Protein AF-B8FEP5-F1 (afdb_monomer)

Structure (mmCIF, N/CA/C/O backbone):
data_AF-B8FEP5-F1
#
_entry.id   AF-B8FEP5-F1
#
loop_
_atom_site.group_PDB
_atom_site.id
_atom_site.type_symbol
_atom_site.label_atom_id
_atom_site.label_alt_id
_atom_site.label_comp_id
_atom_site.label_asym_id
_atom_site.label_entity_id
_atom_site.label_seq_id
_atom_site.pdbx_PDB_ins_code
_atom_site.Cartn_x
_atom_site.Cartn_y
_atom_site.Cartn_z
_atom_site.occupancy
_atom_site.B_iso_or_equiv
_atom_site.auth_seq_id
_atom_site.auth_comp_id
_atom_site.auth_asym_id
_atom_site.auth_atom_id
_atom_site.pdbx_PDB_model_num
ATOM 1 N N . MET A 1 1 ? 6.437 21.347 -4.338 1.00 29.77 1 MET A N 1
ATOM 2 C CA . MET A 1 1 ? 5.490 20.270 -4.709 1.00 29.77 1 MET A CA 1
ATOM 3 C C . MET A 1 1 ? 4.902 20.419 -6.125 1.00 29.77 1 MET A C 1
ATOM 5 O O . MET A 1 1 ? 5.488 19.845 -7.033 1.00 29.77 1 MET A O 1
ATOM 9 N N . LYS A 1 2 ? 3.858 21.237 -6.388 1.00 30.61 2 LYS A N 1
ATOM 10 C CA . LYS A 1 2 ? 3.202 21.354 -7.726 1.00 30.61 2 LYS A CA 1
ATOM 11 C C . LYS A 1 2 ? 4.159 21.612 -8.914 1.00 30.61 2 LYS A C 1
ATOM 13 O O . LYS A 1 2 ? 3.936 21.094 -9.996 1.00 30.61 2 LYS A O 1
ATOM 18 N N . LYS A 1 3 ? 5.241 22.374 -8.711 1.00 35.56 3 LYS A N 1
ATOM 19 C CA . LYS A 1 3 ? 6.246 22.720 -9.741 1.00 35.56 3 LYS A CA 1
ATOM 20 C C . LYS A 1 3 ? 7.253 21.593 -10.064 1.00 35.56 3 LYS A C 1
ATOM 22 O O . LYS A 1 3 ? 7.644 21.437 -11.214 1.00 35.56 3 LYS A O 1
ATOM 27 N N . ALA A 1 4 ? 7.617 20.766 -9.082 1.00 33.03 4 ALA A N 1
ATOM 28 C CA . ALA A 1 4 ? 8.530 19.630 -9.266 1.00 33.03 4 ALA A CA 1
ATOM 29 C C . ALA A 1 4 ? 7.813 18.401 -9.862 1.00 33.03 4 ALA A C 1
ATOM 31 O O . ALA A 1 4 ? 8.369 17.701 -10.705 1.00 33.03 4 ALA A O 1
ATOM 32 N N . ILE A 1 5 ? 6.528 18.228 -9.523 1.00 37.47 5 ILE A N 1
ATOM 33 C CA . ILE A 1 5 ? 5.612 17.277 -10.172 1.00 37.47 5 ILE A CA 1
ATOM 34 C C . ILE A 1 5 ? 5.475 17.593 -11.671 1.00 37.47 5 ILE A C 1
ATOM 36 O O . ILE A 1 5 ? 5.479 16.681 -12.487 1.00 37.47 5 ILE A O 1
ATOM 40 N N . VAL A 1 6 ? 5.455 18.876 -12.059 1.00 38.59 6 VAL A N 1
ATOM 41 C CA . VAL A 1 6 ? 5.469 19.298 -13.474 1.00 38.59 6 VAL A CA 1
ATOM 42 C C . V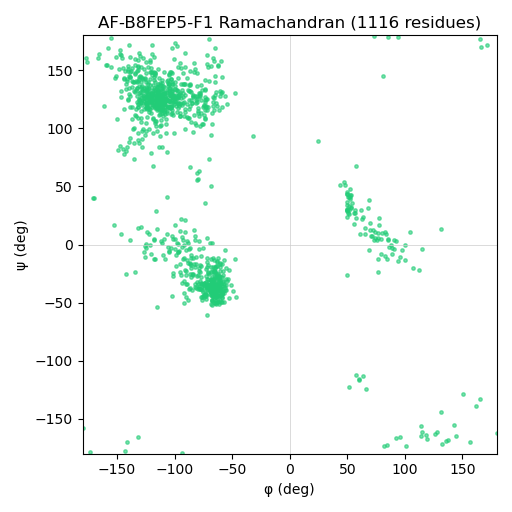AL A 1 6 ? 6.779 18.919 -14.178 1.00 38.59 6 VAL A C 1
ATOM 44 O O . VAL A 1 6 ? 6.729 18.457 -15.311 1.00 38.59 6 VAL A O 1
ATOM 47 N N . ALA A 1 7 ? 7.944 19.043 -13.530 1.00 36.88 7 ALA A N 1
ATOM 48 C CA . ALA A 1 7 ? 9.227 18.638 -14.122 1.00 36.88 7 ALA A CA 1
ATOM 49 C C . ALA A 1 7 ? 9.320 17.117 -14.360 1.00 36.88 7 ALA A C 1
ATOM 51 O O . ALA A 1 7 ? 9.834 16.684 -15.391 1.00 36.88 7 ALA A O 1
ATOM 52 N N . ILE A 1 8 ? 8.774 16.308 -13.445 1.00 39.75 8 ILE A N 1
ATOM 53 C CA . ILE A 1 8 ? 8.734 14.843 -13.569 1.00 39.75 8 ILE A CA 1
ATOM 54 C C . ILE A 1 8 ? 7.632 14.380 -14.520 1.00 39.75 8 ILE A C 1
ATOM 56 O O . ILE A 1 8 ? 7.892 13.490 -15.316 1.00 39.75 8 ILE A O 1
ATOM 60 N N . LEU A 1 9 ? 6.450 15.005 -14.527 1.00 41.12 9 LEU A N 1
ATOM 61 C CA . LEU A 1 9 ? 5.425 14.749 -15.546 1.00 41.12 9 LEU A CA 1
ATOM 62 C C . LEU A 1 9 ? 5.972 15.033 -16.941 1.00 41.12 9 LEU A C 1
ATOM 64 O O . LEU A 1 9 ? 5.725 14.234 -17.833 1.00 41.12 9 LEU A O 1
ATOM 68 N N . VAL A 1 10 ? 6.761 16.100 -17.119 1.00 41.59 10 VAL A N 1
ATOM 69 C CA . VAL A 1 10 ? 7.446 16.425 -18.382 1.00 41.59 10 VAL A CA 1
ATOM 70 C C . VAL A 1 10 ? 8.525 15.392 -18.736 1.00 41.59 10 VAL A C 1
ATOM 72 O O . VAL A 1 10 ? 8.668 15.062 -19.908 1.00 41.59 10 VAL A O 1
ATOM 75 N N . LEU A 1 11 ? 9.245 14.828 -17.759 1.00 39.31 11 LEU A N 1
ATOM 76 C CA . LEU A 1 11 ? 10.244 13.771 -17.983 1.00 39.31 11 LEU A CA 1
ATOM 77 C C . LEU A 1 11 ? 9.613 12.383 -18.234 1.00 39.31 11 LEU A C 1
ATOM 79 O O . LEU A 1 11 ? 10.073 11.645 -19.094 1.00 39.31 11 LEU A O 1
ATOM 83 N N . LEU A 1 12 ? 8.537 12.022 -17.534 1.00 39.69 12 LEU A N 1
ATOM 84 C CA . LEU A 1 12 ? 7.795 10.770 -17.724 1.00 39.69 12 LEU A CA 1
ATOM 85 C C . LEU A 1 12 ? 6.958 10.804 -19.013 1.00 39.69 12 LEU A C 1
ATOM 87 O O . LEU A 1 12 ? 6.865 9.794 -19.709 1.00 39.69 12 LEU A O 1
ATOM 91 N N . THR A 1 13 ? 6.438 11.971 -19.418 1.00 43.84 13 THR A N 1
ATOM 92 C CA . THR A 1 13 ? 5.904 12.166 -20.784 1.00 43.84 13 THR A CA 1
ATOM 93 C C . THR A 1 13 ? 6.999 12.196 -21.851 1.00 43.84 13 THR A C 1
ATOM 95 O O . THR A 1 13 ? 6.720 11.840 -22.987 1.00 43.84 13 THR A O 1
ATOM 98 N N . PHE A 1 14 ? 8.252 12.534 -21.515 1.00 38.56 14 PHE A N 1
ATOM 99 C CA . PHE A 1 14 ? 9.403 12.353 -22.416 1.00 38.56 14 PHE A CA 1
ATOM 100 C C . PHE A 1 14 ? 9.733 10.862 -22.644 1.00 38.56 14 PHE A C 1
ATOM 102 O O . PHE A 1 14 ? 10.234 10.496 -23.706 1.00 38.56 14 PHE A O 1
ATOM 109 N N . LEU A 1 15 ? 9.465 9.999 -21.654 1.00 37.00 15 LEU A N 1
ATOM 110 C CA . LEU A 1 15 ? 9.806 8.568 -21.670 1.00 37.00 15 LEU A CA 1
ATOM 111 C C . LEU A 1 15 ? 8.680 7.666 -22.218 1.00 37.00 15 LEU A C 1
ATOM 113 O O . LEU A 1 15 ? 8.969 6.653 -22.851 1.00 37.00 15 LEU A O 1
ATOM 117 N N . SER A 1 16 ? 7.410 8.031 -22.021 1.00 37.47 16 SER A N 1
ATOM 118 C CA . SER A 1 16 ? 6.232 7.204 -22.355 1.00 37.47 16 SER A CA 1
ATOM 119 C C . SER A 1 16 ? 5.775 7.227 -23.815 1.00 37.47 16 SER A C 1
ATOM 121 O O . SER A 1 16 ? 4.987 6.381 -24.229 1.00 37.47 16 SER A O 1
ATOM 123 N N . THR A 1 17 ? 6.305 8.123 -24.646 1.00 40.88 17 THR A N 1
ATOM 124 C CA . THR A 1 17 ? 5.878 8.298 -26.046 1.00 40.88 17 THR A CA 1
ATOM 125 C C . THR A 1 17 ? 6.514 7.316 -27.043 1.00 40.88 17 THR A C 1
ATOM 127 O O . THR A 1 17 ? 6.416 7.521 -28.250 1.00 40.88 17 THR A O 1
ATOM 130 N N . ALA A 1 18 ? 7.178 6.252 -26.572 1.00 33.53 18 ALA A N 1
ATOM 131 C CA . ALA A 1 18 ? 7.946 5.336 -27.421 1.00 33.53 18 ALA A CA 1
ATOM 132 C C . ALA A 1 18 ? 7.152 4.151 -28.015 1.00 33.53 18 ALA A C 1
ATOM 134 O O . ALA A 1 18 ? 7.639 3.541 -28.961 1.00 33.53 18 ALA A O 1
ATOM 135 N N . HIS A 1 19 ? 5.953 3.804 -27.529 1.00 30.91 19 HIS A N 1
ATOM 136 C CA . HIS A 1 19 ? 5.234 2.622 -28.033 1.00 30.91 19 HIS A CA 1
ATOM 137 C C . HIS A 1 19 ? 3.711 2.815 -28.031 1.00 30.91 19 HIS A C 1
ATOM 139 O O . HIS A 1 19 ? 3.118 3.194 -27.030 1.00 30.91 19 HIS A O 1
ATOM 145 N N . GLY A 1 20 ? 3.072 2.581 -29.181 1.00 32.22 20 GLY A N 1
ATOM 146 C CA . GLY A 1 20 ? 1.647 2.848 -29.382 1.00 32.22 20 GLY A CA 1
ATOM 147 C C . GLY A 1 20 ? 0.686 1.777 -28.835 1.00 32.22 20 GLY A C 1
ATOM 148 O O . GLY A 1 20 ? 0.846 0.603 -29.162 1.00 32.22 20 GLY A O 1
ATOM 149 N N . ALA A 1 21 ? -0.381 2.276 -28.183 1.00 26.89 21 ALA A N 1
ATOM 150 C CA . ALA A 1 21 ? -1.715 1.700 -27.878 1.00 26.89 21 ALA A CA 1
ATOM 151 C C . ALA A 1 21 ? -1.869 0.745 -26.669 1.00 26.89 21 ALA A C 1
ATOM 153 O O . ALA A 1 21 ? -1.035 -0.134 -26.505 1.00 26.89 21 ALA A O 1
ATOM 154 N N . VAL A 1 22 ? -2.969 0.689 -25.882 1.00 31.69 22 VAL A N 1
ATOM 155 C CA . VAL A 1 22 ? -4.062 1.586 -25.385 1.00 31.69 22 VAL A CA 1
ATOM 156 C C . VAL A 1 22 ? -4.645 0.856 -24.145 1.00 31.69 22 VAL A C 1
ATOM 158 O O . VAL A 1 22 ? -5.199 -0.227 -24.328 1.00 31.69 22 VAL A O 1
ATOM 161 N N . ILE A 1 23 ? -4.608 1.450 -22.941 1.00 28.34 23 ILE A N 1
ATOM 162 C CA . ILE A 1 23 ? -5.631 1.331 -21.871 1.00 28.34 23 ILE A CA 1
ATOM 163 C C . ILE A 1 23 ? -5.788 2.728 -21.239 1.00 28.34 23 ILE A C 1
ATOM 165 O O . ILE A 1 23 ? -4.794 3.329 -20.845 1.00 28.34 23 ILE A O 1
ATOM 169 N N . GLY A 1 24 ? -7.016 3.265 -21.192 1.00 37.03 24 GLY A N 1
ATOM 170 C CA . GLY A 1 24 ? -7.312 4.630 -20.705 1.00 37.03 24 GLY A CA 1
ATOM 171 C C . GLY A 1 24 ? -8.207 5.487 -21.615 1.00 37.03 24 GLY A C 1
ATOM 172 O O . GLY A 1 24 ? -8.280 6.694 -21.424 1.00 37.03 24 GLY A O 1
ATOM 173 N N . ASP A 1 25 ? -8.867 4.885 -22.607 1.00 39.22 25 ASP A N 1
ATOM 174 C CA . ASP A 1 25 ? -9.833 5.537 -23.505 1.00 39.22 25 ASP A CA 1
ATOM 175 C C . ASP A 1 25 ? -11.216 5.572 -22.828 1.00 39.22 25 ASP A C 1
ATOM 177 O O . ASP A 1 25 ? -11.926 4.564 -22.782 1.00 39.22 25 ASP A O 1
ATOM 181 N N . ILE A 1 26 ? -11.546 6.704 -22.202 1.00 40.03 26 ILE A N 1
ATOM 182 C CA . ILE A 1 26 ? -12.720 6.854 -21.328 1.00 40.03 26 ILE A CA 1
ATOM 183 C C . ILE A 1 26 ? -13.965 7.215 -22.147 1.00 40.03 26 ILE A C 1
ATOM 185 O O . ILE A 1 26 ? -15.081 6.903 -21.722 1.00 40.03 26 ILE A O 1
ATOM 189 N N . ASP A 1 27 ? -13.806 7.832 -23.322 1.00 43.31 27 ASP A N 1
ATOM 190 C CA . ASP A 1 27 ? -14.917 8.150 -24.222 1.00 43.31 27 ASP A CA 1
ATOM 191 C C . ASP A 1 27 ? -15.151 7.127 -25.357 1.00 43.31 27 ASP A C 1
ATOM 193 O O . ASP A 1 27 ? -16.211 7.144 -26.001 1.00 43.31 27 ASP A O 1
ATOM 197 N N . GLY A 1 28 ? -14.254 6.147 -25.496 1.00 31.41 28 GLY A N 1
ATOM 198 C CA . GLY A 1 28 ? -14.406 4.950 -26.320 1.00 31.41 28 GLY A CA 1
ATOM 199 C C . GLY A 1 28 ? -14.181 5.192 -27.813 1.00 31.41 28 GLY A C 1
ATOM 200 O O . GLY A 1 28 ? -14.729 4.447 -28.642 1.00 31.41 28 GLY A O 1
ATOM 201 N N . ASP A 1 29 ? -13.447 6.243 -28.182 1.00 47.16 29 ASP A N 1
ATOM 202 C CA . ASP A 1 29 ? -13.212 6.626 -29.576 1.00 47.16 29 ASP A CA 1
ATOM 203 C C . ASP A 1 29 ? -12.002 5.927 -30.239 1.00 47.16 29 ASP A C 1
ATOM 205 O O . ASP A 1 29 ? -11.787 6.042 -31.456 1.00 47.16 29 ASP A O 1
ATOM 209 N N . GLY A 1 30 ? -11.275 5.112 -29.472 1.00 33.44 30 GLY A N 1
ATOM 210 C CA . GLY A 1 30 ? -10.084 4.380 -29.882 1.00 33.44 30 GLY A CA 1
ATOM 211 C C . GLY A 1 30 ? -8.796 5.207 -29.831 1.00 33.44 30 GLY A C 1
ATOM 212 O O . GLY A 1 30 ? -7.783 4.752 -30.375 1.00 33.44 30 GLY A O 1
ATOM 213 N N . GLN A 1 31 ? -8.814 6.404 -29.235 1.00 36.66 31 GLN A N 1
ATOM 214 C CA . GLN A 1 31 ? -7.661 7.275 -29.011 1.00 36.66 31 GLN A CA 1
ATOM 215 C C . GLN A 1 31 ? -7.645 7.734 -27.551 1.00 36.66 31 GLN A C 1
ATOM 217 O O . GLN A 1 31 ? -8.576 8.370 -27.095 1.00 36.66 31 GLN A O 1
ATOM 222 N N . ILE A 1 32 ? -6.549 7.498 -26.822 1.00 35.53 32 ILE A N 1
ATOM 223 C CA . ILE A 1 32 ? -6.368 8.164 -25.525 1.00 35.53 32 ILE A CA 1
ATOM 224 C C . ILE A 1 32 ? -5.966 9.606 -25.812 1.00 35.53 32 ILE A C 1
ATOM 226 O O . ILE A 1 32 ? -4.824 9.886 -26.196 1.00 35.53 32 ILE A O 1
ATOM 230 N N . THR A 1 33 ? -6.901 10.536 -25.658 1.00 38.81 33 THR A N 1
ATOM 231 C CA . THR A 1 33 ? -6.572 11.956 -25.707 1.00 38.81 33 THR A CA 1
ATOM 232 C C . THR A 1 33 ? -5.807 12.352 -24.443 1.00 38.81 33 THR A C 1
ATOM 234 O O . THR A 1 33 ? -5.928 11.733 -23.388 1.00 38.81 33 THR A O 1
ATOM 237 N N . LEU A 1 34 ? -5.007 13.420 -24.507 1.00 35.72 34 LEU A N 1
ATOM 238 C CA . LEU A 1 34 ? -4.254 13.913 -23.346 1.00 35.72 34 LEU A CA 1
ATOM 239 C C . LEU A 1 34 ? -5.165 14.210 -22.138 1.00 35.72 34 LEU A C 1
ATOM 241 O O . LEU A 1 34 ? -4.739 14.049 -21.002 1.00 35.72 34 LEU A O 1
ATOM 245 N N . ASN A 1 35 ? -6.426 14.584 -22.377 1.00 40.72 35 ASN A N 1
ATOM 246 C CA . ASN A 1 35 ? -7.426 14.747 -21.323 1.00 40.72 35 ASN A CA 1
ATOM 247 C C . ASN A 1 35 ? -7.741 13.441 -20.600 1.00 40.72 35 ASN A C 1
ATOM 249 O O . ASN A 1 35 ? -7.930 13.462 -19.393 1.00 40.72 35 ASN A O 1
ATOM 253 N N . GLU A 1 36 ? -7.782 12.323 -21.312 1.00 39.94 36 GLU A N 1
ATOM 254 C CA . GLU A 1 36 ? -8.105 11.012 -20.756 1.00 39.94 36 GLU A CA 1
ATOM 255 C C . GLU A 1 36 ? -6.884 10.368 -20.097 1.00 39.94 36 GLU A C 1
ATOM 257 O O . GLU A 1 36 ? -7.023 9.777 -19.034 1.00 39.94 36 GLU A O 1
ATOM 262 N N . ALA A 1 37 ? -5.675 10.597 -20.626 1.00 40.06 37 ALA A N 1
ATOM 263 C CA . ALA A 1 37 ? -4.420 10.221 -19.966 1.00 40.06 37 ALA A CA 1
ATOM 264 C C . ALA A 1 37 ? -4.182 11.021 -18.672 1.00 40.06 37 ALA A C 1
ATOM 266 O O . ALA A 1 37 ? -3.816 10.452 -17.645 1.00 40.06 37 ALA A O 1
ATOM 267 N N . ILE A 1 38 ? -4.433 12.338 -18.692 1.00 40.56 38 ILE A N 1
ATOM 268 C CA . ILE A 1 38 ? -4.372 13.194 -17.498 1.00 40.56 38 ILE A CA 1
ATOM 269 C C . ILE A 1 38 ? -5.479 12.813 -16.512 1.00 40.56 38 ILE A C 1
ATOM 271 O O . ILE A 1 38 ? -5.216 12.778 -15.318 1.00 40.56 38 ILE A O 1
ATOM 275 N N . TYR A 1 39 ? -6.689 12.491 -16.976 1.00 39.56 39 TYR A N 1
ATOM 276 C CA . TYR A 1 39 ? -7.787 12.051 -16.113 1.00 39.56 39 TYR A CA 1
ATOM 277 C C . TYR A 1 39 ? -7.518 10.672 -15.494 1.00 39.56 39 TYR A C 1
ATOM 279 O O . TYR A 1 39 ? -7.764 10.496 -14.305 1.00 39.56 39 TYR A O 1
ATOM 287 N N . ALA A 1 40 ? -6.958 9.718 -16.242 1.00 39.22 40 ALA A N 1
ATOM 288 C CA . ALA A 1 40 ? -6.529 8.419 -15.726 1.00 39.22 40 ALA A CA 1
ATOM 289 C C . ALA A 1 40 ? -5.410 8.581 -14.684 1.00 39.22 40 ALA A C 1
ATOM 291 O O . ALA A 1 40 ? -5.519 8.033 -13.595 1.00 39.22 40 ALA A O 1
ATOM 292 N N . LEU A 1 41 ? -4.406 9.428 -14.944 1.00 36.53 41 LEU A N 1
ATOM 293 C CA . LEU A 1 41 ? -3.337 9.739 -13.985 1.00 36.53 41 LEU A CA 1
ATOM 294 C C . LEU A 1 41 ? -3.825 10.546 -12.769 1.00 36.53 41 LEU A C 1
ATOM 296 O O . LEU A 1 41 ? -3.337 10.327 -11.671 1.00 36.53 41 LEU A O 1
ATOM 300 N N . GLN A 1 42 ? -4.809 11.439 -12.917 1.00 38.16 42 GLN A N 1
ATOM 301 C CA . GLN A 1 42 ? -5.453 12.159 -11.805 1.00 38.16 42 GLN A CA 1
ATOM 302 C C . GLN A 1 42 ? -6.368 11.258 -10.969 1.00 38.16 42 GLN A C 1
ATOM 304 O O . GLN A 1 42 ? -6.553 11.516 -9.783 1.00 38.16 42 GLN A O 1
ATOM 309 N N . THR A 1 43 ? -6.950 10.230 -11.588 1.00 35.00 43 THR A N 1
ATOM 310 C CA . THR A 1 43 ? -7.785 9.222 -10.921 1.00 35.00 43 THR A CA 1
ATOM 311 C C . THR A 1 43 ? -6.917 8.207 -10.179 1.00 35.00 43 THR A C 1
ATOM 313 O O . THR A 1 43 ? -7.253 7.848 -9.056 1.00 35.00 43 THR A O 1
ATOM 316 N N . VAL A 1 44 ? -5.778 7.816 -10.762 1.00 34.97 44 VAL A N 1
ATOM 317 C CA . VAL A 1 44 ? -4.764 6.950 -10.137 1.00 34.97 44 VAL A CA 1
ATOM 318 C C . VAL A 1 44 ? -3.996 7.682 -9.026 1.00 34.97 44 VAL A C 1
ATOM 320 O O . VAL A 1 44 ? -3.707 7.061 -8.018 1.00 34.97 44 VAL A O 1
ATOM 323 N N . ALA A 1 45 ? -3.746 8.993 -9.157 1.00 32.03 45 ALA A N 1
ATOM 324 C CA . ALA A 1 45 ? -3.090 9.835 -8.142 1.00 32.03 45 ALA A CA 1
ATOM 325 C C . ALA A 1 45 ? -4.070 10.588 -7.204 1.00 32.03 45 ALA A C 1
ATOM 327 O O . ALA A 1 45 ? -3.758 11.668 -6.708 1.00 32.03 45 ALA A O 1
ATOM 328 N N . GLY A 1 46 ? -5.319 10.123 -7.056 1.00 27.84 46 GLY A N 1
ATOM 329 C CA . GLY A 1 46 ? -6.262 10.622 -6.036 1.00 27.84 46 GLY A CA 1
ATOM 330 C C . GLY A 1 46 ? -6.754 12.085 -6.137 1.00 27.84 46 GLY A C 1
ATOM 331 O O . GLY A 1 46 ? -7.441 12.572 -5.237 1.00 27.84 46 GLY A O 1
ATOM 332 N N . PHE A 1 47 ? -6.486 12.820 -7.222 1.00 35.06 47 PHE A N 1
ATOM 333 C CA . PHE A 1 47 ? -6.783 14.262 -7.344 1.00 35.06 47 PHE A CA 1
ATOM 334 C C . PHE A 1 47 ? -8.230 14.619 -7.733 1.00 35.06 47 PHE A C 1
ATOM 336 O O . PHE A 1 47 ? -8.541 15.796 -7.948 1.00 35.06 47 PHE A O 1
ATOM 343 N N . SER A 1 48 ? -9.152 13.657 -7.786 1.00 37.03 48 SER A N 1
ATOM 344 C CA . SER A 1 48 ? -10.537 13.872 -8.244 1.00 37.03 48 SER A CA 1
ATOM 345 C C . SER A 1 48 ? -11.405 14.752 -7.317 1.00 37.03 48 SER A C 1
ATOM 347 O O . SER A 1 48 ? -12.555 15.044 -7.650 1.00 37.03 48 SER A O 1
ATOM 349 N N . GLY A 1 49 ? -10.860 15.264 -6.203 1.00 37.19 49 GLY A N 1
ATOM 350 C CA . GLY A 1 49 ? -11.588 16.092 -5.232 1.00 37.19 49 GLY A CA 1
ATOM 351 C C . GLY A 1 49 ? -11.002 17.465 -4.861 1.00 37.19 49 GLY A C 1
ATOM 352 O O . GLY A 1 49 ? -11.714 18.242 -4.226 1.00 37.19 49 GLY A O 1
ATOM 353 N N . GLN A 1 50 ? -9.759 17.822 -5.227 1.00 35.75 50 GLN A N 1
ATOM 354 C CA . GLN A 1 50 ? -9.119 19.058 -4.726 1.00 35.75 50 GLN A CA 1
ATOM 355 C C . GLN A 1 50 ? -8.538 19.977 -5.820 1.00 35.75 50 GLN A C 1
ATOM 357 O O . GLN A 1 50 ? -7.344 20.018 -6.088 1.00 35.75 50 GLN A O 1
ATOM 362 N N . GLY A 1 51 ? -9.421 20.803 -6.392 1.00 38.41 51 GLY A N 1
ATOM 363 C CA . GLY A 1 51 ? -9.157 22.215 -6.705 1.00 38.41 51 GLY A CA 1
ATOM 364 C C . GLY A 1 51 ? -7.972 22.573 -7.614 1.00 38.41 51 GLY A C 1
ATOM 365 O O . GLY A 1 51 ? -7.068 23.288 -7.183 1.00 38.41 51 GLY A O 1
ATOM 366 N N . LEU A 1 52 ? -8.044 22.213 -8.897 1.00 35.44 52 LEU A N 1
ATOM 367 C CA . LEU A 1 52 ? -7.536 23.078 -9.969 1.00 35.44 52 LEU A CA 1
ATOM 368 C C . LEU A 1 52 ? -8.735 23.762 -10.625 1.00 35.44 52 LEU A C 1
ATOM 370 O O . LEU A 1 52 ? -9.746 23.122 -10.920 1.00 35.44 52 LEU A O 1
ATOM 374 N N . THR A 1 53 ? -8.666 25.075 -10.811 1.00 43.62 53 THR A N 1
ATOM 375 C CA . THR A 1 53 ? -9.718 25.807 -11.518 1.00 43.62 53 THR A CA 1
ATOM 376 C C . THR A 1 53 ? -9.721 25.427 -13.003 1.00 43.62 53 THR A C 1
ATOM 378 O O . THR A 1 53 ? -8.698 25.048 -13.564 1.00 43.62 53 THR A O 1
ATOM 381 N N . GLN A 1 54 ? -10.872 25.543 -13.674 1.00 40.66 54 GLN A N 1
ATOM 382 C CA . GLN A 1 54 ? -11.004 25.264 -15.116 1.00 40.66 54 GLN A CA 1
ATOM 383 C C . GLN A 1 54 ? -10.069 26.128 -15.992 1.00 40.66 54 GLN A C 1
ATOM 385 O O . GLN A 1 54 ? -9.768 25.759 -17.123 1.00 40.66 54 GLN A O 1
ATOM 390 N N . GLU A 1 55 ? -9.638 27.282 -15.474 1.00 40.59 55 GLU A N 1
ATOM 391 C CA . GLU A 1 55 ? -8.666 28.189 -16.096 1.00 40.59 55 GLU A CA 1
ATOM 392 C C . GLU A 1 55 ? -7.243 27.631 -15.945 1.00 40.59 55 GLU A C 1
ATOM 394 O O . GLU A 1 55 ? -6.567 27.448 -16.947 1.00 40.59 55 GLU A O 1
ATOM 399 N N . GLU A 1 56 ? -6.854 27.189 -14.742 1.00 38.59 56 GLU A N 1
ATOM 400 C CA . GLU A 1 56 ? -5.576 26.498 -14.512 1.00 38.59 56 GLU A CA 1
ATOM 401 C C . GLU A 1 56 ? -5.487 25.178 -15.292 1.00 38.59 56 GLU A C 1
ATOM 403 O O . GLU A 1 56 ? -4.447 24.880 -15.862 1.00 38.59 56 GLU A O 1
ATOM 408 N N . GLN A 1 57 ? -6.575 24.404 -15.397 1.00 39.38 57 GLN A N 1
ATOM 409 C CA . GLN A 1 57 ? -6.631 23.213 -16.258 1.00 39.38 57 GLN A CA 1
ATOM 410 C C . GLN A 1 57 ? -6.429 23.562 -17.741 1.00 39.38 57 GLN A C 1
ATOM 412 O O . GLN A 1 57 ? -5.741 22.827 -18.441 1.00 39.38 57 GLN A O 1
ATOM 417 N N . GLY A 1 58 ? -6.982 24.685 -18.214 1.00 37.41 58 GLY A N 1
ATOM 418 C CA . GLY A 1 58 ? -6.786 25.177 -19.581 1.00 37.41 58 GLY A CA 1
ATOM 419 C C . GLY A 1 58 ? -5.369 25.695 -19.853 1.00 37.41 58 GLY A C 1
ATOM 420 O O . GLY A 1 58 ? -4.849 25.491 -20.950 1.00 37.41 58 GLY A O 1
ATOM 421 N N . ASP A 1 59 ? -4.735 26.302 -18.852 1.00 40.34 59 ASP A N 1
ATOM 422 C CA . ASP A 1 59 ? -3.362 26.816 -18.909 1.00 40.34 59 ASP A CA 1
ATOM 423 C C . ASP A 1 59 ? -2.336 25.664 -18.836 1.00 40.34 59 ASP A C 1
ATOM 425 O O . ASP A 1 59 ? -1.396 25.596 -19.633 1.00 40.34 59 ASP A O 1
ATOM 429 N N . TYR A 1 60 ? -2.580 24.658 -17.983 1.00 36.22 60 TYR A N 1
ATOM 430 C CA . TYR A 1 60 ? -1.817 23.405 -17.974 1.00 36.22 60 TYR A CA 1
ATOM 431 C C . TYR A 1 60 ? -1.989 22.641 -19.284 1.00 36.22 60 TYR A C 1
ATOM 433 O O . TYR A 1 60 ? -1.000 22.211 -19.863 1.00 36.22 60 TYR A O 1
ATOM 441 N N . GLN A 1 61 ? -3.208 22.553 -19.816 1.00 36.34 61 GLN A N 1
ATOM 442 C CA . GLN A 1 61 ? -3.462 21.940 -21.113 1.00 36.34 61 GLN A CA 1
ATOM 443 C C . GLN A 1 61 ? -2.734 22.670 -22.247 1.00 36.34 61 GLN A C 1
ATOM 445 O O . GLN A 1 61 ? -2.138 22.010 -23.081 1.00 36.34 61 GLN A O 1
ATOM 450 N N . GLN A 1 62 ? -2.658 24.004 -22.245 1.00 38.84 62 GLN A N 1
ATOM 451 C CA . GLN A 1 62 ? -1.925 24.771 -23.261 1.00 38.84 62 GLN A CA 1
ATOM 452 C C . GLN A 1 62 ? -0.388 24.649 -23.141 1.00 38.84 62 GLN A C 1
ATOM 454 O O . GLN A 1 62 ? 0.307 24.623 -24.162 1.00 38.84 62 GLN A O 1
ATOM 459 N N . SER A 1 63 ? 0.144 24.552 -21.919 1.00 34.88 63 SER A N 1
ATOM 460 C CA . SER A 1 63 ? 1.573 24.351 -21.614 1.00 34.88 63 SER A CA 1
ATOM 461 C C . SER A 1 63 ? 2.041 22.924 -21.937 1.00 34.88 63 SER A C 1
ATOM 463 O O . SER A 1 63 ? 3.072 22.711 -22.592 1.00 34.88 63 SER A O 1
ATOM 465 N N . THR A 1 64 ? 1.227 21.934 -21.564 1.00 33.75 64 THR A N 1
ATOM 466 C CA . THR A 1 64 ? 1.429 20.531 -21.909 1.00 33.75 64 THR A CA 1
ATOM 467 C C . THR A 1 64 ? 1.229 20.330 -23.411 1.00 33.75 64 THR A C 1
ATOM 469 O O . THR A 1 64 ? 2.117 19.753 -24.020 1.00 33.75 64 THR A O 1
ATOM 472 N N . ASP A 1 65 ? 0.206 20.919 -24.049 1.00 35.31 65 ASP A N 1
ATOM 473 C CA . ASP A 1 65 ? -0.019 20.886 -25.506 1.00 35.31 65 ASP A CA 1
ATOM 474 C C . ASP A 1 65 ? 1.173 21.441 -26.297 1.00 35.31 65 ASP A C 1
ATOM 476 O O . ASP A 1 65 ? 1.462 20.905 -27.357 1.00 35.31 65 ASP A O 1
ATOM 480 N N . GLN A 1 66 ? 1.904 22.465 -25.827 1.00 36.38 66 GLN A N 1
ATOM 481 C CA . GLN A 1 66 ? 3.105 22.964 -26.527 1.00 36.38 66 GLN A CA 1
ATOM 482 C C . GLN A 1 66 ? 4.328 22.045 -26.391 1.00 36.38 66 GLN A C 1
ATOM 484 O O . GLN A 1 66 ? 5.121 21.948 -27.330 1.00 36.38 66 GLN A O 1
ATOM 489 N N . THR A 1 67 ? 4.467 21.358 -25.257 1.00 33.75 67 THR A N 1
ATOM 490 C CA . THR A 1 67 ? 5.557 20.399 -24.993 1.00 33.75 67 THR A CA 1
ATOM 491 C C . THR A 1 67 ? 5.279 19.050 -25.678 1.00 33.75 67 THR A C 1
ATOM 493 O O . THR A 1 67 ? 6.169 18.435 -26.262 1.00 33.75 67 THR A O 1
ATOM 496 N N . ILE A 1 68 ? 4.005 18.656 -25.728 1.00 32.41 68 ILE A N 1
ATOM 497 C CA . ILE A 1 68 ? 3.445 17.494 -26.429 1.00 32.41 68 ILE A CA 1
ATOM 498 C C . ILE A 1 68 ? 3.345 17.729 -27.941 1.00 32.41 68 ILE A C 1
ATOM 500 O O . ILE A 1 68 ? 3.647 16.818 -28.701 1.00 32.41 68 ILE A O 1
ATOM 504 N N . LEU A 1 69 ? 3.080 18.947 -28.427 1.00 34.31 69 LEU A N 1
ATOM 505 C CA . LEU A 1 69 ? 3.237 19.307 -29.852 1.00 34.31 69 LEU A CA 1
ATOM 506 C C . LEU A 1 69 ? 4.675 19.110 -30.356 1.00 34.31 69 LEU A C 1
ATOM 508 O O . LEU A 1 69 ? 4.899 19.081 -31.565 1.00 34.31 69 LEU A O 1
ATOM 512 N N . TYR A 1 70 ? 5.643 18.992 -29.445 1.00 34.84 70 TYR A N 1
ATOM 513 C CA . TYR A 1 70 ? 7.047 18.768 -29.758 1.00 34.84 70 TYR A CA 1
ATOM 514 C C . TYR A 1 70 ? 7.481 17.297 -29.730 1.00 34.84 70 TYR A C 1
ATOM 516 O O . TYR A 1 70 ? 8.480 16.971 -30.369 1.00 34.84 70 TYR A O 1
ATOM 524 N N . MET A 1 71 ? 6.769 16.425 -29.003 1.00 31.41 71 MET A N 1
ATOM 525 C CA . MET A 1 71 ? 7.202 15.038 -28.731 1.00 31.41 71 MET A CA 1
ATOM 526 C C . MET A 1 71 ? 6.121 13.971 -28.924 1.00 31.41 71 MET A C 1
ATOM 528 O O . MET A 1 71 ? 6.448 12.827 -29.206 1.00 31.41 71 MET A O 1
ATOM 532 N N . ASN A 1 72 ? 4.845 14.345 -28.837 1.00 32.44 72 ASN A N 1
ATOM 533 C CA . ASN A 1 72 ? 3.682 13.475 -29.034 1.00 32.44 72 ASN A CA 1
ATOM 534 C C . ASN A 1 72 ? 3.200 13.461 -30.491 1.00 32.44 72 ASN A C 1
ATOM 536 O O . ASN A 1 72 ? 2.115 12.972 -30.805 1.00 32.44 72 ASN A O 1
ATOM 540 N N . ASP A 1 73 ? 3.990 14.030 -31.399 1.00 35.84 73 ASP A N 1
ATOM 541 C CA . ASP A 1 73 ? 3.768 13.788 -32.805 1.00 35.84 73 ASP A CA 1
ATOM 542 C C . ASP A 1 73 ? 4.332 12.391 -33.117 1.00 35.84 73 ASP A C 1
ATOM 544 O O . ASP A 1 73 ? 5.536 12.185 -32.923 1.00 35.84 73 ASP A O 1
ATOM 548 N N . PRO A 1 74 ? 3.558 11.444 -33.684 1.00 36.16 74 PRO A N 1
ATOM 549 C CA . PRO A 1 74 ? 4.134 10.295 -34.394 1.00 36.16 74 PRO A CA 1
ATOM 550 C C . PRO A 1 74 ? 5.236 10.717 -35.395 1.00 36.16 74 PRO A C 1
ATOM 552 O O . PRO A 1 74 ? 6.025 9.894 -35.856 1.00 36.16 74 PRO A O 1
ATOM 555 N N . ASN A 1 75 ? 5.363 12.017 -35.690 1.00 38.19 75 ASN A N 1
ATOM 556 C CA . ASN A 1 75 ? 6.502 12.626 -36.348 1.00 38.19 75 ASN A CA 1
ATOM 557 C C . ASN A 1 75 ? 7.816 12.767 -35.553 1.00 38.19 75 ASN A C 1
ATOM 559 O O . ASN A 1 75 ? 8.714 13.351 -36.126 1.00 38.19 75 ASN A O 1
ATOM 563 N N . GLY A 1 76 ? 8.029 12.279 -34.328 1.00 41.75 76 GLY A N 1
ATOM 564 C CA . GLY A 1 76 ? 9.366 12.304 -33.689 1.00 41.75 76 GLY A CA 1
ATOM 565 C C . GLY A 1 76 ? 10.343 11.301 -34.321 1.00 41.75 76 GLY A C 1
ATOM 566 O O . GLY A 1 76 ? 11.347 11.677 -34.937 1.00 41.75 76 GLY A O 1
ATOM 567 N N . GLU A 1 77 ? 9.978 10.019 -34.261 1.00 43.62 77 GLU A N 1
ATOM 568 C CA . GLU A 1 77 ? 10.616 8.938 -35.022 1.00 43.62 77 GLU A CA 1
ATOM 569 C C . GLU A 1 77 ? 10.484 9.216 -36.525 1.00 43.62 77 GLU A C 1
ATOM 571 O O . GLU A 1 77 ? 11.496 9.284 -37.224 1.00 43.62 77 GLU A O 1
ATOM 576 N N . THR A 1 78 ? 9.279 9.568 -37.007 1.00 50.53 78 THR A N 1
ATOM 577 C CA . THR A 1 78 ? 9.096 9.912 -38.427 1.00 50.53 78 THR A CA 1
ATOM 578 C C . THR A 1 78 ? 9.896 11.161 -38.838 1.00 50.53 78 THR A C 1
ATOM 580 O O . THR A 1 78 ? 10.252 11.279 -40.001 1.00 50.53 78 THR A O 1
ATOM 583 N N . ALA A 1 79 ? 10.244 12.111 -37.958 1.00 54.97 79 ALA A N 1
ATOM 584 C CA . ALA A 1 79 ? 11.092 13.268 -38.299 1.00 54.97 79 ALA A CA 1
ATOM 585 C C . ALA A 1 79 ? 12.543 12.852 -38.491 1.00 54.97 79 ALA A C 1
ATOM 587 O O . ALA A 1 79 ? 13.170 13.299 -39.454 1.00 54.97 79 ALA A O 1
ATOM 588 N N . VAL A 1 80 ? 13.073 12.010 -37.600 1.00 59.22 80 VAL A N 1
ATOM 589 C CA . VAL A 1 80 ? 14.425 11.462 -37.735 1.00 59.22 80 VAL A CA 1
ATOM 590 C C . VAL A 1 80 ? 14.486 10.540 -38.952 1.00 59.22 80 VAL A C 1
ATOM 592 O O . VAL A 1 80 ? 15.381 10.708 -39.778 1.00 59.22 80 VAL A O 1
ATOM 595 N N . GLU A 1 81 ? 13.497 9.669 -39.158 1.00 64.06 81 GLU A N 1
ATOM 596 C CA . GLU A 1 81 ? 13.370 8.827 -40.352 1.00 64.06 81 GLU A CA 1
ATOM 597 C C . GLU A 1 81 ? 13.212 9.645 -41.639 1.00 64.06 81 GLU A C 1
ATOM 599 O O . GLU A 1 81 ? 13.880 9.365 -42.631 1.00 64.06 81 GLU A O 1
ATOM 604 N N . ASN A 1 82 ? 12.380 10.691 -41.650 1.00 66.06 82 ASN A N 1
ATOM 605 C CA . ASN A 1 82 ? 12.202 11.573 -42.806 1.00 66.06 82 ASN A CA 1
ATOM 606 C C . ASN A 1 82 ? 13.490 12.342 -43.114 1.00 66.06 82 ASN A C 1
ATOM 608 O O . ASN A 1 82 ? 13.852 12.510 -44.280 1.00 66.06 82 ASN A O 1
ATOM 612 N N . LEU A 1 83 ? 14.203 12.804 -42.085 1.00 71.19 83 LEU A N 1
ATOM 613 C CA . LEU A 1 83 ? 15.481 13.490 -42.233 1.00 71.19 83 LEU A CA 1
ATOM 614 C C . LEU A 1 83 ? 16.575 12.526 -42.729 1.00 71.19 83 LEU A C 1
ATOM 616 O O . LEU A 1 83 ? 17.333 12.880 -43.636 1.00 71.19 83 LEU A O 1
ATOM 620 N N . LEU A 1 84 ? 16.608 11.291 -42.221 1.00 71.38 84 LEU A N 1
ATOM 621 C CA . LEU A 1 84 ? 17.479 10.213 -42.698 1.00 71.38 84 LEU A CA 1
ATOM 622 C C . LEU A 1 84 ? 17.143 9.798 -44.133 1.00 71.38 84 LEU A C 1
ATOM 624 O O . LEU A 1 84 ? 18.055 9.636 -44.939 1.00 71.38 84 LEU A O 1
ATOM 628 N N . ALA A 1 85 ? 15.865 9.712 -44.500 1.00 74.19 85 ALA A N 1
ATOM 629 C CA . ALA A 1 85 ? 15.424 9.425 -45.863 1.00 74.19 85 ALA A CA 1
ATOM 630 C C . ALA A 1 85 ? 15.863 10.529 -46.837 1.00 74.19 85 ALA A C 1
ATOM 632 O O . ALA A 1 85 ? 16.281 10.244 -47.961 1.00 74.19 85 ALA A O 1
ATOM 633 N N . VAL A 1 86 ? 15.844 11.794 -46.401 1.00 78.00 86 VAL A N 1
ATOM 634 C CA . VAL A 1 86 ? 16.424 12.907 -47.165 1.00 78.00 86 VAL A CA 1
ATOM 635 C C . VAL A 1 86 ? 17.943 12.736 -47.310 1.00 78.00 86 VAL A C 1
ATOM 637 O O . VAL A 1 86 ? 18.476 12.972 -48.395 1.00 78.00 86 VAL A O 1
ATOM 640 N N . PHE A 1 87 ? 18.661 12.299 -46.271 1.00 82.00 87 PHE A N 1
ATOM 641 C CA . PHE A 1 87 ? 20.111 12.056 -46.338 1.00 82.00 87 PHE A CA 1
ATOM 642 C C . PHE A 1 87 ? 20.488 10.864 -47.221 1.00 82.00 87 PHE A C 1
ATOM 644 O O . PHE A 1 87 ? 21.462 10.950 -47.976 1.00 82.00 87 PHE A O 1
ATOM 651 N N . ASP A 1 88 ? 19.708 9.789 -47.172 1.00 79.31 88 ASP A N 1
ATOM 652 C CA . ASP A 1 88 ? 19.867 8.618 -48.029 1.00 79.31 88 ASP A CA 1
ATOM 653 C C . ASP A 1 88 ? 19.573 8.967 -49.491 1.00 79.31 88 ASP A C 1
ATOM 655 O O . ASP A 1 88 ? 20.369 8.671 -50.383 1.00 79.31 88 ASP A O 1
ATOM 659 N N . ALA A 1 89 ? 18.516 9.743 -49.748 1.00 78.88 89 ALA A N 1
ATOM 660 C CA . ALA A 1 89 ? 18.203 10.215 -51.093 1.00 78.88 89 ALA A CA 1
ATOM 661 C C . ALA A 1 89 ? 19.276 11.150 -51.678 1.00 78.88 89 ALA A C 1
ATOM 663 O O . ALA A 1 89 ? 19.452 11.207 -52.898 1.00 78.88 89 ALA A O 1
ATOM 664 N N . LEU A 1 90 ? 20.000 11.886 -50.828 1.00 81.31 90 LEU A N 1
ATOM 665 C CA . LEU A 1 90 ? 21.192 12.643 -51.222 1.00 81.31 90 LEU A CA 1
ATOM 666 C C . LEU A 1 90 ? 22.434 11.749 -51.381 1.00 81.31 90 LEU A C 1
ATOM 668 O O . LEU A 1 90 ? 23.405 12.162 -52.016 1.00 81.31 90 LEU A O 1
ATOM 672 N N . GLY A 1 91 ? 22.413 10.537 -50.826 1.00 81.94 91 GLY A N 1
ATOM 673 C CA . GLY A 1 91 ? 23.507 9.576 -50.856 1.00 81.94 91 GLY A CA 1
ATOM 674 C C . GLY A 1 91 ? 24.703 10.011 -50.015 1.00 81.94 91 GLY A C 1
ATOM 675 O O . GLY A 1 91 ? 25.837 9.816 -50.452 1.00 81.94 91 GLY A O 1
ATOM 676 N N . LEU A 1 92 ? 24.486 10.629 -48.844 1.00 80.88 92 LEU A N 1
ATOM 677 C CA . LEU A 1 92 ? 25.577 11.192 -48.032 1.00 80.88 92 LEU A CA 1
ATOM 678 C C . LEU A 1 92 ? 26.615 10.135 -47.620 1.00 80.88 92 LEU A C 1
ATOM 680 O O . LEU A 1 92 ? 27.813 10.387 -47.743 1.00 80.88 92 LEU A O 1
ATOM 684 N N . ILE A 1 93 ? 26.186 8.937 -47.209 1.00 78.06 93 ILE A N 1
ATOM 685 C CA . ILE A 1 93 ? 27.097 7.834 -46.846 1.00 78.06 93 ILE A CA 1
ATOM 686 C C . ILE A 1 93 ? 27.910 7.385 -48.069 1.00 78.06 93 ILE A C 1
ATOM 688 O O . ILE A 1 93 ? 29.141 7.345 -48.020 1.00 78.06 93 ILE A O 1
ATOM 692 N N . ALA A 1 94 ? 27.244 7.150 -49.204 1.00 80.75 94 ALA A N 1
ATOM 693 C CA . ALA A 1 94 ? 27.899 6.783 -50.461 1.00 80.75 94 ALA A CA 1
ATOM 694 C C . ALA A 1 94 ? 28.881 7.868 -50.953 1.00 80.75 94 ALA A C 1
ATOM 696 O O . ALA A 1 94 ? 29.929 7.560 -51.528 1.00 80.75 94 ALA A O 1
ATOM 697 N N . ALA A 1 95 ? 28.581 9.143 -50.682 1.00 79.38 95 ALA A N 1
ATOM 698 C CA . ALA A 1 95 ? 29.475 10.256 -50.965 1.00 79.38 95 ALA A CA 1
ATOM 699 C C . ALA A 1 95 ? 30.762 10.166 -50.136 1.00 79.38 95 ALA A C 1
ATOM 701 O O . ALA A 1 95 ? 31.851 10.316 -50.696 1.00 79.38 95 ALA A O 1
ATOM 702 N N . VAL A 1 96 ? 30.666 9.868 -48.837 1.00 81.38 96 VAL A N 1
ATOM 703 C CA . VAL A 1 96 ? 31.842 9.674 -47.972 1.00 81.38 96 VAL A CA 1
ATOM 704 C C . VAL A 1 96 ? 32.675 8.471 -48.425 1.00 81.38 96 VAL A C 1
ATOM 706 O O . VAL A 1 96 ? 33.894 8.587 -48.554 1.00 81.38 96 VAL A O 1
ATOM 709 N N . GLU A 1 97 ? 32.041 7.345 -48.761 1.00 79.81 97 GLU A N 1
ATOM 710 C CA . GLU A 1 97 ? 32.744 6.135 -49.214 1.00 79.81 97 GLU A CA 1
ATOM 711 C C . GLU A 1 97 ? 33.460 6.299 -50.562 1.00 79.81 97 GLU A C 1
ATOM 713 O O . GLU A 1 97 ? 34.464 5.632 -50.826 1.00 79.81 97 GLU A O 1
ATOM 718 N N . SER A 1 98 ? 32.994 7.217 -51.413 1.00 80.50 98 SER A N 1
ATOM 719 C CA . SER A 1 98 ? 33.634 7.503 -52.701 1.00 80.50 98 SER A CA 1
ATOM 720 C C . SER A 1 98 ? 35.056 8.077 -52.573 1.00 80.50 98 SER A C 1
ATOM 722 O O . SER A 1 98 ? 35.818 8.062 -53.543 1.00 80.50 98 SER A O 1
ATOM 724 N N . GLY A 1 99 ? 35.417 8.597 -51.391 1.00 77.19 99 GLY A N 1
ATOM 725 C CA . GLY A 1 99 ? 36.684 9.278 -51.119 1.00 77.19 99 GLY A CA 1
ATOM 726 C C . GLY A 1 99 ? 36.746 10.738 -51.593 1.00 77.19 99 GLY A C 1
ATOM 727 O O . GLY A 1 99 ? 37.699 11.436 -51.251 1.00 77.19 99 GLY A O 1
ATOM 728 N N . ASP A 1 100 ? 35.744 11.215 -52.343 1.00 85.19 100 ASP A N 1
ATOM 729 C CA . ASP A 1 100 ? 35.559 12.620 -52.735 1.00 85.19 100 ASP A CA 1
ATOM 730 C C . ASP A 1 100 ? 34.059 12.966 -52.718 1.00 85.19 100 ASP A C 1
ATOM 732 O O . ASP A 1 100 ? 33.368 12.970 -53.744 1.00 85.19 100 ASP A O 1
ATOM 736 N N . ALA A 1 101 ? 33.545 13.235 -51.514 1.00 86.31 101 ALA A N 1
ATOM 737 C CA . ALA A 1 101 ? 32.122 13.466 -51.276 1.00 86.31 101 ALA A CA 1
ATOM 738 C C . ALA A 1 101 ? 31.549 14.636 -52.092 1.00 86.31 101 ALA A C 1
ATOM 740 O O . ALA A 1 101 ? 30.402 14.574 -52.530 1.00 86.31 101 ALA A O 1
ATOM 741 N N . TYR A 1 102 ? 32.344 15.676 -52.365 1.00 88.62 102 TYR A N 1
ATOM 742 C CA . TYR A 1 102 ? 31.902 16.776 -53.222 1.00 88.62 102 TYR A CA 1
ATOM 743 C C . TYR A 1 102 ? 31.722 16.321 -54.673 1.00 88.62 102 TYR A C 1
ATOM 745 O O . TYR A 1 102 ? 30.671 16.576 -55.262 1.00 88.62 102 TYR A O 1
ATOM 753 N N . ALA A 1 103 ? 32.704 15.617 -55.246 1.00 86.31 103 ALA A N 1
ATOM 754 C CA . ALA A 1 103 ? 32.595 15.115 -56.614 1.00 86.31 103 ALA A CA 1
ATOM 755 C C . ALA A 1 103 ? 31.428 14.127 -56.780 1.00 86.31 103 ALA A C 1
ATOM 757 O O . ALA A 1 103 ? 30.770 14.124 -57.824 1.00 86.31 103 ALA A O 1
ATOM 758 N N . TYR A 1 104 ? 31.147 13.317 -55.753 1.00 90.81 104 TYR A N 1
ATOM 759 C CA . TYR A 1 104 ? 29.999 12.415 -55.742 1.00 90.81 104 TYR A CA 1
ATOM 760 C C . TYR A 1 104 ? 28.667 13.173 -55.762 1.00 90.81 104 TYR A C 1
ATOM 762 O O . TYR A 1 104 ? 27.825 12.885 -56.615 1.00 90.81 104 TYR A O 1
ATOM 770 N N . LEU A 1 105 ? 28.494 14.154 -54.868 1.00 88.62 105 LEU A N 1
ATOM 771 C CA . LEU A 1 105 ? 27.266 14.948 -54.756 1.00 88.62 105 LEU A CA 1
ATOM 772 C C . LEU A 1 105 ? 27.037 15.866 -55.966 1.00 88.62 105 LEU A C 1
ATOM 774 O O . LEU A 1 105 ? 25.897 16.069 -56.370 1.00 88.62 105 LEU A O 1
ATOM 778 N N . ALA A 1 106 ? 28.099 16.395 -56.582 1.00 88.50 106 ALA A N 1
ATOM 779 C CA . ALA A 1 106 ? 28.003 17.246 -57.771 1.00 88.50 106 ALA A CA 1
ATOM 780 C C . ALA A 1 106 ? 27.619 16.469 -59.047 1.00 88.50 106 ALA A C 1
ATOM 782 O O . ALA A 1 106 ? 27.237 17.069 -60.059 1.00 88.50 106 ALA A O 1
ATOM 783 N N . ASN A 1 107 ? 27.714 15.135 -59.035 1.00 88.19 107 ASN A N 1
ATOM 784 C CA . ASN A 1 107 ? 27.353 14.315 -60.180 1.00 88.19 107 ASN A CA 1
ATOM 785 C C . ASN A 1 107 ? 25.840 14.063 -60.227 1.00 88.19 107 ASN A C 1
ATOM 787 O O . ASN A 1 107 ? 25.309 13.196 -59.537 1.00 88.19 107 ASN A O 1
ATOM 791 N N . ALA A 1 108 ? 25.158 14.759 -61.137 1.00 82.31 108 ALA A N 1
ATOM 792 C CA . ALA A 1 108 ? 23.714 14.639 -61.327 1.00 82.31 108 ALA A CA 1
ATOM 793 C C . ALA A 1 108 ? 23.214 13.205 -61.609 1.00 82.31 108 ALA A C 1
ATOM 795 O O . ALA A 1 108 ? 22.036 12.941 -61.399 1.00 82.31 108 ALA A O 1
ATOM 796 N N . SER A 1 109 ? 24.057 12.265 -62.069 1.00 82.25 109 SER A N 1
ATOM 797 C CA . SER A 1 109 ? 23.632 10.865 -62.249 1.00 82.25 109 SER A CA 1
ATOM 798 C C . SER A 1 109 ? 23.415 10.107 -60.938 1.00 82.25 109 SER A C 1
ATOM 800 O O . SER A 1 109 ? 22.797 9.048 -60.965 1.00 82.25 109 SER A O 1
ATOM 802 N N . ASN A 1 110 ? 23.945 10.619 -59.826 1.00 83.19 110 ASN A N 1
ATOM 803 C CA . ASN A 1 110 ? 23.871 9.989 -58.508 1.00 83.19 110 ASN A CA 1
ATOM 804 C C . ASN A 1 110 ? 22.627 10.422 -57.717 1.00 83.19 110 ASN A C 1
ATOM 806 O O . ASN A 1 110 ? 22.390 9.899 -56.637 1.00 83.19 110 ASN A O 1
ATOM 810 N N . PHE A 1 111 ? 21.832 11.356 -58.249 1.00 86.56 111 PHE A N 1
ATOM 811 C CA . PHE A 1 111 ? 20.654 11.902 -57.585 1.00 86.56 111 PHE A CA 1
ATOM 812 C C . PHE A 1 111 ? 19.412 11.737 -58.464 1.00 86.56 111 PHE A C 1
ATOM 814 O O . PHE A 1 111 ? 19.268 12.393 -59.495 1.00 86.56 111 PHE A O 1
ATOM 821 N N . SER A 1 112 ? 18.498 10.854 -58.063 1.00 84.81 112 SER A N 1
ATOM 822 C CA . SER A 1 112 ? 17.283 10.533 -58.827 1.00 84.81 112 SER A CA 1
ATOM 823 C C . SER A 1 112 ? 16.064 11.384 -58.461 1.00 84.81 112 SER A C 1
ATOM 825 O O . SER A 1 112 ? 15.063 11.349 -59.176 1.00 84.81 112 SER A O 1
ATOM 827 N N . CYS A 1 113 ? 16.129 12.147 -57.369 1.00 85.06 113 CYS A N 1
ATOM 828 C CA . CYS A 1 113 ? 14.969 12.819 -56.773 1.00 85.06 113 CYS A CA 1
ATOM 829 C C . CYS A 1 113 ? 14.782 14.277 -57.225 1.00 85.06 113 CYS A C 1
ATOM 831 O O . CYS A 1 113 ? 13.953 15.012 -56.684 1.00 85.06 113 CYS A O 1
ATOM 833 N N . GLY A 1 114 ? 15.517 14.707 -58.255 1.00 89.31 114 GLY A N 1
ATOM 834 C CA . GLY A 1 114 ? 15.401 16.047 -58.818 1.00 89.31 114 GLY A CA 1
ATOM 835 C C . GLY A 1 114 ? 16.604 16.448 -59.666 1.00 89.31 114 GLY A C 1
ATOM 836 O O . GLY A 1 114 ? 17.119 15.648 -60.444 1.00 89.31 114 GLY A O 1
ATOM 837 N N . SER A 1 115 ? 17.044 17.701 -59.537 1.00 91.06 115 SER A N 1
ATOM 838 C CA . SER A 1 115 ? 18.211 18.228 -60.256 1.00 91.06 115 SER A CA 1
ATOM 839 C C . SER A 1 115 ? 19.304 18.712 -59.314 1.00 91.06 115 SER A C 1
ATOM 841 O O . SER A 1 115 ? 19.014 19.259 -58.252 1.00 91.06 115 SER A O 1
ATOM 843 N N . VAL A 1 116 ? 20.551 18.583 -59.765 1.00 91.75 116 VAL A N 1
ATOM 844 C CA . VAL A 1 116 ? 21.754 19.029 -59.056 1.00 91.75 116 VAL A CA 1
ATOM 845 C C . VAL A 1 116 ? 22.378 20.211 -59.798 1.00 91.75 116 VAL A C 1
ATOM 847 O O . VAL A 1 116 ? 22.553 20.155 -61.018 1.00 91.75 116 VAL A O 1
ATOM 850 N N . ALA A 1 117 ? 22.731 21.267 -59.069 1.00 93.00 117 ALA A N 1
ATOM 851 C CA . ALA A 1 117 ? 23.501 22.400 -59.567 1.00 93.00 117 ALA A CA 1
ATOM 852 C C . ALA A 1 117 ? 24.809 22.542 -58.774 1.00 93.00 117 ALA A C 1
ATOM 854 O O . ALA A 1 117 ? 24.792 22.745 -57.561 1.00 93.00 117 ALA A O 1
ATOM 855 N N . ASP A 1 118 ? 25.941 22.448 -59.472 1.00 91.38 118 ASP A N 1
ATOM 856 C CA . ASP A 1 118 ? 27.258 22.747 -58.909 1.00 91.38 118 ASP A CA 1
ATOM 857 C C . ASP A 1 118 ? 27.475 24.265 -58.879 1.00 91.38 118 ASP A C 1
ATOM 859 O O . ASP A 1 118 ? 27.533 24.920 -59.926 1.00 91.38 118 ASP A O 1
ATOM 863 N N . ASN A 1 119 ? 27.589 24.824 -57.675 1.00 88.44 119 ASN A N 1
ATOM 864 C CA . ASN A 1 119 ? 27.804 26.255 -57.468 1.00 88.44 119 ASN A CA 1
ATOM 865 C C . ASN A 1 119 ? 29.287 26.606 -57.254 1.00 88.44 119 ASN A C 1
ATOM 867 O O . ASN A 1 119 ? 29.620 27.781 -57.070 1.00 88.44 119 ASN A O 1
ATOM 871 N N . GLY A 1 120 ? 30.186 25.616 -57.296 1.00 83.69 120 GLY A N 1
ATOM 872 C CA . GLY A 1 120 ? 31.598 25.763 -56.953 1.00 83.69 120 GLY A CA 1
ATOM 873 C C . GLY A 1 120 ? 31.844 25.903 -55.445 1.00 83.69 120 GLY A C 1
ATOM 874 O O . GLY A 1 120 ? 30.921 25.874 -54.636 1.00 83.69 120 GLY A O 1
ATOM 875 N N . ALA A 1 121 ? 33.119 26.033 -55.054 1.00 83.94 121 ALA A N 1
ATOM 876 C CA . ALA A 1 121 ? 33.545 26.163 -53.651 1.00 83.94 121 ALA A CA 1
ATOM 877 C C . ALA A 1 121 ? 32.997 25.049 -52.729 1.00 83.94 121 ALA A C 1
ATOM 879 O O . ALA A 1 121 ? 32.545 25.320 -51.620 1.00 83.94 121 ALA A O 1
ATOM 880 N N . ASN A 1 122 ? 33.018 23.802 -53.210 1.00 89.69 122 ASN A N 1
ATOM 881 C CA . ASN A 1 122 ? 32.474 22.625 -52.526 1.00 89.69 122 ASN A CA 1
ATOM 882 C C . ASN A 1 122 ? 30.977 22.724 -52.173 1.00 89.69 122 ASN A C 1
ATOM 884 O O . ASN A 1 122 ? 30.518 22.044 -51.258 1.00 89.69 122 ASN A O 1
ATOM 888 N N . THR A 1 123 ? 30.219 23.575 -52.874 1.00 91.75 123 THR A N 1
ATOM 889 C CA . THR A 1 123 ? 28.793 23.809 -52.618 1.00 91.75 123 THR A CA 1
ATOM 890 C C . THR A 1 123 ? 27.934 23.264 -53.756 1.00 91.75 123 THR A C 1
ATOM 892 O O . THR A 1 123 ? 28.146 23.593 -54.925 1.00 91.75 123 THR A O 1
ATOM 895 N N . VAL A 1 124 ? 26.921 22.477 -53.406 1.00 92.00 124 VAL A N 1
ATOM 896 C CA . VAL A 1 124 ? 25.970 21.857 -54.333 1.00 92.00 124 VAL A CA 1
ATOM 897 C C . VAL A 1 124 ? 24.550 22.240 -53.925 1.00 92.00 124 VAL A C 1
ATOM 899 O O . VAL A 1 124 ? 24.210 22.213 -52.745 1.00 92.00 124 VAL A O 1
ATOM 902 N N . THR A 1 125 ? 23.707 22.607 -54.889 1.00 94.44 125 THR A N 1
ATOM 903 C CA . THR A 1 125 ? 22.271 22.810 -54.658 1.00 94.44 125 THR A CA 1
ATOM 904 C C . THR A 1 125 ? 21.473 21.674 -55.276 1.00 94.44 125 THR A C 1
ATOM 906 O O . THR A 1 125 ? 21.578 21.412 -56.474 1.00 94.44 125 THR A O 1
ATOM 909 N N . PHE A 1 126 ? 20.633 21.048 -54.460 1.00 93.31 126 PHE A N 1
ATOM 910 C CA . PHE A 1 126 ? 19.650 20.056 -54.862 1.00 93.31 126 PHE A CA 1
ATOM 911 C C . PHE A 1 126 ? 18.281 20.720 -54.942 1.00 93.31 126 PHE A C 1
ATOM 913 O O . PHE A 1 126 ? 17.821 21.328 -53.977 1.00 93.31 126 PHE A O 1
ATOM 920 N N . THR A 1 127 ? 17.618 20.597 -56.087 1.00 94.62 127 THR A N 1
ATOM 921 C CA . THR A 1 127 ? 16.213 20.984 -56.249 1.00 94.62 127 THR A CA 1
ATOM 922 C C . THR A 1 127 ? 15.381 19.715 -56.345 1.00 94.62 127 THR A C 1
ATOM 924 O O . THR A 1 127 ? 15.450 18.999 -57.349 1.00 94.62 127 THR A O 1
ATOM 927 N N . LEU A 1 128 ? 14.619 19.436 -55.290 1.00 91.69 128 LEU A N 1
ATOM 928 C CA . LEU A 1 128 ? 13.788 18.248 -55.125 1.00 91.69 128 LEU A CA 1
ATOM 929 C C . LEU A 1 128 ? 12.489 18.413 -55.919 1.00 91.69 128 LEU A C 1
ATOM 931 O O . LEU A 1 128 ? 11.800 19.429 -55.813 1.00 91.69 128 LEU A O 1
ATOM 935 N N . SER A 1 129 ? 12.182 17.428 -56.758 1.00 88.50 129 SER A N 1
ATOM 936 C CA . SER A 1 129 ? 10.955 17.399 -57.574 1.00 88.50 129 SER A CA 1
ATOM 937 C C . SER A 1 129 ? 10.488 15.972 -57.909 1.00 88.50 129 SER A C 1
ATOM 939 O O . SER A 1 129 ? 9.686 15.774 -58.823 1.00 88.50 129 SER A O 1
ATOM 941 N N . GLY A 1 130 ? 10.992 14.971 -57.179 1.00 77.75 130 GLY A N 1
ATOM 942 C CA . GLY A 1 130 ? 10.746 13.540 -57.365 1.00 77.75 130 GLY A CA 1
ATOM 943 C C . GLY A 1 130 ? 10.955 12.757 -56.060 1.00 77.75 130 GLY A C 1
ATOM 944 O O . GLY A 1 130 ? 11.307 13.339 -55.041 1.00 77.75 130 GLY A O 1
ATOM 945 N N . CYS A 1 131 ? 10.713 11.440 -56.073 1.00 82.00 131 CYS A N 1
ATOM 946 C CA . CYS A 1 131 ? 10.798 10.562 -54.886 1.00 82.00 131 CYS A CA 1
ATOM 947 C C . CYS A 1 131 ? 9.904 10.977 -53.697 1.00 82.00 131 CYS A C 1
ATOM 949 O O . CYS A 1 131 ? 10.246 10.713 -52.553 1.00 82.00 131 CYS A O 1
ATOM 951 N N . GLY A 1 132 ? 8.783 11.664 -53.948 1.00 82.31 132 GLY A N 1
ATOM 952 C CA . GLY A 1 132 ? 7.911 12.162 -52.874 1.00 82.31 132 GLY A CA 1
ATOM 953 C C . GLY A 1 132 ? 8.433 13.411 -52.152 1.00 82.31 132 GLY A C 1
ATOM 954 O O . GLY A 1 132 ? 7.794 13.852 -51.205 1.00 82.31 132 GLY A O 1
ATOM 955 N N . MET A 1 133 ? 9.544 14.002 -52.613 1.00 88.00 133 MET A N 1
ATOM 956 C CA . MET A 1 133 ? 10.146 15.201 -52.028 1.00 88.00 133 MET A CA 1
ATOM 957 C C . MET A 1 133 ? 10.015 16.428 -52.940 1.00 88.00 133 MET A C 1
ATOM 959 O O . MET A 1 133 ? 10.203 16.344 -54.159 1.00 88.00 133 MET A O 1
ATOM 963 N N . VAL A 1 134 ? 9.765 17.595 -52.345 1.00 90.81 134 VAL A N 1
ATOM 964 C CA . VAL A 1 134 ? 9.746 18.903 -53.026 1.00 90.81 134 VAL A CA 1
ATOM 965 C C . VAL A 1 134 ? 10.494 19.918 -52.173 1.00 90.81 134 VAL A C 1
ATOM 967 O O . VAL A 1 134 ? 10.343 19.881 -50.968 1.00 90.81 134 VAL A O 1
ATOM 970 N N . GLY A 1 135 ? 11.285 20.814 -52.767 1.00 93.44 135 GLY A N 1
ATOM 971 C CA . GLY A 1 135 ? 12.015 21.855 -52.026 1.00 93.44 135 GLY A CA 1
ATOM 972 C C . GLY A 1 135 ? 13.446 22.051 -52.515 1.00 93.44 135 GLY A C 1
ATOM 973 O O . GLY A 1 135 ? 13.826 21.557 -53.580 1.00 93.44 135 GLY A O 1
ATOM 974 N N . THR A 1 136 ? 14.250 22.799 -51.760 1.00 93.88 136 THR A N 1
ATOM 975 C CA . THR A 1 136 ? 15.665 23.040 -52.086 1.00 93.88 136 THR A CA 1
ATOM 976 C C . THR A 1 136 ? 16.568 22.738 -50.897 1.00 93.88 136 THR A C 1
ATOM 978 O O . THR A 1 136 ? 16.285 23.163 -49.780 1.00 93.88 136 THR A O 1
ATOM 981 N N . ILE A 1 137 ? 17.681 22.050 -51.158 1.00 93.50 137 ILE A N 1
ATOM 982 C CA . ILE A 1 137 ? 18.744 21.804 -50.179 1.00 93.50 137 ILE A CA 1
ATOM 983 C C . ILE A 1 137 ? 20.051 22.367 -50.729 1.00 93.50 137 ILE A C 1
ATOM 985 O O . ILE A 1 137 ? 20.463 22.030 -51.840 1.00 93.50 137 ILE A O 1
ATOM 989 N N . VAL A 1 138 ? 20.723 23.218 -49.959 1.00 93.62 138 VAL A N 1
ATOM 990 C CA . VAL A 1 138 ? 22.081 23.689 -50.263 1.00 93.62 138 VAL A CA 1
ATOM 991 C C . VAL A 1 138 ? 23.054 22.965 -49.349 1.00 93.62 138 VAL A C 1
ATOM 993 O O . VAL A 1 138 ? 22.911 23.051 -48.136 1.00 93.62 138 VAL A O 1
ATOM 996 N N . VAL A 1 139 ? 24.035 22.267 -49.917 1.00 92.12 139 VAL A N 1
ATOM 997 C CA . VAL A 1 139 ? 25.018 21.466 -49.179 1.00 92.12 139 VAL A CA 1
ATOM 998 C C . VAL A 1 139 ? 26.417 21.998 -49.452 1.00 92.12 139 VAL A C 1
ATOM 1000 O O . VAL A 1 139 ? 26.837 22.059 -50.606 1.00 92.12 139 VAL A O 1
ATOM 1003 N N . THR A 1 140 ? 27.154 22.354 -48.402 1.00 93.31 140 THR A N 1
ATOM 1004 C CA . THR A 1 140 ? 28.585 22.687 -48.476 1.00 93.31 140 THR A CA 1
ATOM 1005 C C . THR A 1 140 ? 29.399 21.573 -47.835 1.00 93.31 140 THR A C 1
ATOM 1007 O O . THR A 1 140 ? 29.190 21.254 -46.666 1.00 93.31 140 THR A O 1
ATOM 1010 N N . VAL A 1 141 ? 30.329 20.988 -48.590 1.00 92.06 141 VAL A N 1
ATOM 1011 C CA . VAL A 1 141 ? 31.158 19.865 -48.137 1.00 92.06 141 VAL A CA 1
ATOM 1012 C C . VAL A 1 141 ? 32.499 20.367 -47.603 1.00 92.06 141 VAL A C 1
ATOM 1014 O O . VAL A 1 141 ? 33.222 21.119 -48.264 1.00 92.06 141 VAL A O 1
ATOM 1017 N N . SER A 1 142 ? 32.864 19.909 -46.412 1.00 92.56 142 SER A N 1
ATOM 1018 C CA . SER A 1 142 ? 34.167 20.136 -45.787 1.00 92.56 142 SER A CA 1
ATOM 1019 C C . SER A 1 142 ? 34.615 18.896 -45.002 1.00 92.56 142 SER A C 1
ATOM 1021 O O . SER A 1 142 ? 33.952 17.862 -45.033 1.00 92.56 142 SER A O 1
ATOM 1023 N N . THR A 1 143 ? 35.767 18.963 -44.338 1.00 87.88 143 THR A N 1
ATOM 1024 C CA . THR A 1 143 ? 36.323 17.855 -43.546 1.00 87.88 143 THR A CA 1
ATOM 1025 C C . THR A 1 143 ? 36.736 18.357 -42.169 1.00 87.88 143 THR A C 1
ATOM 1027 O O . THR A 1 143 ? 37.397 19.393 -42.082 1.00 87.88 143 THR A O 1
ATOM 1030 N N . ASP A 1 144 ? 36.410 17.599 -41.124 1.00 87.06 144 ASP A N 1
ATOM 1031 C CA . ASP A 1 144 ? 36.763 17.869 -39.727 1.00 87.06 144 ASP A CA 1
ATOM 1032 C C . ASP A 1 144 ? 37.332 16.589 -39.095 1.00 87.06 144 ASP A C 1
ATOM 1034 O O . ASP A 1 144 ? 36.604 15.674 -38.708 1.00 87.06 144 ASP A O 1
ATOM 1038 N N . GLY A 1 145 ? 38.663 16.477 -39.073 1.00 87.94 145 GLY A N 1
ATOM 1039 C CA . GLY A 1 145 ? 39.347 15.263 -38.628 1.00 87.94 145 GLY A CA 1
ATOM 1040 C C . GLY A 1 145 ? 38.976 14.044 -39.480 1.00 87.94 145 GLY A C 1
ATOM 1041 O O . GLY A 1 145 ? 39.295 13.995 -40.667 1.00 87.94 145 GLY A O 1
ATOM 1042 N N . GLN A 1 146 ? 38.332 13.055 -38.856 1.00 83.75 146 GLN A N 1
ATOM 1043 C CA . GLN A 1 146 ? 37.847 11.835 -39.515 1.00 83.75 146 GLN A CA 1
ATOM 1044 C C . GLN A 1 146 ? 36.457 11.986 -40.154 1.00 83.75 146 GLN A C 1
ATOM 1046 O O . GLN A 1 146 ? 36.017 11.091 -40.870 1.00 83.75 146 GLN A O 1
ATOM 1051 N N . TYR A 1 147 ? 35.769 13.101 -39.903 1.00 87.56 147 TYR A N 1
ATOM 1052 C CA . TYR A 1 147 ? 34.414 13.331 -40.385 1.00 87.56 147 TYR A CA 1
ATOM 1053 C C . TYR A 1 147 ? 34.416 14.109 -41.698 1.00 87.56 147 TYR A C 1
ATOM 1055 O O . TYR A 1 147 ? 35.113 15.117 -41.855 1.00 87.56 147 TYR A O 1
ATOM 1063 N N . THR A 1 148 ? 33.560 13.686 -42.623 1.00 88.94 148 THR A N 1
ATOM 1064 C CA . THR A 1 148 ? 33.101 14.552 -43.710 1.00 88.94 148 THR A CA 1
ATOM 1065 C C . THR A 1 148 ? 31.936 15.378 -43.186 1.00 88.94 148 THR A C 1
ATOM 1067 O O . THR A 1 148 ? 30.992 14.832 -42.624 1.00 88.94 148 THR A O 1
ATOM 1070 N N . VAL A 1 149 ? 32.015 16.696 -43.335 1.00 89.69 149 VAL A N 1
ATOM 1071 C CA . VAL A 1 149 ? 31.041 17.640 -42.784 1.00 89.69 149 VAL A CA 1
ATOM 1072 C C . VAL A 1 149 ? 30.218 18.244 -43.914 1.00 89.69 149 VAL A C 1
ATOM 1074 O O . VAL A 1 149 ? 30.764 18.873 -44.822 1.00 89.69 149 VAL A O 1
ATOM 1077 N N . PHE A 1 150 ? 28.904 18.082 -43.826 1.00 90.00 150 PHE A N 1
ATOM 1078 C CA . PHE A 1 150 ? 27.903 18.635 -44.725 1.00 90.00 150 PHE A CA 1
ATOM 1079 C C . PHE A 1 150 ? 27.165 19.765 -44.004 1.00 90.00 150 PHE A C 1
ATOM 1081 O O . PHE A 1 150 ? 26.310 19.527 -43.154 1.00 90.00 150 PHE A O 1
ATOM 1088 N N . SER A 1 151 ? 27.486 21.015 -44.330 1.00 91.88 151 SER A N 1
ATOM 1089 C CA . SER A 1 151 ? 26.693 22.160 -43.870 1.00 91.88 151 SER A CA 1
ATOM 1090 C C . SER A 1 151 ? 25.506 22.335 -44.808 1.00 91.88 151 SER A C 1
ATOM 1092 O O . SER A 1 151 ? 25.687 22.663 -45.983 1.00 91.88 151 SER A O 1
ATOM 1094 N N . MET A 1 152 ? 24.307 22.069 -44.298 1.00 91.19 152 MET A N 1
ATOM 1095 C CA . MET A 1 152 ? 23.074 21.960 -45.068 1.00 91.19 152 MET A CA 1
ATOM 1096 C C . MET A 1 152 ? 22.113 23.099 -44.728 1.00 91.19 152 MET A C 1
ATOM 1098 O O . MET A 1 152 ? 21.948 23.475 -43.569 1.00 91.19 152 MET A O 1
ATOM 1102 N N . THR A 1 153 ? 21.458 23.651 -45.744 1.00 93.00 153 THR A N 1
ATOM 1103 C CA . THR A 1 153 ? 20.346 24.596 -45.587 1.00 93.00 153 THR A CA 1
ATOM 1104 C C . THR A 1 153 ? 19.139 24.068 -46.344 1.00 93.00 153 THR A C 1
ATOM 1106 O O . THR A 1 153 ? 19.220 23.862 -47.556 1.00 93.00 153 THR A O 1
ATOM 1109 N N . PHE A 1 154 ? 18.040 23.858 -45.627 1.00 92.31 154 PHE A N 1
ATOM 1110 C CA . PHE A 1 154 ? 16.769 23.357 -46.136 1.00 92.31 154 PHE A CA 1
ATOM 1111 C C . PHE A 1 154 ? 15.820 24.533 -46.357 1.00 92.31 154 PHE A C 1
ATOM 1113 O O . PHE A 1 154 ? 15.691 25.418 -45.507 1.00 92.31 154 PHE A O 1
ATOM 1120 N N . THR A 1 155 ? 15.177 24.569 -47.519 1.00 93.69 155 THR A N 1
ATOM 1121 C CA . THR A 1 155 ? 14.164 25.570 -47.861 1.00 93.69 155 THR A CA 1
ATOM 1122 C C . THR A 1 155 ? 12.958 24.872 -48.470 1.00 93.69 155 THR A C 1
ATOM 1124 O O . THR A 1 155 ? 13.033 24.351 -49.587 1.00 93.69 155 THR A O 1
ATOM 1127 N N . ASP A 1 156 ? 11.870 24.875 -47.707 1.00 91.44 156 ASP A N 1
ATOM 1128 C CA . ASP A 1 156 ? 10.569 24.282 -47.999 1.00 91.44 156 ASP A CA 1
ATOM 1129 C C . ASP A 1 156 ? 10.674 22.830 -48.468 1.00 91.44 156 ASP A C 1
ATOM 1131 O O . ASP A 1 156 ? 10.035 22.431 -49.443 1.00 91.44 156 ASP A O 1
ATOM 1135 N N . VAL A 1 157 ? 11.525 22.045 -47.798 1.00 90.12 157 VAL A N 1
ATOM 1136 C CA . VAL A 1 157 ? 11.698 20.626 -48.110 1.00 90.12 157 VAL A CA 1
ATOM 1137 C C . VAL A 1 157 ? 10.529 19.857 -47.517 1.00 90.12 157 VAL A C 1
ATOM 1139 O O . VAL A 1 157 ? 10.481 19.633 -46.318 1.00 90.12 157 VAL A O 1
ATOM 1142 N N . ASN A 1 158 ? 9.565 19.487 -48.350 1.00 86.88 158 ASN A N 1
ATOM 1143 C CA . ASN A 1 158 ? 8.410 18.692 -47.966 1.00 86.88 158 ASN A CA 1
ATOM 1144 C C . ASN A 1 158 ? 8.624 17.227 -48.361 1.00 86.88 158 ASN A C 1
ATOM 1146 O O . ASN A 1 158 ? 8.842 16.948 -49.544 1.00 86.88 158 ASN A O 1
ATOM 1150 N N . TYR A 1 159 ? 8.532 16.320 -47.392 1.00 81.88 159 TYR A N 1
ATOM 1151 C CA . TYR A 1 159 ? 8.542 14.872 -47.588 1.00 81.88 159 TYR A CA 1
ATOM 1152 C C . TYR A 1 159 ? 7.393 14.258 -46.783 1.00 81.88 159 TYR A C 1
ATOM 1154 O O . TYR A 1 159 ? 7.284 14.499 -45.586 1.00 81.88 159 TYR A O 1
ATOM 1162 N N . ASN A 1 160 ? 6.490 13.529 -47.448 1.00 80.12 160 ASN A N 1
ATOM 1163 C CA . ASN A 1 160 ? 5.309 12.904 -46.829 1.00 80.12 160 ASN A CA 1
ATOM 1164 C C . ASN A 1 160 ? 4.445 13.837 -45.945 1.00 80.12 160 ASN A C 1
ATOM 1166 O O . ASN A 1 160 ? 3.784 13.378 -45.023 1.00 80.12 160 ASN A O 1
ATOM 1170 N N . GLY A 1 161 ? 4.401 15.144 -46.238 1.00 79.31 161 GLY A N 1
ATOM 1171 C CA . GLY A 1 161 ? 3.632 16.125 -45.459 1.00 79.31 161 GLY A CA 1
ATOM 1172 C C . GLY A 1 161 ? 4.436 16.839 -44.369 1.00 79.31 161 GLY A C 1
ATOM 1173 O O . GLY A 1 161 ? 4.015 17.905 -43.924 1.00 79.31 161 GLY A O 1
ATOM 1174 N N . CYS A 1 162 ? 5.623 16.340 -44.025 1.00 78.56 162 CYS A N 1
ATOM 1175 C CA . CYS A 1 162 ? 6.559 16.988 -43.114 1.00 78.56 162 CYS A CA 1
ATOM 1176 C C . CYS A 1 162 ? 7.378 18.062 -43.845 1.00 78.56 162 CYS A C 1
ATOM 1178 O O . CYS A 1 162 ? 8.034 17.773 -44.847 1.00 78.56 162 CYS A O 1
ATOM 1180 N N . VAL A 1 163 ? 7.358 19.306 -43.349 1.00 85.81 163 VAL A N 1
ATOM 1181 C CA . VAL A 1 163 ? 8.171 20.413 -43.885 1.00 85.81 163 VAL A CA 1
ATOM 1182 C C . VAL A 1 163 ? 9.447 20.578 -43.061 1.00 85.81 163 VAL A C 1
ATOM 1184 O O . VAL A 1 163 ? 9.388 20.741 -41.846 1.00 85.81 163 VAL A O 1
ATOM 1187 N N . ILE A 1 164 ? 10.591 20.589 -43.743 1.00 84.44 164 ILE A N 1
ATOM 1188 C CA . ILE A 1 164 ? 11.928 20.776 -43.184 1.00 84.44 164 ILE A CA 1
ATOM 1189 C C . ILE A 1 164 ? 12.482 22.124 -43.651 1.00 84.44 164 ILE A C 1
ATOM 1191 O O . ILE A 1 164 ? 12.594 22.391 -44.854 1.00 84.44 164 ILE A O 1
ATOM 1195 N N . ASN A 1 165 ? 12.838 22.978 -42.694 1.00 88.38 165 ASN A N 1
ATOM 1196 C CA . ASN A 1 165 ? 13.297 24.344 -42.922 1.00 88.38 165 ASN A CA 1
ATOM 1197 C C . ASN A 1 165 ? 14.425 24.717 -41.962 1.00 88.38 165 ASN A C 1
ATOM 1199 O O . ASN A 1 165 ? 14.378 24.371 -40.793 1.00 88.38 165 ASN A O 1
ATOM 1203 N N . GLY A 1 166 ? 15.417 25.476 -42.426 1.00 89.88 166 GLY A N 1
ATOM 1204 C CA . GLY A 1 166 ? 16.498 25.973 -41.568 1.00 89.88 166 GLY A CA 1
ATOM 1205 C C . GLY A 1 166 ? 17.860 25.388 -41.916 1.00 89.88 166 GLY A C 1
ATOM 1206 O O . GLY A 1 166 ? 18.103 25.014 -43.064 1.00 89.88 166 GLY A O 1
ATOM 1207 N N . ALA A 1 167 ? 18.783 25.366 -40.957 1.00 88.12 167 ALA A N 1
ATOM 1208 C CA . ALA A 1 167 ? 20.167 24.963 -41.198 1.00 88.12 167 ALA A CA 1
ATOM 1209 C C . ALA A 1 167 ? 20.642 23.908 -40.199 1.00 88.12 167 ALA A C 1
ATOM 1211 O O . ALA A 1 167 ? 20.373 24.013 -39.006 1.00 88.12 167 ALA A O 1
ATOM 1212 N N . ALA A 1 168 ? 21.403 22.936 -40.699 1.00 87.75 168 ALA A N 1
ATOM 1213 C CA . ALA A 1 168 ? 22.033 21.901 -39.892 1.00 87.75 168 ALA A CA 1
ATOM 1214 C C . ALA A 1 168 ? 23.444 21.601 -40.396 1.00 87.75 168 ALA A C 1
ATOM 1216 O O . ALA A 1 168 ? 23.762 21.774 -41.573 1.00 87.75 168 ALA A O 1
ATOM 1217 N N . THR A 1 169 ? 24.297 21.129 -39.499 1.00 89.25 169 THR A N 1
ATOM 1218 C CA . THR A 1 169 ? 25.607 20.576 -39.830 1.00 89.25 169 THR A CA 1
ATOM 1219 C C . THR A 1 169 ? 25.562 19.077 -39.600 1.00 89.25 169 THR A C 1
ATOM 1221 O O . THR A 1 169 ? 25.397 18.641 -38.468 1.00 89.25 169 THR A O 1
ATOM 1224 N N . VAL A 1 170 ? 25.721 18.294 -40.664 1.00 86.50 170 VAL A N 1
ATOM 1225 C CA . VAL A 1 170 ? 25.745 16.830 -40.601 1.00 86.50 170 VAL A CA 1
ATOM 1226 C C . VAL A 1 170 ? 27.188 16.362 -40.739 1.00 86.50 170 VAL A C 1
ATOM 1228 O O . VAL A 1 170 ? 27.831 16.614 -41.756 1.00 86.50 170 VAL A O 1
ATOM 1231 N N . LYS A 1 171 ? 27.730 15.698 -39.724 1.00 88.19 171 LYS A N 1
ATOM 1232 C CA . LYS A 1 171 ? 29.056 15.076 -39.757 1.00 88.19 171 LYS A CA 1
ATOM 1233 C C . LYS A 1 171 ? 28.886 13.580 -39.962 1.00 88.19 171 LYS A C 1
ATOM 1235 O O . LYS A 1 171 ? 28.165 12.947 -39.206 1.00 88.19 171 LYS A O 1
ATOM 1240 N N . VAL A 1 172 ? 29.562 13.018 -40.955 1.00 85.62 172 VAL A N 1
ATOM 1241 C CA . VAL A 1 172 ? 29.507 11.583 -41.251 1.00 85.62 172 VAL A CA 1
ATOM 1242 C C . VAL A 1 172 ? 30.915 11.008 -41.211 1.00 85.62 172 VAL A C 1
ATOM 1244 O O . VAL A 1 172 ? 31.821 11.517 -41.879 1.00 85.62 172 VAL A O 1
ATOM 1247 N N . ALA A 1 173 ? 31.099 9.942 -40.438 1.00 88.94 173 ALA A N 1
ATOM 1248 C CA . ALA A 1 173 ? 32.291 9.104 -40.464 1.00 88.94 173 ALA A CA 1
ATOM 1249 C C . ALA A 1 173 ? 31.892 7.654 -40.743 1.00 88.94 173 ALA A C 1
ATOM 1251 O O . ALA A 1 173 ? 30.895 7.168 -40.222 1.00 88.94 173 ALA A O 1
ATOM 1252 N N . VAL A 1 174 ? 32.690 6.966 -41.559 1.00 83.62 174 VAL A N 1
ATOM 1253 C CA . VAL A 1 174 ? 32.511 5.542 -41.864 1.00 83.62 174 VAL A CA 1
ATOM 1254 C C . VAL A 1 174 ? 33.779 4.813 -41.440 1.00 83.62 174 VAL A C 1
ATOM 1256 O O . VAL A 1 174 ? 34.875 5.161 -41.887 1.00 83.62 174 VAL A O 1
ATOM 1259 N N . SER A 1 175 ? 33.641 3.810 -40.575 1.00 84.00 175 SER A N 1
ATOM 1260 C CA . SER A 1 175 ? 34.754 3.011 -40.061 1.00 84.00 175 SER A CA 1
ATOM 1261 C C . SER A 1 175 ? 34.375 1.534 -40.056 1.00 84.00 175 SER A C 1
ATOM 1263 O O . SER A 1 175 ? 33.587 1.089 -39.231 1.00 84.00 175 SER A O 1
ATOM 1265 N N . GLY A 1 176 ? 34.957 0.753 -40.971 1.00 86.94 176 GLY A N 1
ATOM 1266 C CA . GLY A 1 176 ? 34.582 -0.653 -41.133 1.00 86.94 176 GLY A CA 1
ATOM 1267 C C . GLY A 1 176 ? 33.144 -0.783 -41.632 1.00 86.94 176 GLY A C 1
ATOM 1268 O O . GLY A 1 176 ? 32.820 -0.205 -42.674 1.00 86.94 176 GLY A O 1
ATOM 1269 N N . ASP A 1 177 ? 32.328 -1.531 -40.889 1.00 86.00 177 ASP A N 1
ATOM 1270 C CA . ASP A 1 177 ? 30.902 -1.767 -41.150 1.00 86.00 177 ASP A CA 1
ATOM 1271 C C . ASP A 1 177 ? 29.984 -0.757 -40.438 1.00 86.00 177 ASP A C 1
ATOM 1273 O O . ASP A 1 177 ? 28.776 -0.787 -40.631 1.00 86.0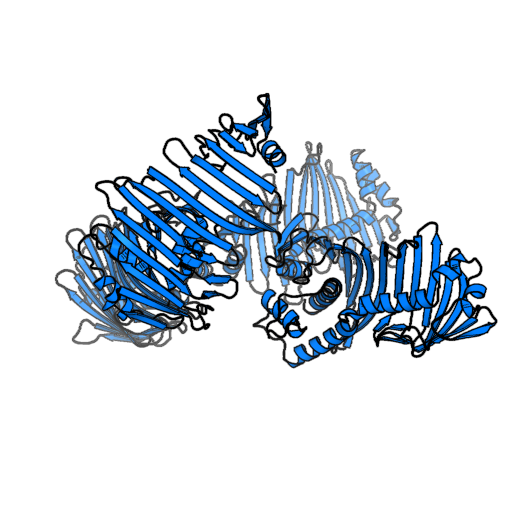0 177 ASP A O 1
ATOM 1277 N N . THR A 1 178 ? 30.543 0.192 -39.681 1.00 82.50 178 THR A N 1
ATOM 1278 C CA . THR A 1 178 ? 29.769 1.175 -38.911 1.00 82.50 178 THR A CA 1
ATOM 1279 C C . THR A 1 178 ? 29.805 2.554 -39.569 1.00 82.50 178 THR A C 1
ATOM 1281 O O . THR A 1 178 ? 30.861 3.019 -40.025 1.00 82.50 178 THR A O 1
ATOM 1284 N N . ALA A 1 179 ? 28.660 3.234 -39.588 1.00 76.38 179 ALA A N 1
ATOM 1285 C CA . ALA A 1 179 ? 28.540 4.646 -39.929 1.00 76.38 179 ALA A CA 1
ATOM 1286 C C . ALA A 1 179 ? 28.069 5.442 -38.704 1.00 76.38 179 ALA A C 1
ATOM 1288 O O . ALA A 1 179 ? 27.123 5.054 -38.027 1.00 76.38 179 ALA A O 1
ATOM 1289 N N . THR A 1 180 ? 28.731 6.567 -38.431 1.00 83.62 180 THR A N 1
ATOM 1290 C CA . THR A 1 180 ? 28.337 7.520 -37.386 1.00 83.62 180 THR A CA 1
ATOM 1291 C C . THR A 1 180 ? 27.904 8.820 -38.044 1.00 83.62 180 THR A C 1
ATOM 1293 O O . THR A 1 180 ? 28.689 9.439 -38.773 1.00 83.62 180 THR A O 1
ATOM 1296 N N . ILE A 1 181 ? 26.670 9.237 -37.777 1.00 76.25 181 ILE A N 1
ATOM 1297 C CA . ILE A 1 181 ? 26.056 10.458 -38.296 1.00 76.25 181 ILE A CA 1
ATOM 1298 C C . ILE A 1 181 ? 25.765 11.377 -37.112 1.00 76.25 181 ILE A C 1
ATOM 1300 O O . ILE A 1 181 ? 25.026 11.007 -36.213 1.00 76.25 181 ILE A O 1
ATOM 1304 N N . ILE A 1 182 ? 26.328 12.583 -37.111 1.00 82.69 182 ILE A N 1
ATOM 1305 C CA . ILE A 1 182 ? 26.067 13.601 -36.087 1.00 82.69 182 ILE A CA 1
ATOM 1306 C C . ILE A 1 182 ? 25.380 14.783 -36.758 1.00 82.69 182 ILE A C 1
ATOM 1308 O O . ILE A 1 182 ? 25.972 15.437 -37.615 1.00 82.69 182 ILE A O 1
ATOM 1312 N N . ILE A 1 183 ? 24.153 15.081 -36.362 1.00 77.81 183 ILE A N 1
ATOM 1313 C CA . ILE A 1 183 ? 23.353 16.200 -36.850 1.00 77.81 183 ILE A CA 1
ATOM 1314 C C . ILE A 1 183 ? 23.393 17.280 -35.778 1.00 77.81 183 ILE A C 1
ATOM 1316 O O . ILE A 1 183 ? 22.935 17.049 -34.671 1.00 77.81 183 ILE A O 1
ATOM 1320 N N . GLN A 1 184 ? 23.933 18.455 -36.084 1.00 83.75 184 GLN A N 1
ATOM 1321 C CA . GLN A 1 184 ? 23.971 19.598 -35.170 1.00 83.75 184 GLN A CA 1
ATOM 1322 C C . GLN A 1 184 ? 23.131 20.735 -35.736 1.00 83.75 184 GLN A C 1
ATOM 1324 O O . GLN A 1 184 ? 23.334 21.145 -36.883 1.00 83.75 184 GLN A O 1
ATOM 1329 N N . SER A 1 185 ? 22.214 21.271 -34.939 1.00 78.19 185 SER A N 1
ATOM 1330 C CA . SER A 1 185 ? 21.330 22.356 -35.352 1.00 78.19 185 SER A CA 1
ATOM 1331 C C . SER A 1 185 ? 21.146 23.387 -34.243 1.00 78.19 185 SER A C 1
ATOM 1333 O O . SER A 1 185 ? 21.080 23.050 -33.067 1.00 78.19 185 SER A O 1
ATOM 1335 N N . THR A 1 186 ? 21.033 24.651 -34.646 1.00 67.56 186 THR A N 1
ATOM 1336 C CA . THR A 1 186 ? 20.655 25.775 -33.774 1.00 67.56 186 THR A CA 1
ATOM 1337 C C . THR A 1 186 ? 19.395 26.500 -34.261 1.00 67.56 186 THR A C 1
ATOM 1339 O O . THR A 1 186 ? 19.057 27.547 -33.715 1.00 67.56 186 THR A O 1
ATOM 1342 N N . ALA A 1 187 ? 18.801 26.055 -35.380 1.00 72.38 187 ALA A N 1
ATOM 1343 C CA . ALA A 1 187 ? 17.648 26.694 -36.030 1.00 72.38 187 ALA A CA 1
ATOM 1344 C C . ALA A 1 187 ? 17.054 25.826 -37.167 1.00 72.38 187 ALA A C 1
ATOM 1346 O O . ALA A 1 187 ? 16.739 26.344 -38.243 1.00 72.38 187 ALA A O 1
ATOM 1347 N N . LEU A 1 188 ? 16.967 24.507 -36.990 1.00 77.50 188 LEU A N 1
ATOM 1348 C CA . LEU A 1 188 ? 16.308 23.590 -37.927 1.00 77.50 188 LEU A CA 1
ATOM 1349 C C . LEU A 1 188 ? 14.899 23.310 -37.414 1.00 77.50 188 LEU A C 1
ATOM 1351 O O . LEU A 1 188 ? 14.747 22.882 -36.283 1.00 77.50 188 LEU A O 1
ATOM 1355 N N . SER A 1 189 ? 13.885 23.522 -38.243 1.00 77.50 189 SER A N 1
ATOM 1356 C CA . SER A 1 189 ? 12.519 23.070 -38.012 1.00 77.50 189 SER A CA 1
ATOM 1357 C C . SER A 1 189 ? 12.248 21.831 -38.864 1.00 77.50 189 SER A C 1
ATOM 1359 O O . SER A 1 189 ? 12.444 21.877 -40.080 1.00 77.50 189 SER A O 1
ATOM 1361 N N . VAL A 1 190 ? 11.823 20.732 -38.244 1.00 69.81 190 VAL A N 1
ATOM 1362 C CA . VAL A 1 190 ? 11.458 19.467 -38.898 1.00 69.81 190 VAL A CA 1
ATOM 1363 C C . VAL A 1 190 ? 10.027 19.145 -38.495 1.00 69.81 190 VAL A C 1
ATOM 1365 O O . VAL A 1 190 ? 9.721 19.059 -37.314 1.00 69.81 190 VAL A O 1
ATOM 1368 N N . CYS A 1 191 ? 9.130 19.061 -39.474 1.00 70.06 191 CYS A N 1
ATOM 1369 C CA . CYS A 1 191 ? 7.696 18.827 -39.271 1.00 70.06 191 CYS A CA 1
ATOM 1370 C C . CYS A 1 191 ? 6.997 19.849 -38.341 1.00 70.06 191 CYS A C 1
ATOM 1372 O O . CYS A 1 191 ? 5.887 19.604 -37.895 1.00 70.06 191 CYS A O 1
ATOM 1374 N N . GLY A 1 192 ? 7.602 21.019 -38.094 1.00 62.91 192 GLY A N 1
ATOM 1375 C CA . GLY A 1 192 ? 7.079 22.047 -37.181 1.00 62.91 192 GLY A CA 1
ATOM 1376 C C . GLY A 1 192 ? 7.841 22.168 -35.856 1.00 62.91 192 GLY A C 1
ATOM 1377 O O . GLY A 1 192 ? 7.835 23.251 -35.276 1.00 62.91 192 GLY A O 1
ATOM 1378 N N . ALA A 1 193 ? 8.588 21.141 -35.442 1.00 54.84 193 ALA A N 1
ATOM 1379 C CA . ALA A 1 193 ? 9.408 21.151 -34.227 1.00 54.84 193 ALA A CA 1
ATOM 1380 C C . ALA A 1 193 ? 10.801 21.745 -34.493 1.00 54.84 193 ALA A C 1
ATOM 1382 O O . ALA A 1 193 ? 11.404 21.446 -35.524 1.00 54.84 193 ALA A O 1
ATOM 1383 N N . ALA A 1 194 ? 11.334 22.589 -33.602 1.00 60.88 194 ALA A N 1
ATOM 1384 C CA . ALA A 1 194 ? 12.696 23.124 -33.725 1.00 60.88 194 ALA A CA 1
ATOM 1385 C C . ALA A 1 194 ? 13.751 22.225 -33.035 1.00 60.88 194 ALA A C 1
ATOM 1387 O O . ALA A 1 194 ? 13.750 21.988 -31.832 1.00 60.88 194 ALA A O 1
ATOM 1388 N N . LEU A 1 195 ? 14.727 21.741 -33.786 1.00 62.69 195 LEU A N 1
ATOM 1389 C CA . LEU A 1 195 ? 15.849 20.980 -33.247 1.00 62.69 195 LEU A CA 1
ATOM 1390 C C . LEU A 1 195 ? 16.975 21.948 -32.859 1.00 62.69 195 LEU A C 1
ATOM 1392 O O . LEU A 1 195 ? 17.620 22.524 -33.742 1.00 62.69 195 LEU A O 1
ATOM 1396 N N . ASN A 1 196 ? 17.210 22.117 -31.553 1.00 67.19 196 ASN A N 1
ATOM 1397 C CA . ASN A 1 196 ? 18.251 22.974 -30.969 1.00 67.19 196 ASN A CA 1
ATOM 1398 C C . ASN A 1 196 ? 19.239 22.152 -30.130 1.00 67.19 196 ASN A C 1
ATOM 1400 O O . ASN A 1 196 ? 19.334 22.277 -28.912 1.00 67.19 196 ASN A O 1
ATOM 1404 N N . GLY A 1 197 ? 20.008 21.312 -30.814 1.00 73.69 197 GLY A N 1
ATOM 1405 C CA . GLY A 1 197 ? 20.910 20.375 -30.165 1.00 73.69 197 GLY A CA 1
ATOM 1406 C C . GLY A 1 197 ? 21.695 19.529 -31.156 1.00 73.69 197 GLY A C 1
ATOM 1407 O O . GLY A 1 197 ? 21.876 19.902 -32.325 1.00 73.69 197 GLY A O 1
ATOM 1408 N N . SER A 1 198 ? 22.171 18.381 -30.684 1.00 77.38 198 SER A N 1
ATOM 1409 C CA . SER A 1 198 ? 22.832 17.381 -31.511 1.00 77.38 198 SER A CA 1
ATOM 1410 C C . SER A 1 198 ? 22.163 16.020 -31.419 1.00 77.38 198 SER A C 1
ATOM 1412 O O . SER A 1 198 ? 21.903 15.535 -30.326 1.00 77.38 198 SER A O 1
ATOM 1414 N N . ILE A 1 199 ? 21.970 15.380 -32.566 1.00 70.38 199 ILE A N 1
ATOM 1415 C CA . ILE A 1 199 ? 21.538 13.986 -32.673 1.00 70.38 199 ILE A CA 1
ATOM 1416 C C . ILE A 1 199 ? 22.723 13.186 -33.205 1.00 70.38 199 ILE A C 1
ATOM 1418 O O . ILE A 1 199 ? 23.275 13.532 -34.250 1.00 70.38 199 ILE A O 1
ATOM 1422 N N . THR A 1 200 ? 23.121 12.133 -32.504 1.00 75.12 200 THR A N 1
ATOM 1423 C CA . THR A 1 200 ? 24.155 11.189 -32.930 1.00 75.12 200 THR A CA 1
ATOM 1424 C C . THR A 1 200 ? 23.506 9.848 -33.217 1.00 75.12 200 THR A C 1
ATOM 1426 O O . THR A 1 200 ? 22.820 9.300 -32.368 1.00 75.12 200 THR A O 1
ATOM 1429 N N . ILE A 1 201 ? 23.729 9.322 -34.413 1.00 71.31 201 ILE A N 1
ATOM 1430 C CA . ILE A 1 201 ? 23.180 8.052 -34.878 1.00 71.31 201 ILE A CA 1
ATOM 1431 C C . ILE A 1 201 ? 24.359 7.157 -35.229 1.00 71.31 201 ILE A C 1
ATOM 1433 O O . ILE A 1 201 ? 25.227 7.545 -36.021 1.00 71.31 201 ILE A O 1
ATOM 1437 N N . VAL A 1 202 ? 24.395 5.968 -34.641 1.00 75.88 202 VAL A N 1
ATOM 1438 C CA . VAL A 1 202 ? 25.336 4.904 -34.992 1.00 75.88 202 VAL A CA 1
ATOM 1439 C C . VAL A 1 202 ? 24.537 3.801 -35.667 1.00 75.88 202 VAL A C 1
ATOM 1441 O O . VAL A 1 202 ? 23.497 3.403 -35.159 1.00 75.88 202 VAL A O 1
ATOM 1444 N N . MET A 1 203 ? 24.982 3.340 -36.833 1.00 73.69 203 MET A N 1
ATOM 1445 C CA . MET A 1 203 ? 24.265 2.325 -37.609 1.00 73.69 203 MET A CA 1
ATOM 1446 C C . MET A 1 203 ? 25.222 1.374 -38.330 1.00 73.69 203 MET A C 1
ATOM 1448 O O . MET A 1 203 ? 26.333 1.767 -38.716 1.00 73.69 203 MET A O 1
ATOM 1452 N N . ASP A 1 204 ? 24.771 0.144 -38.573 1.00 74.75 204 ASP A N 1
ATOM 1453 C CA . ASP A 1 204 ? 25.426 -0.778 -39.500 1.00 74.75 204 ASP A CA 1
ATOM 1454 C C . ASP A 1 204 ? 25.169 -0.294 -40.931 1.00 74.75 204 ASP A C 1
ATOM 1456 O O . ASP A 1 204 ? 24.038 -0.171 -41.406 1.00 74.75 204 ASP A O 1
ATOM 1460 N N . LYS A 1 205 ? 26.245 0.012 -41.651 1.00 72.06 205 LYS A N 1
ATOM 1461 C CA . LYS A 1 205 ? 26.154 0.604 -42.989 1.00 72.06 205 LYS A CA 1
ATOM 1462 C C . LYS A 1 205 ? 25.689 -0.389 -44.061 1.00 72.06 205 LYS A C 1
ATOM 1464 O O . LYS A 1 205 ? 25.309 0.032 -45.151 1.00 72.06 205 LYS A O 1
ATOM 1469 N N . ASN A 1 206 ? 25.830 -1.691 -43.811 1.00 71.69 206 ASN A N 1
ATOM 1470 C CA . ASN A 1 206 ? 25.510 -2.751 -44.760 1.00 71.69 206 ASN A CA 1
ATOM 1471 C C . ASN A 1 206 ? 24.037 -3.159 -44.653 1.00 71.69 206 ASN A C 1
ATOM 1473 O O . ASN A 1 206 ? 23.427 -3.467 -45.679 1.00 71.69 206 ASN A O 1
ATOM 1477 N N . THR A 1 207 ? 23.485 -3.193 -43.437 1.00 69.75 207 THR A N 1
ATOM 1478 C CA . THR A 1 207 ? 22.078 -3.545 -43.182 1.00 69.75 207 THR A CA 1
ATOM 1479 C C . THR A 1 207 ? 21.170 -2.321 -43.093 1.00 69.75 207 THR A C 1
ATOM 1481 O O . THR A 1 207 ? 19.989 -2.433 -43.415 1.00 69.75 207 THR A O 1
ATOM 1484 N N . GLY A 1 208 ? 21.713 -1.157 -42.724 1.00 56.19 208 GLY A N 1
ATOM 1485 C CA . GLY A 1 208 ? 20.937 0.046 -42.422 1.00 56.19 208 GLY A CA 1
ATOM 1486 C C . GLY A 1 208 ? 20.309 0.033 -41.025 1.00 56.19 208 GLY A C 1
ATOM 1487 O O . GLY A 1 208 ? 19.547 0.940 -40.707 1.00 56.19 208 GLY A O 1
ATOM 1488 N N . GLU A 1 209 ? 20.608 -0.983 -40.215 1.00 61.78 209 GLU A N 1
ATOM 1489 C CA . GLU A 1 209 ? 20.079 -1.156 -38.862 1.00 61.78 209 GLU A CA 1
ATOM 1490 C C . GLU A 1 209 ? 20.734 -0.159 -37.900 1.00 61.78 209 GLU A C 1
ATOM 1492 O O . GLU A 1 209 ? 21.953 0.042 -37.929 1.00 61.78 209 GLU A O 1
ATOM 1497 N N . ILE A 1 210 ? 19.913 0.506 -37.089 1.00 58.50 210 ILE A N 1
ATOM 1498 C CA . ILE A 1 210 ? 20.360 1.503 -36.116 1.00 58.50 210 ILE A CA 1
ATOM 1499 C C . ILE A 1 210 ? 20.884 0.772 -34.877 1.00 58.50 210 ILE A C 1
ATOM 1501 O O . ILE A 1 210 ? 20.181 -0.041 -34.291 1.00 58.50 210 ILE A O 1
ATOM 1505 N N . ASP A 1 211 ? 22.120 1.086 -34.498 1.00 68.25 211 ASP A N 1
ATOM 1506 C CA . ASP A 1 211 ? 22.829 0.509 -33.354 1.00 68.25 211 ASP A CA 1
ATOM 1507 C C . ASP A 1 211 ? 22.600 1.357 -32.094 1.00 68.25 211 ASP A C 1
ATOM 1509 O O . ASP A 1 211 ? 22.378 0.815 -31.026 1.00 68.25 211 ASP A O 1
ATOM 1513 N N . THR A 1 212 ? 22.623 2.690 -32.202 1.00 68.31 212 THR A N 1
ATOM 1514 C CA . THR A 1 212 ? 22.197 3.604 -31.125 1.00 68.31 212 THR A CA 1
ATOM 1515 C C . THR A 1 212 ? 21.747 4.953 -31.683 1.00 68.31 212 THR A C 1
ATOM 1517 O O . THR A 1 212 ? 22.242 5.413 -32.723 1.00 68.31 212 THR A O 1
ATOM 1520 N N . VAL A 1 213 ? 20.849 5.630 -30.960 1.00 61.31 213 VAL A N 1
ATOM 1521 C CA . VAL A 1 213 ? 20.513 7.045 -31.190 1.00 61.31 213 VAL A CA 1
ATOM 1522 C C . VAL A 1 213 ? 20.697 7.825 -29.900 1.00 61.31 213 VAL A C 1
ATOM 1524 O O . VAL A 1 213 ? 19.987 7.587 -28.934 1.00 61.31 213 VAL A O 1
ATOM 1527 N N . THR A 1 214 ? 21.604 8.798 -29.893 1.00 68.25 214 THR A N 1
ATOM 1528 C CA . THR A 1 214 ? 21.791 9.729 -28.775 1.00 68.25 214 THR A CA 1
ATOM 1529 C C . THR A 1 214 ? 21.287 11.113 -29.161 1.00 68.25 214 THR A C 1
ATOM 1531 O O . THR A 1 214 ? 21.752 11.702 -30.139 1.00 68.25 214 THR A O 1
ATOM 1534 N N . VAL A 1 215 ? 20.364 11.663 -28.383 1.00 62.56 215 VAL A N 1
ATOM 1535 C CA . VAL A 1 215 ? 19.808 13.005 -28.546 1.00 62.56 215 VAL A CA 1
ATOM 1536 C C . VAL A 1 215 ? 20.282 13.869 -27.386 1.00 62.56 215 VAL A C 1
ATOM 1538 O O . VAL A 1 215 ? 19.922 13.624 -26.242 1.00 62.56 215 VAL A O 1
ATOM 1541 N N . ALA A 1 216 ? 21.061 14.905 -27.692 1.00 69.19 216 ALA A N 1
ATOM 1542 C CA . ALA A 1 216 ? 21.402 15.965 -26.754 1.00 69.19 216 ALA A CA 1
ATOM 1543 C C . ALA A 1 216 ? 20.661 17.242 -27.157 1.00 69.19 216 ALA A C 1
ATOM 1545 O O . ALA A 1 216 ? 20.901 17.774 -28.246 1.00 69.19 216 ALA A O 1
ATOM 1546 N N . ASN A 1 217 ? 19.756 17.732 -26.316 1.00 65.25 217 ASN A N 1
ATOM 1547 C CA . ASN A 1 217 ? 18.905 18.878 -26.624 1.00 65.25 217 ASN A CA 1
ATOM 1548 C C . ASN A 1 217 ? 18.769 19.810 -25.418 1.00 65.25 217 ASN A C 1
ATOM 1550 O O . ASN A 1 217 ? 18.683 19.355 -24.279 1.00 65.25 217 ASN A O 1
ATOM 1554 N N . THR A 1 218 ? 18.697 21.113 -25.687 1.00 63.31 218 THR A N 1
ATOM 1555 C CA . THR A 1 218 ? 18.349 22.122 -24.683 1.00 63.31 218 THR A CA 1
ATOM 1556 C C . THR A 1 218 ? 17.079 22.829 -25.130 1.00 63.31 218 THR A C 1
ATOM 1558 O O . THR A 1 218 ? 17.044 23.443 -26.199 1.00 63.31 218 THR A O 1
ATOM 1561 N N . THR A 1 219 ? 16.039 22.750 -24.306 1.00 59.50 219 THR A N 1
ATOM 1562 C CA . THR A 1 219 ? 14.740 23.376 -24.556 1.00 59.50 219 THR A CA 1
ATOM 1563 C C . THR A 1 219 ? 14.401 24.308 -23.406 1.00 59.50 219 THR A C 1
ATOM 1565 O O . THR A 1 219 ? 14.544 23.939 -22.248 1.00 59.50 219 THR A O 1
ATOM 1568 N N . SER A 1 220 ? 13.931 25.505 -23.738 1.00 57.06 220 SER A N 1
ATOM 1569 C CA . SER A 1 220 ? 13.458 26.492 -22.771 1.00 57.06 220 SER A CA 1
ATOM 1570 C C . SER A 1 220 ? 12.003 26.807 -23.072 1.00 57.06 220 SER A C 1
ATOM 1572 O O . SER A 1 220 ? 11.679 27.132 -24.219 1.00 57.06 220 SER A O 1
ATOM 1574 N N . PHE A 1 221 ? 11.138 26.766 -22.067 1.00 51.78 221 PHE A N 1
ATOM 1575 C CA . PHE A 1 221 ? 9.768 27.263 -22.180 1.00 51.78 221 PHE A CA 1
ATOM 1576 C C . PHE A 1 221 ? 9.425 28.167 -21.001 1.00 51.78 221 PHE A C 1
ATOM 1578 O O . PHE A 1 221 ? 10.101 28.179 -19.976 1.00 51.78 221 PHE A O 1
ATOM 1585 N N . THR A 1 222 ? 8.416 29.011 -21.176 1.00 51.88 222 THR A N 1
ATOM 1586 C CA . THR A 1 222 ? 7.966 29.950 -20.147 1.00 51.88 222 THR A CA 1
ATOM 1587 C C . THR A 1 222 ? 6.537 29.593 -19.789 1.00 51.88 222 THR A C 1
ATOM 1589 O O . THR A 1 222 ? 5.684 29.576 -20.671 1.00 51.88 222 THR A O 1
ATOM 1592 N N . MET A 1 223 ? 6.308 29.280 -18.518 1.00 47.72 223 MET A N 1
ATOM 1593 C CA . MET A 1 223 ? 4.986 29.063 -17.945 1.00 47.72 223 MET A CA 1
ATOM 1594 C C . MET A 1 223 ? 4.184 30.372 -17.936 1.00 47.72 223 MET A C 1
ATOM 1596 O O . MET A 1 223 ? 4.751 31.468 -17.991 1.00 47.72 223 MET A O 1
ATOM 1600 N N . ASP A 1 224 ? 2.860 30.274 -17.830 1.00 44.84 224 ASP A N 1
ATOM 1601 C CA . ASP A 1 224 ? 1.964 31.439 -17.863 1.00 44.84 224 ASP A CA 1
ATOM 1602 C C . ASP A 1 224 ? 2.136 32.385 -16.659 1.00 44.84 224 ASP A C 1
ATOM 1604 O O . ASP A 1 224 ? 1.869 33.586 -16.764 1.00 44.84 224 ASP A O 1
ATOM 1608 N N . ASP A 1 225 ? 2.673 31.888 -15.538 1.00 55.19 225 ASP A N 1
ATOM 1609 C CA . ASP A 1 225 ? 3.080 32.697 -14.377 1.00 55.19 225 ASP A CA 1
ATOM 1610 C C . ASP A 1 225 ? 4.398 33.475 -14.603 1.00 55.19 225 ASP A C 1
ATOM 1612 O O . ASP A 1 225 ? 4.807 34.286 -13.767 1.00 55.19 225 ASP A O 1
ATOM 1616 N N . GLY A 1 226 ? 5.036 33.284 -15.762 1.00 56.34 226 GLY A N 1
ATOM 1617 C CA . GLY A 1 226 ? 6.304 33.893 -16.145 1.00 56.34 226 GLY A CA 1
ATOM 1618 C C . GLY A 1 226 ? 7.541 33.103 -15.713 1.00 56.34 226 GLY A C 1
ATOM 1619 O O . GLY A 1 226 ? 8.651 33.550 -16.021 1.00 56.34 226 GLY A O 1
ATOM 1620 N N . THR A 1 227 ? 7.387 31.958 -15.039 1.00 56.94 227 THR A N 1
ATOM 1621 C CA . THR A 1 227 ? 8.499 31.062 -14.698 1.00 56.94 227 THR A CA 1
ATOM 1622 C C . THR A 1 227 ? 9.105 30.479 -15.971 1.00 56.94 227 THR A C 1
ATOM 1624 O O . THR A 1 227 ? 8.409 29.933 -16.823 1.00 56.94 227 THR A O 1
ATOM 1627 N N . VAL A 1 228 ? 10.425 30.590 -16.115 1.00 61.69 228 VAL A N 1
ATOM 1628 C CA . VAL A 1 228 ? 11.169 29.961 -17.213 1.00 61.69 228 VAL A CA 1
ATOM 1629 C C . VAL A 1 228 ? 11.667 28.601 -16.741 1.00 61.69 228 VAL A C 1
ATOM 1631 O O . VAL A 1 228 ? 12.260 28.505 -15.668 1.00 61.69 228 VAL A O 1
ATOM 1634 N N . VAL A 1 229 ? 11.416 27.573 -17.547 1.00 55.09 229 VAL A N 1
ATOM 1635 C CA . VAL A 1 229 ? 11.910 26.212 -17.347 1.00 55.09 229 VAL A CA 1
ATOM 1636 C C . VAL A 1 229 ? 12.924 25.910 -18.434 1.00 55.09 229 VAL A C 1
ATOM 1638 O O . VAL A 1 229 ? 12.589 25.950 -19.620 1.00 55.09 229 VAL A O 1
ATOM 1641 N N . ASP A 1 230 ? 14.147 25.595 -18.024 1.00 63.03 230 ASP A N 1
ATOM 1642 C CA . ASP A 1 230 ? 15.222 25.178 -18.916 1.00 63.03 230 ASP A CA 1
ATOM 1643 C C . ASP A 1 230 ? 15.494 23.687 -18.717 1.00 63.03 230 ASP A C 1
ATOM 1645 O O . ASP A 1 230 ? 15.886 23.261 -17.635 1.00 63.03 230 ASP A O 1
ATOM 1649 N N . ILE A 1 231 ? 15.311 22.888 -19.766 1.00 59.97 231 ILE A N 1
ATOM 1650 C CA . ILE A 1 231 ? 15.599 21.453 -19.770 1.00 59.97 231 ILE A CA 1
ATOM 1651 C C . ILE A 1 231 ? 16.793 21.209 -20.681 1.00 59.97 231 ILE A C 1
ATOM 1653 O O . ILE A 1 231 ? 16.752 21.524 -21.870 1.00 59.97 231 ILE A O 1
ATOM 1657 N N . THR A 1 232 ? 17.851 20.619 -20.140 1.00 70.25 232 THR A N 1
ATOM 1658 C CA . THR A 1 232 ? 18.974 20.090 -20.916 1.00 70.25 232 THR A CA 1
ATOM 1659 C C . THR A 1 232 ? 19.018 18.586 -20.732 1.00 70.25 232 THR A C 1
ATOM 1661 O O . THR A 1 232 ? 19.187 18.118 -19.617 1.00 70.25 232 THR A O 1
ATOM 1664 N N . ALA A 1 233 ? 18.870 17.824 -21.809 1.00 65.69 233 ALA A N 1
ATOM 1665 C CA . ALA A 1 233 ? 18.864 16.367 -21.751 1.00 65.69 233 ALA A CA 1
ATOM 1666 C C . ALA A 1 233 ? 19.853 15.776 -22.755 1.00 65.69 233 ALA A C 1
ATOM 1668 O O . ALA A 1 233 ? 19.991 16.295 -23.863 1.00 65.69 233 ALA A O 1
ATOM 1669 N N . GLU A 1 234 ? 20.513 14.689 -22.367 1.00 74.62 234 GLU A N 1
ATOM 1670 C CA . GLU A 1 234 ? 21.311 13.811 -23.218 1.00 74.62 234 GLU A CA 1
ATOM 1671 C C . GLU A 1 234 ? 20.829 12.374 -23.009 1.00 74.62 234 GLU A C 1
ATOM 1673 O O . GLU A 1 234 ? 21.176 11.730 -22.021 1.00 74.62 234 GLU A O 1
ATOM 1678 N N . ILE A 1 235 ? 19.998 11.890 -23.933 1.00 64.94 235 ILE A N 1
ATOM 1679 C CA . ILE A 1 235 ? 19.314 10.596 -23.846 1.00 64.94 235 ILE A CA 1
ATOM 1680 C C . ILE A 1 235 ? 19.767 9.698 -24.995 1.00 64.94 235 ILE A C 1
ATOM 1682 O O . ILE A 1 235 ? 19.847 10.143 -26.138 1.00 64.94 235 ILE A O 1
ATOM 1686 N N . THR A 1 236 ? 20.065 8.439 -24.702 1.00 66.62 236 THR A N 1
ATOM 1687 C CA . THR A 1 236 ? 20.437 7.393 -25.652 1.00 66.62 236 THR A CA 1
ATOM 1688 C C . THR A 1 236 ? 19.366 6.312 -25.684 1.00 66.62 236 THR A C 1
ATOM 1690 O O . THR A 1 236 ? 18.985 5.778 -24.649 1.00 66.62 236 THR A O 1
ATOM 1693 N N . TYR A 1 237 ? 18.919 5.984 -26.891 1.00 60.22 237 TYR A N 1
ATOM 1694 C CA . TYR A 1 237 ? 18.025 4.873 -27.181 1.00 60.22 237 TYR A CA 1
ATOM 1695 C C . TYR A 1 237 ? 18.842 3.708 -27.733 1.00 60.22 237 TYR A C 1
ATOM 1697 O O . TYR A 1 237 ? 19.585 3.873 -28.714 1.00 60.22 237 TYR A O 1
ATOM 1705 N N . ASN A 1 238 ? 18.695 2.547 -27.100 1.00 68.38 238 ASN A N 1
ATOM 1706 C CA . ASN A 1 238 ? 19.380 1.317 -27.474 1.00 68.38 238 ASN A CA 1
ATOM 1707 C C . ASN A 1 238 ? 18.459 0.379 -28.286 1.00 68.38 238 ASN A C 1
ATOM 1709 O O . ASN A 1 238 ? 17.233 0.482 -28.201 1.00 68.38 238 ASN A O 1
ATOM 1713 N N . PRO A 1 239 ? 19.016 -0.580 -29.053 1.00 56.41 239 PRO A N 1
ATOM 1714 C CA . PRO A 1 239 ? 18.238 -1.484 -29.910 1.00 56.41 239 PRO A CA 1
ATOM 1715 C C . PRO A 1 239 ? 17.342 -2.460 -29.145 1.00 56.41 239 PRO A C 1
ATOM 1717 O O . PRO A 1 239 ? 16.428 -3.038 -29.724 1.00 56.41 239 PRO A O 1
ATOM 1720 N N . ASP A 1 240 ? 17.629 -2.687 -27.864 1.00 61.00 240 ASP A N 1
ATOM 1721 C CA . ASP A 1 240 ? 16.848 -3.552 -26.977 1.00 61.00 240 ASP A CA 1
ATOM 1722 C C . ASP A 1 240 ? 15.616 -2.850 -26.380 1.00 61.00 240 ASP A C 1
ATOM 1724 O O . ASP A 1 240 ? 14.896 -3.457 -25.591 1.00 61.00 240 ASP A O 1
ATOM 1728 N N . GLY A 1 241 ? 15.351 -1.598 -26.776 1.00 57.50 241 GLY A N 1
ATOM 1729 C CA . GLY A 1 241 ? 14.228 -0.797 -26.290 1.00 57.50 241 GLY A CA 1
ATOM 1730 C C . GLY A 1 241 ? 14.513 -0.057 -24.984 1.00 57.50 241 GLY A C 1
ATOM 1731 O O . GLY A 1 241 ? 13.614 0.599 -24.461 1.00 57.50 241 GLY A O 1
ATOM 1732 N N . THR A 1 242 ? 15.742 -0.139 -24.462 1.00 67.69 242 THR A N 1
ATOM 1733 C CA . THR A 1 242 ? 16.141 0.578 -23.247 1.00 67.69 242 THR A CA 1
ATOM 1734 C C . THR A 1 242 ? 16.535 2.026 -23.528 1.00 67.69 242 THR A C 1
ATOM 1736 O O . THR A 1 242 ? 17.035 2.380 -24.604 1.00 67.69 242 THR A O 1
ATOM 1739 N N . ILE A 1 243 ? 16.317 2.864 -22.518 1.00 64.88 243 ILE A N 1
ATOM 1740 C CA . ILE A 1 243 ? 16.647 4.282 -22.498 1.00 64.88 243 ILE A CA 1
ATOM 1741 C C . ILE A 1 243 ? 17.697 4.520 -21.410 1.00 64.88 243 ILE A C 1
ATOM 1743 O O . ILE A 1 243 ? 17.501 4.155 -20.250 1.00 64.88 243 ILE A O 1
ATOM 1747 N N . ASP A 1 244 ? 18.792 5.175 -21.785 1.00 74.25 244 ASP A N 1
ATOM 1748 C CA . ASP A 1 244 ? 19.850 5.635 -20.883 1.00 74.25 244 ASP A CA 1
ATOM 1749 C C . ASP A 1 244 ? 20.043 7.142 -21.030 1.00 74.25 244 ASP A C 1
ATOM 1751 O O . ASP A 1 244 ? 19.850 7.691 -22.111 1.00 74.25 244 ASP A O 1
ATOM 1755 N N . GLY A 1 245 ? 20.507 7.837 -19.997 1.00 79.19 245 GLY A N 1
ATOM 1756 C CA . GLY A 1 245 ? 20.938 9.219 -20.174 1.00 79.19 245 GLY A CA 1
ATOM 1757 C C . GLY A 1 245 ? 20.923 10.067 -18.923 1.00 79.19 245 GLY A C 1
ATOM 1758 O O . GLY A 1 245 ? 20.753 9.588 -17.805 1.00 79.19 245 GLY A O 1
ATOM 1759 N N . THR A 1 246 ? 21.106 11.364 -19.123 1.00 78.62 246 THR A N 1
ATOM 1760 C CA . THR A 1 246 ? 20.987 12.359 -18.063 1.00 78.62 246 THR A CA 1
ATOM 1761 C C . THR A 1 246 ? 20.126 13.519 -18.523 1.00 78.62 246 THR A C 1
ATOM 1763 O O . THR A 1 246 ? 20.080 13.862 -19.705 1.00 78.62 246 THR A O 1
ATOM 1766 N N . ALA A 1 247 ? 19.436 14.142 -17.579 1.00 68.06 247 ALA A N 1
ATOM 1767 C CA . ALA A 1 247 ? 18.750 15.397 -17.822 1.00 68.06 247 ALA A CA 1
ATOM 1768 C C . ALA A 1 247 ? 18.957 16.340 -16.643 1.00 68.06 247 ALA A C 1
ATOM 1770 O O . ALA A 1 247 ? 19.096 15.913 -15.503 1.00 68.06 247 ALA A O 1
ATOM 1771 N N . THR A 1 248 ? 18.970 17.633 -16.912 1.00 70.12 248 THR A N 1
ATOM 1772 C CA . THR A 1 248 ? 18.914 18.684 -15.909 1.00 70.12 248 THR A CA 1
ATOM 1773 C C . THR A 1 248 ? 17.753 19.600 -16.235 1.00 70.12 248 THR A C 1
ATOM 1775 O O . THR A 1 248 ? 17.626 20.082 -17.360 1.00 70.12 248 THR A O 1
ATOM 1778 N N . THR A 1 249 ? 16.894 19.826 -15.248 1.00 59.59 249 THR A N 1
ATOM 1779 C CA . THR A 1 249 ? 15.783 20.774 -15.347 1.00 59.59 249 THR A CA 1
ATOM 1780 C C . THR A 1 249 ? 16.022 21.902 -14.360 1.00 59.59 249 THR A C 1
ATOM 1782 O O . THR A 1 249 ? 16.137 21.640 -13.169 1.00 59.59 249 THR A O 1
ATOM 1785 N N . SER A 1 250 ? 16.088 23.139 -14.844 1.00 60.56 250 SER A N 1
ATOM 1786 C CA . SER A 1 250 ? 16.171 24.342 -14.018 1.00 60.56 250 SER A CA 1
ATOM 1787 C C . SER A 1 250 ? 14.816 25.039 -14.000 1.00 60.56 250 SER A C 1
ATOM 1789 O O . SER A 1 250 ? 14.260 25.341 -15.059 1.00 60.56 250 SER A O 1
ATOM 1791 N N . MET A 1 251 ? 14.271 25.285 -12.810 1.00 58.12 251 MET A N 1
ATOM 1792 C CA . MET A 1 251 ? 12.997 25.977 -12.617 1.00 58.12 251 MET A CA 1
ATOM 1793 C C . MET A 1 251 ? 13.099 26.918 -11.418 1.00 58.12 251 MET A C 1
ATOM 1795 O O . MET A 1 251 ? 13.466 26.497 -10.326 1.00 58.12 251 MET A O 1
ATOM 1799 N N . ASP A 1 252 ? 12.801 28.206 -11.617 1.00 61.56 252 ASP A N 1
ATOM 1800 C CA . ASP A 1 252 ? 12.879 29.245 -10.571 1.00 61.56 252 ASP A CA 1
ATOM 1801 C C . ASP A 1 252 ? 14.232 29.298 -9.813 1.00 61.56 252 ASP A C 1
ATOM 1803 O O . ASP A 1 252 ? 14.312 29.770 -8.680 1.00 61.56 252 ASP A O 1
ATOM 1807 N N . GLY A 1 253 ? 15.323 28.855 -10.451 1.00 57.09 253 GLY A N 1
ATOM 1808 C CA . GLY A 1 253 ? 16.667 28.821 -9.864 1.00 57.09 253 GLY A CA 1
ATOM 1809 C C . GLY A 1 253 ? 16.988 27.573 -9.033 1.00 57.09 253 GLY A C 1
ATOM 1810 O O . GLY A 1 253 ? 18.068 27.527 -8.447 1.00 57.09 253 GLY A O 1
ATOM 1811 N N . GLN A 1 254 ? 16.094 26.579 -8.986 1.00 56.06 254 GLN A N 1
ATOM 1812 C CA . GLN A 1 254 ? 16.404 25.231 -8.508 1.00 56.06 254 GLN A CA 1
ATOM 1813 C C . GLN A 1 254 ? 16.695 24.300 -9.685 1.00 56.06 254 GLN A C 1
ATOM 1815 O O . GLN A 1 254 ? 15.935 24.264 -10.654 1.00 56.06 254 GLN A O 1
ATOM 1820 N N . ASP A 1 255 ? 17.784 23.540 -9.573 1.00 67.00 255 ASP A N 1
ATOM 1821 C CA . ASP A 1 255 ? 18.203 22.556 -10.566 1.00 67.00 255 ASP A CA 1
ATOM 1822 C C . ASP A 1 255 ? 17.882 21.142 -10.069 1.00 67.00 255 ASP A C 1
ATOM 1824 O O . ASP A 1 255 ? 18.269 20.748 -8.969 1.00 67.00 255 ASP A O 1
ATOM 1828 N N . TYR A 1 256 ? 17.210 20.363 -10.909 1.00 65.50 256 TYR A N 1
ATOM 1829 C CA . TYR A 1 256 ? 16.935 18.945 -10.700 1.00 65.50 256 TYR A CA 1
ATOM 1830 C C . TYR A 1 256 ? 17.783 18.133 -11.674 1.00 65.50 256 TYR A C 1
ATOM 1832 O O . TYR A 1 256 ? 17.674 18.321 -12.889 1.00 65.50 256 TYR A O 1
ATOM 1840 N N . SER A 1 257 ? 18.630 17.245 -11.155 1.00 72.06 257 SER A N 1
ATOM 1841 C CA . SER A 1 257 ? 19.466 16.350 -11.956 1.00 72.06 257 SER A CA 1
ATOM 1842 C C . SER A 1 257 ? 18.863 14.955 -12.004 1.00 72.06 257 SER A C 1
ATOM 1844 O O . SER A 1 257 ? 18.614 14.337 -10.971 1.00 72.06 257 SER A O 1
ATOM 1846 N N . PHE A 1 258 ? 18.721 14.443 -13.218 1.00 70.81 258 PHE A N 1
ATOM 1847 C CA . PHE A 1 258 ? 18.167 13.141 -13.540 1.00 70.81 258 PHE A CA 1
ATOM 1848 C C . PHE A 1 258 ? 19.250 12.252 -14.148 1.00 70.81 258 PHE A C 1
ATOM 1850 O O . PHE A 1 258 ? 19.999 12.692 -15.026 1.00 70.81 258 PHE A O 1
ATOM 1857 N N . VAL A 1 259 ? 19.314 10.996 -13.712 1.00 78.56 259 VAL A N 1
ATOM 1858 C CA . VAL A 1 259 ? 20.131 9.942 -14.328 1.00 78.56 259 VAL A CA 1
ATOM 1859 C C . VAL A 1 259 ? 19.224 8.757 -14.625 1.00 78.56 259 VAL A C 1
ATOM 1861 O O . VAL A 1 259 ? 18.579 8.244 -13.722 1.00 78.56 259 VAL A O 1
ATOM 1864 N N . ILE A 1 260 ? 19.170 8.324 -15.876 1.00 78.62 260 ILE A N 1
ATOM 1865 C CA . ILE A 1 260 ? 18.300 7.253 -16.363 1.00 78.62 260 ILE A CA 1
ATOM 1866 C C . ILE A 1 260 ? 19.209 6.105 -16.798 1.00 78.62 260 ILE A C 1
ATOM 1868 O O . ILE A 1 260 ? 20.122 6.331 -17.592 1.00 78.62 260 ILE A O 1
ATOM 1872 N N . ASN A 1 261 ? 18.984 4.899 -16.274 1.00 82.44 261 ASN A N 1
ATOM 1873 C CA . ASN A 1 261 ? 19.771 3.720 -16.636 1.00 82.44 261 ASN A CA 1
ATOM 1874 C C . ASN A 1 261 ? 18.867 2.531 -16.970 1.00 82.44 261 ASN A C 1
ATOM 1876 O O . ASN A 1 261 ? 18.171 2.016 -16.090 1.00 82.44 261 ASN A O 1
ATOM 1880 N N . GLY A 1 262 ? 18.954 2.059 -18.211 1.00 75.88 262 GLY A N 1
ATOM 1881 C CA . GLY A 1 262 ? 18.346 0.823 -18.688 1.00 75.88 262 GLY A CA 1
ATOM 1882 C C . GLY A 1 262 ? 16.825 0.809 -18.605 1.00 75.88 262 GLY A C 1
ATOM 1883 O O . GLY A 1 262 ? 16.258 -0.253 -18.376 1.00 75.88 262 GLY A O 1
ATOM 1884 N N . VAL A 1 263 ? 16.172 1.968 -18.723 1.00 71.88 263 VAL A N 1
ATOM 1885 C CA . VAL A 1 263 ? 14.724 2.075 -18.519 1.00 71.88 263 VAL A CA 1
ATOM 1886 C C . VAL A 1 263 ? 13.965 1.573 -19.738 1.00 71.88 263 VAL A C 1
ATOM 1888 O O . VAL A 1 263 ? 14.204 2.050 -20.846 1.00 71.88 263 VAL A O 1
ATOM 1891 N N . THR A 1 264 ? 13.020 0.656 -19.535 1.00 67.56 264 THR A N 1
ATOM 1892 C CA . THR A 1 264 ? 11.982 0.326 -20.524 1.00 67.56 264 THR A CA 1
ATOM 1893 C C . THR A 1 264 ? 10.640 0.845 -20.045 1.00 67.56 264 THR A C 1
ATOM 1895 O O . THR A 1 264 ? 10.386 0.908 -18.843 1.00 67.56 264 THR A O 1
ATOM 1898 N N . VAL A 1 265 ? 9.776 1.223 -20.983 1.00 55.19 265 VAL A N 1
ATOM 1899 C CA . VAL A 1 265 ? 8.438 1.729 -20.674 1.00 55.19 265 VAL A CA 1
ATOM 1900 C C . VAL A 1 265 ? 7.398 0.771 -21.214 1.00 55.19 265 VAL A C 1
ATOM 1902 O O . VAL A 1 265 ? 7.484 0.361 -22.374 1.00 55.19 265 VAL A O 1
ATOM 1905 N N . ASP A 1 266 ? 6.429 0.420 -20.370 1.00 54.81 266 ASP A N 1
ATOM 1906 C CA . ASP A 1 266 ? 5.312 -0.414 -20.778 1.00 54.81 266 ASP A CA 1
ATOM 1907 C C . ASP A 1 266 ? 4.434 0.345 -21.788 1.00 54.81 266 ASP A C 1
ATOM 1909 O O . ASP A 1 266 ? 3.889 1.402 -21.449 1.00 54.81 266 ASP A O 1
ATOM 1913 N N . PRO A 1 267 ? 4.267 -0.165 -23.020 1.00 46.12 267 PRO A N 1
ATOM 1914 C CA . PRO A 1 267 ? 3.425 0.467 -24.032 1.00 46.12 267 PRO A CA 1
ATOM 1915 C C . PRO A 1 267 ? 1.962 0.639 -23.612 1.00 46.12 267 PRO A C 1
ATOM 1917 O O . PRO A 1 267 ? 1.285 1.528 -24.124 1.00 46.12 267 PRO A O 1
ATOM 1920 N N . ALA A 1 268 ? 1.454 -0.235 -22.735 1.00 48.88 268 ALA A N 1
ATOM 1921 C CA . ALA A 1 268 ? 0.036 -0.289 -22.401 1.00 48.88 268 ALA A CA 1
ATOM 1922 C C . ALA A 1 268 ? -0.393 0.866 -21.488 1.00 48.88 268 ALA A C 1
ATOM 1924 O O . ALA A 1 268 ? -1.499 1.383 -21.651 1.00 48.88 268 ALA A O 1
ATOM 1925 N N . CYS A 1 269 ? 0.478 1.281 -20.563 1.00 53.31 269 CYS A N 1
ATOM 1926 C CA . CYS A 1 269 ? 0.173 2.304 -19.558 1.00 53.31 269 CYS A CA 1
ATOM 1927 C C . CYS A 1 269 ? 1.166 3.476 -19.505 1.00 53.31 269 CYS A C 1
ATOM 1929 O O . CYS A 1 269 ? 0.927 4.441 -18.783 1.00 53.31 269 CYS A O 1
ATOM 1931 N N . GLY A 1 270 ? 2.276 3.432 -20.250 1.00 49.69 270 GLY A N 1
ATOM 1932 C CA . GLY A 1 270 ? 3.269 4.510 -20.273 1.00 49.69 270 GLY A CA 1
ATOM 1933 C C . GLY A 1 270 ? 4.119 4.619 -19.001 1.00 49.69 270 GLY A C 1
ATOM 1934 O O . GLY A 1 270 ? 4.826 5.609 -18.822 1.00 49.69 270 GLY A O 1
ATOM 1935 N N . ILE A 1 271 ? 4.073 3.619 -18.120 1.00 57.56 271 ILE A N 1
ATOM 1936 C CA . ILE A 1 271 ? 4.860 3.580 -16.883 1.00 57.56 271 ILE A CA 1
ATOM 1937 C C . ILE A 1 271 ? 6.170 2.825 -17.151 1.00 57.56 271 ILE A C 1
ATOM 1939 O O . ILE A 1 271 ? 6.151 1.807 -17.851 1.00 57.56 271 ILE A O 1
ATOM 1943 N N . PRO A 1 272 ? 7.321 3.292 -16.632 1.00 65.19 272 PRO A N 1
ATOM 1944 C CA . PRO A 1 272 ? 8.538 2.494 -16.662 1.00 65.19 272 PRO A CA 1
ATOM 1945 C C . PRO A 1 272 ? 8.309 1.130 -15.991 1.00 65.19 272 PRO A C 1
ATOM 1947 O O . PRO A 1 272 ? 7.818 1.079 -14.870 1.00 65.19 272 PRO A O 1
ATOM 1950 N N . ASN A 1 273 ? 8.654 0.040 -16.674 1.00 71.62 273 ASN A N 1
ATOM 1951 C CA . ASN A 1 273 ? 8.488 -1.339 -16.184 1.00 71.62 273 ASN A CA 1
ATOM 1952 C C . ASN A 1 273 ? 9.821 -2.090 -16.042 1.00 71.62 273 ASN A C 1
ATOM 1954 O O . ASN A 1 273 ? 9.851 -3.283 -15.742 1.00 71.62 273 ASN A O 1
ATOM 1958 N N . SER A 1 274 ? 10.939 -1.407 -16.299 1.00 79.56 274 SER A N 1
ATOM 1959 C CA . SER A 1 274 ? 12.264 -1.849 -15.879 1.00 79.56 274 SER A CA 1
ATOM 1960 C C . SER A 1 274 ? 13.250 -0.686 -15.800 1.00 79.56 274 SER A C 1
ATOM 1962 O O . SER A 1 274 ? 12.961 0.420 -16.265 1.00 79.56 274 SER A O 1
ATOM 1964 N N . GLY A 1 275 ? 14.424 -0.941 -15.220 1.00 83.62 275 GLY A N 1
ATOM 1965 C CA . GLY A 1 275 ? 15.519 0.022 -15.129 1.00 83.62 275 GLY A CA 1
ATOM 1966 C C . GLY A 1 275 ? 15.393 0.975 -13.945 1.00 83.62 275 GLY A C 1
ATOM 1967 O O . GLY A 1 275 ? 14.545 0.813 -13.073 1.00 83.62 275 GLY A O 1
ATOM 1968 N N . THR A 1 276 ? 16.278 1.973 -13.894 1.00 83.44 276 THR A N 1
ATOM 1969 C CA . THR A 1 276 ? 16.352 2.909 -12.763 1.00 83.44 276 THR A CA 1
ATOM 1970 C C . THR A 1 276 ? 16.350 4.363 -13.212 1.00 83.44 276 THR A C 1
ATOM 1972 O O . THR A 1 276 ? 16.976 4.719 -14.214 1.00 83.44 276 THR A O 1
ATOM 1975 N N . ILE A 1 277 ? 15.697 5.219 -12.429 1.00 74.75 277 ILE A N 1
ATOM 1976 C CA . ILE A 1 277 ? 15.761 6.676 -12.567 1.00 74.75 277 ILE A CA 1
ATOM 1977 C C . ILE A 1 277 ? 16.255 7.247 -11.246 1.00 74.75 277 ILE A C 1
ATOM 1979 O O . ILE A 1 277 ? 15.647 7.030 -10.203 1.00 74.75 277 ILE A O 1
ATOM 1983 N N . SER A 1 278 ? 17.349 8.001 -11.287 1.00 76.88 278 SER A N 1
ATOM 1984 C CA . SER A 1 278 ? 17.837 8.760 -10.147 1.00 76.88 278 SER A CA 1
ATOM 1985 C C . SER A 1 278 ? 17.494 10.235 -10.263 1.00 76.88 278 SER A C 1
ATOM 1987 O O . SER A 1 278 ? 17.754 10.835 -11.303 1.00 76.88 278 SER A O 1
ATOM 1989 N N . ILE A 1 279 ? 16.964 10.822 -9.190 1.00 68.75 279 ILE A N 1
ATOM 1990 C CA . ILE A 1 279 ? 16.648 12.248 -9.076 1.00 68.75 279 ILE A CA 1
ATOM 1991 C C . ILE A 1 279 ? 17.423 12.799 -7.886 1.00 68.75 279 ILE A C 1
ATOM 1993 O O . ILE A 1 279 ? 17.221 12.353 -6.760 1.00 68.75 279 ILE A O 1
ATOM 1997 N N . ASN A 1 280 ? 18.344 13.733 -8.127 1.00 67.06 280 ASN A N 1
ATOM 1998 C CA . ASN A 1 280 ? 19.180 14.344 -7.084 1.00 67.06 280 ASN A CA 1
ATOM 1999 C C . ASN A 1 280 ? 19.868 13.320 -6.144 1.00 67.06 280 ASN A C 1
ATOM 2001 O O . ASN A 1 280 ? 20.145 13.617 -4.987 1.00 67.06 280 ASN A O 1
ATOM 2005 N N . GLY A 1 281 ? 20.161 12.112 -6.644 1.00 62.81 281 GLY A N 1
ATOM 2006 C CA . GLY A 1 281 ? 20.812 11.033 -5.892 1.00 62.81 281 GLY A CA 1
ATOM 2007 C C . GLY A 1 281 ? 19.873 10.000 -5.252 1.00 62.81 281 GLY A C 1
ATOM 2008 O O . GLY A 1 281 ? 20.356 8.944 -4.848 1.00 62.81 281 GLY A O 1
ATOM 2009 N N . PHE A 1 282 ? 18.558 10.233 -5.215 1.00 64.88 282 PHE A N 1
ATOM 2010 C CA . PHE A 1 282 ? 17.569 9.201 -4.871 1.00 64.88 282 PHE A CA 1
ATOM 2011 C C . PHE A 1 282 ? 17.365 8.295 -6.075 1.00 64.88 282 PHE A C 1
ATOM 2013 O O . PHE A 1 282 ? 17.191 8.819 -7.169 1.00 64.88 282 PHE A O 1
ATOM 2020 N N . VAL A 1 283 ? 17.429 6.972 -5.920 1.00 77.19 283 VAL A N 1
ATOM 2021 C CA . VAL A 1 283 ? 17.271 6.021 -7.036 1.00 77.19 283 VAL A CA 1
ATOM 2022 C C . VAL A 1 283 ? 15.916 5.341 -6.922 1.00 77.19 283 VAL A C 1
ATOM 2024 O O . VAL A 1 283 ? 15.633 4.738 -5.896 1.00 77.19 283 VAL A O 1
ATOM 2027 N N . MET A 1 284 ? 15.107 5.417 -7.970 1.00 77.69 284 MET A N 1
ATOM 2028 C CA . MET A 1 284 ? 13.876 4.647 -8.133 1.00 77.69 284 MET A CA 1
ATOM 2029 C C . MET A 1 284 ? 14.152 3.501 -9.105 1.00 77.69 284 MET A C 1
ATOM 2031 O O . MET A 1 284 ? 14.702 3.736 -10.182 1.00 77.69 284 MET A O 1
ATOM 2035 N N . ASP A 1 285 ? 13.802 2.281 -8.720 1.00 85.06 285 ASP A N 1
ATOM 2036 C CA . ASP A 1 285 ? 13.937 1.065 -9.515 1.00 85.06 285 ASP A CA 1
ATOM 2037 C C . ASP A 1 285 ? 12.555 0.540 -9.903 1.00 85.06 285 ASP A C 1
ATOM 2039 O O . ASP A 1 285 ? 11.698 0.284 -9.054 1.00 85.06 285 ASP A O 1
ATOM 2043 N N . PHE A 1 286 ? 12.370 0.415 -11.213 1.00 81.19 286 PHE A N 1
ATOM 2044 C CA . PHE A 1 286 ? 11.119 0.062 -11.869 1.00 81.19 286 PHE A CA 1
ATOM 2045 C C . PHE A 1 286 ? 11.086 -1.404 -12.314 1.00 81.19 286 PHE A C 1
ATOM 2047 O O . PHE A 1 286 ? 10.172 -1.817 -13.018 1.00 81.19 286 PHE A O 1
ATOM 2054 N N . SER A 1 287 ? 12.084 -2.211 -11.934 1.00 82.00 287 SER A N 1
ATOM 2055 C CA . SER A 1 287 ? 12.239 -3.606 -12.383 1.00 82.00 287 SER A CA 1
ATOM 2056 C C . SER A 1 287 ? 11.078 -4.537 -12.017 1.00 82.00 287 SER A C 1
ATOM 2058 O O . SER A 1 287 ? 10.967 -5.606 -12.614 1.00 82.00 287 SER A O 1
ATOM 2060 N N . ASN A 1 288 ? 10.227 -4.139 -11.067 1.00 75.19 288 ASN A N 1
ATOM 2061 C CA . ASN A 1 288 ? 9.050 -4.894 -10.632 1.00 75.19 288 ASN A CA 1
ATOM 2062 C C . ASN A 1 288 ? 7.727 -4.149 -10.886 1.00 75.19 288 ASN A C 1
ATOM 2064 O O . ASN A 1 288 ? 6.676 -4.631 -10.478 1.00 75.19 288 ASN A O 1
ATOM 2068 N N . THR A 1 289 ? 7.765 -2.988 -11.543 1.00 72.94 289 THR A N 1
ATOM 2069 C CA . THR A 1 289 ? 6.585 -2.140 -11.728 1.00 72.94 289 THR A CA 1
ATOM 2070 C C . THR A 1 289 ? 5.696 -2.693 -12.835 1.00 72.94 289 THR A C 1
ATOM 2072 O O . THR A 1 289 ? 6.166 -2.958 -13.944 1.00 72.94 289 THR A O 1
ATOM 2075 N N . THR A 1 290 ? 4.398 -2.837 -12.558 1.00 74.44 290 THR A N 1
ATOM 2076 C CA . THR A 1 290 ? 3.400 -3.263 -13.549 1.00 74.44 290 THR A CA 1
ATOM 2077 C C . THR A 1 290 ? 2.319 -2.201 -13.732 1.00 74.44 290 THR A C 1
ATOM 2079 O O . THR A 1 290 ? 2.186 -1.286 -12.924 1.00 74.44 290 THR A O 1
ATOM 2082 N N . CYS A 1 291 ? 1.541 -2.298 -14.813 1.00 58.22 291 CYS A N 1
ATOM 2083 C CA . CYS A 1 291 ? 0.429 -1.374 -15.043 1.00 58.22 291 CYS A CA 1
ATOM 2084 C C . CYS A 1 291 ? -0.725 -1.564 -14.044 1.00 58.22 291 CYS A C 1
ATOM 2086 O O . CYS A 1 291 ? -1.418 -0.596 -13.741 1.00 58.22 291 CYS A O 1
ATOM 2088 N N . ASP A 1 292 ? -0.928 -2.792 -13.555 1.00 65.69 292 ASP A N 1
ATOM 2089 C CA . ASP A 1 292 ? -2.008 -3.132 -12.619 1.00 65.69 292 ASP A CA 1
ATOM 2090 C C . ASP A 1 292 ? -1.621 -2.831 -11.162 1.00 65.69 292 ASP A C 1
ATOM 2092 O O . ASP A 1 292 ? -2.488 -2.563 -10.332 1.00 65.69 292 ASP A O 1
ATOM 2096 N N . ASP A 1 293 ? -0.318 -2.839 -10.874 1.00 66.44 293 ASP A N 1
ATOM 2097 C CA . ASP A 1 293 ? 0.262 -2.520 -9.574 1.00 66.44 293 ASP A CA 1
ATOM 2098 C C . ASP A 1 293 ? 1.525 -1.655 -9.766 1.00 66.44 293 ASP A C 1
ATOM 2100 O O . ASP A 1 293 ? 2.621 -2.186 -10.005 1.00 66.44 293 ASP A O 1
ATOM 2104 N N . PRO A 1 294 ? 1.386 -0.313 -9.757 1.00 67.25 294 PRO A N 1
ATOM 2105 C CA . PRO A 1 294 ? 2.485 0.609 -10.007 1.00 67.25 294 PRO A CA 1
ATOM 2106 C C . PRO A 1 294 ? 3.340 0.786 -8.744 1.00 67.25 294 PRO A C 1
ATOM 2108 O O . PRO A 1 294 ? 3.449 1.887 -8.206 1.00 67.25 294 PRO A O 1
ATOM 2111 N N . THR A 1 295 ? 3.948 -0.290 -8.252 1.00 71.94 295 THR A N 1
ATOM 2112 C CA . THR A 1 295 ? 4.929 -0.266 -7.159 1.00 71.94 295 THR A CA 1
ATOM 2113 C C . THR A 1 295 ? 6.344 -0.083 -7.693 1.00 71.94 295 THR A C 1
ATOM 2115 O O . THR A 1 295 ? 6.714 -0.570 -8.762 1.00 71.94 295 THR A O 1
ATOM 2118 N N . VAL A 1 296 ? 7.159 0.667 -6.958 1.00 75.69 296 VAL A N 1
ATOM 2119 C CA . VAL A 1 296 ? 8.557 0.974 -7.282 1.00 75.69 296 VAL A CA 1
ATOM 2120 C C . VAL A 1 296 ? 9.424 0.806 -6.049 1.00 75.69 296 VAL A C 1
ATOM 2122 O O . VAL A 1 296 ? 9.006 1.083 -4.925 1.00 75.69 296 VAL A O 1
ATOM 2125 N N . VAL A 1 297 ? 10.669 0.387 -6.266 1.00 77.88 297 VAL A N 1
ATOM 2126 C CA . VAL A 1 297 ? 11.655 0.256 -5.194 1.00 77.88 297 VAL A CA 1
ATOM 2127 C C . VAL A 1 297 ? 12.501 1.523 -5.143 1.00 77.88 297 VAL A C 1
ATOM 2129 O O . VAL A 1 297 ? 13.308 1.789 -6.032 1.00 77.88 297 VAL A O 1
ATOM 2132 N N . VAL A 1 298 ? 12.342 2.321 -4.092 1.00 67.75 298 VAL A N 1
ATOM 2133 C CA . VAL A 1 298 ? 13.133 3.535 -3.869 1.00 67.75 298 VAL A CA 1
ATOM 2134 C C . VAL A 1 298 ? 14.314 3.217 -2.962 1.00 67.75 298 VAL A C 1
ATOM 2136 O O . VAL A 1 298 ? 14.151 2.707 -1.858 1.00 67.75 298 VAL A O 1
ATOM 2139 N N . TYR A 1 299 ? 15.525 3.548 -3.404 1.00 60.97 299 TYR A N 1
ATOM 2140 C CA . TYR A 1 299 ? 16.740 3.415 -2.612 1.00 60.97 299 TYR A CA 1
ATOM 2141 C C . TYR A 1 299 ? 17.025 4.701 -1.843 1.00 60.97 299 TYR A C 1
ATOM 2143 O O . TYR A 1 299 ? 17.631 5.644 -2.363 1.00 60.97 299 TYR A O 1
ATOM 2151 N N . ILE A 1 300 ? 16.657 4.716 -0.566 1.00 52.09 300 ILE A N 1
ATOM 2152 C CA . ILE A 1 300 ? 16.960 5.819 0.348 1.00 52.09 300 ILE A CA 1
ATOM 2153 C C . ILE A 1 300 ? 18.288 5.493 1.026 1.00 52.09 300 ILE A C 1
ATOM 2155 O O . ILE A 1 300 ? 18.391 4.539 1.794 1.00 52.09 300 ILE A O 1
ATOM 2159 N N . ARG A 1 301 ? 19.350 6.242 0.698 1.00 50.44 301 ARG A N 1
ATOM 2160 C CA . ARG A 1 301 ? 20.718 5.998 1.213 1.00 50.44 301 ARG A CA 1
ATOM 2161 C C . ARG A 1 301 ? 21.209 4.548 1.000 1.00 50.44 301 ARG A C 1
ATOM 2163 O O . ARG A 1 301 ? 22.002 4.032 1.783 1.00 50.44 301 ARG A O 1
ATOM 2170 N N . GLY A 1 302 ? 20.762 3.906 -0.084 1.00 45.97 302 GLY A N 1
ATOM 2171 C CA . GLY A 1 302 ? 21.153 2.544 -0.465 1.00 45.97 302 GLY A CA 1
ATOM 2172 C C . GLY A 1 302 ? 20.273 1.421 0.091 1.00 45.97 302 GLY A C 1
ATOM 2173 O O . GLY A 1 302 ? 20.583 0.259 -0.167 1.00 45.97 302 GLY A O 1
ATOM 2174 N N . VAL A 1 303 ? 19.188 1.736 0.807 1.00 45.34 303 VAL A N 1
ATOM 2175 C CA . VAL A 1 303 ? 18.222 0.740 1.292 1.00 45.34 303 VAL A CA 1
ATOM 2176 C C . VAL A 1 303 ? 16.991 0.704 0.381 1.00 45.34 303 VAL A C 1
ATOM 2178 O O . VAL A 1 303 ? 16.392 1.762 0.198 1.00 45.34 303 VAL A O 1
ATOM 2181 N N . PRO A 1 304 ? 16.622 -0.458 -0.196 1.00 58.38 304 PRO A N 1
ATOM 2182 C CA . PRO A 1 304 ? 15.434 -0.588 -1.035 1.00 58.38 304 PRO A CA 1
ATOM 2183 C C . PRO A 1 304 ? 14.159 -0.548 -0.186 1.00 58.38 304 PRO A C 1
ATOM 2185 O O . PRO A 1 304 ? 14.023 -1.335 0.748 1.00 58.38 304 PRO A O 1
ATOM 2188 N N . VAL A 1 305 ? 13.227 0.334 -0.535 1.00 55.00 305 VAL A N 1
ATOM 2189 C CA . VAL A 1 305 ? 11.881 0.404 0.046 1.00 55.00 305 VAL A CA 1
ATOM 2190 C C . VAL A 1 305 ? 10.872 0.296 -1.087 1.00 55.00 305 VAL A C 1
ATOM 2192 O O . VAL A 1 305 ? 10.909 1.098 -2.016 1.00 55.00 305 VAL A O 1
ATOM 2195 N N . GLU A 1 306 ? 9.999 -0.703 -1.025 1.00 71.81 306 GLU A N 1
ATOM 2196 C CA . GLU A 1 306 ? 8.907 -0.872 -1.981 1.00 71.81 306 GLU A CA 1
ATOM 2197 C C . GLU A 1 306 ? 7.725 -0.003 -1.552 1.00 71.81 306 GLU A C 1
ATOM 2199 O O . GLU A 1 306 ? 7.311 -0.028 -0.394 1.00 71.81 306 GLU A O 1
ATOM 2204 N N . MET A 1 307 ? 7.224 0.817 -2.466 1.00 59.06 307 MET A N 1
ATOM 2205 C CA . MET A 1 307 ? 6.082 1.695 -2.227 1.00 59.06 307 MET A CA 1
ATOM 2206 C C . MET A 1 307 ? 5.345 1.929 -3.538 1.00 59.06 307 MET A C 1
ATOM 2208 O O . MET A 1 307 ? 5.903 1.707 -4.617 1.00 59.06 307 MET A O 1
ATOM 2212 N N . ASN A 1 308 ? 4.092 2.377 -3.467 1.00 73.25 308 ASN A N 1
ATOM 2213 C CA . ASN A 1 308 ? 3.396 2.776 -4.682 1.00 73.25 308 ASN A CA 1
ATOM 2214 C C . ASN A 1 308 ? 4.135 3.971 -5.331 1.00 73.25 308 ASN A C 1
ATOM 2216 O O . ASN A 1 308 ? 4.855 4.736 -4.678 1.00 73.25 308 ASN A O 1
ATOM 2220 N N . LEU A 1 309 ? 3.988 4.118 -6.643 1.00 58.97 309 LEU A N 1
ATOM 2221 C CA . LEU A 1 309 ? 4.664 5.154 -7.417 1.00 58.97 309 LEU A CA 1
ATOM 2222 C C . LEU A 1 309 ? 4.295 6.567 -6.953 1.00 58.97 309 LEU A C 1
ATOM 2224 O O . LEU A 1 309 ? 5.129 7.466 -7.030 1.00 58.97 309 LEU A O 1
ATOM 2228 N N . GLU A 1 310 ? 3.082 6.768 -6.444 1.00 56.25 310 GLU A N 1
ATOM 2229 C CA . GLU A 1 310 ? 2.632 8.054 -5.913 1.00 56.25 310 GLU A CA 1
ATOM 2230 C C . GLU A 1 310 ? 3.414 8.458 -4.655 1.00 56.25 310 GLU A C 1
ATOM 2232 O O . GLU A 1 310 ? 3.940 9.567 -4.586 1.00 56.25 310 GLU A O 1
ATOM 2237 N N . ASP A 1 311 ? 3.577 7.545 -3.707 1.00 54.97 311 ASP A N 1
ATOM 2238 C CA . ASP A 1 311 ? 4.299 7.716 -2.453 1.00 54.97 311 ASP A CA 1
ATOM 2239 C C . ASP A 1 311 ? 5.800 7.826 -2.694 1.00 54.97 311 ASP A C 1
ATOM 2241 O O . ASP A 1 311 ? 6.450 8.667 -2.079 1.00 54.97 311 ASP A O 1
ATOM 2245 N N . ALA A 1 312 ? 6.353 7.075 -3.651 1.00 57.12 312 ALA A N 1
ATOM 2246 C CA . ALA A 1 312 ? 7.735 7.250 -4.101 1.00 57.12 312 ALA A CA 1
ATOM 2247 C C . ALA A 1 312 ? 7.986 8.659 -4.635 1.00 57.12 312 ALA A C 1
ATOM 2249 O O . ALA A 1 312 ? 8.984 9.297 -4.291 1.00 57.12 312 ALA A O 1
ATOM 2250 N N . LEU A 1 313 ? 7.067 9.169 -5.455 1.00 53.28 313 LEU A N 1
ATOM 2251 C CA . LEU A 1 313 ? 7.153 10.520 -5.991 1.00 53.28 313 LEU A CA 1
ATOM 2252 C C . LEU A 1 313 ? 6.944 11.559 -4.888 1.00 53.28 313 LEU A C 1
ATOM 2254 O O . LEU A 1 313 ? 7.712 12.513 -4.810 1.00 53.28 313 LEU A O 1
ATOM 2258 N N . ASN A 1 314 ? 5.976 11.366 -3.994 1.00 53.53 314 ASN A N 1
ATOM 2259 C CA . ASN A 1 314 ? 5.735 12.251 -2.857 1.00 53.53 314 ASN A CA 1
ATOM 2260 C C . ASN A 1 314 ? 6.902 12.252 -1.867 1.00 53.53 314 ASN A C 1
ATOM 2262 O O . ASN A 1 314 ? 7.210 13.296 -1.312 1.00 53.53 314 ASN A O 1
ATOM 2266 N N . LEU A 1 315 ? 7.601 11.137 -1.683 1.00 54.34 315 LEU A N 1
ATOM 2267 C CA . LEU A 1 315 ? 8.771 11.030 -0.815 1.00 54.34 315 LEU A CA 1
ATOM 2268 C C . LEU A 1 315 ? 10.001 11.714 -1.421 1.00 54.34 315 LEU A C 1
ATOM 2270 O O . LEU A 1 315 ? 10.730 12.416 -0.725 1.00 54.34 315 LEU A O 1
ATOM 2274 N N . VAL A 1 316 ? 10.220 11.550 -2.727 1.00 50.41 316 VAL A N 1
ATOM 2275 C CA . VAL A 1 316 ? 11.321 12.210 -3.450 1.00 50.41 316 VAL A CA 1
ATOM 2276 C C . VAL A 1 316 ? 11.062 13.721 -3.619 1.00 50.41 316 VAL A C 1
ATOM 2278 O O . VAL A 1 316 ? 12.003 14.481 -3.848 1.00 50.41 316 VAL A O 1
ATOM 2281 N N . LEU A 1 317 ? 9.806 14.181 -3.492 1.00 44.62 317 LEU A N 1
ATOM 2282 C CA . LEU A 1 317 ? 9.378 15.567 -3.764 1.00 44.62 317 LEU A CA 1
ATOM 2283 C C . LEU A 1 317 ? 8.795 16.339 -2.566 1.00 44.62 317 LEU A C 1
ATOM 2285 O O . LEU A 1 317 ? 8.564 17.551 -2.671 1.00 44.62 317 LEU A O 1
ATOM 2289 N N . GLY A 1 318 ? 8.486 15.650 -1.473 1.00 41.53 318 GLY A N 1
ATOM 2290 C CA . GLY A 1 318 ? 7.791 16.144 -0.290 1.00 41.53 318 GLY A CA 1
ATOM 2291 C C . GLY A 1 318 ? 8.755 16.302 0.873 1.00 41.53 318 GLY A C 1
ATOM 2292 O O . GLY A 1 318 ? 8.811 15.475 1.775 1.00 41.53 318 GLY A O 1
ATOM 2293 N N . GLU A 1 319 ? 9.499 17.401 0.858 1.00 40.66 319 GLU A N 1
ATOM 2294 C CA . GLU A 1 319 ? 10.524 17.717 1.857 1.00 40.66 319 GLU A CA 1
ATOM 2295 C C . GLU A 1 319 ? 10.000 18.064 3.271 1.00 40.66 319 GLU A C 1
ATOM 2297 O O . GLU A 1 319 ? 10.827 18.331 4.128 1.00 40.66 319 GLU A O 1
ATOM 2302 N N . GLU A 1 320 ? 8.694 18.065 3.594 1.00 33.75 320 GLU A N 1
ATOM 2303 C CA . GLU A 1 320 ? 8.229 18.861 4.761 1.00 33.75 320 GLU A CA 1
ATOM 2304 C C . GLU A 1 320 ? 7.591 18.145 5.977 1.00 33.75 320 GLU A C 1
ATOM 2306 O O . GLU A 1 320 ? 7.487 18.787 7.017 1.00 33.75 320 GLU A O 1
ATOM 2311 N N . ALA A 1 321 ? 7.199 16.859 5.957 1.00 29.58 321 ALA A N 1
ATOM 2312 C CA . ALA A 1 321 ? 6.484 16.264 7.117 1.00 29.58 321 ALA A CA 1
ATOM 2313 C C . ALA A 1 321 ? 7.238 15.138 7.852 1.00 29.58 321 ALA A C 1
ATOM 2315 O O . ALA A 1 321 ? 7.449 15.225 9.060 1.00 29.58 321 ALA A O 1
ATOM 2316 N N . VAL A 1 322 ? 7.691 14.100 7.142 1.00 32.56 322 VAL A N 1
ATOM 2317 C CA . VAL A 1 322 ? 8.506 13.010 7.728 1.00 32.56 322 VAL A CA 1
ATOM 2318 C C . VAL A 1 322 ? 9.960 13.459 7.914 1.00 32.56 322 VAL A C 1
ATOM 2320 O O . VAL A 1 322 ? 10.622 13.103 8.892 1.00 32.56 322 VAL A O 1
ATOM 2323 N N . ASN A 1 323 ? 10.413 14.347 7.028 1.00 34.16 323 ASN A N 1
ATOM 2324 C CA . ASN A 1 323 ? 11.664 15.067 7.171 1.00 34.16 323 ASN A CA 1
ATOM 2325 C C . ASN A 1 323 ? 11.671 15.981 8.397 1.00 34.16 323 ASN A C 1
ATOM 2327 O O . ASN A 1 323 ? 12.722 16.116 8.973 1.00 34.16 323 ASN A O 1
ATOM 2331 N N . PHE A 1 324 ? 10.569 16.517 8.925 1.00 32.59 324 PHE A N 1
ATOM 2332 C CA . PHE A 1 324 ? 10.683 17.408 10.092 1.00 32.59 324 PHE A CA 1
ATOM 2333 C C . PHE A 1 324 ? 11.237 16.696 11.348 1.00 32.59 324 PHE A C 1
ATOM 2335 O O . PHE A 1 324 ? 12.110 17.228 12.028 1.00 32.59 324 PHE A O 1
ATOM 2342 N N . LEU A 1 325 ? 10.823 15.448 11.610 1.00 29.42 325 LEU A N 1
ATOM 2343 C CA . LEU A 1 325 ? 11.351 14.651 12.732 1.00 29.42 325 LEU A CA 1
ATOM 2344 C C . LEU A 1 325 ? 12.723 14.015 12.419 1.00 29.42 325 LEU A C 1
ATOM 2346 O O . LEU A 1 325 ? 13.570 13.884 13.306 1.00 29.42 325 LEU A O 1
ATOM 2350 N N . MET A 1 326 ? 12.959 13.622 11.159 1.00 31.34 326 MET A N 1
ATOM 2351 C CA . MET A 1 326 ? 14.209 12.980 10.720 1.00 31.34 326 MET A CA 1
ATOM 2352 C C . MET A 1 326 ? 15.316 13.982 10.345 1.00 31.34 326 MET A C 1
ATOM 2354 O O . MET A 1 326 ? 16.485 13.668 10.533 1.00 31.34 326 MET A O 1
ATOM 2358 N N . GLU A 1 327 ? 14.978 15.190 9.895 1.00 33.19 327 GLU A N 1
ATOM 2359 C CA . GLU A 1 327 ? 15.827 16.385 9.757 1.00 33.19 327 GLU A CA 1
ATOM 2360 C C . GLU A 1 327 ? 16.041 17.079 11.096 1.00 33.19 327 GLU A C 1
ATOM 2362 O O . GLU A 1 327 ? 17.069 17.715 11.247 1.00 33.19 327 GLU A O 1
ATOM 2367 N N . GLU A 1 328 ? 15.198 16.943 12.123 1.00 34.88 328 GLU A N 1
ATOM 2368 C CA . GLU A 1 328 ? 15.611 17.365 13.474 1.00 34.88 328 GLU A CA 1
ATOM 2369 C C . GLU A 1 328 ? 16.765 16.484 13.985 1.00 34.88 328 GLU A C 1
ATOM 2371 O O . GLU A 1 328 ? 17.773 16.994 14.478 1.00 34.88 328 GLU A O 1
ATOM 2376 N N . LEU A 1 329 ? 16.699 15.166 13.757 1.00 30.70 329 LEU A N 1
ATOM 2377 C CA . LEU A 1 329 ? 17.807 14.242 14.037 1.00 30.70 329 LEU A CA 1
ATOM 2378 C C . LEU A 1 329 ? 18.984 14.394 13.054 1.00 30.70 329 LEU A C 1
ATOM 2380 O O . LEU A 1 329 ? 20.138 14.291 13.473 1.00 30.70 329 LEU A O 1
ATOM 2384 N N . ALA A 1 330 ? 18.730 14.671 11.771 1.00 28.95 330 ALA A N 1
ATOM 2385 C CA . ALA A 1 330 ? 19.764 14.830 10.746 1.00 28.95 330 ALA A CA 1
ATOM 2386 C C . ALA A 1 330 ? 20.344 16.251 10.657 1.00 28.95 330 ALA A C 1
ATOM 2388 O O . ALA A 1 330 ? 21.466 16.380 10.196 1.00 28.95 330 ALA A O 1
ATOM 2389 N N . SER A 1 331 ? 19.679 17.299 11.148 1.00 30.69 331 SER A N 1
ATOM 2390 C CA . SER A 1 331 ? 20.235 18.658 11.313 1.00 30.69 331 SER A CA 1
ATOM 2391 C C . SER A 1 331 ? 21.083 18.757 12.575 1.00 30.69 331 SER A C 1
ATOM 2393 O O . SER A 1 331 ? 22.054 19.507 12.601 1.00 30.69 331 SER A O 1
ATOM 2395 N N . MET A 1 332 ? 20.810 17.931 13.592 1.00 32.12 332 MET A N 1
ATOM 2396 C CA . MET A 1 332 ? 21.787 17.661 14.646 1.00 32.12 332 MET A CA 1
ATOM 2397 C C . MET A 1 332 ? 23.031 16.963 14.088 1.00 32.12 332 MET A C 1
ATOM 2399 O O . MET A 1 332 ? 24.127 17.246 14.559 1.00 32.12 332 MET A O 1
ATOM 2403 N N . VAL A 1 333 ? 22.889 16.101 13.072 1.00 30.52 333 VAL A N 1
ATOM 2404 C CA . VAL A 1 333 ? 24.026 15.498 12.357 1.00 30.52 333 VAL A CA 1
ATOM 2405 C C . VAL A 1 333 ? 24.692 16.500 11.416 1.00 30.52 333 VAL A C 1
ATOM 2407 O O . VAL A 1 333 ? 25.901 16.591 11.485 1.00 30.52 333 VAL A O 1
ATOM 2410 N N . SER A 1 334 ? 23.965 17.317 10.647 1.00 30.97 334 SER A N 1
ATOM 2411 C CA . SER A 1 334 ? 24.514 18.323 9.720 1.00 30.97 334 SER A CA 1
ATOM 2412 C C . SER A 1 334 ? 25.171 19.491 10.453 1.00 30.97 334 SER A C 1
ATOM 2414 O O . SER A 1 334 ? 26.243 19.909 10.058 1.00 30.97 334 SER A O 1
ATOM 2416 N N . GLY A 1 335 ? 24.618 19.983 11.564 1.00 31.02 335 GLY A N 1
ATOM 2417 C CA . GLY A 1 335 ? 25.286 20.992 12.391 1.00 31.02 335 GLY A CA 1
ATOM 2418 C C . GLY A 1 335 ? 26.533 20.441 13.092 1.00 31.02 335 GLY A C 1
ATOM 2419 O O . GLY A 1 335 ? 27.503 21.171 13.291 1.00 31.02 335 GLY A O 1
ATOM 2420 N N . VAL A 1 336 ? 26.539 19.145 13.434 1.00 35.12 336 VAL A N 1
ATOM 2421 C CA . VAL A 1 336 ? 27.727 18.435 13.935 1.00 35.12 336 VAL A CA 1
ATOM 2422 C C . VAL A 1 336 ? 28.706 18.107 12.804 1.00 35.12 336 VAL A C 1
ATOM 2424 O O . VAL A 1 336 ? 29.900 18.172 13.059 1.00 35.12 336 VAL A O 1
ATOM 2427 N N . GLU A 1 337 ? 28.246 17.810 11.587 1.00 35.53 337 GLU A N 1
ATOM 2428 C CA . GLU A 1 337 ? 29.042 17.550 10.379 1.00 35.53 337 GLU A CA 1
ATOM 2429 C C . GLU A 1 337 ? 29.658 18.843 9.852 1.00 35.53 337 GLU A C 1
ATOM 2431 O O . GLU A 1 337 ? 30.846 18.847 9.618 1.00 35.53 337 GLU A O 1
ATOM 2436 N N . ASP A 1 338 ? 28.949 19.970 9.810 1.00 36.09 338 ASP A N 1
ATOM 2437 C CA . ASP A 1 338 ? 29.496 21.286 9.459 1.00 36.09 338 ASP A CA 1
ATOM 2438 C C . ASP A 1 338 ? 30.475 21.784 10.534 1.00 36.09 338 ASP A C 1
ATOM 2440 O O . ASP A 1 338 ? 31.503 22.394 10.230 1.00 36.09 338 ASP A O 1
ATOM 2444 N N . MET A 1 339 ? 30.207 21.490 11.815 1.00 37.78 339 MET A N 1
ATOM 2445 C CA . MET A 1 339 ? 31.197 21.672 12.881 1.00 37.78 339 MET A CA 1
ATOM 2446 C C . MET A 1 339 ? 32.391 20.728 12.709 1.00 37.78 339 MET A C 1
ATOM 2448 O O . MET A 1 339 ? 33.518 21.145 12.979 1.00 37.78 339 MET A O 1
ATOM 2452 N N . ASN A 1 340 ? 32.169 19.481 12.286 1.00 39.88 340 ASN A N 1
ATOM 2453 C CA . ASN A 1 340 ? 33.210 18.487 12.049 1.00 39.88 340 ASN A CA 1
ATOM 2454 C C . ASN A 1 340 ? 34.053 18.859 10.826 1.00 39.88 340 ASN A C 1
ATOM 2456 O O . ASN A 1 340 ? 35.264 18.795 10.935 1.00 39.88 340 ASN A O 1
ATOM 2460 N N . ASP A 1 341 ? 33.462 19.361 9.747 1.00 39.03 341 ASP A N 1
ATOM 2461 C CA . ASP A 1 341 ? 34.100 19.851 8.525 1.00 39.03 341 ASP A CA 1
ATOM 2462 C C . ASP A 1 341 ? 34.886 21.129 8.819 1.00 39.03 341 ASP A C 1
ATOM 2464 O O . ASP A 1 341 ? 36.058 21.242 8.455 1.00 39.03 341 ASP A O 1
ATOM 2468 N N . ALA A 1 342 ? 34.306 22.067 9.579 1.00 37.19 342 ALA A N 1
ATOM 2469 C CA . ALA A 1 342 ? 35.034 23.229 10.080 1.00 37.19 342 ALA A CA 1
ATOM 2470 C C . ALA A 1 342 ? 36.224 22.811 10.960 1.00 37.19 342 ALA A C 1
ATOM 2472 O O . ALA A 1 342 ? 37.260 23.467 10.916 1.00 37.19 342 ALA A O 1
ATOM 2473 N N . VAL A 1 343 ? 36.116 21.718 11.726 1.00 41.41 343 VAL A N 1
ATOM 2474 C CA . VAL A 1 343 ? 37.193 21.132 12.547 1.00 41.41 343 VAL A CA 1
ATOM 2475 C C . VAL A 1 343 ? 38.215 20.342 11.710 1.00 41.41 343 VAL A C 1
ATOM 2477 O O . VAL A 1 343 ? 39.419 20.438 11.967 1.00 41.41 343 VAL A O 1
ATOM 2480 N N . GLU A 1 344 ? 37.785 19.622 10.678 1.00 43.00 344 GLU A N 1
ATOM 2481 C CA . GLU A 1 344 ? 38.607 18.838 9.751 1.00 43.00 344 GLU A CA 1
ATOM 2482 C C . GLU A 1 344 ? 39.473 19.785 8.901 1.00 43.00 344 GLU A C 1
ATOM 2484 O O . GLU A 1 344 ? 40.685 19.582 8.751 1.00 43.00 344 GLU A O 1
ATOM 2489 N N . MET A 1 345 ? 38.907 20.930 8.495 1.00 43.25 345 MET A N 1
ATOM 2490 C CA . MET A 1 345 ? 39.602 22.039 7.827 1.00 43.25 345 MET A CA 1
ATOM 2491 C C . MET A 1 345 ? 40.662 22.733 8.702 1.00 43.25 345 MET A C 1
ATOM 2493 O O . MET A 1 345 ? 41.587 23.353 8.168 1.00 43.25 345 MET A O 1
ATOM 2497 N N . LEU A 1 346 ? 40.609 22.592 10.036 1.00 40.97 346 LEU A N 1
ATOM 2498 C CA . LEU A 1 346 ? 41.661 23.064 10.956 1.00 40.97 346 LEU A CA 1
ATOM 2499 C C . LEU A 1 346 ? 42.873 22.117 11.020 1.00 40.97 346 LEU A C 1
ATOM 2501 O O . LEU A 1 346 ? 43.818 22.374 11.773 1.00 40.97 346 LEU A O 1
ATOM 2505 N N . ASN A 1 347 ? 42.881 21.034 10.227 1.00 45.69 347 ASN A N 1
ATOM 2506 C CA . ASN A 1 347 ? 43.949 20.031 10.184 1.00 45.69 347 ASN A CA 1
ATOM 2507 C C . ASN A 1 347 ? 44.112 19.271 11.526 1.00 45.69 347 ASN A C 1
ATOM 2509 O O . ASN A 1 347 ? 45.188 18.743 11.840 1.00 45.69 347 ASN A O 1
ATOM 2513 N N . LEU A 1 348 ? 43.046 19.235 12.341 1.00 45.56 348 LEU A N 1
ATOM 2514 C CA . LEU A 1 348 ? 43.002 18.564 13.646 1.00 45.56 348 LEU A CA 1
ATOM 2515 C C . LEU A 1 348 ? 43.124 17.043 13.511 1.00 45.56 348 LEU A C 1
ATOM 2517 O O . LEU A 1 348 ? 43.802 16.430 14.334 1.00 45.56 348 LEU A O 1
ATOM 2521 N N . ASP A 1 349 ? 42.602 16.455 12.436 1.00 44.69 349 ASP A N 1
ATOM 2522 C CA . ASP A 1 349 ? 42.664 15.013 12.172 1.00 44.69 349 ASP A CA 1
ATOM 2523 C C . ASP A 1 349 ? 44.087 14.486 12.006 1.00 44.69 349 ASP A C 1
ATOM 2525 O O . ASP A 1 349 ? 44.473 13.510 12.650 1.00 44.69 349 ASP A O 1
ATOM 2529 N N . ASN A 1 350 ? 44.931 15.184 11.243 1.00 46.72 350 ASN A N 1
ATOM 2530 C CA . ASN A 1 350 ? 46.347 14.827 11.132 1.00 46.72 350 ASN A CA 1
ATOM 2531 C C . ASN A 1 350 ? 47.075 14.999 12.476 1.00 46.72 350 ASN A C 1
ATOM 2533 O O . ASN A 1 350 ? 47.933 14.189 12.836 1.00 46.72 350 ASN A O 1
ATOM 2537 N N . ALA A 1 351 ? 46.717 16.023 13.260 1.00 45.53 351 ALA A N 1
ATOM 2538 C CA . ALA A 1 351 ? 47.276 16.220 14.594 1.00 45.53 351 ALA A CA 1
ATOM 2539 C C . ALA A 1 351 ? 46.815 15.133 15.585 1.00 45.53 351 ALA A C 1
ATOM 2541 O O . ALA A 1 351 ? 47.604 14.725 16.442 1.00 45.53 351 ALA A O 1
ATOM 2542 N N . MET A 1 352 ? 45.581 14.641 15.470 1.00 46.00 352 MET A N 1
ATOM 2543 C CA . MET A 1 352 ? 44.996 13.600 16.316 1.00 46.00 352 MET A CA 1
ATOM 2544 C C . MET A 1 352 ? 45.462 12.191 15.925 1.00 46.00 352 MET A C 1
ATOM 2546 O O . MET A 1 352 ? 45.760 11.398 16.822 1.00 46.00 352 MET A O 1
ATOM 2550 N N . ASP A 1 353 ? 45.629 11.885 14.636 1.00 46.00 353 ASP A N 1
ATOM 2551 C CA . ASP A 1 353 ? 46.095 10.575 14.158 1.00 46.00 353 ASP A CA 1
ATOM 2552 C C . ASP A 1 353 ? 47.594 10.340 14.439 1.00 46.00 353 ASP A C 1
ATOM 2554 O O . ASP A 1 353 ? 48.004 9.254 14.871 1.00 46.00 353 ASP A O 1
ATOM 2558 N N . ASP A 1 354 ? 48.422 11.386 14.332 1.00 44.91 354 ASP A N 1
ATOM 2559 C CA . ASP A 1 354 ? 49.816 11.345 14.799 1.00 44.91 354 ASP A CA 1
ATOM 2560 C C . ASP A 1 354 ? 49.913 11.234 16.336 1.00 44.91 354 ASP A C 1
ATOM 2562 O O . ASP A 1 354 ? 50.853 10.631 16.868 1.00 44.91 354 ASP A O 1
ATOM 2566 N N . SER A 1 355 ? 48.911 11.737 17.066 1.00 45.66 355 SER A N 1
ATOM 2567 C CA . SER A 1 355 ? 48.827 11.668 18.536 1.00 45.66 355 SER A CA 1
ATOM 2568 C C . SER A 1 355 ? 48.239 10.356 19.064 1.00 45.66 355 SER A C 1
ATOM 2570 O O . SER A 1 355 ? 48.591 9.926 20.162 1.00 45.66 355 SER A O 1
ATOM 2572 N N . ARG A 1 356 ? 47.403 9.654 18.287 1.00 45.50 356 ARG A N 1
ATOM 2573 C CA . ARG A 1 356 ? 46.959 8.281 18.597 1.00 45.50 356 ARG A CA 1
ATOM 2574 C C . ARG A 1 356 ? 48.136 7.300 18.625 1.00 45.50 356 ARG A C 1
ATOM 2576 O O . ARG A 1 356 ? 48.142 6.367 19.426 1.00 45.50 356 ARG A O 1
ATOM 2583 N N . LYS A 1 357 ? 49.173 7.529 17.807 1.00 49.34 357 LYS A N 1
ATOM 2584 C CA . LYS A 1 357 ? 50.390 6.690 17.752 1.00 49.34 357 LYS A CA 1
ATOM 2585 C C . LYS A 1 357 ? 51.388 6.964 18.883 1.00 49.34 357 LYS A C 1
ATOM 2587 O O . LYS A 1 357 ? 52.223 6.109 19.185 1.00 49.34 357 LYS A O 1
ATOM 2592 N N . VAL A 1 358 ? 51.317 8.126 19.527 1.00 46.75 358 VAL A N 1
ATOM 2593 C CA . VAL A 1 358 ? 52.199 8.530 20.629 1.00 46.75 358 VAL A CA 1
ATOM 2594 C C . VAL A 1 358 ? 51.318 9.143 21.701 1.00 46.75 358 VAL A C 1
ATOM 2596 O O . VAL A 1 358 ? 50.979 10.297 21.531 1.00 46.75 358 VAL A O 1
ATOM 2599 N N . LEU A 1 359 ? 50.972 8.421 22.779 1.00 47.53 359 LEU A N 1
ATOM 2600 C CA . LEU A 1 359 ? 50.200 8.927 23.939 1.00 47.53 359 LEU A CA 1
ATOM 2601 C C . LEU A 1 359 ? 50.474 10.430 24.208 1.00 47.53 359 LEU A C 1
ATOM 2603 O O . LEU A 1 359 ? 51.454 10.781 24.872 1.00 47.53 359 LEU A O 1
ATOM 2607 N N . GLY A 1 360 ? 49.632 11.297 23.627 1.00 51.78 360 GLY A N 1
ATOM 2608 C CA . GLY A 1 360 ? 50.011 12.632 23.138 1.00 51.78 360 GLY A CA 1
ATOM 2609 C C . GLY A 1 360 ? 50.599 13.553 24.194 1.00 51.78 360 GLY A C 1
ATOM 2610 O O . GLY A 1 360 ? 49.940 13.899 25.176 1.00 51.78 360 GLY A O 1
ATOM 2611 N N . ASP A 1 361 ? 51.848 13.976 24.004 1.00 58.97 361 ASP A N 1
ATOM 2612 C CA . ASP A 1 361 ? 52.380 15.167 24.664 1.00 58.97 361 ASP A CA 1
ATOM 2613 C C . ASP A 1 361 ? 51.624 16.390 24.103 1.00 58.97 361 ASP A C 1
ATOM 2615 O O . ASP A 1 361 ? 51.642 16.587 22.886 1.00 58.97 361 ASP A O 1
ATOM 2619 N N . PRO A 1 362 ? 50.959 17.220 24.925 1.00 56.75 362 PRO A N 1
ATOM 2620 C CA . PRO A 1 362 ? 50.223 18.402 24.465 1.00 56.75 362 PRO A CA 1
ATOM 2621 C C . PRO A 1 362 ? 51.100 19.371 23.703 1.00 56.75 362 PRO A C 1
ATOM 2623 O O . PRO A 1 362 ? 50.598 20.119 22.874 1.00 56.75 362 PRO A O 1
ATOM 2626 N N . ASP A 1 363 ? 52.405 19.369 23.985 1.00 61.00 363 ASP A N 1
ATOM 2627 C CA . ASP A 1 363 ? 53.350 20.178 23.235 1.00 61.00 363 ASP A CA 1
ATOM 2628 C C . ASP A 1 363 ? 53.464 19.693 21.786 1.00 61.00 363 ASP A C 1
ATOM 2630 O O . ASP A 1 363 ? 53.681 20.511 20.904 1.00 61.00 363 ASP A O 1
ATOM 2634 N N . THR A 1 364 ? 53.261 18.405 21.501 1.00 65.19 364 THR A N 1
ATOM 2635 C CA . THR A 1 364 ? 53.238 17.877 20.126 1.00 65.19 364 THR A CA 1
ATOM 2636 C C . THR A 1 364 ? 51.962 18.296 19.399 1.00 65.19 364 THR A C 1
ATOM 2638 O O . THR A 1 364 ? 52.060 18.845 18.309 1.00 65.19 364 THR A O 1
ATOM 2641 N N . ILE A 1 365 ? 50.789 18.152 20.028 1.00 64.44 365 ILE A N 1
ATOM 2642 C CA . ILE A 1 365 ? 49.499 18.583 19.449 1.00 64.44 365 ILE A CA 1
ATOM 2643 C C . ILE A 1 365 ? 49.496 20.091 19.199 1.00 64.44 365 ILE A C 1
ATOM 2645 O O . ILE A 1 365 ? 49.227 20.541 18.090 1.00 64.44 365 ILE A O 1
ATOM 2649 N N . TYR A 1 366 ? 49.883 20.879 20.203 1.00 67.44 366 TYR A N 1
ATOM 2650 C CA . TYR A 1 366 ? 49.999 22.327 20.069 1.00 67.44 366 TYR A CA 1
ATOM 2651 C C . TYR A 1 366 ? 51.016 22.730 18.991 1.00 67.44 366 TYR A C 1
ATOM 2653 O O . TYR A 1 366 ? 50.761 23.656 18.224 1.00 67.44 366 TYR A O 1
ATOM 2661 N N . ASN A 1 367 ? 52.169 22.052 18.906 1.00 67.94 367 ASN A N 1
ATOM 2662 C CA . ASN A 1 367 ? 53.151 22.346 17.864 1.00 67.94 367 ASN A CA 1
ATOM 2663 C C . ASN A 1 367 ? 52.625 22.002 16.470 1.00 67.94 367 ASN A C 1
ATOM 2665 O O . ASN A 1 367 ? 52.860 22.799 15.568 1.00 67.94 367 ASN A O 1
ATOM 2669 N N . ASN A 1 368 ? 51.909 20.886 16.311 1.00 68.88 368 ASN A N 1
ATOM 2670 C CA . ASN A 1 368 ? 51.311 20.484 15.041 1.00 68.88 368 ASN A CA 1
ATOM 2671 C C . ASN A 1 368 ? 50.258 21.501 14.589 1.00 68.88 368 ASN A C 1
ATOM 2673 O O . ASN A 1 368 ? 50.373 22.011 13.479 1.00 68.88 368 ASN A O 1
ATOM 2677 N N . LEU A 1 369 ? 49.329 21.884 15.474 1.00 68.12 369 LEU A N 1
ATOM 2678 C CA . LEU A 1 369 ? 48.306 22.898 15.184 1.00 68.12 369 LEU A CA 1
ATOM 2679 C C . LEU A 1 369 ? 48.929 24.257 14.837 1.00 68.12 369 LEU A C 1
ATOM 2681 O O . LEU A 1 369 ? 48.558 24.883 13.854 1.00 68.12 369 LEU A O 1
ATOM 2685 N N . ARG A 1 370 ? 49.952 24.692 15.584 1.00 73.69 370 ARG A N 1
ATOM 2686 C CA . ARG A 1 370 ? 50.683 25.944 15.316 1.00 73.69 370 ARG A CA 1
ATOM 2687 C C . ARG A 1 370 ? 51.379 25.965 13.952 1.00 73.69 370 ARG A C 1
ATOM 2689 O O . ARG A 1 370 ? 51.646 27.045 13.427 1.00 73.69 370 ARG A O 1
ATOM 2696 N N . THR A 1 371 ? 51.803 24.809 13.449 1.00 69.94 371 THR A N 1
ATOM 2697 C CA . THR A 1 371 ? 52.549 24.693 12.187 1.00 69.94 371 THR A CA 1
ATOM 2698 C C . THR A 1 371 ? 51.719 24.113 11.051 1.00 69.94 371 THR A C 1
ATOM 2700 O O . THR A 1 371 ? 52.297 23.796 10.012 1.00 69.94 371 THR A O 1
ATOM 2703 N N . ALA A 1 372 ? 50.410 23.950 11.251 1.00 68.50 372 ALA A N 1
ATOM 2704 C CA . ALA A 1 372 ? 49.508 23.443 10.235 1.00 68.50 372 ALA A CA 1
ATOM 2705 C C . ALA A 1 372 ? 49.528 24.372 9.016 1.00 68.50 372 ALA A C 1
ATOM 2707 O O . ALA A 1 372 ? 49.456 25.596 9.148 1.00 68.50 372 ALA A O 1
ATOM 2708 N N . ASP A 1 373 ? 49.665 23.776 7.834 1.00 70.06 373 ASP A N 1
ATOM 2709 C CA . ASP A 1 373 ? 49.424 24.484 6.582 1.00 70.06 373 ASP A CA 1
ATOM 2710 C C . ASP A 1 373 ? 47.907 24.643 6.461 1.00 70.06 373 ASP A C 1
ATOM 2712 O O . ASP A 1 373 ? 47.188 23.651 6.331 1.00 70.06 373 ASP A O 1
ATOM 2716 N N . PHE A 1 374 ? 47.420 25.867 6.643 1.00 75.94 374 PHE A N 1
ATOM 2717 C CA . PHE A 1 374 ? 45.996 26.174 6.712 1.00 75.94 374 PHE A CA 1
ATOM 2718 C C . PHE A 1 374 ? 45.591 26.898 5.436 1.00 75.94 374 PHE A C 1
ATOM 2720 O O . PHE A 1 374 ? 45.788 28.103 5.295 1.00 75.94 374 PHE A O 1
ATOM 2727 N N . ALA A 1 375 ? 45.066 26.132 4.482 1.00 73.69 375 ALA A N 1
ATOM 2728 C CA . ALA A 1 375 ? 44.722 26.623 3.150 1.00 73.69 375 ALA A CA 1
ATOM 2729 C C . ALA A 1 375 ? 43.591 27.670 3.159 1.00 73.69 375 ALA A C 1
ATOM 2731 O O . ALA A 1 375 ? 43.504 28.484 2.242 1.00 73.69 375 ALA A O 1
ATOM 2732 N N . CYS A 1 376 ? 42.765 27.671 4.208 1.00 71.62 376 CYS A N 1
ATOM 2733 C CA . CYS A 1 376 ? 41.575 28.509 4.337 1.00 71.62 376 CYS A CA 1
ATOM 2734 C C . CYS A 1 376 ? 41.831 29.889 4.966 1.00 71.62 376 CYS A C 1
ATOM 2736 O O . CYS A 1 376 ? 40.893 30.658 5.162 1.00 71.62 376 CYS A O 1
ATOM 2738 N N . GLY A 1 377 ? 43.079 30.224 5.311 1.00 83.12 377 GLY A N 1
ATOM 2739 C CA . GLY A 1 377 ? 43.384 31.502 5.950 1.00 83.12 377 GLY A CA 1
ATOM 2740 C C . GLY A 1 377 ? 44.773 31.554 6.572 1.00 83.12 377 GLY A C 1
ATOM 2741 O O . GLY A 1 377 ? 45.772 31.195 5.949 1.00 83.12 377 GLY A O 1
ATOM 2742 N N . SER A 1 378 ? 44.863 32.029 7.814 1.00 82.75 378 SER A N 1
ATOM 2743 C CA . SER A 1 378 ? 46.130 32.101 8.542 1.00 82.75 378 SER A CA 1
ATOM 2744 C C . SER A 1 378 ? 46.062 31.501 9.943 1.00 82.75 378 SER A C 1
ATOM 2746 O O . SER A 1 378 ? 45.064 31.615 10.648 1.00 82.75 378 SER A O 1
ATOM 2748 N N . VAL A 1 379 ? 47.168 30.879 10.361 1.00 81.38 379 VAL A N 1
ATOM 2749 C CA . VAL A 1 379 ? 47.353 30.378 11.727 1.00 81.38 379 VAL A CA 1
ATOM 2750 C C . VAL A 1 379 ? 48.286 31.312 12.481 1.00 81.38 379 VAL A C 1
ATOM 2752 O O . VAL A 1 379 ? 49.389 31.630 12.023 1.00 81.38 379 VAL A O 1
ATOM 2755 N N . SER A 1 380 ? 47.882 31.724 13.676 1.00 82.12 380 SER A N 1
ATOM 2756 C CA . SER A 1 380 ? 48.712 32.507 14.583 1.00 82.12 380 SER A CA 1
ATOM 2757 C C . SER A 1 380 ? 48.715 31.931 16.000 1.00 82.12 380 SER A C 1
ATOM 2759 O O . SER A 1 380 ? 47.929 31.059 16.360 1.00 82.12 380 SER A O 1
ATOM 2761 N N . VAL A 1 381 ? 49.676 32.375 16.810 1.00 80.38 381 VAL A N 1
ATOM 2762 C CA . VAL A 1 381 ? 49.792 31.957 18.212 1.00 80.38 381 VAL A CA 1
ATOM 2763 C C . VAL A 1 381 ? 49.145 33.018 19.088 1.00 80.38 381 VAL A C 1
ATOM 2765 O O . VAL A 1 381 ? 49.523 34.190 19.013 1.00 80.38 381 VAL A O 1
ATOM 2768 N N . GLY A 1 382 ? 48.208 32.592 19.931 1.00 70.94 382 GLY A N 1
ATOM 2769 C CA . GLY A 1 382 ? 47.489 33.465 20.849 1.00 70.94 382 GLY A CA 1
ATOM 2770 C C . GLY A 1 382 ? 48.347 34.007 22.001 1.00 70.94 382 GLY A C 1
ATOM 2771 O O . GLY A 1 382 ? 49.527 33.684 22.162 1.00 70.94 382 GLY A O 1
ATOM 2772 N N . LEU A 1 383 ? 47.750 34.870 22.826 1.00 59.38 383 LEU A N 1
ATOM 2773 C CA . LEU A 1 383 ? 48.431 35.533 23.950 1.00 59.38 383 LEU A CA 1
ATOM 2774 C C . LEU A 1 383 ? 48.611 34.612 25.172 1.00 59.38 383 LEU A C 1
ATOM 2776 O O . LEU A 1 383 ? 49.439 34.905 26.041 1.00 59.38 383 LEU A O 1
ATOM 2780 N N . LEU A 1 384 ? 47.843 33.521 25.248 1.00 66.50 384 LEU A N 1
ATOM 2781 C CA . LEU A 1 384 ? 47.895 32.522 26.317 1.00 66.50 384 LEU A CA 1
ATOM 2782 C C . LEU A 1 384 ? 48.787 31.326 25.937 1.00 66.50 384 LEU A C 1
ATOM 2784 O O . LEU A 1 384 ? 49.030 31.038 24.766 1.00 66.50 384 LEU A O 1
ATOM 2788 N N . ALA A 1 385 ? 49.315 30.617 26.941 1.00 62.91 385 ALA A N 1
ATOM 2789 C CA . ALA A 1 385 ? 50.134 29.430 26.698 1.00 62.91 385 ALA A CA 1
ATOM 2790 C C . ALA A 1 385 ? 49.280 28.311 26.074 1.00 62.91 385 ALA A C 1
ATOM 2792 O O . ALA A 1 385 ? 48.274 27.929 26.659 1.00 62.91 385 ALA A O 1
ATOM 2793 N N . ARG A 1 386 ? 49.732 27.765 24.935 1.00 70.62 386 ARG A N 1
ATOM 2794 C CA . ARG A 1 386 ? 49.066 26.700 24.157 1.00 70.62 386 ARG A CA 1
ATOM 2795 C C . ARG A 1 386 ? 47.745 27.099 23.473 1.00 70.62 386 ARG A C 1
ATOM 2797 O O . ARG A 1 386 ? 46.873 26.256 23.280 1.00 70.62 386 ARG A O 1
ATOM 2804 N N . GLN A 1 387 ? 47.634 28.368 23.081 1.00 82.25 387 GLN A N 1
ATOM 2805 C CA . GLN A 1 387 ? 46.526 28.907 22.291 1.00 82.25 387 GLN A CA 1
ATOM 2806 C C . GLN A 1 387 ? 46.933 29.074 20.817 1.00 82.25 387 GLN A C 1
ATOM 2808 O O . GLN A 1 387 ? 47.971 29.677 20.523 1.00 82.25 387 GLN A O 1
ATOM 2813 N N . VAL A 1 388 ? 46.113 28.563 19.903 1.00 80.38 388 VAL A N 1
ATOM 2814 C CA . VAL A 1 388 ? 46.253 28.707 18.447 1.00 80.38 388 VAL A CA 1
ATOM 2815 C C . VAL A 1 388 ? 45.023 29.444 17.928 1.00 80.38 388 VAL A C 1
ATOM 2817 O O . VAL A 1 388 ? 43.909 29.130 18.330 1.00 80.38 388 VAL A O 1
ATOM 2820 N N . VAL A 1 389 ? 45.230 30.453 17.088 1.00 84.56 389 VAL A N 1
ATOM 2821 C CA . VAL A 1 389 ? 44.159 31.263 16.498 1.00 84.56 389 VAL A CA 1
ATOM 2822 C C . VAL A 1 389 ? 44.162 31.024 14.996 1.00 84.56 389 VAL A C 1
ATOM 2824 O O . VAL A 1 389 ? 45.187 31.255 14.348 1.00 84.56 389 VAL A O 1
ATOM 2827 N N . PHE A 1 390 ? 43.033 30.570 14.473 1.00 82.81 390 PHE A N 1
ATOM 2828 C CA . PHE A 1 390 ? 42.771 30.383 13.054 1.00 82.81 390 PHE A CA 1
ATOM 2829 C C . PHE A 1 390 ? 41.895 31.536 12.578 1.00 82.81 390 PHE A C 1
ATOM 2831 O O . PHE A 1 390 ? 40.805 31.741 13.101 1.00 82.81 390 PHE A O 1
ATOM 2838 N N . ASP A 1 391 ? 42.414 32.313 11.638 1.00 86.50 391 ASP A N 1
ATOM 2839 C CA . ASP A 1 391 ? 41.755 33.479 11.050 1.00 86.50 391 ASP A CA 1
ATOM 2840 C C . ASP A 1 391 ? 41.434 33.125 9.596 1.00 86.50 391 ASP A C 1
ATOM 2842 O O . ASP A 1 391 ? 42.364 32.947 8.796 1.00 86.50 391 ASP A O 1
ATOM 2846 N N . PHE A 1 392 ? 40.155 32.900 9.296 1.00 84.75 392 PHE A N 1
ATOM 2847 C CA . PHE A 1 392 ? 39.697 32.475 7.977 1.00 84.75 392 PHE A CA 1
ATOM 2848 C C . PHE A 1 392 ? 39.691 33.656 7.005 1.00 84.75 392 PHE A C 1
ATOM 2850 O O . PHE A 1 392 ? 39.292 34.766 7.347 1.00 84.75 392 PHE A O 1
ATOM 2857 N N . ASP A 1 393 ? 40.155 33.419 5.778 1.00 81.38 393 ASP A N 1
ATOM 2858 C CA . ASP A 1 393 ? 40.089 34.415 4.712 1.00 81.38 393 ASP A CA 1
ATOM 2859 C C . ASP A 1 393 ? 38.866 34.121 3.829 1.00 81.38 393 ASP A C 1
ATOM 2861 O O . ASP A 1 393 ? 38.882 33.111 3.113 1.00 81.38 393 ASP A O 1
ATOM 2865 N N . PRO A 1 394 ? 37.843 34.996 3.794 1.00 78.12 394 PRO A N 1
ATOM 2866 C CA . PRO A 1 394 ? 36.664 34.801 2.949 1.00 78.12 394 PRO A CA 1
ATOM 2867 C C . PRO A 1 394 ? 36.986 34.797 1.449 1.00 78.12 394 PRO A C 1
ATOM 2869 O O . PRO A 1 394 ? 36.155 34.390 0.640 1.00 78.12 394 PRO A O 1
ATOM 2872 N N . ALA A 1 395 ? 38.176 35.260 1.046 1.00 76.06 395 ALA A N 1
ATOM 2873 C CA . ALA A 1 395 ? 38.657 35.170 -0.330 1.00 76.06 395 ALA A CA 1
ATOM 2874 C C . ALA A 1 395 ? 39.393 33.851 -0.645 1.00 76.06 395 ALA A C 1
ATOM 2876 O O . ALA A 1 395 ? 39.815 33.658 -1.791 1.00 76.06 395 ALA A O 1
ATOM 2877 N N . SER A 1 396 ? 39.589 32.971 0.342 1.00 78.44 396 SER A N 1
ATOM 2878 C CA . SER A 1 396 ? 40.168 31.639 0.144 1.00 78.44 396 SER A CA 1
ATOM 2879 C C . SER A 1 396 ? 39.190 30.695 -0.564 1.00 78.44 396 SER A C 1
ATOM 2881 O O . SER A 1 396 ? 37.985 30.936 -0.611 1.00 78.44 396 SER A O 1
ATOM 2883 N N . GLU A 1 397 ? 39.705 29.586 -1.103 1.00 73.06 397 GLU A N 1
ATOM 2884 C CA . GLU A 1 397 ? 38.882 28.552 -1.755 1.00 73.06 397 GLU A CA 1
ATOM 2885 C C . GLU A 1 397 ? 37.887 27.881 -0.793 1.00 73.06 397 GLU A C 1
ATOM 2887 O O . GLU A 1 397 ? 36.952 27.234 -1.251 1.00 73.06 397 GLU A O 1
ATOM 2892 N N . CYS A 1 398 ? 38.060 28.058 0.521 1.00 69.75 398 CYS A N 1
ATOM 2893 C CA . CYS A 1 398 ? 37.195 27.454 1.527 1.00 69.75 398 CYS A CA 1
ATOM 2894 C C . CYS A 1 398 ? 35.888 28.230 1.744 1.00 69.75 398 CYS A C 1
ATOM 2896 O O . CYS A 1 398 ? 34.956 27.676 2.309 1.00 69.75 398 CYS A O 1
ATOM 2898 N N . GLY A 1 399 ? 35.794 29.496 1.309 1.00 72.50 399 GLY A N 1
ATOM 2899 C CA . GLY A 1 399 ? 34.552 30.276 1.412 1.00 72.50 399 GLY A CA 1
ATOM 2900 C C . GLY A 1 399 ? 34.066 30.542 2.846 1.00 72.50 399 GLY A C 1
ATOM 2901 O O . GLY A 1 399 ? 32.881 30.813 3.036 1.00 72.50 399 GLY A O 1
ATOM 2902 N N . VAL A 1 400 ? 34.966 30.464 3.833 1.00 78.94 400 VAL A N 1
ATOM 2903 C CA . VAL A 1 400 ? 34.689 30.687 5.262 1.00 78.94 400 VAL A CA 1
ATOM 2904 C C . VAL A 1 400 ? 35.256 32.040 5.706 1.00 78.94 400 VAL A C 1
ATOM 2906 O O . VAL A 1 400 ? 36.347 32.416 5.280 1.00 78.94 400 VAL A O 1
ATOM 2909 N N . ASP A 1 401 ? 34.536 32.762 6.565 1.00 83.81 401 ASP A N 1
ATOM 2910 C CA . ASP A 1 401 ? 34.980 34.002 7.233 1.00 83.81 401 ASP A CA 1
ATOM 2911 C C . ASP A 1 401 ? 35.005 33.815 8.760 1.00 83.81 401 ASP A C 1
ATOM 2913 O O . ASP A 1 401 ? 34.336 32.922 9.272 1.00 83.81 401 ASP A O 1
ATOM 2917 N N . GLY A 1 402 ? 35.722 34.666 9.495 1.00 87.94 402 GLY A N 1
ATOM 2918 C CA . GLY A 1 402 ? 35.720 34.708 10.965 1.00 87.94 402 GLY A CA 1
ATOM 2919 C C . GLY A 1 402 ? 36.922 34.044 11.647 1.00 87.94 402 GLY A C 1
ATOM 2920 O O . GLY A 1 402 ? 37.906 33.663 11.009 1.00 87.94 402 GLY A O 1
ATOM 2921 N N . VAL A 1 403 ? 36.877 33.947 12.982 1.00 85.88 403 VAL A N 1
ATOM 2922 C CA . VAL A 1 403 ? 38.033 33.528 13.797 1.00 85.88 403 VAL A CA 1
ATOM 2923 C C . VAL A 1 403 ? 37.671 32.381 14.737 1.00 85.88 403 VAL A C 1
ATOM 2925 O O . VAL A 1 403 ? 36.697 32.456 15.478 1.00 85.88 403 VAL A O 1
ATOM 2928 N N . ILE A 1 404 ? 38.514 31.345 14.777 1.00 85.69 404 ILE A N 1
ATOM 2929 C CA . ILE A 1 404 ? 38.442 30.271 15.777 1.00 85.69 404 ILE A CA 1
ATOM 2930 C C . ILE A 1 404 ? 39.686 30.314 16.654 1.00 85.69 404 ILE A C 1
ATOM 2932 O O . ILE A 1 404 ? 40.820 30.206 16.181 1.00 85.69 404 ILE A O 1
ATOM 2936 N N . THR A 1 405 ? 39.486 30.410 17.963 1.00 84.25 405 THR A N 1
ATOM 2937 C CA . THR A 1 405 ? 40.567 30.308 18.942 1.00 84.25 405 THR A CA 1
ATOM 2938 C C . THR A 1 405 ? 40.508 28.969 19.662 1.00 84.25 405 THR A C 1
ATOM 2940 O O . THR A 1 405 ? 39.561 28.694 20.387 1.00 84.25 405 THR A O 1
ATOM 2943 N N . VAL A 1 406 ? 41.557 28.156 19.522 1.00 81.19 406 VAL A N 1
ATOM 2944 C CA . VAL A 1 406 ? 41.673 26.834 20.151 1.00 81.19 406 VAL A CA 1
ATOM 2945 C C . VAL A 1 406 ? 42.731 26.866 21.253 1.00 81.19 406 VAL A C 1
ATOM 2947 O O . VAL A 1 406 ? 43.900 27.175 21.010 1.00 81.19 406 VAL A O 1
ATOM 2950 N N . THR A 1 407 ? 42.352 26.507 22.476 1.00 81.69 407 THR A N 1
ATOM 2951 C CA . THR A 1 407 ? 43.257 26.356 23.622 1.00 81.69 407 THR A CA 1
ATOM 2952 C C . THR A 1 407 ? 43.376 24.885 23.997 1.00 81.69 407 THR A C 1
ATOM 2954 O O . THR A 1 407 ? 42.384 24.235 24.311 1.00 81.69 407 THR A O 1
ATOM 2957 N N . VAL A 1 408 ? 44.602 24.353 23.993 1.00 77.50 408 VAL A N 1
ATOM 2958 C CA . VAL A 1 408 ? 44.855 22.933 24.285 1.00 77.50 408 VAL A CA 1
ATOM 2959 C C . VAL A 1 408 ? 45.407 22.761 25.699 1.00 77.50 408 VAL A C 1
ATOM 2961 O O . VAL A 1 408 ? 46.505 23.233 26.021 1.00 77.50 408 VAL A O 1
ATOM 2964 N N . THR A 1 409 ? 44.692 22.017 26.544 1.00 78.75 409 THR A N 1
ATOM 2965 C CA . THR A 1 409 ? 45.138 21.650 27.895 1.00 78.75 409 THR A CA 1
ATOM 2966 C C . THR A 1 409 ? 45.190 20.129 28.087 1.00 78.75 409 THR A C 1
ATOM 2968 O O . THR A 1 409 ? 44.576 19.364 27.350 1.00 78.75 409 THR A O 1
ATOM 2971 N N . LYS A 1 410 ? 45.995 19.661 29.052 1.00 68.31 410 LYS A N 1
ATOM 2972 C CA . LYS A 1 410 ? 46.113 18.232 29.396 1.00 68.31 410 LYS A CA 1
ATOM 2973 C C . LYS A 1 410 ? 46.109 18.030 30.903 1.00 68.31 410 LYS A C 1
ATOM 2975 O O . LYS A 1 410 ? 47.153 18.221 31.539 1.00 68.31 410 LYS A O 1
ATOM 2980 N N . PRO A 1 411 ? 44.967 17.657 31.487 1.00 69.62 411 PRO A N 1
ATOM 2981 C CA . PRO A 1 411 ? 44.940 16.953 32.767 1.00 69.62 411 PRO A CA 1
ATOM 2982 C C . PRO A 1 411 ? 45.598 15.557 32.666 1.00 69.62 411 PRO A C 1
ATOM 2984 O O . PRO A 1 411 ? 45.917 15.082 31.580 1.00 69.62 411 PRO A O 1
ATOM 2987 N N . GLU A 1 412 ? 45.848 14.894 33.802 1.00 64.88 412 GLU A N 1
ATOM 2988 C CA . GLU A 1 412 ? 46.672 13.666 33.881 1.00 64.88 412 GLU A CA 1
ATOM 2989 C C . GLU A 1 412 ? 46.245 12.524 32.928 1.00 64.88 412 GLU A C 1
ATOM 2991 O O . GLU A 1 412 ? 47.118 11.781 32.477 1.00 64.88 412 GLU A O 1
ATOM 2996 N N . SER A 1 413 ? 44.957 12.413 32.577 1.00 68.19 413 SER A N 1
ATOM 2997 C CA . SER A 1 413 ? 44.393 11.339 31.736 1.00 68.19 413 SER A CA 1
ATOM 2998 C C . SER A 1 413 ? 43.482 11.815 30.589 1.00 68.19 413 SER A C 1
ATOM 3000 O O . SER A 1 413 ? 42.792 10.996 29.984 1.00 68.19 413 SER A O 1
ATOM 3002 N N . ALA A 1 414 ? 43.479 13.110 30.249 1.00 72.12 414 ALA A N 1
ATOM 3003 C CA . ALA A 1 414 ? 42.666 13.623 29.143 1.00 72.12 414 ALA A CA 1
ATOM 3004 C C . ALA A 1 414 ? 43.334 14.780 28.393 1.00 72.12 414 ALA A C 1
ATOM 3006 O O . ALA A 1 414 ? 44.243 15.431 28.906 1.00 72.12 414 ALA A O 1
ATOM 3007 N N . ILE A 1 415 ? 42.877 15.033 27.172 1.00 72.12 415 ILE A N 1
ATOM 3008 C CA . ILE A 1 415 ? 43.249 16.183 26.345 1.00 72.12 415 ILE A CA 1
ATOM 3009 C C . ILE A 1 415 ? 41.989 17.022 26.174 1.00 72.12 415 ILE A C 1
ATOM 3011 O O . ILE A 1 415 ? 40.961 16.482 25.787 1.00 72.12 415 ILE A O 1
ATOM 3015 N N . ILE A 1 416 ? 42.058 18.312 26.488 1.00 76.94 416 ILE A N 1
ATOM 3016 C CA . ILE A 1 416 ? 40.922 19.232 26.391 1.00 76.94 416 ILE A CA 1
ATOM 3017 C C . ILE A 1 416 ? 41.253 20.302 25.352 1.00 76.94 416 ILE A C 1
ATOM 3019 O O . ILE A 1 416 ? 42.318 20.922 25.418 1.00 76.94 416 ILE A O 1
ATOM 3023 N N . PHE A 1 417 ? 40.325 20.524 24.431 1.00 78.94 417 PHE A N 1
ATOM 3024 C CA . PHE A 1 417 ? 40.312 21.585 23.437 1.00 78.94 417 PHE A CA 1
ATOM 3025 C C . PHE A 1 417 ? 39.200 22.562 23.810 1.00 78.94 417 PHE A C 1
ATOM 3027 O O . PHE A 1 417 ? 38.028 22.216 23.730 1.00 78.94 417 PHE A O 1
ATOM 3034 N N . GLU A 1 418 ? 39.548 23.765 24.247 1.00 83.12 418 GLU A N 1
ATOM 3035 C CA . GLU A 1 418 ? 38.581 24.854 24.423 1.00 83.12 418 GLU A CA 1
ATOM 3036 C C . GLU A 1 418 ? 38.572 25.685 23.140 1.00 83.12 418 GLU A C 1
ATOM 3038 O O . GLU A 1 418 ? 39.616 26.199 22.738 1.00 83.12 418 GLU A O 1
ATOM 3043 N N . MET A 1 419 ? 37.420 25.771 22.488 1.00 84.56 419 MET A N 1
ATOM 3044 C CA . MET A 1 419 ? 37.208 26.435 21.206 1.00 84.56 419 MET A CA 1
ATOM 3045 C C . MET A 1 419 ? 36.297 27.645 21.418 1.00 84.56 419 MET A C 1
ATOM 3047 O O . MET A 1 419 ? 35.228 27.529 22.015 1.00 84.56 419 MET A O 1
ATOM 3051 N N . ASP A 1 420 ? 36.746 28.804 20.954 1.00 86.38 420 ASP A N 1
ATOM 3052 C CA . ASP A 1 420 ? 36.020 30.075 20.988 1.00 86.38 420 ASP A CA 1
ATOM 3053 C C . ASP A 1 420 ? 35.827 30.516 19.534 1.00 86.38 420 ASP A C 1
ATOM 3055 O O . ASP A 1 420 ? 36.808 30.831 18.849 1.00 86.38 420 ASP A O 1
ATOM 3059 N N . TYR A 1 421 ? 34.589 30.430 19.054 1.00 85.62 421 TYR A N 1
ATOM 3060 C CA . TYR A 1 421 ? 34.178 30.810 17.705 1.00 85.62 421 TYR A CA 1
ATOM 3061 C C . TYR A 1 421 ? 33.724 32.269 17.744 1.00 85.62 421 TYR A C 1
ATOM 3063 O O . TYR A 1 421 ? 32.814 32.598 18.498 1.00 85.62 421 TYR A O 1
ATOM 3071 N N . ASP A 1 422 ? 34.347 33.129 16.943 1.00 86.12 422 ASP A N 1
ATOM 3072 C CA . ASP A 1 422 ? 33.992 34.543 16.803 1.00 86.12 422 ASP A CA 1
ATOM 3073 C C . ASP A 1 422 ? 33.510 34.786 15.369 1.00 86.12 422 ASP A C 1
ATOM 3075 O O . ASP A 1 422 ? 34.314 34.927 14.440 1.00 86.12 422 ASP A O 1
ATOM 3079 N N . GLN A 1 423 ? 32.181 34.784 15.209 1.00 83.38 423 GLN A N 1
ATOM 3080 C CA . GLN A 1 423 ? 31.471 35.109 13.963 1.00 83.38 423 GLN A CA 1
ATOM 3081 C C . GLN A 1 423 ? 31.943 34.297 12.743 1.00 83.38 423 GLN A C 1
ATOM 3083 O O . GLN A 1 423 ? 32.092 34.829 11.639 1.00 83.38 423 GLN A O 1
ATOM 3088 N N . VAL A 1 424 ? 32.171 32.995 12.928 1.00 83.62 424 VAL A N 1
ATOM 3089 C CA . VAL A 1 424 ? 32.609 32.112 11.844 1.00 83.62 424 VAL A CA 1
ATOM 3090 C C . VAL A 1 424 ? 31.456 31.895 10.880 1.00 83.62 424 VAL A C 1
ATOM 3092 O O . VAL A 1 424 ? 30.416 31.381 11.273 1.00 83.62 424 VAL A O 1
ATOM 3095 N N . THR A 1 425 ? 31.613 32.300 9.626 1.00 78.88 425 THR A N 1
ATOM 3096 C CA . THR A 1 425 ? 30.544 32.226 8.628 1.00 78.88 425 THR A CA 1
ATOM 3097 C C . THR A 1 425 ? 30.908 31.228 7.541 1.00 78.88 425 THR A C 1
ATOM 3099 O O . THR A 1 425 ? 31.915 31.413 6.864 1.00 78.88 425 THR A O 1
ATOM 3102 N N . VAL A 1 426 ? 30.079 30.198 7.361 1.00 75.12 426 VAL A N 1
ATOM 3103 C CA . VAL A 1 426 ? 30.190 29.183 6.301 1.00 75.12 426 VAL A CA 1
ATOM 3104 C C . VAL A 1 426 ? 28.922 29.271 5.452 1.00 75.12 426 VAL A C 1
ATOM 3106 O O . VAL A 1 426 ? 27.826 28.961 5.918 1.00 75.12 426 VAL A O 1
ATOM 3109 N N . GLY A 1 427 ? 29.033 29.774 4.219 1.00 78.62 427 GLY A N 1
ATOM 3110 C CA . GLY A 1 427 ? 27.857 30.041 3.382 1.00 78.62 427 GLY A CA 1
ATOM 3111 C C . GLY A 1 427 ? 26.899 31.053 4.031 1.00 78.62 427 GLY A C 1
ATOM 3112 O O . GLY A 1 427 ? 27.256 32.215 4.220 1.00 78.62 427 GLY A O 1
ATOM 3113 N N . THR A 1 428 ? 25.672 30.626 4.354 1.00 74.12 428 THR A N 1
ATOM 3114 C CA . THR A 1 428 ? 24.663 31.431 5.077 1.00 74.12 428 THR A CA 1
ATOM 3115 C C . THR A 1 428 ? 24.632 31.171 6.584 1.00 74.12 428 THR A C 1
ATOM 3117 O O . THR A 1 428 ? 23.898 31.851 7.300 1.00 74.12 428 THR A O 1
ATOM 3120 N N . CYS A 1 429 ? 25.397 30.196 7.075 1.00 73.06 429 CYS A N 1
ATOM 3121 C CA . CYS A 1 429 ? 25.442 29.838 8.485 1.00 73.06 429 CYS A CA 1
ATOM 3122 C C . CYS A 1 429 ? 26.489 30.675 9.231 1.00 73.06 429 CYS A C 1
ATOM 3124 O O . CYS A 1 429 ? 27.631 30.772 8.790 1.00 73.06 429 CYS A O 1
ATOM 3126 N N . THR A 1 430 ? 26.122 31.231 10.390 1.00 80.00 430 THR A N 1
ATOM 3127 C CA . THR A 1 430 ? 27.057 31.880 11.324 1.00 80.00 430 THR A CA 1
ATOM 3128 C C . THR A 1 430 ? 27.171 31.064 12.611 1.00 80.00 430 THR A C 1
ATOM 3130 O O . THR A 1 430 ? 26.154 30.668 13.185 1.00 80.00 430 THR A O 1
ATOM 3133 N N . ILE A 1 431 ? 28.406 30.847 13.063 1.00 80.69 431 ILE A N 1
ATOM 3134 C CA . ILE A 1 431 ? 28.781 30.144 14.289 1.00 80.69 431 ILE A CA 1
ATOM 3135 C C . ILE A 1 431 ? 29.476 31.133 15.238 1.00 80.69 431 ILE A C 1
ATOM 3137 O O . ILE A 1 431 ? 30.472 31.762 14.875 1.00 80.69 431 ILE A O 1
ATOM 3141 N N . ASP A 1 432 ? 28.957 31.284 16.454 1.00 84.75 432 ASP A N 1
ATOM 3142 C CA . ASP A 1 432 ? 29.459 32.215 17.472 1.00 84.75 432 ASP A CA 1
ATOM 3143 C C . ASP A 1 432 ? 29.275 31.627 18.878 1.00 84.75 432 ASP A C 1
ATOM 3145 O O . ASP A 1 432 ? 28.194 31.144 19.211 1.00 84.75 432 ASP A O 1
ATOM 3149 N N . GLY A 1 433 ? 30.308 31.659 19.719 1.00 86.94 433 GLY A N 1
ATOM 3150 C CA . GLY A 1 433 ? 30.252 31.174 21.101 1.00 86.94 433 GLY A CA 1
ATOM 3151 C C . GLY A 1 433 ? 31.322 30.142 21.458 1.00 86.94 433 GLY A C 1
ATOM 3152 O O . GLY A 1 433 ? 32.345 30.010 20.790 1.00 86.94 433 GLY A O 1
ATOM 3153 N N . GLN A 1 434 ? 31.111 29.422 22.566 1.00 85.62 434 GLN A N 1
ATOM 3154 C CA . GLN A 1 434 ? 32.150 28.592 23.186 1.00 85.62 434 GLN A CA 1
ATOM 3155 C C . GLN A 1 434 ? 31.788 27.113 23.226 1.00 85.62 434 GLN A C 1
ATOM 3157 O O . GLN A 1 434 ? 30.680 26.732 23.613 1.00 85.62 434 GLN A O 1
ATOM 3162 N N . ALA A 1 435 ? 32.777 26.281 22.912 1.00 83.25 435 ALA A N 1
ATOM 3163 C CA . ALA A 1 435 ? 32.707 24.837 23.041 1.00 83.25 435 ALA A CA 1
ATOM 3164 C C . ALA A 1 435 ? 33.974 24.271 23.690 1.00 83.25 435 ALA A C 1
ATOM 316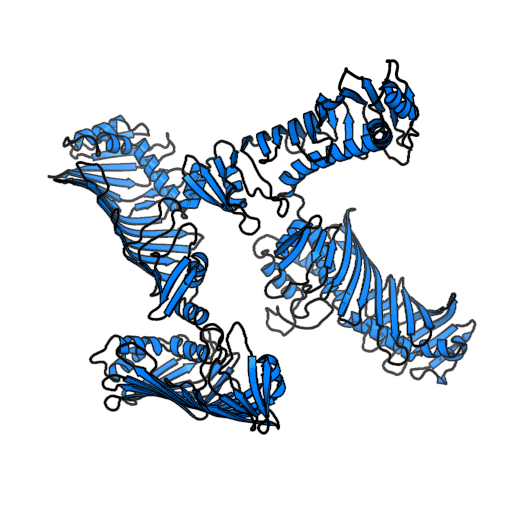6 O O . ALA A 1 435 ? 35.062 24.838 23.613 1.00 83.25 435 ALA A O 1
ATOM 3167 N N . SER A 1 436 ? 33.852 23.117 24.331 1.00 82.06 436 SER A N 1
ATOM 3168 C CA . SER A 1 436 ? 34.964 22.367 24.893 1.00 82.06 436 SER A CA 1
ATOM 3169 C C . SER A 1 436 ? 34.862 20.917 24.458 1.00 82.06 436 SER A C 1
ATOM 3171 O O . SER A 1 436 ? 33.843 20.279 24.675 1.00 82.06 436 SER A O 1
ATOM 3173 N N . SER A 1 437 ? 35.912 20.380 23.848 1.00 77.75 437 SER A N 1
ATOM 3174 C CA . SER A 1 437 ? 36.022 18.959 23.524 1.00 77.75 437 SER A CA 1
ATOM 3175 C C . SER A 1 437 ? 37.074 18.311 24.411 1.00 77.75 437 SER A C 1
ATOM 3177 O O . SER A 1 437 ? 38.216 18.754 24.456 1.00 77.75 437 SER A O 1
ATOM 3179 N N . THR A 1 438 ? 36.713 17.246 25.111 1.00 76.44 438 THR A N 1
ATOM 3180 C CA . THR A 1 438 ? 37.595 16.460 25.968 1.00 76.44 438 THR A CA 1
ATOM 3181 C C . THR A 1 438 ? 37.741 15.061 25.398 1.00 76.44 438 THR A C 1
ATOM 3183 O O . THR A 1 438 ? 36.756 14.408 25.087 1.00 76.44 438 THR A O 1
ATOM 3186 N N . LEU A 1 439 ? 38.973 14.577 25.308 1.00 71.19 439 LEU A N 1
ATOM 3187 C CA . LEU A 1 439 ? 39.299 13.203 24.954 1.00 71.19 439 LEU A CA 1
ATOM 3188 C C . LEU A 1 439 ? 40.000 12.549 26.147 1.00 71.19 439 LEU A C 1
ATOM 3190 O O . LEU A 1 439 ? 41.154 12.880 26.436 1.00 71.19 439 LEU A O 1
ATOM 3194 N N . SER A 1 440 ? 39.313 11.663 26.866 1.00 75.69 440 SER A N 1
ATOM 3195 C CA . SER A 1 440 ? 39.871 10.915 27.997 1.00 75.69 440 SER A CA 1
ATOM 3196 C C . SER A 1 440 ? 40.194 9.468 27.623 1.00 75.69 440 SER A C 1
ATOM 3198 O O . SER A 1 440 ? 39.558 8.858 26.761 1.00 75.69 440 SER A O 1
ATOM 3200 N N . PHE A 1 441 ? 41.223 8.927 28.273 1.00 73.81 441 PHE A N 1
ATOM 3201 C CA . PHE A 1 441 ? 41.735 7.581 28.022 1.00 73.81 441 PHE A CA 1
ATOM 3202 C C . PHE A 1 441 ? 41.752 6.799 29.333 1.00 73.81 441 PHE A C 1
ATOM 3204 O O . PHE A 1 441 ? 42.700 6.921 30.112 1.00 73.81 441 PHE A O 1
ATOM 3211 N N . ASP A 1 442 ? 40.727 5.984 29.568 1.00 76.50 442 ASP A N 1
ATOM 3212 C CA . ASP A 1 442 ? 40.558 5.261 30.827 1.00 76.50 442 ASP A CA 1
ATOM 3213 C C . ASP A 1 442 ? 40.319 3.769 30.583 1.00 76.50 442 ASP A C 1
ATOM 3215 O O . ASP A 1 442 ? 39.397 3.367 29.887 1.00 76.50 442 ASP A O 1
ATOM 3219 N N . SER A 1 443 ? 41.142 2.928 31.217 1.00 66.00 443 SER A N 1
ATOM 3220 C CA . SER A 1 443 ? 40.897 1.484 31.400 1.00 66.00 443 SER A CA 1
ATOM 3221 C C . SER A 1 443 ? 40.552 0.663 30.145 1.00 66.00 443 SER A C 1
ATOM 3223 O O . SER A 1 443 ? 39.892 -0.362 30.269 1.00 66.00 443 SER A O 1
ATOM 3225 N N . GLY A 1 444 ? 41.048 1.055 28.970 1.00 70.56 444 GLY A N 1
ATOM 3226 C CA . GLY A 1 444 ? 40.758 0.364 27.708 1.00 70.56 444 GLY A CA 1
ATOM 3227 C C . GLY A 1 444 ? 39.677 1.031 26.862 1.00 70.56 444 GLY A C 1
ATOM 3228 O O . GLY A 1 444 ? 39.462 0.571 25.754 1.00 70.56 444 GLY A O 1
ATOM 3229 N N . ASN A 1 445 ? 39.092 2.141 27.320 1.00 70.50 445 ASN A N 1
ATOM 3230 C CA . ASN A 1 445 ? 38.105 2.921 26.579 1.00 70.50 445 ASN A CA 1
ATOM 3231 C C . ASN A 1 445 ? 38.645 4.314 26.230 1.00 70.50 445 ASN A C 1
ATOM 3233 O O . ASN A 1 445 ? 39.466 4.894 26.953 1.00 70.50 445 ASN A O 1
ATOM 3237 N N . ILE A 1 446 ? 38.151 4.861 25.122 1.00 68.19 446 ILE A N 1
ATOM 3238 C CA . ILE A 1 446 ? 38.339 6.257 24.725 1.00 68.19 446 ILE A CA 1
ATOM 3239 C C . ILE A 1 446 ? 36.988 6.943 24.893 1.00 68.19 446 ILE A C 1
ATOM 3241 O O . ILE A 1 446 ? 36.008 6.505 24.298 1.00 68.19 446 ILE A O 1
ATOM 3245 N N . THR A 1 447 ? 36.930 8.004 25.700 1.00 68.81 447 THR A N 1
ATOM 3246 C CA . THR A 1 447 ? 35.716 8.822 25.828 1.00 68.81 447 THR A CA 1
ATOM 3247 C C . THR A 1 447 ? 35.952 10.191 25.216 1.00 68.81 447 THR A C 1
ATOM 3249 O O . THR A 1 447 ? 36.875 10.905 25.609 1.00 68.81 447 THR A O 1
ATOM 3252 N N . TYR A 1 448 ? 35.122 10.543 24.244 1.00 71.81 448 TYR A N 1
ATOM 3253 C CA . TYR A 1 448 ? 35.016 11.882 23.691 1.00 71.81 448 TYR A CA 1
ATOM 3254 C C . TYR A 1 448 ? 33.837 12.588 24.355 1.00 71.81 448 TYR A C 1
ATOM 3256 O O . TYR A 1 448 ? 32.740 12.045 24.369 1.00 71.81 448 TYR A O 1
ATOM 3264 N N . THR A 1 449 ? 34.044 13.784 24.891 1.00 72.12 449 THR A N 1
ATOM 3265 C CA . THR A 1 449 ? 32.991 14.610 25.487 1.00 72.12 449 THR A CA 1
ATOM 3266 C C . THR A 1 449 ? 33.047 16.001 24.880 1.00 72.12 449 THR A C 1
ATOM 3268 O O . THR A 1 449 ? 34.058 16.681 25.015 1.00 72.12 449 THR A O 1
ATOM 3271 N N . HIS A 1 450 ? 31.973 16.441 24.242 1.00 75.81 450 HIS A N 1
ATOM 3272 C CA . HIS A 1 450 ? 31.811 17.786 23.715 1.00 75.81 450 HIS A CA 1
ATOM 3273 C C . HIS A 1 450 ? 30.805 18.550 24.571 1.00 75.81 450 HIS A C 1
ATOM 3275 O O . HIS A 1 450 ? 29.683 18.093 24.748 1.00 75.81 450 HIS A O 1
ATOM 3281 N N . THR A 1 451 ? 31.178 19.711 25.088 1.00 80.56 451 THR A N 1
ATOM 3282 C CA . THR A 1 451 ? 30.298 20.597 25.849 1.00 80.56 451 THR A CA 1
ATOM 3283 C C . THR A 1 451 ? 30.213 21.936 25.142 1.00 80.56 451 THR A C 1
ATOM 3285 O O . THR A 1 451 ? 31.236 22.589 24.960 1.00 80.56 451 THR A O 1
ATOM 3288 N N . SER A 1 452 ? 29.010 22.373 24.792 1.00 82.12 452 SER A N 1
ATOM 3289 C CA . SER A 1 452 ? 28.759 23.703 24.243 1.00 82.12 452 SER A CA 1
ATOM 3290 C C . SER A 1 452 ? 28.100 24.590 25.298 1.00 82.12 452 SER A C 1
ATOM 3292 O O . SER A 1 452 ? 27.237 24.154 26.063 1.00 82.12 452 SER A O 1
ATOM 3294 N N . SER A 1 453 ? 28.521 25.852 25.362 1.00 78.38 453 SER A N 1
ATOM 3295 C CA . SER A 1 453 ? 27.911 26.855 26.234 1.00 78.38 453 SER A CA 1
ATOM 3296 C C . SER A 1 453 ? 27.703 28.153 25.465 1.00 78.38 453 SER A C 1
ATOM 3298 O O . SER A 1 453 ? 28.666 28.846 25.137 1.00 78.38 453 SER A O 1
ATOM 3300 N N . ASN A 1 454 ? 26.440 28.491 25.219 1.00 73.38 454 ASN A N 1
ATOM 3301 C CA . ASN A 1 454 ? 25.993 29.603 24.383 1.00 73.38 454 ASN A CA 1
ATOM 3302 C C . ASN A 1 454 ? 26.597 29.567 22.973 1.00 73.38 454 ASN A C 1
ATOM 3304 O O . ASN A 1 454 ? 26.929 30.617 22.428 1.00 73.38 454 ASN A O 1
ATOM 3308 N N . LEU A 1 455 ? 26.779 28.372 22.407 1.00 79.81 455 LEU A N 1
ATOM 3309 C CA . LEU A 1 455 ? 27.211 28.236 21.023 1.00 79.81 455 LEU A CA 1
ATOM 3310 C C . LEU A 1 455 ? 25.992 28.454 20.130 1.00 79.81 455 LEU A C 1
ATOM 3312 O O . LEU A 1 455 ? 25.057 27.665 20.160 1.00 79.81 455 LEU A O 1
ATOM 3316 N N . THR A 1 456 ? 25.982 29.536 19.370 1.00 78.44 456 THR A N 1
ATOM 3317 C CA . THR A 1 456 ? 24.987 29.779 18.330 1.00 78.44 456 THR A CA 1
ATOM 3318 C C . THR A 1 456 ? 25.555 29.251 17.024 1.00 78.44 456 THR A C 1
ATOM 3320 O O . THR A 1 456 ? 26.622 29.702 16.630 1.00 78.44 456 THR A O 1
ATOM 3323 N N . ALA A 1 457 ? 24.887 28.314 16.361 1.00 74.25 457 ALA A N 1
ATOM 3324 C CA . ALA A 1 457 ? 25.293 27.769 15.069 1.00 74.25 457 ALA A CA 1
ATOM 3325 C C . ALA A 1 457 ? 24.090 27.786 14.122 1.00 74.25 457 ALA A C 1
ATOM 3327 O O . ALA A 1 457 ? 23.037 27.242 14.441 1.00 74.25 457 ALA A O 1
ATOM 3328 N N . CYS A 1 458 ? 24.225 28.471 12.987 1.00 73.56 458 CYS A N 1
ATOM 3329 C CA . CYS A 1 458 ? 23.198 28.565 11.943 1.00 73.56 458 CYS A CA 1
ATOM 3330 C C . CYS A 1 458 ? 21.817 29.040 12.450 1.00 73.56 458 CYS A C 1
ATOM 3332 O O . CYS A 1 458 ? 20.783 28.631 11.936 1.00 73.56 458 CYS A O 1
ATOM 3334 N N . GLY A 1 459 ? 21.790 29.906 13.471 1.00 68.88 459 GLY A N 1
ATOM 3335 C CA . GLY A 1 459 ? 20.551 30.397 14.093 1.00 68.88 459 GLY A CA 1
ATOM 3336 C C . GLY A 1 459 ? 20.020 29.543 15.252 1.00 68.88 459 GLY A C 1
ATOM 3337 O O . GLY A 1 459 ? 19.135 30.004 15.970 1.00 68.88 459 GLY A O 1
ATOM 3338 N N . ALA A 1 460 ? 20.593 28.364 15.504 1.00 67.75 460 ALA A N 1
ATOM 3339 C CA . ALA A 1 460 ? 20.271 27.524 16.655 1.00 67.75 460 ALA A CA 1
ATOM 3340 C C . ALA A 1 460 ? 21.198 27.826 17.838 1.00 67.75 460 ALA A C 1
ATOM 3342 O O . ALA A 1 460 ? 22.405 27.974 17.658 1.00 67.75 460 ALA A O 1
ATOM 3343 N N . THR A 1 461 ? 20.667 27.889 19.062 1.00 73.56 461 THR A N 1
ATOM 3344 C CA . THR A 1 461 ? 21.504 27.972 20.275 1.00 73.56 461 THR A CA 1
ATOM 3345 C C . THR A 1 461 ? 21.691 26.582 20.876 1.00 73.56 461 THR A C 1
ATOM 3347 O O . THR A 1 461 ? 20.719 25.966 21.299 1.00 73.56 461 THR A O 1
ATOM 3350 N N . LEU A 1 462 ? 22.936 26.115 20.955 1.00 71.81 462 LEU A N 1
ATOM 3351 C CA . LEU A 1 462 ? 23.350 24.811 21.471 1.00 71.81 462 LEU A CA 1
ATOM 3352 C C . LEU A 1 462 ? 23.919 24.949 22.890 1.00 71.81 462 LEU A C 1
ATOM 3354 O O . LEU A 1 462 ? 25.009 25.501 23.091 1.00 71.81 462 LEU A O 1
ATOM 3358 N N . ASN A 1 463 ? 23.222 24.393 23.880 1.00 77.50 463 ASN A N 1
ATOM 3359 C CA . ASN A 1 463 ? 23.661 24.353 25.275 1.00 77.50 463 ASN A CA 1
ATOM 3360 C C . ASN A 1 463 ? 23.601 22.930 25.817 1.00 77.50 463 ASN A C 1
ATOM 3362 O O . ASN A 1 463 ? 22.553 22.483 26.284 1.00 77.50 463 ASN A O 1
ATOM 3366 N N . GLY A 1 464 ? 24.729 22.229 25.832 1.00 81.69 464 GLY A N 1
ATOM 3367 C CA . GLY A 1 464 ? 24.688 20.833 26.228 1.00 81.69 464 GLY A CA 1
ATOM 3368 C C . GLY A 1 464 ? 26.028 20.158 26.367 1.00 81.69 464 GLY A C 1
ATOM 3369 O O . GLY A 1 464 ? 27.088 20.757 26.212 1.00 81.69 464 GLY A O 1
ATOM 3370 N N . THR A 1 465 ? 25.966 18.878 26.702 1.00 78.12 465 THR A N 1
ATOM 3371 C CA . THR A 1 465 ? 27.092 17.959 26.699 1.00 78.12 465 THR A CA 1
ATOM 3372 C C . THR A 1 465 ? 26.715 16.697 25.942 1.00 78.12 465 THR A C 1
ATOM 3374 O O . THR A 1 465 ? 25.751 16.017 26.279 1.00 78.12 465 THR A O 1
ATOM 3377 N N . PHE A 1 466 ? 27.514 16.369 24.941 1.00 74.88 466 PHE A N 1
ATOM 3378 C CA . PHE A 1 466 ? 27.508 15.108 24.224 1.00 74.88 466 PHE A CA 1
ATOM 3379 C C . PHE A 1 466 ? 28.721 14.295 24.667 1.00 74.88 466 PHE A C 1
ATOM 3381 O O . PHE A 1 466 ? 29.814 14.838 24.799 1.00 74.88 466 PHE A O 1
ATOM 3388 N N . SER A 1 467 ? 28.558 13.001 24.918 1.00 70.88 467 SER A N 1
ATOM 3389 C CA . SER A 1 467 ? 29.659 12.118 25.289 1.00 70.88 467 SER A CA 1
ATOM 3390 C C . SER A 1 467 ? 29.526 10.772 24.597 1.00 70.88 467 SER A C 1
ATOM 3392 O O . SER A 1 467 ? 28.455 10.181 24.601 1.00 70.88 467 SER A O 1
ATOM 3394 N N . VAL A 1 468 ? 30.620 10.264 24.042 1.00 66.44 468 VAL A N 1
ATOM 3395 C CA . VAL A 1 468 ? 30.700 8.960 23.377 1.00 66.44 468 VAL A CA 1
ATOM 3396 C C . VAL A 1 468 ? 31.876 8.195 23.944 1.00 66.44 468 VAL A C 1
ATOM 3398 O O . VAL A 1 468 ? 32.997 8.703 23.969 1.00 66.44 468 VAL A O 1
ATOM 3401 N N . THR A 1 469 ? 31.630 6.963 24.369 1.00 70.00 469 THR A N 1
ATOM 3402 C CA . THR A 1 469 ? 32.650 6.037 24.848 1.00 70.00 469 THR A CA 1
ATOM 3403 C C . THR A 1 469 ? 32.748 4.855 23.893 1.00 70.00 469 THR A C 1
ATOM 3405 O O . THR A 1 469 ? 31.756 4.183 23.614 1.00 70.00 469 THR A O 1
ATOM 3408 N N . VAL A 1 470 ? 33.961 4.587 23.415 1.00 63.19 470 VAL A N 1
ATOM 3409 C CA . VAL A 1 470 ? 34.278 3.440 22.555 1.00 63.19 470 VAL A CA 1
ATOM 3410 C C . VAL A 1 470 ? 35.353 2.566 23.194 1.00 63.19 470 VAL A C 1
ATOM 3412 O O . VAL A 1 470 ? 36.244 3.084 23.881 1.00 63.19 470 VAL A O 1
ATOM 3415 N N . ASP A 1 471 ? 35.307 1.257 22.949 1.00 67.31 471 ASP A N 1
ATOM 3416 C CA . ASP A 1 471 ? 36.404 0.350 23.294 1.00 67.31 471 ASP A CA 1
ATOM 3417 C C . ASP A 1 471 ? 37.631 0.706 22.434 1.00 67.31 471 ASP A C 1
ATOM 3419 O O . ASP A 1 471 ? 37.580 0.798 21.205 1.00 67.31 471 ASP A O 1
ATOM 3423 N N . ALA A 1 472 ? 38.769 0.951 23.081 1.00 65.38 472 ALA A N 1
ATOM 3424 C CA . ALA A 1 472 ? 40.001 1.382 22.422 1.00 65.38 472 ALA A CA 1
ATOM 3425 C C . ALA A 1 472 ? 40.677 0.270 21.595 1.00 65.38 472 ALA A C 1
ATOM 3427 O O . ALA A 1 472 ? 41.641 0.543 20.875 1.00 65.38 472 ALA A O 1
ATOM 3428 N N . THR A 1 473 ? 40.237 -0.978 21.746 1.00 63.53 473 THR A N 1
ATOM 3429 C CA . THR A 1 473 ? 40.805 -2.182 21.131 1.00 63.53 473 THR A CA 1
ATOM 3430 C C . THR A 1 473 ? 40.193 -2.453 19.765 1.00 63.53 473 THR A C 1
ATOM 3432 O O . THR A 1 473 ? 40.935 -2.730 18.821 1.00 63.53 473 THR A O 1
ATOM 3435 N N . ASP A 1 474 ? 38.864 -2.398 19.663 1.00 63.72 474 ASP A N 1
ATOM 3436 C CA . ASP A 1 474 ? 38.118 -2.744 18.448 1.00 63.72 474 ASP A CA 1
ATOM 3437 C C . ASP A 1 474 ? 37.261 -1.602 17.887 1.00 63.72 474 ASP A C 1
ATOM 3439 O O . ASP A 1 474 ? 36.783 -1.706 16.758 1.00 63.72 474 ASP A O 1
ATOM 3443 N N . GLY A 1 475 ? 37.138 -0.490 18.617 1.00 54.09 475 GLY A N 1
ATOM 3444 C CA . GLY A 1 475 ? 36.365 0.676 18.202 1.00 54.09 475 GLY A CA 1
ATOM 3445 C C . GLY A 1 475 ? 34.852 0.505 18.344 1.00 54.09 475 GLY A C 1
ATOM 3446 O O . GLY A 1 475 ? 34.118 1.353 17.837 1.00 54.09 475 GLY A O 1
ATOM 3447 N N . SER A 1 476 ? 34.373 -0.558 18.998 1.00 58.75 476 SER A N 1
ATOM 3448 C CA . SER A 1 476 ? 32.947 -0.734 19.263 1.00 58.75 476 SER A CA 1
ATOM 3449 C C . SER A 1 476 ? 32.414 0.349 20.204 1.00 58.75 476 SER A C 1
ATOM 3451 O O . SER A 1 476 ? 33.112 0.845 21.092 1.00 58.75 476 SER A O 1
ATOM 3453 N N . LEU A 1 477 ? 31.164 0.753 19.973 1.00 58.69 477 LEU A N 1
ATOM 3454 C CA . LEU A 1 477 ? 30.465 1.715 20.815 1.00 58.69 477 LEU A CA 1
ATOM 3455 C C . LEU A 1 477 ? 30.038 1.045 22.127 1.00 58.69 477 LEU A C 1
ATOM 3457 O O . LEU A 1 477 ? 29.232 0.119 22.106 1.00 58.69 477 LEU A O 1
ATOM 3461 N N . GLU A 1 478 ? 30.532 1.556 23.252 1.00 70.44 478 GLU A N 1
ATOM 3462 C CA . GLU A 1 478 ? 30.146 1.107 24.597 1.00 70.44 478 GLU A CA 1
ATOM 3463 C C . GLU A 1 478 ? 28.946 1.904 25.116 1.00 70.44 478 GLU A C 1
ATOM 3465 O O . GLU A 1 478 ? 27.982 1.343 25.637 1.00 70.44 478 GLU A O 1
ATOM 3470 N N . SER A 1 479 ? 28.985 3.227 24.946 1.00 74.31 479 SER A N 1
ATOM 3471 C CA . SER A 1 479 ? 27.868 4.104 25.285 1.00 74.31 479 SER A CA 1
ATOM 3472 C C . SER A 1 479 ? 27.943 5.433 24.543 1.00 74.31 479 SER A C 1
ATOM 3474 O O . SER A 1 479 ? 29.016 5.909 24.168 1.00 74.31 479 SER A O 1
ATOM 3476 N N . ALA A 1 480 ? 26.788 6.063 24.361 1.00 66.50 480 ALA A N 1
ATOM 3477 C CA . ALA A 1 480 ? 26.684 7.471 24.011 1.00 66.50 480 ALA A CA 1
ATOM 3478 C C . ALA A 1 480 ? 25.677 8.138 24.948 1.00 66.50 480 ALA A C 1
ATOM 3480 O O . ALA A 1 480 ? 24.690 7.524 25.332 1.00 66.50 480 ALA A O 1
ATOM 3481 N N . SER A 1 481 ? 25.908 9.383 25.334 1.00 73.06 481 SER A N 1
ATOM 3482 C CA . SER A 1 481 ? 24.974 10.161 26.141 1.00 73.06 481 SER A CA 1
ATOM 3483 C C . SER A 1 481 ? 24.910 11.587 25.634 1.00 73.06 481 SER A C 1
ATOM 3485 O O . SER A 1 481 ? 25.933 12.159 25.254 1.00 73.06 481 SER A O 1
ATOM 3487 N N . MET A 1 482 ? 23.732 12.180 25.683 1.00 75.56 482 MET A N 1
ATOM 3488 C CA . MET A 1 482 ? 23.474 13.528 25.224 1.00 75.56 482 MET A CA 1
ATOM 3489 C C . MET A 1 482 ? 22.556 14.222 26.215 1.00 75.56 482 MET A C 1
ATOM 3491 O O . MET A 1 482 ? 21.425 13.801 26.398 1.00 75.56 482 MET A O 1
ATOM 3495 N N . ALA A 1 483 ? 23.046 15.296 26.819 1.00 78.62 483 ALA A N 1
ATOM 3496 C CA . ALA A 1 483 ? 22.258 16.198 27.640 1.00 78.62 483 ALA A CA 1
ATOM 3497 C C . ALA A 1 483 ? 22.316 17.583 26.994 1.00 78.62 483 ALA A C 1
ATOM 3499 O O . ALA A 1 483 ? 23.310 18.289 27.168 1.00 78.62 483 ALA A O 1
ATOM 3500 N N . ASN A 1 484 ? 21.320 17.953 26.192 1.00 74.81 484 ASN A N 1
ATOM 3501 C CA . ASN A 1 484 ? 21.362 19.175 25.390 1.00 74.81 484 ASN A CA 1
ATOM 3502 C C . ASN A 1 484 ? 20.036 19.929 25.430 1.00 74.81 484 ASN A C 1
ATOM 3504 O O . ASN A 1 484 ? 18.975 19.322 25.379 1.00 74.81 484 ASN A O 1
ATOM 3508 N N . ALA A 1 485 ? 20.114 21.253 25.491 1.00 74.25 485 ALA A N 1
ATOM 3509 C CA . ALA A 1 485 ? 19.007 22.155 25.238 1.00 74.25 485 ALA A CA 1
ATOM 3510 C C . ALA A 1 485 ? 19.299 22.906 23.938 1.00 74.25 485 ALA A C 1
ATOM 3512 O O . ALA A 1 485 ? 20.262 23.680 23.870 1.00 74.25 485 ALA A O 1
ATOM 3513 N N . VAL A 1 486 ? 18.470 22.668 22.927 1.00 74.31 486 VAL A N 1
ATOM 3514 C CA . VAL A 1 486 ? 18.548 23.338 21.633 1.00 74.31 486 VAL A CA 1
ATOM 3515 C C . VAL A 1 486 ? 17.306 24.180 21.423 1.00 74.31 486 VAL A C 1
ATOM 3517 O O . VAL A 1 486 ? 16.193 23.741 21.699 1.00 74.31 486 VAL A O 1
ATOM 3520 N N . THR A 1 487 ? 17.500 25.400 20.941 1.00 72.81 487 THR A N 1
ATOM 3521 C CA . THR A 1 487 ? 16.398 26.293 20.593 1.00 72.81 487 THR A CA 1
ATOM 3522 C C . THR A 1 487 ? 16.563 26.788 19.163 1.00 72.81 487 THR A C 1
ATOM 3524 O O . THR A 1 487 ? 17.616 27.344 18.834 1.00 72.81 487 THR A O 1
ATOM 3527 N N . TYR A 1 488 ? 15.513 26.624 18.357 1.00 68.81 488 TYR A N 1
ATOM 3528 C CA . TYR A 1 488 ? 15.420 27.045 16.960 1.00 68.81 488 TYR A CA 1
ATOM 3529 C C . TYR A 1 488 ? 14.321 28.100 16.785 1.00 68.81 488 TYR A C 1
ATOM 3531 O O . TYR A 1 488 ? 13.300 28.073 17.474 1.00 68.81 488 TYR A O 1
ATOM 3539 N N . ASP A 1 489 ? 14.528 29.023 15.848 1.00 63.38 489 ASP A N 1
ATOM 3540 C CA . ASP A 1 489 ? 13.512 29.970 15.382 1.00 63.38 489 ASP A CA 1
ATOM 3541 C C . ASP A 1 489 ? 13.089 29.550 13.970 1.00 63.38 489 ASP A C 1
ATOM 3543 O O . ASP A 1 489 ? 13.890 29.597 13.037 1.00 63.38 489 ASP A O 1
ATOM 3547 N N . THR A 1 490 ? 11.849 29.087 13.825 1.00 57.66 490 THR A N 1
ATOM 3548 C CA . THR A 1 490 ? 11.318 28.556 12.555 1.00 57.66 490 THR A CA 1
ATOM 3549 C C . THR A 1 490 ? 10.683 29.642 11.681 1.00 57.66 490 THR A C 1
ATOM 3551 O O . THR A 1 490 ? 10.096 29.349 10.642 1.00 57.66 490 THR A O 1
ATOM 3554 N N . GLY A 1 491 ? 10.725 30.911 12.105 1.00 56.72 491 GLY A N 1
ATOM 3555 C CA . GLY A 1 491 ? 10.010 32.012 11.454 1.00 56.72 491 GLY A CA 1
ATOM 3556 C C . GLY A 1 491 ? 8.505 32.053 11.757 1.00 56.72 491 GLY A C 1
ATOM 3557 O O . GLY A 1 491 ? 7.919 33.136 11.711 1.00 56.72 491 GLY A O 1
ATOM 3558 N N . ASN A 1 492 ? 7.904 30.919 12.135 1.00 50.03 492 ASN A N 1
ATOM 3559 C CA . ASN A 1 492 ? 6.513 30.804 12.590 1.00 50.03 492 ASN A CA 1
ATOM 3560 C C . ASN A 1 492 ? 6.380 30.620 14.112 1.00 50.03 492 ASN A C 1
ATOM 3562 O O . ASN A 1 492 ? 5.262 30.665 14.612 1.00 50.03 492 ASN A O 1
ATOM 3566 N N . GLY A 1 493 ? 7.494 30.444 14.831 1.00 63.19 493 GLY A N 1
ATOM 3567 C CA . GLY A 1 493 ? 7.508 30.198 16.272 1.00 63.19 493 GLY A CA 1
ATOM 3568 C C . GLY A 1 493 ? 8.857 29.701 16.786 1.00 63.19 493 GLY A C 1
ATOM 3569 O O . GLY A 1 493 ? 9.749 29.371 15.993 1.00 63.19 493 GLY A O 1
ATOM 3570 N N . GLN A 1 494 ? 9.016 29.644 18.111 1.00 72.19 494 GLN A N 1
ATOM 3571 C CA . GLN A 1 494 ? 10.251 29.176 18.745 1.00 72.19 494 GLN A CA 1
ATOM 3572 C C . GLN A 1 494 ? 10.078 27.739 19.240 1.00 72.19 494 GLN A C 1
ATOM 3574 O O . GLN A 1 494 ? 9.228 27.460 20.081 1.00 72.19 494 GLN A O 1
ATOM 3579 N N . ILE A 1 495 ? 10.935 26.834 18.768 1.00 69.50 495 ILE A N 1
ATOM 3580 C CA . ILE A 1 495 ? 10.944 25.436 19.209 1.00 69.50 495 ILE A CA 1
ATOM 3581 C C . ILE A 1 495 ? 12.134 25.231 20.137 1.00 69.50 495 ILE A C 1
ATOM 3583 O O . ILE A 1 495 ? 13.260 25.604 19.809 1.00 69.50 495 ILE A O 1
ATOM 3587 N N . THR A 1 496 ? 11.892 24.671 21.320 1.00 75.00 496 THR A N 1
ATOM 3588 C CA . THR A 1 496 ? 12.935 24.302 22.283 1.00 75.00 496 THR A CA 1
ATOM 3589 C C . THR A 1 496 ? 12.873 22.812 22.573 1.00 75.00 496 THR A C 1
ATOM 3591 O O . THR A 1 496 ? 11.858 22.323 23.057 1.00 75.00 496 THR A O 1
ATOM 3594 N N . VAL A 1 497 ? 13.983 22.120 22.339 1.00 74.94 497 VAL A N 1
ATOM 3595 C CA . VAL A 1 497 ? 14.170 20.699 22.632 1.00 74.94 497 VAL A CA 1
ATOM 3596 C C . VAL A 1 497 ? 15.165 20.574 23.777 1.00 74.94 497 VAL A C 1
ATOM 3598 O O . VAL A 1 497 ? 16.316 20.992 23.650 1.00 74.94 497 VAL A O 1
ATOM 3601 N N . VAL A 1 498 ? 14.750 19.995 24.900 1.00 79.81 498 VAL A N 1
ATOM 3602 C CA . VAL A 1 498 ? 15.640 19.629 26.006 1.00 79.81 498 VAL A CA 1
ATOM 3603 C C . VAL A 1 498 ? 15.710 18.115 26.067 1.00 79.81 498 VAL A C 1
ATOM 3605 O O . VAL A 1 498 ? 14.721 17.453 26.331 1.00 79.81 498 VAL A O 1
ATOM 3608 N N . SER A 1 499 ? 16.882 17.551 25.824 1.00 78.19 499 SER A N 1
ATOM 3609 C CA . SER A 1 499 ? 17.109 16.108 25.809 1.00 78.19 499 SER A CA 1
ATOM 3610 C C . SER A 1 499 ? 18.106 15.708 26.890 1.00 78.19 499 SER A C 1
ATOM 3612 O O . SER A 1 499 ? 19.087 16.410 27.130 1.00 78.19 499 SER A O 1
ATOM 3614 N N . ASP A 1 500 ? 17.852 14.571 27.528 1.00 82.81 500 ASP A N 1
ATOM 3615 C CA . ASP A 1 500 ? 18.783 13.825 28.375 1.00 82.81 500 ASP A CA 1
ATOM 3616 C C . ASP A 1 500 ? 18.665 12.346 27.999 1.00 82.81 500 ASP A C 1
ATOM 3618 O O . ASP A 1 500 ? 17.835 11.609 28.533 1.00 82.81 500 ASP A O 1
ATOM 3622 N N . LEU A 1 501 ? 19.440 11.944 26.995 1.00 76.75 501 LEU A N 1
ATOM 3623 C CA . LEU A 1 501 ? 19.401 10.636 26.358 1.00 76.75 501 LEU A CA 1
ATOM 3624 C C . 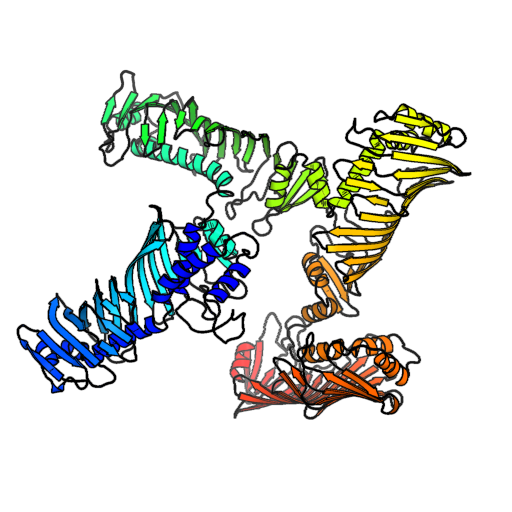LEU A 1 501 ? 20.692 9.868 26.620 1.00 76.75 501 LEU A C 1
ATOM 3626 O O . LEU A 1 501 ? 21.792 10.414 26.601 1.00 76.75 501 LEU A O 1
ATOM 3630 N N . THR A 1 502 ? 20.569 8.562 26.803 1.00 75.00 502 THR A N 1
ATOM 3631 C CA . THR A 1 502 ? 21.677 7.614 26.862 1.00 75.00 502 THR A CA 1
ATOM 3632 C C . THR A 1 502 ? 21.384 6.456 25.923 1.00 75.00 502 THR A C 1
ATOM 3634 O O . THR A 1 502 ? 20.306 5.870 25.957 1.00 75.00 502 THR A O 1
ATOM 3637 N N . ARG A 1 503 ? 22.359 6.110 25.092 1.00 73.38 503 ARG A N 1
ATOM 3638 C CA . ARG A 1 503 ? 22.364 4.914 24.265 1.00 73.38 503 ARG A CA 1
ATOM 3639 C C . ARG A 1 503 ? 23.383 3.928 24.809 1.00 73.38 503 ARG A C 1
ATOM 3641 O O . ARG A 1 503 ? 24.551 4.276 24.992 1.00 73.38 503 ARG A O 1
ATOM 3648 N N . ASP A 1 504 ? 22.950 2.692 24.988 1.00 74.81 504 ASP A N 1
ATOM 3649 C CA . ASP A 1 504 ? 23.817 1.558 25.283 1.00 74.81 504 ASP A CA 1
ATOM 3650 C C . ASP A 1 504 ? 23.477 0.363 24.371 1.00 74.81 504 ASP A C 1
ATOM 3652 O O . ASP A 1 504 ? 22.792 0.501 23.354 1.00 74.81 504 ASP A O 1
ATOM 3656 N N . SER A 1 505 ? 23.984 -0.821 24.719 1.00 68.50 505 SER A N 1
ATOM 3657 C CA . SER A 1 505 ? 23.716 -2.065 23.984 1.00 68.50 505 SER A CA 1
ATOM 3658 C C . SER A 1 505 ? 22.236 -2.484 23.920 1.00 68.50 505 SER A C 1
ATOM 3660 O O . SER A 1 505 ? 21.911 -3.369 23.134 1.00 68.50 505 SER A O 1
ATOM 3662 N N . GLN A 1 506 ? 21.362 -1.917 24.759 1.00 72.25 506 GLN A N 1
ATOM 3663 C CA . GLN A 1 506 ? 19.935 -2.241 24.848 1.00 72.25 506 GLN A CA 1
ATOM 3664 C C . GLN A 1 506 ? 19.042 -1.252 24.086 1.00 72.25 506 GLN A C 1
ATOM 3666 O O . GLN A 1 506 ? 17.856 -1.523 23.940 1.00 72.25 506 GLN A O 1
ATOM 3671 N N . GLY A 1 507 ? 19.583 -0.133 23.593 1.00 73.44 507 GLY A N 1
ATOM 3672 C CA . GLY A 1 507 ? 18.826 0.885 22.857 1.00 73.44 507 GLY A CA 1
ATOM 3673 C C . GLY A 1 507 ? 19.027 2.291 23.417 1.00 73.44 507 GLY A C 1
ATOM 3674 O O . GLY A 1 507 ? 20.003 2.564 24.117 1.00 73.44 507 GLY A O 1
ATOM 3675 N N . VAL A 1 508 ? 18.115 3.199 23.072 1.00 76.44 508 VAL A N 1
ATOM 3676 C CA . VAL A 1 508 ? 18.089 4.591 23.541 1.00 76.44 508 VAL A CA 1
ATOM 3677 C C . VAL A 1 508 ? 17.100 4.726 24.697 1.00 76.44 508 VAL A C 1
ATOM 3679 O O . VAL A 1 508 ? 15.945 4.325 24.589 1.00 76.44 508 VAL A O 1
ATOM 3682 N N . SER A 1 509 ? 17.544 5.311 25.804 1.00 81.81 509 SER A N 1
ATOM 3683 C CA . SER A 1 509 ? 16.716 5.608 26.974 1.00 81.81 509 SER A CA 1
ATOM 3684 C C . SER A 1 509 ? 16.949 7.034 27.449 1.00 81.81 509 SER A C 1
ATOM 3686 O O . SER A 1 509 ? 18.063 7.540 27.339 1.00 81.81 509 SER A O 1
ATOM 3688 N N . GLY A 1 510 ? 15.939 7.670 28.031 1.00 85.31 510 GLY A N 1
ATOM 3689 C CA . GLY A 1 510 ? 16.080 9.016 28.582 1.00 85.31 510 GLY A CA 1
ATOM 3690 C C . GLY A 1 510 ? 14.832 9.866 28.415 1.00 85.31 510 GLY A C 1
ATOM 3691 O O . GLY A 1 510 ? 13.766 9.337 28.123 1.00 85.31 510 GLY A O 1
ATOM 3692 N N . ASN A 1 511 ? 14.972 11.175 28.601 1.00 83.75 511 ASN A N 1
ATOM 3693 C CA . ASN A 1 511 ? 13.870 12.125 28.472 1.00 83.75 511 ASN A CA 1
ATOM 3694 C C . ASN A 1 511 ? 14.127 13.116 27.338 1.00 83.75 511 ASN A C 1
ATOM 3696 O O . ASN A 1 511 ? 15.268 13.518 27.103 1.00 83.75 511 ASN A O 1
ATOM 3700 N N . VAL A 1 512 ? 13.055 13.527 26.672 1.00 79.69 512 VAL A N 1
ATOM 3701 C CA . VAL A 1 512 ? 13.037 14.626 25.710 1.00 79.69 512 VAL A CA 1
ATOM 3702 C C . VAL A 1 512 ? 11.829 15.497 26.027 1.00 79.69 512 VAL A C 1
ATOM 3704 O O . VAL A 1 512 ? 10.697 15.045 25.922 1.00 79.69 512 VAL A O 1
ATOM 3707 N N . ASP A 1 513 ? 12.068 16.743 26.409 1.00 80.06 513 ASP A N 1
ATOM 3708 C CA . ASP A 1 513 ? 11.038 17.761 26.552 1.00 80.06 513 ASP A CA 1
ATOM 3709 C C . ASP A 1 513 ? 11.034 18.629 25.293 1.00 80.06 513 ASP A C 1
ATOM 3711 O O . ASP A 1 513 ? 12.029 19.286 24.972 1.00 80.06 513 ASP A O 1
ATOM 3715 N N . LEU A 1 514 ? 9.910 18.652 24.585 1.00 77.62 514 LEU A N 1
ATOM 3716 C CA . LEU A 1 514 ? 9.697 19.488 23.410 1.00 77.62 514 LEU A CA 1
ATOM 3717 C C . LEU A 1 514 ? 8.722 20.612 23.768 1.00 77.62 514 LEU A C 1
ATOM 3719 O O . LEU A 1 514 ? 7.588 20.375 24.176 1.00 77.62 514 LEU A O 1
ATOM 3723 N N . THR A 1 515 ? 9.161 21.855 23.608 1.00 76.88 515 THR A N 1
ATOM 3724 C CA . THR A 1 515 ? 8.320 23.049 23.749 1.00 76.88 515 THR A CA 1
ATOM 3725 C C . THR A 1 515 ? 8.166 23.705 22.387 1.00 76.88 515 THR A C 1
ATOM 3727 O O . THR A 1 515 ? 9.158 24.100 21.779 1.00 76.88 515 THR A O 1
ATOM 3730 N N . THR A 1 516 ? 6.927 23.845 21.937 1.00 75.88 516 THR A N 1
ATOM 3731 C CA . THR A 1 516 ? 6.536 24.556 20.713 1.00 75.88 516 THR A CA 1
ATOM 3732 C C . THR A 1 516 ? 5.595 25.706 21.073 1.00 75.88 516 THR A C 1
ATOM 3734 O O . THR A 1 516 ? 5.134 25.796 22.215 1.00 75.88 516 THR A O 1
ATOM 3737 N N . ASP A 1 517 ? 5.273 26.568 20.110 1.00 68.50 517 ASP A N 1
ATOM 3738 C CA . ASP A 1 517 ? 4.262 27.617 20.300 1.00 68.50 517 ASP A CA 1
ATOM 3739 C C . ASP A 1 517 ? 2.865 27.029 20.603 1.00 68.50 517 ASP A C 1
ATOM 3741 O O . ASP A 1 517 ? 2.089 27.644 21.340 1.00 68.50 517 ASP A O 1
ATOM 3745 N N . ASP A 1 518 ? 2.583 25.822 20.100 1.00 61.66 518 ASP A N 1
ATOM 3746 C CA . ASP A 1 518 ? 1.287 25.142 20.207 1.00 61.66 518 ASP A CA 1
ATOM 3747 C C . ASP A 1 518 ? 1.172 24.209 21.426 1.00 61.66 518 ASP A C 1
ATOM 3749 O O . ASP A 1 518 ? 0.073 23.783 21.781 1.00 61.66 518 ASP A O 1
ATOM 3753 N N . GLY A 1 519 ? 2.275 23.892 22.115 1.00 69.81 519 GLY A N 1
ATOM 3754 C CA . GLY A 1 519 ? 2.217 22.975 23.254 1.00 69.81 519 GLY A CA 1
ATOM 3755 C C . GLY A 1 519 ? 3.555 22.523 23.834 1.00 69.81 519 GLY A C 1
ATOM 3756 O O . GLY A 1 519 ? 4.631 22.782 23.291 1.00 69.81 519 GLY A O 1
ATOM 3757 N N . TYR A 1 520 ? 3.456 21.825 24.969 1.00 78.06 520 TYR A N 1
ATOM 3758 C CA . TYR A 1 520 ? 4.560 21.184 25.682 1.00 78.06 520 TYR A CA 1
ATOM 3759 C C . TYR A 1 520 ? 4.372 19.663 25.663 1.00 78.06 520 TYR A C 1
ATOM 3761 O O . TYR A 1 520 ? 3.304 19.167 26.029 1.00 78.06 520 TYR A O 1
ATOM 3769 N N . TYR A 1 521 ? 5.414 18.935 25.271 1.00 75.75 521 TYR A N 1
ATOM 3770 C CA . TYR A 1 521 ? 5.424 17.480 25.184 1.00 75.75 521 TYR A CA 1
ATOM 3771 C C . TYR A 1 521 ? 6.556 16.926 26.050 1.00 75.75 521 TYR A C 1
ATOM 3773 O O . TYR A 1 521 ? 7.726 17.209 25.801 1.00 75.75 521 TYR A O 1
ATOM 3781 N N . GLU A 1 522 ? 6.198 16.148 27.070 1.00 82.88 522 GLU A N 1
ATOM 3782 C CA . GLU A 1 522 ? 7.136 15.400 27.910 1.00 82.88 522 GLU A CA 1
ATOM 3783 C C . GLU A 1 522 ? 7.244 13.974 27.369 1.00 82.88 522 GLU A C 1
ATOM 3785 O O . GLU A 1 522 ? 6.287 13.196 27.456 1.00 82.88 522 GLU A O 1
ATOM 3790 N N . CYS A 1 523 ? 8.402 13.640 26.800 1.00 83.38 523 CYS A N 1
ATOM 3791 C CA . CYS A 1 523 ? 8.684 12.332 26.227 1.00 83.38 523 CYS A CA 1
ATOM 3792 C C . CYS A 1 523 ? 9.684 11.565 27.103 1.00 83.38 523 CYS A C 1
ATOM 3794 O O . CYS A 1 523 ? 10.767 12.061 27.412 1.00 83.38 523 CYS A O 1
ATOM 3796 N N . THR A 1 524 ? 9.380 10.313 27.433 1.00 85.62 524 THR A N 1
ATOM 3797 C CA . THR A 1 524 ? 10.306 9.384 28.089 1.00 85.62 524 THR A CA 1
ATOM 3798 C C . THR A 1 524 ? 10.505 8.146 27.227 1.00 85.62 524 THR A C 1
ATOM 3800 O O . THR A 1 524 ? 9.550 7.456 26.881 1.00 85.62 524 THR A O 1
ATOM 3803 N N . LEU A 1 525 ? 11.759 7.843 26.906 1.00 87.12 525 LEU A N 1
ATOM 3804 C CA . LEU A 1 525 ? 12.180 6.699 26.109 1.00 87.12 525 LEU A CA 1
ATOM 3805 C C . LEU A 1 525 ? 12.725 5.601 27.027 1.00 87.12 525 LEU A C 1
ATOM 3807 O O . LEU A 1 525 ? 13.576 5.858 27.885 1.00 87.12 525 LEU A O 1
ATOM 3811 N N . TYR A 1 526 ? 12.294 4.364 26.796 1.00 87.81 526 TYR A N 1
ATOM 3812 C CA . TYR A 1 526 ? 12.787 3.170 27.472 1.00 87.81 526 TYR A CA 1
ATOM 3813 C C . TYR A 1 526 ? 13.263 2.143 26.446 1.00 87.81 526 TYR A C 1
ATOM 3815 O O . TYR A 1 526 ? 12.452 1.443 25.841 1.00 87.81 526 TYR A O 1
ATOM 3823 N N . ASN A 1 527 ? 14.584 2.016 26.307 1.00 85.94 527 ASN A N 1
ATOM 3824 C CA . ASN A 1 527 ? 15.250 1.044 25.436 1.00 85.94 527 ASN A CA 1
ATOM 3825 C C . ASN A 1 527 ? 14.686 1.033 24.011 1.00 85.94 527 ASN A C 1
ATOM 3827 O O . ASN A 1 527 ? 14.424 -0.031 23.460 1.00 85.94 527 ASN A O 1
ATOM 3831 N N . ILE A 1 528 ? 14.475 2.213 23.429 1.00 82.12 528 ILE A N 1
ATOM 3832 C CA . ILE A 1 528 ? 14.037 2.329 22.043 1.00 82.12 528 ILE A CA 1
ATOM 3833 C C . ILE A 1 528 ? 15.125 1.745 21.141 1.00 82.12 528 ILE A C 1
ATOM 3835 O O . ILE A 1 528 ? 16.273 2.207 21.143 1.00 82.12 528 ILE A O 1
ATOM 3839 N N . ILE A 1 529 ? 14.759 0.712 20.390 1.00 79.06 529 ILE A N 1
ATOM 3840 C CA . ILE A 1 529 ? 15.590 0.074 19.377 1.00 79.06 529 ILE A CA 1
ATOM 3841 C C . ILE A 1 529 ? 15.043 0.527 18.035 1.00 79.06 529 ILE A C 1
ATOM 3843 O O . ILE A 1 529 ? 13.859 0.374 17.761 1.00 79.06 529 ILE A O 1
ATOM 3847 N N . ILE A 1 530 ? 15.906 1.127 17.225 1.00 70.75 530 ILE A N 1
ATOM 3848 C CA . ILE A 1 530 ? 15.558 1.559 15.875 1.00 70.75 530 ILE A CA 1
ATOM 3849 C C . ILE A 1 530 ? 16.033 0.473 14.925 1.00 70.75 530 ILE A C 1
ATOM 3851 O O . ILE A 1 530 ? 17.214 0.100 14.956 1.00 70.75 530 ILE A O 1
ATOM 3855 N N . ASP A 1 531 ? 15.126 -0.013 14.082 1.00 66.62 531 ASP A N 1
ATOM 3856 C CA . ASP A 1 531 ? 15.531 -0.816 12.944 1.00 66.62 531 ASP A CA 1
ATOM 3857 C C . ASP A 1 531 ? 16.165 0.101 11.906 1.00 66.62 531 ASP A C 1
ATOM 3859 O O . ASP A 1 531 ? 15.496 0.903 11.255 1.00 66.62 531 ASP A O 1
ATOM 3863 N N . TRP A 1 532 ? 17.480 -0.000 11.743 1.00 53.69 532 TRP A N 1
ATOM 3864 C CA . TRP A 1 532 ? 18.194 0.817 10.768 1.00 53.69 532 TRP A CA 1
ATOM 3865 C C . TRP A 1 532 ? 17.812 0.484 9.319 1.00 53.69 532 TRP A C 1
ATOM 3867 O O . TRP A 1 532 ? 18.158 1.262 8.435 1.00 53.69 532 TRP A O 1
ATOM 3877 N N . ALA A 1 533 ? 17.119 -0.636 9.066 1.00 51.59 533 ALA A N 1
ATOM 3878 C CA . ALA A 1 533 ? 16.623 -0.979 7.739 1.00 51.59 533 ALA A CA 1
ATOM 3879 C C . ALA A 1 533 ? 15.449 -0.088 7.302 1.00 51.59 533 ALA A C 1
ATOM 3881 O O . ALA A 1 533 ? 15.400 0.305 6.146 1.00 51.59 533 ALA A O 1
ATOM 3882 N N . CYS A 1 534 ? 14.534 0.276 8.201 1.00 56.44 534 CYS A N 1
ATOM 3883 C CA . CYS A 1 534 ? 13.347 1.066 7.842 1.00 56.44 534 CYS A CA 1
ATOM 3884 C C . CYS A 1 534 ? 13.182 2.363 8.648 1.00 56.44 534 CYS A C 1
ATOM 3886 O O . CYS A 1 534 ? 12.241 3.115 8.423 1.00 56.44 534 CYS A O 1
ATOM 3888 N N . GLY A 1 535 ? 14.097 2.665 9.573 1.00 57.97 535 GLY A N 1
ATOM 3889 C CA . GLY A 1 535 ? 14.114 3.923 10.325 1.00 57.97 535 GLY A CA 1
ATOM 3890 C C . GLY A 1 535 ? 13.031 4.047 11.399 1.00 57.97 535 GLY A C 1
ATOM 3891 O O . GLY A 1 535 ? 12.957 5.086 12.051 1.00 57.97 535 GLY A O 1
ATOM 3892 N N . ILE A 1 536 ? 12.227 3.005 11.623 1.00 69.94 536 ILE A N 1
ATOM 3893 C CA . ILE A 1 536 ? 11.191 2.984 12.660 1.00 69.94 536 ILE A CA 1
ATOM 3894 C C . ILE A 1 536 ? 11.699 2.282 13.927 1.00 69.94 536 ILE A C 1
ATOM 3896 O O . ILE A 1 536 ? 12.560 1.394 13.856 1.00 69.94 536 ILE A O 1
ATOM 3900 N N . PRO A 1 537 ? 11.167 2.637 15.107 1.00 74.12 537 PRO A N 1
ATOM 3901 C CA . PRO A 1 537 ? 11.363 1.829 16.299 1.00 74.12 537 PRO A CA 1
ATOM 3902 C C . PRO A 1 537 ? 10.781 0.418 16.105 1.00 74.12 537 PRO A C 1
ATOM 3904 O O . PRO A 1 537 ? 9.616 0.283 15.750 1.00 74.12 537 PRO A O 1
ATOM 3907 N N . ASN A 1 538 ? 11.575 -0.624 16.361 1.00 81.81 538 ASN A N 1
ATOM 3908 C CA . ASN A 1 538 ? 11.149 -2.035 16.346 1.00 81.81 538 ASN A CA 1
ATOM 3909 C C . ASN A 1 538 ? 11.246 -2.695 17.735 1.00 81.81 538 ASN A C 1
ATOM 3911 O O . ASN A 1 538 ? 11.240 -3.918 17.881 1.00 81.81 538 ASN A O 1
ATOM 3915 N N . GLY A 1 539 ? 11.409 -1.874 18.771 1.00 82.75 539 GLY A N 1
ATOM 3916 C CA . GLY A 1 539 ? 11.459 -2.316 20.151 1.00 82.75 539 GLY A CA 1
ATOM 3917 C C . GLY A 1 539 ? 11.549 -1.148 21.123 1.00 82.75 539 GLY A C 1
ATOM 3918 O O . GLY A 1 539 ? 12.009 -0.061 20.772 1.00 82.75 539 GLY A O 1
ATOM 3919 N N . GLY A 1 540 ? 11.129 -1.393 22.362 1.00 87.12 540 GLY A N 1
ATOM 3920 C CA . GLY A 1 540 ? 11.142 -0.402 23.437 1.00 87.12 540 GLY A CA 1
ATOM 3921 C C . GLY A 1 540 ? 9.822 0.347 23.594 1.00 87.12 540 GLY A C 1
ATOM 3922 O O . GLY A 1 540 ? 8.856 0.114 22.871 1.00 87.12 540 GLY A O 1
ATOM 3923 N N . ILE A 1 541 ? 9.787 1.239 24.583 1.00 88.31 541 ILE A N 1
ATOM 3924 C CA . ILE A 1 541 ? 8.586 1.984 24.972 1.00 88.31 541 ILE A CA 1
ATOM 3925 C C . ILE A 1 541 ? 8.871 3.482 24.908 1.00 88.31 541 ILE A C 1
ATOM 3927 O O . ILE A 1 541 ? 9.871 3.950 25.456 1.00 88.31 541 ILE A O 1
ATOM 3931 N N . LEU A 1 542 ? 7.967 4.236 24.291 1.00 85.75 542 LEU A N 1
ATOM 3932 C CA . LEU A 1 542 ? 7.936 5.694 24.319 1.00 85.75 542 LEU A CA 1
ATOM 3933 C C . LEU A 1 542 ? 6.706 6.143 25.103 1.00 85.75 542 LEU A C 1
ATOM 3935 O O . LEU A 1 542 ? 5.592 5.724 24.814 1.00 85.75 542 LEU A O 1
ATOM 3939 N N . VAL A 1 543 ? 6.894 7.009 26.089 1.00 84.62 543 VAL A N 1
ATOM 3940 C CA . VAL A 1 543 ? 5.796 7.629 26.833 1.00 84.62 543 VAL A CA 1
ATOM 3941 C C . VAL A 1 543 ? 5.755 9.103 26.481 1.00 84.62 543 VAL A C 1
ATOM 3943 O O . VAL A 1 543 ? 6.744 9.783 26.715 1.00 84.62 543 VAL A O 1
ATOM 3946 N N . VAL A 1 544 ? 4.638 9.601 25.957 1.00 81.94 544 VAL A N 1
ATOM 3947 C CA . VAL A 1 544 ? 4.452 11.024 25.631 1.00 81.94 544 VAL A CA 1
ATOM 3948 C C . VAL A 1 544 ? 3.224 11.534 26.362 1.00 81.94 544 VAL A C 1
ATOM 3950 O O . VAL A 1 544 ? 2.128 11.022 26.148 1.00 81.94 544 VAL A O 1
ATOM 3953 N N . ASN A 1 545 ? 3.386 12.510 27.258 1.00 79.50 545 ASN A N 1
ATOM 3954 C CA . ASN A 1 545 ? 2.276 13.111 28.016 1.00 79.50 545 ASN A CA 1
ATOM 3955 C C . ASN A 1 545 ? 1.337 12.076 28.694 1.00 79.50 545 ASN A C 1
ATOM 3957 O O . ASN A 1 545 ? 0.145 12.314 28.881 1.00 79.50 545 ASN A O 1
ATOM 3961 N N . GLY A 1 546 ? 1.872 10.909 29.079 1.00 76.56 546 GLY A N 1
ATOM 3962 C CA . GLY A 1 546 ? 1.122 9.810 29.702 1.00 76.56 546 GLY A CA 1
ATOM 3963 C C . GLY A 1 546 ? 0.488 8.791 28.741 1.00 76.56 546 GLY A C 1
ATOM 3964 O O . GLY A 1 546 ? -0.063 7.800 29.223 1.00 76.56 546 GLY A O 1
ATOM 3965 N N . VAL A 1 547 ? 0.593 8.984 27.423 1.00 81.38 547 VAL A N 1
ATOM 3966 C CA . VAL A 1 547 ? 0.302 7.967 26.397 1.00 81.38 547 VAL A CA 1
ATOM 3967 C C . VAL A 1 547 ? 1.512 7.049 26.271 1.00 81.38 547 VAL A C 1
ATOM 3969 O O . VAL A 1 547 ? 2.629 7.532 26.106 1.00 81.38 547 VAL A O 1
ATOM 3972 N N . VAL A 1 548 ? 1.312 5.736 26.366 1.00 87.62 548 VAL A N 1
ATOM 3973 C CA . VAL A 1 548 ? 2.389 4.741 26.265 1.00 87.62 548 VAL A CA 1
ATOM 3974 C C . VAL A 1 548 ? 2.330 4.082 24.894 1.00 87.62 548 VAL A C 1
ATOM 3976 O O . VAL A 1 548 ? 1.341 3.435 24.578 1.00 87.62 548 VAL A O 1
ATOM 3979 N N . LEU A 1 549 ? 3.384 4.218 24.102 1.00 86.75 549 LEU A N 1
ATOM 3980 C CA . LEU A 1 549 ? 3.572 3.550 22.819 1.00 86.75 549 LEU A CA 1
ATOM 3981 C C . LEU A 1 549 ? 4.606 2.430 22.985 1.00 86.75 549 LEU A C 1
ATOM 3983 O O . LEU A 1 549 ? 5.752 2.695 23.351 1.00 86.75 549 LEU A O 1
ATOM 3987 N N . ASP A 1 550 ? 4.199 1.185 22.752 1.00 90.81 550 ASP A N 1
ATOM 3988 C CA . ASP A 1 550 ? 5.058 -0.000 22.810 1.00 90.81 550 ASP A CA 1
ATOM 3989 C C . ASP A 1 550 ? 5.349 -0.520 21.397 1.00 90.81 550 ASP A C 1
ATOM 3991 O O . ASP A 1 550 ? 4.450 -0.977 20.683 1.00 90.81 550 ASP A O 1
ATOM 3995 N N . PHE A 1 551 ? 6.625 -0.444 21.017 1.00 86.56 551 PHE A N 1
ATOM 3996 C CA . PHE A 1 551 ? 7.140 -0.831 19.706 1.00 86.56 551 PHE A CA 1
ATOM 3997 C C . PHE A 1 551 ? 7.646 -2.275 19.664 1.00 86.56 551 PHE A C 1
ATOM 3999 O O . PHE A 1 551 ? 8.221 -2.698 18.667 1.00 86.56 551 PHE A O 1
ATOM 4006 N N . SER A 1 552 ? 7.460 -3.056 20.734 1.00 85.31 552 SER A N 1
ATOM 4007 C CA . SER A 1 552 ? 7.983 -4.430 20.828 1.00 85.31 552 SER A CA 1
ATOM 4008 C C . SER A 1 552 ? 7.449 -5.382 19.751 1.00 85.31 552 SER A C 1
ATOM 4010 O O . SER A 1 552 ? 8.067 -6.416 19.512 1.00 85.31 552 SER A O 1
ATOM 4012 N N . ASN A 1 553 ? 6.324 -5.039 19.114 1.00 79.25 553 ASN A N 1
ATOM 4013 C CA . ASN A 1 553 ? 5.711 -5.804 18.024 1.00 79.25 553 ASN A CA 1
ATOM 4014 C C . ASN A 1 553 ? 5.785 -5.082 16.667 1.00 79.25 553 ASN A C 1
ATOM 4016 O O . ASN A 1 553 ? 5.233 -5.575 15.687 1.00 79.25 553 ASN A O 1
ATOM 4020 N N . THR A 1 554 ? 6.432 -3.918 16.603 1.00 78.06 554 THR A N 1
ATOM 4021 C CA . THR A 1 554 ? 6.538 -3.132 15.374 1.00 78.06 554 THR A CA 1
ATOM 4022 C C . THR A 1 554 ? 7.616 -3.730 14.477 1.00 78.06 554 THR A C 1
ATOM 4024 O O . THR A 1 554 ? 8.739 -3.981 14.918 1.00 78.06 554 THR A O 1
ATOM 4027 N N . THR A 1 555 ? 7.291 -3.955 13.206 1.00 79.69 555 THR A N 1
ATOM 4028 C CA . THR A 1 555 ? 8.238 -4.463 12.202 1.00 79.69 555 THR A CA 1
ATOM 4029 C C . THR A 1 555 ? 8.184 -3.598 10.950 1.00 79.69 555 THR A C 1
ATOM 4031 O O . THR A 1 555 ? 7.215 -2.869 10.753 1.00 79.69 555 THR A O 1
ATOM 4034 N N . CYS A 1 556 ? 9.206 -3.671 10.095 1.00 68.94 556 CYS A N 1
ATOM 4035 C CA . CYS A 1 556 ? 9.206 -2.918 8.838 1.00 68.94 556 CYS A CA 1
ATOM 4036 C C . CYS A 1 556 ? 8.032 -3.309 7.922 1.00 68.94 556 CYS A C 1
ATOM 4038 O O . CYS A 1 556 ? 7.478 -2.442 7.258 1.00 68.94 556 CYS A O 1
ATOM 4040 N N . ASP A 1 557 ? 7.632 -4.584 7.939 1.00 70.75 557 ASP A N 1
ATOM 4041 C CA . ASP A 1 557 ? 6.537 -5.112 7.112 1.00 70.75 557 ASP A CA 1
ATOM 4042 C C . ASP A 1 557 ? 5.153 -4.868 7.741 1.00 70.75 557 ASP A C 1
ATOM 4044 O O . ASP A 1 557 ? 4.130 -4.965 7.072 1.00 70.75 557 ASP A O 1
ATOM 4048 N N . ASN A 1 558 ? 5.114 -4.561 9.040 1.00 71.06 558 ASN A N 1
ATOM 4049 C CA . ASN A 1 558 ? 3.893 -4.287 9.789 1.00 71.06 558 ASN A CA 1
ATOM 4050 C C . ASN A 1 558 ? 4.143 -3.143 10.792 1.00 71.06 558 ASN A C 1
ATOM 4052 O O . ASN A 1 558 ? 4.476 -3.405 11.960 1.00 71.06 558 ASN A O 1
ATOM 4056 N N . PRO A 1 559 ? 4.039 -1.874 10.346 1.00 75.50 559 PRO A N 1
ATOM 4057 C CA . PRO A 1 559 ? 4.360 -0.688 11.135 1.00 75.50 559 PRO A CA 1
ATOM 4058 C C . PRO A 1 559 ? 3.211 -0.318 12.086 1.00 75.50 559 PRO A C 1
ATOM 4060 O O . PRO A 1 559 ? 2.685 0.796 12.068 1.00 75.50 559 PRO A O 1
ATOM 4063 N N . VAL A 1 560 ? 2.811 -1.270 12.927 1.00 79.38 560 VAL A N 1
ATOM 4064 C CA . VAL A 1 560 ? 1.807 -1.070 13.974 1.00 79.38 560 VAL A CA 1
ATOM 4065 C C . VAL A 1 560 ? 2.467 -0.948 15.340 1.00 79.38 560 VAL A C 1
ATOM 4067 O O . VAL A 1 560 ? 3.453 -1.622 15.645 1.00 79.38 560 VAL A O 1
ATOM 4070 N N . VAL A 1 561 ? 1.920 -0.079 16.181 1.00 84.75 561 VAL A N 1
ATOM 4071 C CA . VAL A 1 561 ? 2.381 0.184 17.546 1.00 84.75 561 VAL A CA 1
ATOM 4072 C C . VAL A 1 561 ? 1.250 -0.090 18.527 1.00 84.75 561 VAL A C 1
ATOM 4074 O O . VAL A 1 561 ? 0.086 0.198 18.255 1.00 84.75 561 VAL A O 1
ATOM 4077 N N . THR A 1 562 ? 1.573 -0.652 19.692 1.00 86.75 562 THR A N 1
ATOM 4078 C CA . THR A 1 562 ? 0.571 -0.816 20.751 1.00 86.75 562 THR A CA 1
ATOM 4079 C C . THR A 1 562 ? 0.508 0.467 21.567 1.00 86.75 562 THR A C 1
ATOM 4081 O O . THR A 1 562 ? 1.402 0.752 22.364 1.00 86.75 562 THR A O 1
ATOM 4084 N N . ALA A 1 563 ? -0.545 1.252 21.372 1.00 79.88 563 ALA A N 1
ATOM 4085 C CA . ALA A 1 563 ? -0.775 2.486 22.105 1.00 79.88 563 ALA A CA 1
ATOM 4086 C C . ALA A 1 563 ? -1.669 2.226 23.320 1.00 79.88 563 ALA A C 1
ATOM 4088 O O . ALA A 1 563 ? -2.696 1.565 23.208 1.00 79.88 563 ALA A O 1
ATOM 4089 N N . THR A 1 564 ? -1.290 2.744 24.488 1.00 81.19 564 THR A N 1
ATOM 4090 C CA . THR A 1 564 ? -2.038 2.612 25.740 1.00 81.19 564 THR A CA 1
ATOM 4091 C C . THR A 1 564 ? -2.324 3.976 26.350 1.00 81.19 564 THR A C 1
ATOM 4093 O O . THR A 1 564 ? -1.402 4.715 26.704 1.00 81.19 564 THR A O 1
ATOM 4096 N N . VAL A 1 565 ? -3.605 4.281 26.553 1.00 76.19 565 VAL A N 1
ATOM 4097 C CA . VAL A 1 565 ? -4.074 5.511 27.203 1.00 76.19 565 VAL A CA 1
ATOM 4098 C C . VAL A 1 565 ? -4.922 5.142 28.410 1.00 76.19 565 VAL A C 1
ATOM 4100 O O . VAL A 1 565 ? -5.889 4.396 28.303 1.00 76.19 565 VAL A O 1
ATOM 4103 N N . ARG A 1 566 ? -4.535 5.619 29.602 1.00 75.44 566 ARG A N 1
ATOM 4104 C CA . ARG A 1 566 ? -5.232 5.336 30.880 1.00 75.44 566 ARG A CA 1
ATOM 4105 C C . ARG A 1 566 ? -5.515 3.839 31.143 1.00 75.44 566 ARG A C 1
ATOM 4107 O O . ARG A 1 566 ? -6.422 3.506 31.900 1.00 75.44 566 ARG A O 1
ATOM 4114 N N . GLY A 1 567 ? -4.699 2.943 30.581 1.00 68.69 567 GLY A N 1
ATOM 4115 C CA . GLY A 1 567 ? -4.814 1.489 30.746 1.00 68.69 567 GLY A CA 1
ATOM 4116 C C . GLY A 1 567 ? -5.655 0.769 29.687 1.00 68.69 567 GLY A C 1
ATOM 4117 O O . GLY A 1 567 ? -5.811 -0.443 29.798 1.00 68.69 567 GLY A O 1
ATOM 4118 N N . VAL A 1 568 ? -6.167 1.482 28.680 1.00 57.25 568 VAL A N 1
ATOM 4119 C CA . VAL A 1 568 ? -6.808 0.908 27.486 1.00 57.25 568 VAL A CA 1
ATOM 4120 C C . VAL A 1 568 ? -5.771 0.834 26.372 1.00 57.25 568 VAL A C 1
ATOM 4122 O O . VAL A 1 568 ? -5.110 1.841 26.126 1.00 57.25 568 VAL A O 1
ATOM 4125 N N . SER A 1 569 ? -5.625 -0.327 25.730 1.00 75.44 569 SER A N 1
ATOM 4126 C CA . SER A 1 569 ? -4.620 -0.569 24.688 1.00 75.44 569 SER A CA 1
ATOM 4127 C C . SER A 1 569 ? -5.269 -0.880 23.339 1.00 75.44 569 SER A C 1
ATOM 4129 O O . SER A 1 569 ? -6.227 -1.648 23.293 1.00 75.44 569 SER A O 1
ATOM 4131 N N . ALA A 1 570 ? -4.709 -0.340 22.258 1.00 72.75 570 ALA A N 1
ATOM 4132 C CA . ALA A 1 570 ? -5.072 -0.659 20.878 1.00 72.75 570 ALA A CA 1
ATOM 4133 C C . ALA A 1 570 ? -3.810 -0.811 20.019 1.00 72.75 570 ALA A C 1
ATOM 4135 O O . ALA A 1 570 ? -2.783 -0.190 20.310 1.00 72.75 570 ALA A O 1
ATOM 4136 N N . GLN A 1 571 ? -3.883 -1.628 18.967 1.00 81.19 571 GLN A N 1
ATOM 4137 C CA . GLN A 1 571 ? -2.880 -1.594 17.904 1.00 81.19 571 GLN A CA 1
ATOM 4138 C C . GLN A 1 571 ? -3.270 -0.505 16.914 1.00 81.19 571 GLN A C 1
ATOM 4140 O O . GLN A 1 571 ? -4.371 -0.528 16.372 1.00 81.19 571 GLN A O 1
ATOM 4145 N N . LEU A 1 572 ? -2.371 0.452 16.725 1.00 73.31 572 LEU A N 1
ATOM 4146 C CA . LEU A 1 572 ? -2.552 1.588 15.835 1.00 73.31 572 LEU A CA 1
ATOM 4147 C C . LEU A 1 572 ? -1.494 1.540 14.741 1.00 73.31 572 LEU A C 1
ATOM 4149 O O . LEU A 1 572 ? -0.364 1.114 14.997 1.00 73.31 572 LEU A O 1
ATOM 4153 N N . SER A 1 573 ? -1.829 2.033 13.551 1.00 78.62 573 SER A N 1
ATOM 4154 C CA . SER A 1 573 ? -0.799 2.417 12.588 1.00 78.62 573 SER A CA 1
ATOM 4155 C C . SER A 1 573 ? 0.097 3.508 13.200 1.00 78.62 573 SER A C 1
ATOM 4157 O O . SER A 1 573 ? -0.303 4.213 14.135 1.00 78.62 573 SER A O 1
ATOM 4159 N N . LEU A 1 574 ? 1.323 3.673 12.694 1.00 72.50 574 LEU A N 1
ATOM 4160 C CA . LEU A 1 574 ? 2.183 4.781 13.134 1.00 72.50 574 LEU A CA 1
ATOM 4161 C C . LEU A 1 574 ? 1.516 6.153 12.925 1.00 72.50 574 LEU A C 1
ATOM 4163 O O . LEU A 1 574 ? 1.707 7.047 13.748 1.00 72.50 574 LEU A O 1
ATOM 4167 N N . GLU A 1 575 ? 0.714 6.313 11.870 1.00 74.44 575 GLU A N 1
ATOM 4168 C CA . GLU A 1 575 ? -0.024 7.549 11.597 1.00 74.44 575 GLU A CA 1
ATOM 4169 C C . GLU A 1 575 ? -1.116 7.806 12.644 1.00 74.44 575 GLU A C 1
ATOM 4171 O O . GLU A 1 575 ? -1.162 8.885 13.242 1.00 74.44 575 GLU A O 1
ATOM 4176 N N . ASP A 1 576 ? -1.930 6.798 12.955 1.00 73.88 576 ASP A N 1
ATOM 4177 C CA . ASP A 1 576 ? -2.981 6.907 13.973 1.00 73.88 576 ASP A CA 1
ATOM 4178 C C . ASP A 1 576 ? -2.399 7.127 15.370 1.00 73.88 576 ASP A C 1
ATOM 4180 O O . ASP A 1 576 ? -2.946 7.886 16.171 1.00 73.88 576 ASP A O 1
ATOM 4184 N N . ALA A 1 577 ? -1.243 6.527 15.665 1.00 74.31 577 ALA A N 1
ATOM 4185 C CA . ALA A 1 577 ? -0.523 6.784 16.904 1.00 74.31 577 ALA A CA 1
ATOM 4186 C C . ALA A 1 577 ? -0.044 8.242 17.001 1.00 74.31 577 ALA A C 1
ATOM 4188 O O . ALA A 1 577 ? -0.094 8.832 18.079 1.00 74.31 577 ALA A O 1
ATOM 4189 N N . VAL A 1 578 ? 0.379 8.858 15.893 1.00 73.75 578 VAL A N 1
ATOM 4190 C CA . VAL A 1 578 ? 0.718 10.290 15.860 1.00 73.75 578 VAL A CA 1
ATOM 4191 C C . VAL A 1 578 ? -0.533 11.153 16.036 1.00 73.75 578 VAL A C 1
ATOM 4193 O O . VAL A 1 578 ? -0.490 12.135 16.779 1.00 73.75 578 VAL A O 1
ATOM 4196 N N . ASN A 1 579 ? -1.649 10.790 15.403 1.00 74.06 579 ASN A N 1
ATOM 4197 C CA . ASN A 1 579 ? -2.918 11.503 15.558 1.00 74.06 579 ASN A CA 1
ATOM 4198 C C . ASN A 1 579 ? -3.431 11.439 17.006 1.00 74.06 579 ASN A C 1
ATOM 4200 O O . ASN A 1 579 ? -3.825 12.465 17.561 1.00 74.06 579 ASN A O 1
ATOM 4204 N N . LEU A 1 580 ? -3.297 10.283 17.661 1.00 74.88 580 LEU A N 1
ATOM 4205 C CA . LEU A 1 580 ? -3.575 10.102 19.085 1.00 74.88 580 LEU A CA 1
ATOM 4206 C C . LEU A 1 580 ? -2.743 11.048 19.967 1.00 74.88 580 LEU A C 1
ATOM 4208 O O . LEU A 1 580 ? -3.266 11.612 20.926 1.00 74.88 580 LEU A O 1
ATOM 4212 N N . LEU A 1 581 ? -1.454 11.237 19.660 1.00 75.19 581 LEU A N 1
ATOM 4213 C CA . LEU A 1 581 ? -0.575 12.139 20.417 1.00 75.19 581 LEU A CA 1
ATOM 4214 C C . LEU A 1 581 ? -0.910 13.624 20.227 1.00 75.19 581 LEU A C 1
ATOM 4216 O O . LEU A 1 581 ? -0.593 14.434 21.099 1.00 75.19 581 LEU A O 1
ATOM 4220 N N . LYS A 1 582 ? -1.527 13.981 19.095 1.00 71.81 582 LYS A N 1
ATOM 4221 C CA . LYS A 1 582 ? -1.961 15.349 18.774 1.00 71.81 582 LYS A CA 1
ATOM 4222 C C . LYS A 1 582 ? -3.353 15.683 19.316 1.00 71.81 582 LYS A C 1
ATOM 4224 O O . LYS A 1 582 ? -3.714 16.857 19.340 1.00 71.81 582 LYS A O 1
ATOM 4229 N N . ALA A 1 583 ? -4.139 14.683 19.713 1.00 68.06 583 ALA A N 1
ATOM 4230 C CA . ALA A 1 583 ? -5.493 14.885 20.211 1.00 68.06 583 ALA A CA 1
ATOM 4231 C C . ALA A 1 583 ? -5.503 15.682 21.530 1.00 68.06 583 ALA A C 1
ATOM 4233 O O . ALA A 1 583 ? -4.690 15.433 22.421 1.00 68.06 583 ALA A O 1
ATOM 4234 N N . GLU A 1 584 ? -6.459 16.610 21.681 1.00 72.44 584 GLU A N 1
ATOM 4235 C CA . GLU A 1 584 ? -6.642 17.362 22.935 1.00 72.44 584 GLU A CA 1
ATOM 4236 C C . GLU A 1 584 ? -7.018 16.438 24.111 1.00 72.44 584 GLU A C 1
ATOM 4238 O O . GLU A 1 584 ? -6.536 16.644 25.228 1.00 72.44 584 GLU A O 1
ATOM 4243 N N . ASP A 1 585 ? -7.814 15.388 23.854 1.00 74.25 585 ASP A N 1
ATOM 4244 C CA . ASP A 1 585 ? -8.056 14.276 24.783 1.00 74.25 585 ASP A CA 1
ATOM 4245 C C . ASP A 1 585 ? -7.740 12.919 24.120 1.00 74.25 585 ASP A C 1
ATOM 4247 O O . ASP A 1 585 ? -8.595 12.315 23.462 1.00 74.25 585 ASP A O 1
ATOM 4251 N N . PRO A 1 586 ? -6.514 12.391 24.308 1.00 66.25 586 PRO A N 1
ATOM 4252 C CA . PRO A 1 586 ? -6.121 11.092 23.768 1.00 66.25 586 PRO A CA 1
ATOM 4253 C C . PRO A 1 586 ? -6.977 9.927 24.283 1.00 66.25 586 PRO A C 1
ATOM 4255 O O . PRO A 1 586 ? -7.025 8.879 23.644 1.00 66.25 586 PRO A O 1
ATOM 4258 N N . ALA A 1 587 ? -7.639 10.059 25.442 1.00 65.25 587 ALA A N 1
ATOM 4259 C CA . ALA A 1 587 ? -8.497 8.993 25.954 1.00 65.25 587 ALA A CA 1
ATOM 4260 C C . ALA A 1 587 ? -9.796 8.907 25.149 1.00 65.25 587 ALA A C 1
ATOM 4262 O O . ALA A 1 587 ? -10.187 7.806 24.769 1.00 65.25 587 ALA A O 1
ATOM 4263 N N . THR A 1 588 ? -10.410 10.051 24.841 1.00 60.81 588 THR A N 1
ATOM 4264 C CA . THR A 1 588 ? -11.587 10.129 23.967 1.00 60.81 588 THR A CA 1
ATOM 4265 C C . THR A 1 588 ? -11.240 9.677 22.554 1.00 60.81 588 THR A C 1
ATOM 4267 O O . THR A 1 588 ? -11.943 8.844 22.001 1.00 60.81 588 THR A O 1
ATOM 4270 N N . TYR A 1 589 ? -10.097 10.102 22.002 1.00 63.47 589 TYR A N 1
ATOM 4271 C CA . TYR A 1 589 ? -9.654 9.630 20.683 1.00 63.47 589 TYR A CA 1
ATOM 4272 C C . TYR A 1 589 ? -9.467 8.104 20.640 1.00 63.47 589 TYR A C 1
ATOM 4274 O O . TYR A 1 589 ? -9.919 7.452 19.705 1.00 63.47 589 TYR A O 1
ATOM 4282 N N . MET A 1 590 ? -8.847 7.512 21.669 1.00 58.34 590 MET A N 1
ATOM 4283 C CA . MET A 1 590 ? -8.686 6.056 21.775 1.00 58.34 590 MET A CA 1
ATOM 4284 C C . MET A 1 590 ? -10.035 5.332 21.892 1.00 58.34 590 MET A C 1
ATOM 4286 O O . MET A 1 590 ? -10.216 4.264 21.315 1.00 58.34 590 MET A O 1
ATOM 4290 N N . LEU A 1 591 ? -10.986 5.901 22.636 1.00 52.75 591 LEU A N 1
ATOM 4291 C CA . LEU A 1 591 ? -12.335 5.350 22.757 1.00 52.75 591 LEU A CA 1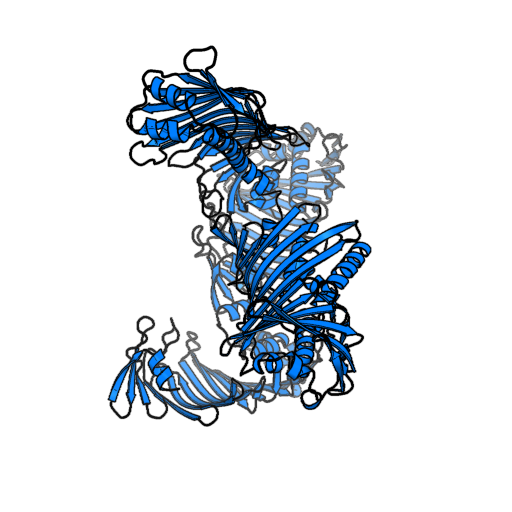
ATOM 4292 C C . LEU A 1 591 ? -13.101 5.444 21.434 1.00 52.75 591 LEU A C 1
ATOM 4294 O O . LEU A 1 591 ? -13.726 4.459 21.058 1.00 52.75 591 LEU A O 1
ATOM 4298 N N . ASN A 1 592 ? -12.971 6.552 20.703 1.00 55.69 592 ASN A N 1
ATOM 4299 C CA . ASN A 1 592 ? -13.579 6.760 19.386 1.00 55.69 592 ASN A CA 1
ATOM 4300 C C . ASN A 1 592 ? -12.993 5.815 18.330 1.00 55.69 592 ASN A C 1
ATOM 4302 O O . ASN A 1 592 ? -13.731 5.183 17.575 1.00 55.69 592 ASN A O 1
ATOM 4306 N N . PHE A 1 593 ? -11.667 5.637 18.333 1.00 54.06 593 PHE A N 1
ATOM 4307 C CA . PHE A 1 593 ? -10.989 4.665 17.476 1.00 54.06 593 PHE A CA 1
ATOM 4308 C C . PHE A 1 593 ? -11.495 3.237 17.731 1.00 54.06 593 PHE A C 1
ATOM 4310 O O . PHE A 1 593 ? -11.718 2.473 16.796 1.00 54.06 593 PHE A O 1
ATOM 4317 N N . LEU A 1 594 ? -11.721 2.878 18.999 1.00 47.72 594 LEU A N 1
ATOM 4318 C CA . LEU A 1 594 ? -12.230 1.561 19.385 1.00 47.72 594 LEU A CA 1
ATOM 4319 C C . LEU A 1 594 ? -13.747 1.399 19.186 1.00 47.72 594 LEU A C 1
ATOM 4321 O O . LEU A 1 594 ? -14.216 0.264 19.090 1.00 47.72 594 LEU A O 1
ATOM 4325 N N . SER A 1 595 ? -14.520 2.489 19.157 1.00 44.38 595 SER A N 1
ATOM 4326 C CA . SER A 1 595 ? -15.986 2.448 19.078 1.00 44.38 595 SER A CA 1
ATOM 4327 C C . SER A 1 595 ? -16.539 2.569 17.657 1.00 44.38 595 SER A C 1
ATOM 4329 O O . SER A 1 595 ? -17.698 2.214 17.442 1.00 44.38 595 SER A O 1
ATOM 4331 N N . GLY A 1 596 ? -15.741 3.026 16.684 1.00 44.69 596 GLY A N 1
ATOM 4332 C CA . GLY A 1 596 ? -16.062 2.982 15.252 1.00 44.69 596 GLY A CA 1
ATOM 4333 C C . GLY A 1 596 ? -17.318 3.752 14.812 1.00 44.69 596 GLY A C 1
ATOM 4334 O O . GLY A 1 596 ? -17.734 3.611 13.666 1.00 44.69 596 GLY A O 1
ATOM 4335 N N . ALA A 1 597 ? -17.941 4.557 15.678 1.00 45.59 597 ALA A N 1
ATOM 4336 C CA . ALA A 1 597 ? -19.147 5.329 15.375 1.00 45.59 597 ALA A CA 1
ATOM 4337 C C . ALA A 1 597 ? -19.168 6.636 16.189 1.00 45.59 597 ALA A C 1
ATOM 4339 O O . ALA A 1 597 ? -19.833 6.724 17.229 1.00 45.59 597 ALA A O 1
ATOM 4340 N N . ASP A 1 598 ? -18.439 7.646 15.696 1.00 50.31 598 ASP A N 1
ATOM 4341 C CA . ASP A 1 598 ? -18.234 8.953 16.346 1.00 50.31 598 ASP A CA 1
ATOM 4342 C C . ASP A 1 598 ? -19.541 9.575 16.872 1.00 50.31 598 ASP A C 1
ATOM 4344 O O . ASP A 1 598 ? -19.623 9.972 18.029 1.00 50.31 598 ASP A O 1
ATOM 4348 N N . GLN A 1 599 ? -20.627 9.559 16.094 1.00 52.59 599 GLN A N 1
ATOM 4349 C CA . GLN A 1 599 ? -21.869 10.252 16.475 1.00 52.59 599 GLN A CA 1
ATOM 4350 C C . GLN A 1 599 ? -22.713 9.526 17.536 1.00 52.59 599 GLN A C 1
ATOM 4352 O O . GLN A 1 599 ? -23.460 10.163 18.280 1.00 52.59 599 GLN A O 1
ATOM 4357 N N . VAL A 1 600 ? -22.630 8.193 17.618 1.00 50.28 600 VAL A N 1
ATOM 4358 C CA . VAL A 1 600 ? -23.362 7.418 18.637 1.00 50.28 600 VAL A CA 1
ATOM 4359 C C . VAL A 1 600 ? -22.591 7.428 19.952 1.00 50.28 600 VAL A C 1
ATOM 4361 O O . VAL A 1 600 ? -23.207 7.522 21.010 1.00 50.28 600 VAL A O 1
ATOM 4364 N N . THR A 1 601 ? -21.255 7.391 19.895 1.00 55.12 601 THR A N 1
ATOM 4365 C CA . THR A 1 601 ? -20.407 7.504 21.091 1.00 55.12 601 THR A CA 1
ATOM 4366 C C . THR A 1 601 ? -20.509 8.899 21.694 1.00 55.12 601 THR A C 1
ATOM 4368 O O . THR A 1 601 ? -20.845 8.991 22.868 1.00 55.12 601 THR A O 1
ATOM 4371 N N . GLU A 1 602 ? -20.395 9.969 20.898 1.00 58.75 602 GLU A N 1
ATOM 4372 C CA . GLU A 1 602 ? -20.652 11.342 21.366 1.00 58.75 602 GLU A CA 1
ATOM 4373 C C . GLU A 1 602 ? -22.067 11.494 21.954 1.00 58.75 602 GLU A C 1
ATOM 4375 O O . GLU A 1 602 ? -22.265 12.138 22.983 1.00 58.75 602 GLU A O 1
ATOM 4380 N N . GLY A 1 603 ? -23.071 10.848 21.351 1.00 56.66 603 GLY A N 1
ATOM 4381 C CA . GLY A 1 603 ? -24.436 10.835 21.879 1.00 56.66 603 GLY A CA 1
ATOM 4382 C C . GLY A 1 603 ? -24.590 10.092 23.207 1.00 56.66 603 GLY A C 1
ATOM 4383 O O . GLY A 1 603 ? -25.357 10.527 24.070 1.00 56.66 603 GLY A O 1
ATOM 4384 N N . LEU A 1 604 ? -23.869 8.984 23.396 1.00 63.06 604 LEU A N 1
ATOM 4385 C CA . LEU A 1 604 ? -23.846 8.215 24.643 1.00 63.06 604 LEU A CA 1
ATOM 4386 C C . LEU A 1 604 ? -23.028 8.916 25.735 1.00 63.06 604 LEU A C 1
ATOM 4388 O O . LEU A 1 604 ? -23.445 8.901 26.892 1.00 63.06 604 LEU A O 1
ATOM 4392 N N . GLU A 1 605 ? -21.922 9.567 25.380 1.00 67.81 605 GLU A N 1
ATOM 4393 C CA . GLU A 1 605 ? -21.141 10.421 26.278 1.00 67.81 605 GLU A CA 1
ATOM 4394 C C . GLU A 1 605 ? -21.961 11.638 26.711 1.00 67.81 605 GLU A C 1
ATOM 4396 O O . GLU A 1 605 ? -22.065 11.908 27.906 1.00 67.81 605 GLU A O 1
ATOM 4401 N N . GLY A 1 606 ? -22.663 12.294 25.782 1.00 68.19 606 GLY A N 1
ATOM 4402 C CA . GLY A 1 606 ? -23.607 13.361 26.106 1.00 68.19 606 GLY A CA 1
ATOM 4403 C C . GLY A 1 606 ? -24.753 12.879 27.004 1.00 68.19 606 GLY A C 1
ATOM 4404 O O . GLY A 1 606 ? -25.166 13.581 27.929 1.00 68.19 606 GLY A O 1
ATOM 4405 N N . LEU A 1 607 ? -25.250 11.652 26.802 1.00 69.06 607 LEU A N 1
ATOM 4406 C CA . LEU A 1 607 ? -26.238 11.035 27.692 1.00 69.06 607 LEU A CA 1
ATOM 4407 C C . LEU A 1 607 ? -25.655 10.762 29.089 1.00 69.06 607 LEU A C 1
ATOM 4409 O O . LEU A 1 607 ? -26.336 11.008 30.089 1.00 69.06 607 LEU A O 1
ATOM 4413 N N . GLN A 1 608 ? -24.411 10.285 29.173 1.00 75.25 608 GLN A N 1
ATOM 4414 C CA . GLN A 1 608 ? -23.704 10.082 30.435 1.00 75.25 608 GLN A CA 1
ATOM 4415 C C . GLN A 1 608 ? -23.482 11.412 31.161 1.00 75.25 608 GLN A C 1
ATOM 4417 O O . GLN A 1 608 ? -23.787 11.504 32.348 1.00 75.25 608 GLN A O 1
ATOM 4422 N N . GLU A 1 609 ? -23.051 12.460 30.461 1.00 75.56 609 GLU A N 1
ATOM 4423 C CA . GLU A 1 609 ? -22.878 13.793 31.035 1.00 75.56 609 GLU A CA 1
ATOM 4424 C C . GLU A 1 609 ? -24.207 14.317 31.599 1.00 75.56 609 GLU A C 1
ATOM 4426 O O . GLU A 1 609 ? -24.272 14.794 32.735 1.00 75.56 609 GLU A O 1
ATOM 4431 N N . VAL A 1 610 ? -25.314 14.132 30.873 1.00 74.06 610 VAL A N 1
ATOM 4432 C CA . VAL A 1 610 ? -26.659 14.439 31.382 1.00 74.06 610 VAL A CA 1
ATOM 4433 C C . VAL A 1 610 ? -26.967 13.625 32.646 1.00 74.06 610 VAL A C 1
ATOM 4435 O O . VAL A 1 610 ? -27.509 14.173 33.608 1.00 74.06 610 VAL A O 1
ATOM 4438 N N . MET A 1 611 ? -26.617 12.339 32.714 1.00 73.50 611 MET A N 1
ATOM 4439 C CA . MET A 1 611 ? -26.833 11.504 33.906 1.00 73.50 611 MET A CA 1
ATOM 4440 C C . MET A 1 611 ? -25.965 11.908 35.112 1.00 73.50 611 MET A C 1
ATOM 4442 O O . MET A 1 611 ? -26.442 11.851 36.253 1.00 73.50 611 MET A O 1
ATOM 4446 N N . GLU A 1 612 ? -24.728 12.343 34.880 1.00 76.62 612 GLU A N 1
ATOM 4447 C CA . GLU A 1 612 ? -23.806 12.851 35.900 1.00 76.62 612 GLU A CA 1
ATOM 4448 C C . GLU A 1 612 ? -24.303 14.184 36.468 1.00 76.62 612 GLU A C 1
ATOM 4450 O O . GLU A 1 612 ? -24.515 14.311 37.677 1.00 76.62 612 GLU A O 1
ATOM 4455 N N . GLN A 1 613 ? -24.603 15.154 35.598 1.00 76.38 613 GLN A N 1
ATOM 4456 C CA . GLN A 1 613 ? -25.052 16.494 35.996 1.00 76.38 613 GLN A CA 1
ATOM 4457 C C . GLN A 1 613 ? -26.423 16.495 36.688 1.00 76.38 613 GLN A C 1
ATOM 4459 O O . GLN A 1 613 ? -26.762 17.411 37.447 1.00 76.38 613 GLN A O 1
ATOM 4464 N N . THR A 1 614 ? -27.226 15.458 36.452 1.00 70.56 614 THR A N 1
ATOM 4465 C CA . THR A 1 614 ? -28.520 15.253 37.115 1.00 70.56 614 THR A CA 1
ATOM 4466 C C . THR A 1 614 ? -28.420 14.529 38.448 1.00 70.56 614 THR A C 1
ATOM 4468 O O . THR A 1 614 ? -29.392 14.525 39.203 1.00 70.56 614 THR A O 1
ATOM 4471 N N . GLY A 1 615 ? -27.262 13.955 38.784 1.00 65.38 615 GLY A N 1
ATOM 4472 C CA . GLY A 1 615 ? -27.100 13.114 39.968 1.00 65.38 615 GLY A CA 1
ATOM 4473 C C . GLY A 1 615 ? -27.816 11.767 39.856 1.00 65.38 615 GLY A C 1
ATOM 4474 O O . GLY A 1 615 ? -27.966 11.065 40.858 1.00 65.38 615 GLY A O 1
ATOM 4475 N N . ILE A 1 616 ? -28.271 11.390 38.654 1.00 67.81 616 ILE A N 1
ATOM 4476 C CA . ILE A 1 616 ? -28.858 10.072 38.392 1.00 67.81 616 ILE A CA 1
ATOM 4477 C C . ILE A 1 616 ? -27.791 9.000 38.587 1.00 67.81 616 ILE A C 1
ATOM 4479 O O . ILE A 1 616 ? -28.075 7.993 39.232 1.00 67.81 616 ILE A O 1
ATOM 4483 N N . GLN A 1 617 ? -26.568 9.226 38.098 1.00 69.38 617 GLN A N 1
ATOM 4484 C CA . GLN A 1 617 ? -25.462 8.294 38.310 1.00 69.38 617 GLN A CA 1
ATOM 4485 C C . GLN A 1 617 ? -25.129 8.140 39.797 1.00 69.38 617 GLN A C 1
ATOM 4487 O O . GLN A 1 617 ? -25.083 7.023 40.298 1.00 69.38 617 GLN A O 1
ATOM 4492 N N . GLU A 1 618 ? -24.989 9.239 40.542 1.00 68.06 618 GLU A N 1
ATOM 4493 C CA . GLU A 1 618 ? -24.729 9.180 41.988 1.00 68.06 618 GLU A CA 1
ATOM 4494 C C . GLU A 1 618 ? -25.844 8.443 42.740 1.00 68.06 618 GLU A C 1
ATOM 4496 O O . GLU A 1 618 ? -25.587 7.663 43.659 1.00 68.06 618 GLU A O 1
ATOM 4501 N N . ALA A 1 619 ? -27.099 8.648 42.335 1.00 63.41 619 ALA A N 1
ATOM 4502 C CA . ALA A 1 619 ? -28.226 7.902 42.862 1.00 63.41 619 ALA A CA 1
ATOM 4503 C C . ALA A 1 619 ? -28.138 6.406 42.497 1.00 63.41 619 ALA A C 1
ATOM 4505 O O . ALA A 1 619 ? -28.352 5.551 43.357 1.00 63.41 619 ALA A O 1
ATOM 4506 N N . GLN A 1 620 ? -27.778 6.061 41.261 1.00 63.72 620 GLN A N 1
ATOM 4507 C CA . GLN A 1 620 ? -27.560 4.677 40.839 1.00 63.72 620 GLN A CA 1
ATOM 4508 C C . GLN A 1 620 ? -26.392 4.018 41.582 1.00 63.72 620 GLN A C 1
ATOM 4510 O O . GLN A 1 620 ? -26.520 2.871 41.986 1.00 63.72 620 GLN A O 1
ATOM 4515 N N . GLU A 1 621 ? -25.289 4.714 41.839 1.00 64.75 621 GLU A N 1
ATOM 4516 C CA . GLU A 1 621 ? -24.140 4.183 42.583 1.00 64.75 621 GLU A CA 1
ATOM 4517 C C . GLU A 1 621 ? -24.443 4.028 44.079 1.00 64.75 621 GLU A C 1
ATOM 4519 O O . GLU A 1 621 ? -24.061 3.043 44.715 1.00 64.75 621 GLU A O 1
ATOM 4524 N N . LYS A 1 622 ? -25.165 4.991 44.660 1.00 65.50 622 LYS A N 1
ATOM 4525 C CA . LYS A 1 622 ? -25.532 4.999 46.082 1.00 65.50 622 LYS A CA 1
ATOM 4526 C C . LYS A 1 622 ? -26.624 3.986 46.417 1.00 65.50 622 LYS A C 1
ATOM 4528 O O . LYS A 1 622 ? -26.630 3.435 47.521 1.00 65.50 622 LYS A O 1
ATOM 4533 N N . TYR A 1 623 ? -27.568 3.775 45.501 1.00 62.28 623 TYR A N 1
ATOM 4534 C CA . TYR A 1 623 ? -28.741 2.919 45.703 1.00 62.28 623 TYR A CA 1
ATOM 4535 C C . TYR A 1 623 ? -28.700 1.617 44.886 1.00 62.28 623 TYR A C 1
ATOM 4537 O O . TYR A 1 623 ? -29.528 0.732 45.114 1.00 62.28 623 TYR A O 1
ATOM 4545 N N . GLY A 1 624 ? -27.747 1.466 43.967 1.00 54.03 624 GLY A N 1
ATOM 4546 C CA . GLY A 1 624 ? -27.560 0.292 43.118 1.00 54.03 624 GLY A CA 1
ATOM 4547 C C . GLY A 1 624 ? -26.509 -0.674 43.656 1.00 54.03 624 GLY A C 1
ATOM 4548 O O . GLY A 1 624 ? -25.511 -0.274 44.245 1.00 54.03 624 GLY A O 1
ATOM 4549 N N . PHE A 1 625 ? -26.792 -1.966 43.459 1.00 51.09 625 PHE A N 1
ATOM 4550 C CA . PHE A 1 625 ? -26.008 -3.191 43.713 1.00 51.09 625 PHE A CA 1
ATOM 4551 C C . PHE A 1 625 ? -25.333 -3.401 45.094 1.00 51.09 625 PHE A C 1
ATOM 4553 O O . PHE A 1 625 ? -25.161 -4.553 45.495 1.00 51.09 625 PHE A O 1
ATOM 4560 N N . GLY A 1 626 ? -24.991 -2.359 45.857 1.00 44.47 626 GLY A N 1
ATOM 4561 C CA . GLY A 1 626 ? -24.181 -2.433 47.077 1.00 44.47 626 GLY A CA 1
ATOM 4562 C C . GLY A 1 626 ? -24.953 -2.562 48.395 1.00 44.47 626 GLY A C 1
ATOM 4563 O O . GLY A 1 626 ? -24.477 -3.242 49.305 1.00 44.47 626 GLY A O 1
ATOM 4564 N N . ASP A 1 627 ? -26.147 -1.970 48.519 1.00 49.34 627 ASP A N 1
ATOM 4565 C CA . ASP A 1 627 ? -26.910 -1.965 49.777 1.00 49.34 627 ASP A CA 1
ATOM 4566 C C . ASP A 1 627 ? -28.305 -2.597 49.610 1.00 49.34 627 ASP A C 1
ATOM 4568 O O . ASP A 1 627 ? -29.189 -2.084 48.930 1.00 49.34 627 ASP A O 1
ATOM 4572 N N . ARG A 1 628 ? -28.530 -3.739 50.277 1.00 52.66 628 ARG A N 1
ATOM 4573 C CA . ARG A 1 628 ? -29.744 -4.584 50.176 1.00 52.66 628 ARG A CA 1
ATOM 4574 C C . ARG A 1 628 ? -30.993 -4.001 50.866 1.00 52.66 628 ARG A C 1
ATOM 4576 O O . ARG A 1 628 ? -31.762 -4.746 51.482 1.00 52.66 628 ARG A O 1
ATOM 4583 N N . LYS A 1 629 ? -31.196 -2.683 50.853 1.00 56.12 629 LYS A N 1
ATOM 4584 C CA . LYS A 1 629 ? -32.434 -2.059 51.345 1.00 56.12 629 LYS A CA 1
ATOM 4585 C C . LYS A 1 629 ? -33.347 -1.724 50.172 1.00 56.12 629 LYS A C 1
ATOM 4587 O O . LYS A 1 629 ? -32.910 -1.142 49.197 1.00 56.12 629 LYS A O 1
ATOM 4592 N N . ALA A 1 630 ? -34.630 -2.063 50.294 1.00 55.44 630 ALA A N 1
ATOM 4593 C CA . ALA A 1 630 ? -35.655 -1.549 49.393 1.00 55.44 630 ALA A CA 1
ATOM 4594 C C . ALA A 1 630 ? -35.796 -0.039 49.638 1.00 55.44 630 ALA A C 1
ATOM 4596 O O . ALA A 1 630 ? -36.338 0.366 50.670 1.00 55.44 630 ALA A O 1
ATOM 4597 N N . TYR A 1 631 ? -35.243 0.764 48.734 1.00 65.25 631 TYR A N 1
ATOM 4598 C CA . TYR A 1 631 ? -35.411 2.213 48.719 1.00 65.25 631 TYR A CA 1
ATOM 4599 C C . TYR A 1 631 ? -36.754 2.568 48.086 1.00 65.25 631 TYR A C 1
ATOM 4601 O O . TYR A 1 631 ? -37.259 1.854 47.217 1.00 65.25 631 TYR A O 1
ATOM 4609 N N . THR A 1 632 ? -37.350 3.657 48.556 1.00 72.50 632 THR A N 1
ATOM 4610 C CA . THR A 1 632 ? -38.571 4.201 47.959 1.00 72.50 632 THR A CA 1
ATOM 4611 C C . THR A 1 632 ? -38.225 5.138 46.808 1.00 72.50 632 THR A C 1
ATOM 4613 O O . THR A 1 632 ? -37.209 5.828 46.856 1.00 72.50 632 THR A O 1
ATOM 4616 N N . VAL A 1 633 ? -39.094 5.218 45.798 1.00 72.56 633 VAL A N 1
ATOM 4617 C CA . VAL A 1 633 ? -38.952 6.191 44.697 1.00 72.56 633 VAL A CA 1
ATOM 4618 C C . VAL A 1 633 ? -38.713 7.619 45.212 1.00 72.56 633 VAL A C 1
ATOM 4620 O O . VAL A 1 633 ? -37.871 8.336 44.678 1.00 72.56 633 VAL A O 1
ATOM 4623 N N . ASP A 1 634 ? -39.398 8.013 46.289 1.00 75.25 634 ASP A N 1
ATOM 4624 C CA . ASP A 1 634 ? -39.263 9.343 46.891 1.00 75.25 634 ASP A CA 1
ATOM 4625 C C . ASP A 1 634 ? -37.850 9.611 47.442 1.00 75.25 634 ASP A C 1
ATOM 4627 O O . ASP A 1 634 ? -37.379 10.744 47.384 1.00 75.25 634 ASP A O 1
ATOM 4631 N N . GLU A 1 635 ? -37.161 8.596 47.975 1.00 74.19 635 GLU A N 1
ATOM 4632 C CA . GLU A 1 635 ? -35.795 8.747 48.500 1.00 74.19 635 GLU A CA 1
ATOM 4633 C C . GLU A 1 635 ? -34.791 9.016 47.379 1.00 74.19 635 GLU A C 1
ATOM 4635 O O . GLU A 1 635 ? -33.910 9.856 47.541 1.00 74.19 635 GLU A O 1
ATOM 4640 N N . VAL A 1 636 ? -34.958 8.350 46.238 1.00 71.69 636 VAL A N 1
ATOM 4641 C CA . VAL A 1 636 ? -34.067 8.501 45.085 1.00 71.69 636 VAL A CA 1
ATOM 4642 C C . VAL A 1 636 ? -34.332 9.811 44.345 1.00 71.69 636 VAL A C 1
ATOM 4644 O O . VAL A 1 636 ? -33.394 10.544 44.051 1.00 71.69 636 VAL A O 1
ATOM 4647 N N . LEU A 1 637 ? -35.603 10.163 44.104 1.00 76.06 637 LEU A N 1
ATOM 4648 C CA . LEU A 1 637 ? -35.953 11.445 43.479 1.00 76.06 637 LEU A CA 1
ATOM 4649 C C . LEU A 1 637 ? -35.500 12.633 44.332 1.00 76.06 637 LEU A C 1
ATOM 4651 O O . LEU A 1 637 ? -35.106 13.663 43.792 1.00 76.06 637 LEU A O 1
ATOM 4655 N N . ASN A 1 638 ? -35.543 12.502 45.661 1.00 76.81 638 ASN A N 1
ATOM 4656 C CA . ASN A 1 638 ? -35.061 13.546 46.555 1.00 76.81 638 ASN A CA 1
ATOM 4657 C C . ASN A 1 638 ? -33.530 13.670 46.541 1.00 76.81 638 ASN A C 1
ATOM 4659 O O . ASN A 1 638 ? -33.039 14.770 46.756 1.00 76.81 638 ASN A O 1
ATOM 4663 N N . GLU A 1 639 ? -32.790 12.589 46.281 1.00 77.50 639 GLU A N 1
ATOM 4664 C CA . GLU A 1 639 ? -31.336 12.652 46.085 1.00 77.50 639 GLU A CA 1
ATOM 4665 C C . GLU A 1 639 ? -30.994 13.390 44.780 1.00 77.50 639 GLU A C 1
ATOM 4667 O O . GLU A 1 639 ? -30.283 14.392 44.827 1.00 77.50 639 GLU A O 1
ATOM 4672 N N . ILE A 1 640 ? -31.603 12.985 43.656 1.00 77.50 640 ILE A N 1
ATOM 4673 C CA . ILE A 1 640 ? -31.465 13.643 42.339 1.00 77.50 640 ILE A CA 1
ATOM 4674 C C . ILE A 1 640 ? -31.781 15.145 42.462 1.00 77.50 640 ILE A C 1
ATOM 4676 O O . ILE A 1 640 ? -31.006 15.999 42.035 1.00 77.50 640 ILE A O 1
ATOM 4680 N N . ALA A 1 641 ? -32.879 15.490 43.146 1.00 77.12 641 ALA A N 1
ATOM 4681 C CA . ALA A 1 641 ? -33.275 16.879 43.379 1.00 77.12 641 ALA A CA 1
ATOM 4682 C C . ALA A 1 641 ? -32.265 17.696 44.207 1.00 77.12 641 ALA A C 1
ATOM 4684 O O . ALA A 1 641 ? -32.270 18.923 44.139 1.00 77.12 641 ALA A O 1
ATOM 4685 N N . THR A 1 642 ? -31.454 17.047 45.048 1.00 78.56 642 THR A N 1
ATOM 4686 C CA . THR A 1 642 ? -30.440 17.726 45.869 1.00 78.56 642 THR A CA 1
ATOM 4687 C C . THR A 1 642 ? -29.076 17.829 45.199 1.00 78.56 642 THR A C 1
ATOM 4689 O O . THR A 1 642 ? -28.307 18.707 45.590 1.00 78.56 642 THR A O 1
ATOM 4692 N N . THR A 1 643 ? -28.793 16.970 44.218 1.00 76.81 643 THR A N 1
ATOM 4693 C CA . THR A 1 643 ? -27.528 16.957 43.473 1.00 76.81 643 THR A CA 1
ATOM 4694 C C . THR A 1 643 ? -27.570 17.866 42.244 1.00 76.81 643 THR A C 1
ATOM 4696 O O . THR A 1 643 ? -26.561 18.493 41.932 1.00 76.81 643 THR A O 1
ATOM 4699 N N . PHE A 1 644 ? -28.722 18.006 41.577 1.00 78.94 644 PHE A N 1
ATOM 4700 C CA . PHE A 1 644 ? -28.811 18.798 40.347 1.00 78.94 644 PHE A CA 1
ATOM 4701 C C . PHE A 1 644 ? -28.444 20.276 40.564 1.00 78.94 644 PHE A C 1
ATOM 4703 O O . PHE A 1 644 ? -29.126 21.017 41.279 1.00 78.94 644 PHE A O 1
ATOM 4710 N N . GLY A 1 645 ? -27.357 20.699 39.915 1.00 75.94 645 GLY A N 1
ATOM 4711 C CA . GLY A 1 645 ? -26.832 22.069 39.956 1.00 75.94 645 GLY A CA 1
ATOM 4712 C C . GLY A 1 645 ? -26.978 22.845 38.643 1.00 75.94 645 GLY A C 1
ATOM 4713 O O . GLY A 1 645 ? -26.541 23.991 38.572 1.00 75.94 645 GLY A O 1
ATOM 4714 N N . CYS A 1 646 ? -27.584 22.228 37.630 1.00 76.62 646 CYS A N 1
ATOM 4715 C CA . CYS A 1 646 ? -27.513 22.610 36.218 1.00 76.62 646 CYS A CA 1
ATOM 4716 C C . CYS A 1 646 ? -28.800 23.264 35.676 1.00 76.62 646 CYS A C 1
ATOM 4718 O O . CYS A 1 646 ? -29.238 22.961 34.568 1.00 76.62 646 CYS A O 1
ATOM 4720 N N . GLY A 1 647 ? -29.432 24.141 36.460 1.00 82.44 647 GLY A N 1
ATOM 4721 C CA . GLY A 1 647 ? -30.646 24.865 36.062 1.00 82.44 647 GLY A CA 1
ATOM 4722 C C . GLY A 1 647 ? -31.751 24.814 37.117 1.00 82.44 647 GLY A C 1
ATOM 4723 O O . GLY A 1 647 ? -31.477 24.850 38.320 1.00 82.44 647 GLY A O 1
ATOM 4724 N N . ASP A 1 648 ? -33.007 24.734 36.673 1.00 82.88 648 ASP A N 1
ATOM 4725 C CA . ASP A 1 648 ? -34.192 24.764 37.535 1.00 82.88 648 ASP A CA 1
ATOM 4726 C C . ASP A 1 648 ? -34.811 23.366 37.733 1.00 82.88 648 ASP A C 1
ATOM 4728 O O . ASP A 1 648 ? -34.899 22.549 36.817 1.00 82.88 648 ASP A O 1
ATOM 4732 N N . ILE A 1 649 ? -35.298 23.099 38.951 1.00 82.81 649 ILE A N 1
ATOM 4733 C CA . ILE A 1 649 ? -35.970 21.841 39.317 1.00 82.81 649 ILE A CA 1
ATOM 4734 C C . ILE A 1 649 ? -37.432 22.110 39.653 1.00 82.81 649 ILE A C 1
ATOM 4736 O O . ILE A 1 649 ? -37.745 22.912 40.541 1.00 82.81 649 ILE A O 1
ATOM 4740 N N . ALA A 1 650 ? -38.337 21.351 39.038 1.00 79.25 650 ALA A N 1
ATOM 4741 C CA . ALA A 1 650 ? -39.745 21.316 39.403 1.00 79.25 650 ALA A CA 1
ATOM 4742 C C . ALA A 1 650 ? -40.161 19.922 39.900 1.00 79.25 650 ALA A C 1
ATOM 4744 O O . ALA A 1 650 ? -40.167 18.941 39.159 1.00 79.25 650 ALA A O 1
ATOM 4745 N N . ILE A 1 651 ? -40.584 19.844 41.166 1.00 73.38 651 ILE A N 1
ATOM 4746 C CA . ILE A 1 651 ? -41.216 18.642 41.729 1.00 73.38 651 ILE A CA 1
ATOM 4747 C C . ILE A 1 651 ? -42.689 18.620 41.303 1.00 73.38 651 ILE A C 1
ATOM 4749 O O . ILE A 1 651 ? -43.450 19.544 41.621 1.00 73.38 651 ILE A O 1
ATOM 4753 N N . ILE A 1 652 ? -43.123 17.557 40.622 1.00 72.81 652 ILE A N 1
ATOM 4754 C CA . ILE A 1 652 ? -44.497 17.443 40.122 1.00 72.81 652 ILE A CA 1
ATOM 4755 C C . ILE A 1 652 ? -45.420 16.981 41.257 1.00 72.81 652 ILE A C 1
ATOM 4757 O O . ILE A 1 652 ? -45.477 15.815 41.636 1.00 72.81 652 ILE A O 1
ATOM 4761 N N . ILE A 1 653 ? -46.186 17.911 41.830 1.00 51.47 653 ILE A N 1
ATOM 4762 C CA . ILE A 1 653 ? -47.065 17.615 42.971 1.00 51.47 653 ILE A CA 1
ATOM 4763 C C . ILE A 1 653 ? -48.209 16.680 42.542 1.00 51.47 653 ILE A C 1
ATOM 4765 O O . ILE A 1 653 ? -49.121 17.091 41.825 1.00 51.47 653 ILE A O 1
ATOM 4769 N N . GLY A 1 654 ? -48.209 15.449 43.063 1.00 58.22 654 GLY A N 1
ATOM 4770 C CA . GLY A 1 654 ? -49.265 14.450 42.840 1.00 58.22 654 GLY A CA 1
ATOM 4771 C C . GLY A 1 654 ? -48.823 13.204 42.069 1.00 58.22 654 GLY A C 1
ATOM 4772 O O . GLY A 1 654 ? -49.620 12.273 41.959 1.00 58.22 654 GLY A O 1
ATOM 4773 N N . ALA A 1 655 ? -47.573 13.165 41.601 1.00 65.38 655 ALA A N 1
ATOM 4774 C CA . ALA A 1 655 ? -46.907 11.986 41.062 1.00 65.38 655 ALA A CA 1
ATOM 4775 C C . ALA A 1 655 ? -45.453 11.944 41.576 1.00 65.38 655 ALA A C 1
ATOM 4777 O O . ALA A 1 655 ? -44.877 13.004 41.812 1.00 65.38 655 ALA A O 1
ATOM 4778 N N . PRO A 1 656 ? -44.853 10.763 41.776 1.00 77.06 656 PRO A N 1
ATOM 4779 C CA . PRO A 1 656 ? -43.416 10.630 42.020 1.00 77.06 656 PRO A CA 1
ATOM 4780 C C . PRO A 1 656 ? -42.623 10.953 40.737 1.00 77.06 656 PRO A C 1
ATOM 4782 O O . PRO A 1 656 ? -42.145 10.062 40.038 1.00 77.06 656 PRO A O 1
ATOM 4785 N N . ALA A 1 657 ? -42.550 12.239 40.388 1.00 81.62 657 ALA A N 1
ATOM 4786 C CA . ALA A 1 657 ? -41.879 12.718 39.187 1.00 81.62 657 ALA A CA 1
ATOM 4787 C C . ALA A 1 657 ? -41.157 14.056 39.411 1.00 81.62 657 ALA A C 1
ATOM 4789 O O . ALA A 1 657 ? -41.591 14.903 40.203 1.00 81.62 657 ALA A O 1
ATOM 4790 N N . LEU A 1 658 ? -40.065 14.233 38.674 1.00 84.69 658 LEU A N 1
ATOM 4791 C CA . LEU A 1 658 ? -39.164 15.376 38.713 1.00 84.69 658 LEU A CA 1
ATOM 4792 C C . LEU A 1 658 ? -38.968 15.902 37.286 1.00 84.69 658 LEU A C 1
ATOM 4794 O O . LEU A 1 658 ? -38.750 15.115 36.372 1.00 84.69 658 LEU A O 1
ATOM 4798 N N . SER A 1 659 ? -39.053 17.214 37.095 1.00 86.81 659 SER A N 1
ATOM 4799 C CA . SER A 1 659 ? -38.720 17.875 35.830 1.00 86.81 659 SER A CA 1
ATOM 4800 C C . SER A 1 659 ? -37.482 18.735 36.046 1.00 86.81 659 SER A C 1
ATOM 4802 O O . SER A 1 659 ? -37.476 19.577 36.948 1.00 86.81 659 SER A O 1
ATOM 4804 N N . LEU A 1 660 ? -36.459 18.510 35.229 1.00 86.00 660 LEU A N 1
ATOM 4805 C CA . LEU A 1 660 ? -35.185 19.221 35.219 1.00 86.00 660 LEU A CA 1
ATOM 4806 C C . LEU A 1 660 ? -35.138 20.098 33.972 1.00 86.00 660 LEU A C 1
ATOM 4808 O O . LEU A 1 660 ? -35.249 19.586 32.859 1.00 86.00 660 LEU A O 1
ATOM 4812 N N . GLU A 1 661 ? -35.026 21.408 34.157 1.00 88.56 661 GLU A N 1
ATOM 4813 C CA . GLU A 1 661 ? -34.890 22.378 33.071 1.00 88.56 661 GLU A CA 1
ATOM 4814 C C . GLU A 1 661 ? -33.446 22.879 33.045 1.00 88.56 661 GLU A C 1
ATOM 4816 O O . GLU A 1 661 ? -32.994 23.537 33.984 1.00 88.56 661 GLU A O 1
ATOM 4821 N N . PHE A 1 662 ? -32.724 22.539 31.977 1.00 87.12 662 PHE A N 1
ATOM 4822 C CA . PHE A 1 662 ? -31.336 22.935 31.781 1.00 87.12 662 PHE A CA 1
ATOM 4823 C C . PHE A 1 662 ? -31.280 24.297 31.088 1.00 87.12 662 PHE A C 1
ATOM 4825 O O . PHE A 1 662 ? -31.835 24.480 30.000 1.00 87.12 662 PHE A O 1
ATOM 4832 N N . ASP A 1 663 ? -30.599 25.260 31.706 1.00 83.81 663 ASP A N 1
ATOM 4833 C CA . ASP A 1 663 ? -30.565 26.662 31.269 1.00 83.81 663 ASP A CA 1
ATOM 4834 C C . ASP A 1 663 ? -29.286 27.055 30.500 1.00 83.81 663 ASP A C 1
ATOM 4836 O O . ASP A 1 663 ? -29.109 28.226 30.152 1.00 83.81 663 ASP A O 1
ATOM 4840 N N . GLY A 1 664 ? -28.398 26.093 30.223 1.00 79.50 664 GLY A N 1
ATOM 4841 C CA . GLY A 1 664 ? -27.118 26.302 29.538 1.00 79.50 664 GLY A CA 1
ATOM 4842 C C . GLY A 1 664 ? -25.935 26.591 30.462 1.00 79.50 664 GLY A C 1
ATOM 4843 O O . GLY A 1 664 ? -24.810 26.706 29.980 1.00 79.50 664 GLY A O 1
ATOM 4844 N N . THR A 1 665 ? -26.138 26.718 31.778 1.00 80.69 665 THR A N 1
ATOM 4845 C CA . THR A 1 665 ? -25.054 27.091 32.709 1.00 80.69 665 THR A CA 1
ATOM 4846 C C . THR A 1 665 ? -23.932 26.061 32.824 1.00 80.69 665 THR A C 1
ATOM 4848 O O . THR A 1 665 ? -22.809 26.447 33.148 1.00 80.69 665 THR A O 1
ATOM 4851 N N . CYS A 1 666 ? -24.205 24.794 32.519 1.00 79.12 666 CYS A N 1
ATOM 4852 C CA . CYS A 1 666 ? -23.214 23.720 32.484 1.00 79.12 666 CYS A CA 1
ATOM 4853 C C . CYS A 1 666 ? -23.033 23.113 31.087 1.00 79.12 666 CYS A C 1
ATOM 4855 O O . CYS A 1 666 ? -22.728 21.940 30.975 1.00 79.12 666 CYS A O 1
ATOM 4857 N N . GLY A 1 667 ? -23.265 23.888 30.022 1.00 78.69 667 GLY A N 1
ATOM 4858 C CA . GLY A 1 667 ? -23.107 23.399 28.643 1.00 78.69 667 GLY A CA 1
ATOM 4859 C C . GLY A 1 667 ? -24.307 22.616 28.096 1.00 78.69 667 GLY A C 1
ATOM 4860 O O . GLY A 1 667 ? -24.390 22.419 26.889 1.00 78.69 667 GLY A O 1
ATOM 4861 N N . ILE A 1 668 ? -25.281 22.275 28.949 1.00 84.44 668 ILE A N 1
ATOM 4862 C CA . ILE A 1 668 ? -26.493 21.522 28.593 1.00 84.44 668 ILE A CA 1
ATOM 4863 C C . ILE A 1 668 ? -27.713 22.453 28.525 1.00 84.44 668 ILE A C 1
ATOM 4865 O O . ILE A 1 668 ? -27.906 23.295 29.406 1.00 84.44 668 ILE A O 1
ATOM 4869 N N . THR A 1 669 ? -28.577 22.291 27.521 1.00 87.12 669 THR A N 1
ATOM 4870 C CA . THR A 1 669 ? -29.901 22.955 27.451 1.00 87.12 669 THR A CA 1
ATOM 4871 C C . THR A 1 669 ? -31.014 21.941 27.205 1.00 87.12 669 THR A C 1
ATOM 4873 O O . THR A 1 669 ? -30.721 20.845 26.755 1.00 87.12 669 THR A O 1
ATOM 4876 N N . GLY A 1 670 ? -32.275 22.274 27.502 1.00 89.69 670 GLY A N 1
ATOM 4877 C CA . GLY A 1 670 ? -33.431 21.400 27.234 1.00 89.69 670 GLY A CA 1
ATOM 4878 C C . GLY A 1 670 ? -34.185 20.983 28.496 1.00 89.69 670 GLY A C 1
ATOM 4879 O O . GLY A 1 670 ? -34.061 21.610 29.550 1.00 89.69 670 GLY A O 1
ATOM 4880 N N . THR A 1 671 ? -35.026 19.950 28.407 1.00 89.06 671 THR A N 1
ATOM 4881 C CA . THR A 1 671 ? -35.810 19.467 29.557 1.00 89.06 671 THR A CA 1
ATOM 4882 C C . THR A 1 671 ? -35.755 17.950 29.678 1.00 89.06 671 THR A C 1
ATOM 4884 O O . THR A 1 671 ? -36.003 17.244 28.708 1.00 89.06 671 THR A O 1
ATOM 4887 N N . LEU A 1 672 ? -35.499 17.452 30.890 1.00 88.81 672 LEU A N 1
ATOM 4888 C CA . LEU A 1 672 ? -35.577 16.033 31.236 1.00 88.81 672 LEU A CA 1
ATOM 4889 C C . LEU A 1 672 ? -36.674 15.821 32.281 1.00 88.81 672 LEU A C 1
ATOM 4891 O O . LEU A 1 672 ? -36.640 16.418 33.358 1.00 88.81 672 LEU A O 1
ATOM 4895 N N . THR A 1 673 ? -37.639 14.948 31.995 1.00 87.62 673 THR A N 1
ATOM 4896 C CA . THR A 1 673 ? -38.639 14.522 32.985 1.00 87.62 673 THR A CA 1
ATOM 4897 C C . THR A 1 673 ? -38.362 13.097 33.439 1.00 87.62 673 THR A C 1
ATOM 4899 O O . THR A 1 673 ? -38.334 12.182 32.628 1.00 87.62 673 THR A O 1
ATOM 4902 N N . ILE A 1 674 ? -38.221 12.894 34.746 1.00 84.81 674 ILE A N 1
ATOM 4903 C CA . ILE A 1 674 ? -37.987 11.591 35.371 1.00 84.81 674 ILE A CA 1
ATOM 4904 C C . ILE A 1 674 ? -39.234 11.211 36.166 1.00 84.81 674 ILE A C 1
ATOM 4906 O O . ILE A 1 674 ? -39.646 11.939 37.069 1.00 84.81 674 ILE A O 1
ATOM 4910 N N . THR A 1 675 ? -39.833 10.063 35.870 1.00 84.88 675 THR A N 1
ATOM 4911 C CA . THR A 1 675 ? -40.983 9.514 36.600 1.00 84.88 675 THR A CA 1
ATOM 4912 C C . THR A 1 675 ? -40.613 8.165 37.192 1.00 84.88 675 THR A C 1
ATOM 4914 O O . THR A 1 675 ? -40.320 7.231 36.455 1.00 84.88 675 THR A O 1
ATOM 4917 N N . GLY A 1 676 ? -40.651 8.035 38.516 1.00 81.25 676 GLY A N 1
ATOM 4918 C CA . GLY A 1 676 ? -40.377 6.764 39.183 1.00 81.25 676 GLY A CA 1
ATOM 4919 C C . GLY A 1 676 ? -41.662 6.045 39.592 1.00 81.25 676 GLY A C 1
ATOM 4920 O O . GLY A 1 676 ? -42.589 6.667 40.096 1.00 81.25 676 GLY A O 1
ATOM 4921 N N . THR A 1 677 ? -41.742 4.727 39.445 1.00 82.94 677 THR A N 1
ATOM 4922 C CA . THR A 1 677 ? -42.859 3.916 39.949 1.00 82.94 677 THR A CA 1
ATOM 4923 C C . THR A 1 677 ? -42.328 2.782 40.812 1.00 82.94 677 THR A C 1
ATOM 4925 O O . THR A 1 677 ? -41.484 1.998 40.389 1.00 82.94 677 THR A O 1
ATOM 4928 N N . GLN A 1 678 ? -42.834 2.671 42.042 1.00 80.38 678 GLN A N 1
ATOM 4929 C CA . GLN A 1 678 ? -42.498 1.542 42.903 1.00 80.38 678 GLN A CA 1
ATOM 4930 C C . GLN A 1 678 ? -43.226 0.296 42.395 1.00 80.38 678 GLN A C 1
ATOM 4932 O O . GLN A 1 678 ? -44.461 0.282 42.351 1.00 80.38 678 GLN A O 1
ATOM 4937 N N . THR A 1 679 ? -42.486 -0.761 42.073 1.00 75.94 679 THR A N 1
ATOM 4938 C CA . THR A 1 679 ? -43.070 -2.067 41.755 1.00 75.94 679 THR A CA 1
ATOM 4939 C C . THR A 1 679 ? -43.025 -2.981 42.981 1.00 75.94 679 THR A C 1
ATOM 4941 O O . THR A 1 679 ? -42.455 -2.640 44.020 1.00 75.94 679 THR A O 1
ATOM 4944 N N . GLN A 1 680 ? -43.693 -4.135 42.907 1.00 71.50 680 GLN A N 1
ATOM 4945 C CA . GLN A 1 680 ? -43.726 -5.094 44.018 1.00 71.50 680 GLN A CA 1
ATOM 4946 C C . GLN A 1 680 ? -42.325 -5.629 44.363 1.00 71.50 680 GLN A C 1
ATOM 4948 O O . GLN A 1 680 ? -42.055 -5.889 45.536 1.00 71.50 680 GLN A O 1
ATOM 4953 N N . ASP A 1 681 ? -41.455 -5.734 43.356 1.00 71.75 681 ASP A N 1
ATOM 4954 C CA . ASP A 1 681 ? -40.152 -6.394 43.435 1.00 71.75 681 ASP A CA 1
ATOM 4955 C C . ASP A 1 681 ? -38.992 -5.454 43.029 1.00 71.75 681 ASP A C 1
ATOM 4957 O O . ASP A 1 681 ? -37.863 -5.904 42.855 1.00 71.75 681 ASP A O 1
ATOM 4961 N N . GLY A 1 682 ? -39.241 -4.145 42.868 1.00 76.06 682 GLY A N 1
ATOM 4962 C CA . GLY A 1 682 ? -38.277 -3.234 42.250 1.00 76.06 682 GLY A CA 1
ATOM 4963 C C . GLY A 1 682 ? -38.706 -1.769 42.127 1.00 76.06 682 GLY A C 1
ATOM 4964 O O . GLY A 1 682 ? -39.628 -1.302 42.810 1.00 76.06 682 GLY A O 1
ATOM 4965 N N . ILE A 1 683 ? -38.007 -1.043 41.250 1.00 76.44 683 ILE A N 1
ATOM 4966 C CA . ILE A 1 683 ? -38.285 0.351 40.881 1.00 76.44 683 ILE A CA 1
ATOM 4967 C C . ILE A 1 683 ? -38.205 0.502 39.358 1.00 76.44 683 ILE A C 1
ATOM 4969 O O . ILE A 1 683 ? -37.210 0.097 38.760 1.00 76.44 683 ILE A O 1
ATOM 4973 N N . ASP A 1 684 ? -39.222 1.128 38.768 1.00 80.62 684 ASP A N 1
ATOM 4974 C CA . ASP A 1 684 ? -39.231 1.556 37.366 1.00 80.62 684 ASP A CA 1
ATOM 4975 C C . ASP A 1 684 ? -38.971 3.065 37.278 1.00 80.62 684 ASP A C 1
ATOM 4977 O O . ASP A 1 684 ? -39.528 3.834 38.060 1.00 80.62 684 ASP A O 1
ATOM 4981 N N . TRP A 1 685 ? -38.180 3.490 36.300 1.00 81.81 685 TRP A N 1
ATOM 4982 C CA . TRP A 1 685 ? -37.834 4.871 35.977 1.00 81.81 685 TRP A CA 1
ATOM 4983 C C . TRP A 1 685 ? -38.197 5.110 34.521 1.00 81.81 685 TRP A C 1
ATOM 4985 O O . TRP A 1 685 ? -37.678 4.423 33.655 1.00 81.81 685 TRP A O 1
ATOM 4995 N N . ALA A 1 686 ? -39.058 6.074 34.234 1.00 84.81 686 ALA A N 1
ATOM 4996 C CA . ALA A 1 686 ? -39.253 6.578 32.882 1.00 84.81 686 ALA A CA 1
ATOM 4997 C C . ALA A 1 686 ? -38.557 7.935 32.766 1.00 84.81 686 ALA A C 1
ATOM 4999 O O . ALA A 1 686 ? -38.785 8.805 33.610 1.00 84.81 686 ALA A O 1
ATOM 5000 N N . MET A 1 687 ? -37.717 8.100 31.751 1.00 85.81 687 MET A N 1
ATOM 5001 C CA . MET A 1 687 ? -37.016 9.338 31.428 1.00 85.81 687 MET A CA 1
ATOM 5002 C C . MET A 1 687 ? -37.503 9.837 30.067 1.00 85.81 687 MET A C 1
ATOM 5004 O O . MET A 1 687 ? -37.508 9.093 29.091 1.00 85.81 687 MET A O 1
ATOM 5008 N N . ASP A 1 688 ? -37.956 11.084 30.028 1.00 89.19 688 ASP A N 1
ATOM 5009 C CA . ASP A 1 688 ? -38.454 11.771 28.835 1.00 89.19 688 ASP A CA 1
ATOM 5010 C C . ASP A 1 688 ? -37.511 12.941 28.549 1.00 89.19 688 ASP A C 1
ATOM 5012 O O . ASP A 1 688 ? -37.533 13.953 29.264 1.00 89.19 688 ASP A O 1
ATOM 5016 N N . PHE A 1 689 ? -36.629 12.748 27.571 1.00 88.38 689 PHE A N 1
ATOM 5017 C CA . PHE A 1 689 ? -35.687 13.747 27.082 1.00 88.38 689 PHE A CA 1
ATOM 5018 C C . PHE A 1 689 ? -36.416 14.586 26.039 1.00 88.38 689 PHE A C 1
ATOM 5020 O O . PHE A 1 689 ? -36.922 14.050 25.061 1.00 88.38 689 PHE A O 1
ATOM 5027 N N . ASN A 1 690 ? -36.493 15.895 26.255 1.00 89.31 690 ASN A N 1
ATOM 5028 C CA . ASN A 1 690 ? -37.138 16.821 25.336 1.00 89.31 690 ASN A CA 1
ATOM 5029 C C . ASN A 1 690 ? -36.122 17.873 24.903 1.00 89.31 690 ASN A C 1
ATOM 5031 O O . ASN A 1 690 ? -35.867 18.835 25.640 1.00 89.31 690 ASN A O 1
ATOM 5035 N N . GLN A 1 691 ? -35.565 17.665 23.707 1.00 87.19 691 GLN A N 1
ATOM 5036 C CA . GLN A 1 691 ? -34.607 18.571 23.065 1.00 87.19 691 GLN A CA 1
ATOM 5037 C C . GLN A 1 691 ? -33.425 18.925 23.983 1.00 87.19 691 GLN A C 1
ATOM 5039 O O . GLN A 1 691 ? -33.090 20.099 24.160 1.00 87.19 691 GLN A O 1
ATOM 5044 N N . ILE A 1 692 ? -32.830 17.909 24.611 1.00 87.06 692 ILE A N 1
ATOM 5045 C CA . ILE A 1 692 ? -31.612 18.084 25.398 1.00 87.06 692 ILE A CA 1
ATOM 5046 C C . ILE A 1 692 ? -30.458 18.317 24.422 1.00 87.06 692 ILE A C 1
ATOM 5048 O O . ILE A 1 692 ? -30.262 17.517 23.519 1.00 87.06 692 ILE A O 1
ATOM 5052 N N . VAL A 1 693 ? -29.712 19.410 24.565 1.00 84.00 693 VAL A N 1
ATOM 5053 C CA . VAL A 1 693 ? -28.561 19.717 23.705 1.00 84.00 693 VAL A CA 1
ATOM 5054 C C . VAL A 1 693 ? -27.293 19.717 24.538 1.00 84.00 693 VAL A C 1
ATOM 5056 O O . VAL A 1 693 ? -27.209 20.504 25.484 1.00 84.00 693 VAL A O 1
ATOM 5059 N N . VAL A 1 694 ? -26.333 18.877 24.155 1.00 80.75 694 VAL A N 1
ATOM 5060 C CA . VAL A 1 694 ? -24.991 18.760 24.743 1.00 80.75 694 VAL A CA 1
ATOM 5061 C C . VAL A 1 694 ? -23.986 18.939 23.612 1.00 80.75 694 VAL A C 1
ATOM 5063 O O . VAL A 1 694 ? -24.053 18.215 22.627 1.00 80.75 694 VAL A O 1
ATOM 5066 N N . GLU A 1 695 ? -23.154 19.979 23.680 1.00 79.00 695 GLU A N 1
ATOM 5067 C CA . GLU A 1 695 ? -22.093 20.269 22.691 1.00 79.00 695 GLU A CA 1
ATOM 5068 C C . GLU A 1 695 ? -22.517 20.263 21.200 1.00 79.00 695 GLU A C 1
ATOM 5070 O O . GLU A 1 695 ? -21.701 20.139 20.297 1.00 79.00 695 GLU A O 1
ATOM 5075 N N . GLY A 1 696 ? -23.805 20.488 20.913 1.00 75.31 696 GLY A N 1
ATOM 5076 C CA . GLY A 1 696 ? -24.360 20.486 19.551 1.00 75.31 696 GLY A CA 1
ATOM 5077 C C . GLY A 1 696 ? -25.081 19.192 19.159 1.00 75.31 696 GLY A C 1
ATOM 5078 O O . GLY A 1 696 ? -25.866 19.215 18.211 1.00 75.31 696 GLY A O 1
ATOM 5079 N N . CYS A 1 697 ? -24.918 18.116 19.928 1.00 76.94 697 CYS A N 1
ATOM 5080 C CA . CYS A 1 697 ? -25.721 16.904 19.831 1.00 76.94 697 CYS A CA 1
ATOM 5081 C C . CYS A 1 697 ? -27.105 17.109 20.465 1.00 76.94 697 CYS A C 1
ATOM 5083 O O . CYS A 1 697 ? -27.218 17.612 21.584 1.00 76.94 697 CYS A O 1
ATOM 5085 N N . VAL A 1 698 ? -28.168 16.701 19.763 1.00 82.31 698 VAL A N 1
ATOM 5086 C CA . VAL A 1 698 ? -29.549 16.730 20.274 1.00 82.31 698 VAL A CA 1
ATOM 5087 C C . VAL A 1 698 ? -29.968 15.333 20.735 1.00 82.31 698 VAL A C 1
ATOM 5089 O O . VAL A 1 698 ? -29.974 14.392 19.943 1.00 82.31 698 VAL A O 1
ATOM 5092 N N . ILE A 1 699 ? -30.361 15.228 22.003 1.00 84.69 699 ILE A N 1
ATOM 5093 C CA . ILE A 1 699 ? -30.935 14.051 22.654 1.00 84.69 699 ILE A CA 1
ATOM 5094 C C . ILE A 1 699 ? -32.443 14.284 22.834 1.00 84.69 699 ILE A C 1
ATOM 5096 O O . ILE A 1 699 ? -32.866 15.224 23.516 1.00 84.69 699 ILE A O 1
ATOM 5100 N N . ASP A 1 700 ? -33.269 13.438 22.222 1.00 87.81 700 ASP A N 1
ATOM 5101 C CA . ASP A 1 700 ? -34.733 13.562 22.251 1.00 87.81 700 ASP A CA 1
ATOM 5102 C C . ASP A 1 700 ? -35.393 12.180 22.306 1.00 87.81 700 ASP A C 1
ATOM 5104 O O . ASP A 1 700 ? -34.921 11.250 21.665 1.00 87.81 700 ASP A O 1
ATOM 5108 N N . GLY A 1 701 ? -36.486 12.022 23.051 1.00 88.31 701 GLY A N 1
ATOM 5109 C CA . GLY A 1 701 ? -37.232 10.761 23.125 1.00 88.31 701 GLY A CA 1
ATOM 5110 C C . GLY A 1 701 ? -37.310 10.140 24.517 1.00 88.31 701 GLY A C 1
ATOM 5111 O O . GLY A 1 701 ? -37.057 10.785 25.534 1.00 88.31 701 GLY A O 1
ATOM 5112 N N . GLN A 1 702 ? -37.739 8.876 24.574 1.00 87.38 702 GLN A N 1
ATOM 5113 C CA . GLN A 1 702 ? -38.132 8.226 25.826 1.00 87.38 702 GLN A CA 1
ATOM 5114 C C . GLN A 1 702 ? -37.343 6.958 26.109 1.00 87.38 702 GLN A C 1
ATOM 5116 O O . GLN A 1 702 ? -37.163 6.102 25.238 1.00 87.38 702 GLN A O 1
ATOM 5121 N N . THR A 1 703 ? -36.955 6.817 27.375 1.00 85.94 703 THR A N 1
ATOM 5122 C CA . THR A 1 703 ? -36.378 5.589 27.910 1.00 85.94 703 THR A CA 1
ATOM 5123 C C . THR A 1 703 ? -37.084 5.154 29.187 1.00 85.94 703 THR A C 1
ATOM 5125 O O . THR A 1 703 ? -37.660 5.952 29.932 1.00 85.94 703 THR A O 1
ATOM 5128 N N . GLN A 1 704 ? -37.056 3.855 29.450 1.00 86.00 704 GLN A N 1
ATOM 5129 C CA . GLN A 1 704 ? -37.581 3.245 30.655 1.00 86.00 704 GLN A CA 1
ATOM 5130 C C . GLN A 1 704 ? -36.548 2.280 31.229 1.00 86.00 704 GLN A C 1
ATOM 5132 O O . GLN A 1 704 ? -36.213 1.285 30.602 1.00 86.00 704 GLN A O 1
ATOM 5137 N N . SER A 1 705 ? -36.080 2.535 32.444 1.00 82.50 705 SER A N 1
ATOM 5138 C CA . SER A 1 705 ? -35.202 1.632 33.184 1.00 82.50 705 SER A CA 1
ATOM 5139 C C . SER A 1 705 ? -35.971 0.952 34.311 1.00 82.50 705 SER A C 1
ATOM 5141 O O . SER A 1 705 ? -36.637 1.608 35.101 1.00 82.50 705 SER A O 1
ATOM 5143 N N . THR A 1 706 ? -35.836 -0.354 34.455 1.00 80.12 706 THR A N 1
ATOM 5144 C CA . THR A 1 706 ? -36.450 -1.172 35.495 1.00 80.12 706 THR A CA 1
ATOM 5145 C C . THR A 1 706 ? -35.354 -1.896 36.266 1.00 80.12 706 THR A C 1
ATOM 5147 O O . THR A 1 706 ? -34.517 -2.585 35.689 1.00 80.12 706 THR A O 1
ATOM 5150 N N . LEU A 1 707 ? -35.364 -1.760 37.590 1.00 76.25 707 LEU A N 1
ATOM 5151 C CA . LEU A 1 707 ? -34.471 -2.479 38.495 1.00 76.25 707 LEU A CA 1
ATOM 5152 C C . LEU A 1 707 ? -35.295 -3.441 39.353 1.00 76.25 707 LEU A C 1
ATOM 5154 O O . LEU A 1 707 ? -36.112 -2.997 40.160 1.00 76.25 707 LEU A O 1
ATOM 5158 N N . ILE A 1 708 ? -35.075 -4.748 39.202 1.00 78.69 708 ILE A N 1
ATOM 5159 C CA . ILE A 1 708 ? -35.794 -5.810 39.921 1.00 78.69 708 ILE A CA 1
ATOM 5160 C C . ILE A 1 708 ? -34.837 -6.531 40.870 1.00 78.69 708 ILE A C 1
ATOM 5162 O O . ILE A 1 708 ? -33.775 -7.014 40.471 1.00 78.69 708 ILE A O 1
ATOM 5166 N N . PHE A 1 709 ? -35.242 -6.664 42.130 1.00 73.19 709 PHE A N 1
ATOM 5167 C CA . PHE A 1 709 ? -34.516 -7.394 43.163 1.00 73.19 709 PHE A CA 1
ATOM 5168 C C . PHE A 1 709 ? -35.144 -8.779 43.358 1.00 73.19 709 PHE A C 1
ATOM 5170 O O . PHE A 1 709 ? -36.124 -8.938 44.085 1.00 73.19 709 PHE A O 1
ATOM 5177 N N . GLY A 1 710 ? -34.580 -9.795 42.705 1.00 68.56 710 GLY A N 1
ATOM 5178 C CA . GLY A 1 710 ? -35.016 -11.184 42.834 1.00 68.56 710 GLY A CA 1
ATOM 5179 C C . GLY A 1 710 ? -34.287 -11.960 43.937 1.00 68.56 710 GLY A C 1
ATOM 5180 O O . GLY A 1 710 ? -33.213 -11.579 44.407 1.00 68.56 710 GLY A O 1
ATOM 5181 N N . ASP A 1 711 ? -34.847 -13.115 44.316 1.00 69.19 711 ASP A N 1
ATOM 5182 C CA . ASP A 1 711 ? -34.154 -14.110 45.146 1.00 69.19 711 ASP A CA 1
ATOM 5183 C C . ASP A 1 711 ? -33.007 -14.738 44.331 1.00 69.19 711 ASP A C 1
ATOM 5185 O O . ASP A 1 711 ? -33.206 -15.690 43.578 1.00 69.19 711 ASP A O 1
ATOM 5189 N N . GLY A 1 712 ? -31.797 -14.193 44.470 1.00 72.06 712 GLY A N 1
ATOM 5190 C CA . GLY A 1 712 ? -30.578 -14.726 43.853 1.00 72.06 712 GLY A CA 1
ATOM 5191 C C . GLY A 1 712 ? -29.973 -13.849 42.756 1.00 72.06 712 GLY A C 1
ATOM 5192 O O . GLY A 1 712 ? -28.760 -13.905 42.578 1.00 72.06 712 GLY A O 1
ATOM 5193 N N . ALA A 1 713 ? -30.736 -12.956 42.123 1.00 77.88 713 ALA A N 1
ATOM 5194 C CA . ALA A 1 713 ? -30.226 -12.057 41.086 1.00 77.88 713 ALA A CA 1
ATOM 5195 C C . ALA A 1 713 ? -30.816 -10.645 41.190 1.00 77.88 713 ALA A C 1
ATOM 5197 O O . ALA A 1 713 ? -31.963 -10.472 41.603 1.00 77.88 713 ALA A O 1
ATOM 5198 N N . VAL A 1 714 ? -30.031 -9.649 40.786 1.00 74.00 714 VAL A N 1
ATOM 5199 C CA . VAL A 1 714 ? -30.516 -8.295 40.504 1.00 74.00 714 VAL A CA 1
ATOM 5200 C C . VAL A 1 714 ? -30.598 -8.152 38.989 1.00 74.00 714 VAL A C 1
ATOM 5202 O O . VAL A 1 714 ? -29.637 -8.482 38.292 1.00 74.00 714 VAL A O 1
ATOM 5205 N N . LEU A 1 715 ? -31.754 -7.720 38.491 1.00 79.50 715 LEU A N 1
ATOM 5206 C CA . LEU A 1 715 ? -31.998 -7.485 37.072 1.00 79.50 715 LEU A CA 1
ATOM 5207 C C . LEU A 1 715 ? -32.097 -5.982 36.831 1.00 79.50 715 LEU A C 1
ATOM 5209 O O . LEU A 1 715 ? -32.913 -5.317 37.466 1.00 79.50 715 LEU A O 1
ATOM 5213 N N . PHE A 1 716 ? -31.293 -5.472 35.913 1.00 80.25 716 PHE A N 1
ATOM 5214 C CA . PHE A 1 716 ? -31.443 -4.145 35.340 1.00 80.25 716 PHE A CA 1
ATOM 5215 C C . PHE A 1 716 ? -31.925 -4.309 33.903 1.00 80.25 716 PHE A C 1
ATOM 5217 O O . PHE A 1 716 ? -31.302 -5.028 33.132 1.00 80.25 716 PHE A O 1
ATOM 5224 N N . GLN A 1 717 ? -33.033 -3.679 33.553 1.00 82.19 717 GLN A N 1
ATOM 5225 C CA . GLN A 1 717 ? -33.576 -3.664 32.203 1.00 82.19 717 GLN A CA 1
ATOM 5226 C C . GLN A 1 717 ? -33.728 -2.209 31.776 1.00 82.19 717 GLN A C 1
ATOM 5228 O O . GLN A 1 717 ? -34.251 -1.410 32.538 1.00 82.19 717 GLN A O 1
ATOM 5233 N N . HIS A 1 718 ? -33.276 -1.855 30.588 1.00 81.94 718 HIS A N 1
ATOM 5234 C CA . HIS A 1 718 ? -33.419 -0.540 29.988 1.00 81.94 718 HIS A CA 1
ATOM 5235 C C . HIS A 1 718 ? -34.120 -0.706 28.648 1.00 81.94 718 HIS A C 1
ATOM 5237 O O . HIS A 1 718 ? -33.703 -1.540 27.857 1.00 81.94 718 HIS A O 1
ATOM 5243 N N . THR A 1 719 ? -35.171 0.057 28.391 1.00 84.00 719 THR A N 1
ATOM 5244 C CA . THR A 1 719 ? -35.901 0.048 27.128 1.00 84.00 719 THR A CA 1
ATOM 5245 C C . THR A 1 719 ? -35.942 1.460 26.564 1.00 84.00 719 THR A C 1
ATOM 5247 O O . THR A 1 719 ? -36.433 2.369 27.228 1.00 84.00 719 THR A O 1
ATOM 5250 N N . SER A 1 720 ? -35.484 1.630 25.333 1.00 84.19 720 SER A N 1
ATOM 5251 C CA . SER A 1 720 ? -35.622 2.853 24.542 1.00 84.19 720 SER A CA 1
ATOM 5252 C C . SER A 1 720 ? -36.690 2.618 23.483 1.00 84.19 720 SER A C 1
ATOM 5254 O O . SER A 1 720 ? -36.680 1.583 22.825 1.00 84.19 720 SER A O 1
ATOM 5256 N N . SER A 1 721 ? -37.647 3.529 23.322 1.00 75.19 721 SER A N 1
ATOM 5257 C CA . SER A 1 721 ? -38.711 3.362 22.315 1.00 75.19 721 SER A CA 1
ATOM 5258 C C . SER A 1 721 ? -38.502 4.188 21.051 1.00 75.19 721 SER A C 1
ATOM 5260 O O . SER A 1 721 ? -39.048 3.845 20.008 1.00 75.19 721 SER A O 1
ATOM 5262 N N . ASN A 1 722 ? -37.801 5.311 21.176 1.00 77.38 722 ASN A N 1
ATOM 5263 C CA . ASN A 1 722 ? -37.646 6.338 20.146 1.00 77.38 722 ASN A CA 1
ATOM 5264 C C . ASN A 1 722 ? -36.572 7.351 20.572 1.00 77.38 722 ASN A C 1
ATOM 5266 O O . ASN A 1 722 ? -36.791 8.559 20.478 1.00 77.38 722 ASN A O 1
ATOM 5270 N N . LEU A 1 723 ? -35.481 6.869 21.169 1.00 83.00 723 LEU A N 1
ATOM 5271 C CA . LEU A 1 723 ? -34.424 7.746 21.651 1.00 83.00 723 LEU A CA 1
ATOM 5272 C C . LEU A 1 723 ? -33.567 8.172 20.456 1.00 83.00 723 LEU A C 1
ATOM 5274 O O . LEU A 1 723 ? -32.851 7.355 19.898 1.00 83.00 723 LEU A O 1
ATOM 5278 N N . SER A 1 724 ? -33.642 9.438 20.071 1.00 81.75 724 SER A N 1
ATOM 5279 C CA . SER A 1 724 ? -32.741 10.063 19.110 1.00 81.75 724 SER A CA 1
ATOM 5280 C C . SER A 1 724 ? -31.505 10.586 19.842 1.00 81.75 724 SER A C 1
ATOM 5282 O O . SER A 1 724 ? -31.640 11.478 20.681 1.00 81.75 724 SER A O 1
ATOM 5284 N N . LEU A 1 725 ? -30.316 10.086 19.504 1.00 78.50 725 LEU A N 1
ATOM 5285 C CA . LEU A 1 725 ? -29.017 10.585 19.969 1.00 78.50 725 LEU A CA 1
ATOM 5286 C C . LEU A 1 725 ? -28.241 11.175 18.788 1.00 78.50 725 LEU A C 1
ATOM 5288 O O . LEU A 1 725 ? -27.840 10.459 17.875 1.00 78.50 725 LEU A O 1
ATOM 5292 N N . CYS A 1 726 ? -28.063 12.495 18.785 1.00 77.69 726 CYS A N 1
ATOM 5293 C CA . CYS A 1 726 ? -27.350 13.240 17.739 1.00 77.69 726 CYS A CA 1
ATOM 5294 C C . CYS A 1 726 ? -27.890 13.018 16.311 1.00 77.69 726 CYS A C 1
ATOM 5296 O O . CYS A 1 726 ? -27.156 13.169 15.343 1.00 77.69 726 CYS A O 1
ATOM 5298 N N . GLY A 1 727 ? -29.180 12.690 16.171 1.00 72.06 727 GLY A N 1
ATOM 5299 C CA . GLY A 1 727 ? -29.812 12.374 14.883 1.00 72.06 727 GLY A CA 1
ATOM 5300 C C . GLY A 1 727 ? -29.931 10.879 14.571 1.00 72.06 727 GLY A C 1
ATOM 5301 O O . GLY A 1 727 ? -30.576 10.539 13.585 1.00 72.06 727 GLY A O 1
ATOM 5302 N N . ASN A 1 728 ? -29.384 10.006 15.423 1.00 74.06 728 ASN A N 1
ATOM 5303 C CA . ASN A 1 728 ? -29.456 8.549 15.293 1.00 74.06 728 ASN A CA 1
ATOM 5304 C C . ASN A 1 728 ? -30.589 7.986 16.157 1.00 74.06 728 ASN A C 1
ATOM 5306 O O . ASN A 1 728 ? -30.688 8.343 17.332 1.00 74.06 728 ASN A O 1
ATOM 5310 N N . GLU A 1 729 ? -31.432 7.107 15.616 1.00 78.94 729 GLU A N 1
ATOM 5311 C CA . GLU A 1 729 ? -32.557 6.524 16.356 1.00 78.94 729 GLU A CA 1
ATOM 5312 C C . GLU A 1 729 ? -32.161 5.197 17.021 1.00 78.94 729 GLU A C 1
ATOM 5314 O O . GLU A 1 729 ? -31.682 4.265 16.378 1.00 78.94 729 GLU A O 1
ATOM 5319 N N . LEU A 1 730 ? -32.398 5.104 18.330 1.00 76.69 730 LEU A N 1
ATOM 5320 C CA . LEU A 1 730 ? -32.198 3.918 19.158 1.00 76.69 730 LEU A CA 1
ATOM 5321 C C . LEU A 1 730 ? -33.541 3.460 19.734 1.00 76.69 730 LEU A C 1
ATOM 5323 O O . LEU A 1 730 ? -34.186 4.160 20.530 1.00 76.69 730 LEU A O 1
ATOM 5327 N N . ALA A 1 731 ? -33.943 2.245 19.373 1.00 81.81 731 ALA A N 1
ATOM 5328 C CA . ALA A 1 731 ? -35.117 1.576 19.908 1.00 81.81 731 ALA A CA 1
ATOM 5329 C C . ALA A 1 731 ? -34.758 0.141 20.295 1.00 81.81 731 ALA A C 1
ATOM 5331 O O . ALA A 1 731 ? -34.227 -0.607 19.495 1.00 81.81 731 ALA A O 1
ATOM 5332 N N . GLY A 1 732 ? -35.047 -0.283 21.516 1.00 84.38 732 GLY A N 1
ATOM 5333 C CA . GLY A 1 732 ? -34.648 -1.613 21.956 1.00 84.38 732 GLY A CA 1
ATOM 5334 C C . GLY A 1 732 ? -34.730 -1.807 23.452 1.00 84.38 732 GLY A C 1
ATOM 5335 O O . GLY A 1 732 ? -35.038 -0.885 24.201 1.00 84.38 732 GLY A O 1
ATOM 5336 N N . THR A 1 733 ? -34.447 -3.022 23.895 1.00 82.38 733 THR A N 1
ATOM 5337 C CA . THR A 1 733 ? -34.308 -3.415 25.285 1.00 82.38 733 THR A CA 1
ATOM 5338 C C . THR A 1 733 ? -32.926 -4.004 25.541 1.00 82.38 733 THR A C 1
ATOM 5340 O O . THR A 1 733 ? -32.504 -4.972 24.922 1.00 82.38 733 THR A O 1
ATOM 5343 N N . PHE A 1 734 ? -32.251 -3.468 26.544 1.00 82.81 734 PHE A N 1
ATOM 5344 C CA . PHE A 1 734 ? -31.011 -3.973 27.105 1.00 82.81 734 PHE A CA 1
ATOM 5345 C C . PHE A 1 734 ? -31.277 -4.524 28.506 1.00 82.81 734 PHE A C 1
ATOM 5347 O O . PHE A 1 734 ? -31.915 -3.871 29.326 1.00 82.81 734 PHE A O 1
ATOM 5354 N N . THR A 1 735 ? -30.798 -5.724 28.814 1.00 81.69 735 THR A N 1
ATOM 5355 C CA . THR A 1 735 ? -30.999 -6.377 30.111 1.00 81.69 735 THR A CA 1
ATOM 5356 C C . THR A 1 735 ? -29.682 -6.898 30.663 1.00 81.69 735 THR A C 1
ATOM 5358 O O . THR A 1 735 ? -28.980 -7.649 30.000 1.00 81.69 735 THR A O 1
ATOM 5361 N N . VAL A 1 736 ? -29.380 -6.581 31.919 1.00 81.12 736 VAL A N 1
ATOM 5362 C CA . VAL A 1 736 ? -28.231 -7.095 32.670 1.00 81.12 736 VAL A CA 1
ATOM 5363 C C . VAL A 1 736 ? -28.733 -7.828 33.898 1.00 81.12 736 VAL A C 1
ATOM 5365 O O . VAL A 1 736 ? -29.482 -7.282 34.709 1.00 81.12 736 VAL A O 1
ATOM 5368 N N . SER A 1 737 ? -28.281 -9.063 34.078 1.00 82.00 737 SER A N 1
ATOM 5369 C CA . SER A 1 737 ? -28.500 -9.819 35.305 1.00 82.00 737 SER A CA 1
ATOM 5370 C C . SER A 1 737 ? -27.182 -10.052 36.021 1.00 82.00 737 SER A C 1
ATOM 5372 O O . SER A 1 737 ? -26.232 -10.547 35.421 1.00 82.00 737 SER A O 1
ATOM 5374 N N . VAL A 1 738 ? -27.141 -9.778 37.322 1.00 76.88 738 VAL A N 1
ATOM 5375 C CA . VAL A 1 738 ? -25.996 -10.091 38.190 1.00 76.88 738 VAL A CA 1
ATOM 5376 C C . VAL A 1 738 ? -26.434 -10.940 39.379 1.00 76.88 738 VAL A C 1
ATOM 5378 O O . VAL A 1 738 ? -27.550 -10.799 39.886 1.00 76.88 738 VAL A O 1
ATOM 5381 N N . ASP A 1 739 ? -25.562 -11.827 39.850 1.00 76.44 739 ASP A N 1
ATOM 5382 C CA . ASP A 1 739 ? -25.769 -12.595 41.073 1.00 76.44 739 ASP A CA 1
ATOM 5383 C C . ASP A 1 739 ? -25.820 -11.644 42.278 1.00 76.44 739 ASP A C 1
ATOM 5385 O O . ASP A 1 739 ? -24.882 -10.905 42.578 1.00 76.44 739 ASP A O 1
ATOM 5389 N N . SER A 1 740 ? -26.934 -11.676 43.005 1.00 66.69 740 SER A N 1
ATOM 5390 C CA . SER A 1 740 ? -27.195 -10.788 44.151 1.00 66.69 740 SER A CA 1
ATOM 5391 C C . SER A 1 740 ? -26.272 -11.026 45.363 1.00 66.69 740 SER A C 1
ATOM 5393 O O . SER A 1 740 ? -26.281 -10.259 46.335 1.00 66.69 740 SER A O 1
ATOM 5395 N N . THR A 1 741 ? -25.511 -12.122 45.364 1.00 68.94 741 THR A N 1
ATOM 5396 C CA . THR A 1 741 ? -24.596 -12.527 46.435 1.00 68.94 741 THR A CA 1
ATOM 5397 C C . THR A 1 741 ? -23.148 -12.219 46.102 1.00 68.94 741 THR A C 1
ATOM 5399 O O . THR A 1 741 ? -22.440 -11.733 46.984 1.00 68.94 741 THR A O 1
ATOM 5402 N N . THR A 1 742 ? -22.703 -12.503 44.880 1.00 74.56 742 THR A N 1
ATOM 5403 C CA . THR A 1 742 ? -21.306 -12.307 44.472 1.00 74.56 742 THR A CA 1
ATOM 5404 C C . THR A 1 742 ? -21.076 -11.016 43.695 1.00 74.56 742 THR A C 1
ATOM 5406 O O . THR A 1 742 ? -19.929 -10.588 43.597 1.00 74.56 742 THR A O 1
ATOM 5409 N N . GLY A 1 743 ? -22.130 -10.402 43.148 1.00 66.00 743 GLY A N 1
ATOM 5410 C CA . GLY A 1 743 ? -22.023 -9.284 42.207 1.00 66.00 743 GLY A CA 1
ATOM 5411 C C . GLY A 1 743 ? -21.492 -9.702 40.833 1.00 66.00 743 GLY A C 1
ATOM 5412 O O . GLY A 1 743 ? -21.198 -8.850 40.004 1.00 66.00 743 GLY A O 1
ATOM 5413 N N . SER A 1 744 ? -21.333 -11.006 40.589 1.00 72.44 744 SER A N 1
ATOM 5414 C CA . SER A 1 744 ? -20.850 -11.520 39.310 1.00 72.44 744 SER A CA 1
ATOM 5415 C C . SER A 1 744 ? -21.935 -11.391 38.248 1.00 72.44 744 SER A C 1
ATOM 5417 O O . SER A 1 744 ? -23.107 -11.628 38.531 1.00 72.44 744 SER A O 1
ATOM 5419 N N . LEU A 1 745 ? -21.540 -11.055 37.024 1.00 74.62 745 LEU A N 1
ATOM 5420 C CA . LEU A 1 745 ? -22.438 -11.057 35.876 1.00 74.62 745 LEU A CA 1
ATOM 5421 C C . LEU A 1 745 ? -23.017 -12.467 35.660 1.00 74.62 745 LEU A C 1
ATOM 5423 O O . LEU A 1 745 ? -22.271 -13.443 35.637 1.00 74.62 745 LEU A O 1
ATOM 5427 N N . ASN A 1 746 ? -24.339 -12.567 35.518 1.00 77.19 746 ASN A N 1
ATOM 5428 C CA . ASN A 1 746 ? -25.025 -13.788 35.092 1.00 77.19 746 ASN A CA 1
ATOM 5429 C C . ASN A 1 746 ? -25.194 -13.792 33.575 1.00 77.19 746 ASN A C 1
ATOM 5431 O O . ASN A 1 746 ? -24.885 -14.793 32.938 1.00 77.19 746 ASN A O 1
ATOM 5435 N N . TYR A 1 747 ? -25.713 -12.693 33.019 1.00 82.81 747 TYR A N 1
ATOM 5436 C CA . TYR A 1 747 ? -25.868 -12.507 31.580 1.00 82.81 747 TYR A CA 1
ATOM 5437 C C . TYR A 1 747 ? -26.146 -11.049 31.202 1.00 82.81 747 TYR A C 1
ATOM 5439 O O . TYR A 1 747 ? -26.579 -10.254 32.043 1.00 82.81 747 TYR A O 1
ATOM 5447 N N . ILE A 1 748 ? -25.960 -10.752 29.918 1.00 82.19 748 ILE A N 1
ATOM 5448 C CA . ILE A 1 748 ? -26.425 -9.547 29.228 1.00 82.19 748 ILE A CA 1
ATOM 5449 C C . ILE A 1 748 ? -27.325 -10.001 28.073 1.00 82.19 748 ILE A C 1
ATOM 5451 O O . ILE A 1 748 ? -26.993 -10.968 27.401 1.00 82.19 748 ILE A O 1
ATOM 5455 N N . ALA A 1 749 ? -28.458 -9.346 27.856 1.00 83.00 749 ALA A N 1
ATOM 5456 C CA . ALA A 1 749 ? -29.320 -9.552 26.696 1.00 83.00 749 ALA A CA 1
ATOM 5457 C C . ALA A 1 749 ? -29.568 -8.203 26.022 1.00 83.00 749 ALA A C 1
ATOM 5459 O O . ALA A 1 749 ? -29.845 -7.222 26.712 1.00 83.00 749 ALA A O 1
ATOM 5460 N N . VAL A 1 750 ? -29.469 -8.158 24.704 1.00 83.50 750 VAL A N 1
ATOM 5461 C CA . VAL A 1 750 ? -29.682 -6.974 23.878 1.00 83.50 750 VAL A CA 1
ATOM 5462 C C . VAL A 1 750 ? -30.681 -7.355 22.797 1.00 83.50 750 VAL A C 1
ATOM 5464 O O . VAL A 1 750 ? -30.472 -8.332 22.092 1.00 83.50 750 VAL A O 1
ATOM 5467 N N . ASP A 1 751 ? -31.768 -6.607 22.716 1.00 86.25 751 ASP A N 1
ATOM 5468 C CA . ASP A 1 751 ? -32.812 -6.701 21.696 1.00 86.25 751 ASP A CA 1
ATOM 5469 C C . ASP A 1 751 ? -32.984 -5.282 21.153 1.00 86.25 751 ASP A C 1
ATOM 5471 O O . ASP A 1 751 ? -33.654 -4.467 21.783 1.00 86.25 751 ASP A O 1
ATOM 5475 N N . THR A 1 752 ? -32.247 -4.910 20.109 1.00 80.44 752 THR A N 1
ATOM 5476 C CA . THR A 1 752 ? -32.116 -3.510 19.689 1.00 80.44 752 THR A CA 1
ATOM 5477 C C . THR A 1 752 ? -32.222 -3.335 18.191 1.00 80.44 752 THR A C 1
ATOM 5479 O O . THR A 1 752 ? -31.610 -4.071 17.436 1.00 80.44 752 THR A O 1
ATOM 5482 N N . VAL A 1 753 ? -32.917 -2.277 17.794 1.00 77.06 753 VAL A N 1
ATOM 5483 C CA . VAL A 1 753 ? -32.913 -1.676 16.468 1.00 77.06 753 VAL A CA 1
ATOM 5484 C C . VAL A 1 753 ? -32.242 -0.307 16.589 1.00 77.06 753 VAL A C 1
ATOM 5486 O O . VAL A 1 753 ? -32.717 0.571 17.315 1.00 77.06 753 VAL A O 1
ATOM 5489 N N . ALA A 1 754 ? -31.107 -0.135 15.925 1.00 76.62 754 ALA A N 1
ATOM 5490 C CA . ALA A 1 754 ? -30.360 1.114 15.878 1.00 76.62 754 ALA A CA 1
ATOM 5491 C C . ALA A 1 754 ? -30.176 1.543 14.424 1.00 76.62 754 ALA A C 1
ATOM 5493 O O . ALA A 1 754 ? -29.718 0.744 13.615 1.00 76.62 754 ALA A O 1
ATOM 5494 N N . GLU A 1 755 ? -30.496 2.792 14.100 1.00 76.06 755 GLU A N 1
ATOM 5495 C CA . GLU A 1 755 ? -30.237 3.386 12.785 1.00 76.06 755 GLU A CA 1
ATOM 5496 C C . GLU A 1 755 ? -29.309 4.593 12.950 1.00 76.06 755 GLU A C 1
ATOM 5498 O O . GLU A 1 755 ? -29.601 5.505 13.730 1.00 76.06 755 GLU A O 1
ATOM 5503 N N . PHE A 1 756 ? -28.184 4.594 12.236 1.00 72.38 756 PHE A N 1
ATOM 5504 C CA . PHE A 1 756 ? -27.187 5.661 12.275 1.00 72.38 756 PHE A CA 1
ATOM 5505 C C . PHE A 1 756 ? -26.500 5.877 10.922 1.00 72.38 756 PHE A C 1
ATOM 5507 O O . PHE A 1 756 ? -26.563 5.035 10.028 1.00 72.38 756 PHE A O 1
ATOM 5514 N N . GLU A 1 757 ? -25.851 7.028 10.751 1.00 59.47 757 GLU A N 1
ATOM 5515 C CA . GLU A 1 757 ? -25.069 7.346 9.551 1.00 59.47 757 GLU A CA 1
ATOM 5516 C C . GLU A 1 757 ? -23.567 7.155 9.830 1.00 59.47 757 GLU A C 1
ATOM 5518 O O . GLU A 1 757 ? -23.029 7.704 10.790 1.00 59.47 757 GLU A O 1
ATOM 5523 N N . TYR A 1 758 ? -22.876 6.375 8.996 1.00 56.50 758 TYR A N 1
ATOM 5524 C CA . TYR A 1 758 ? -21.437 6.110 9.097 1.00 56.50 758 TYR A CA 1
ATOM 5525 C C . TYR A 1 758 ? -20.767 6.354 7.745 1.00 56.50 758 TYR A C 1
ATOM 5527 O O . TYR A 1 758 ? -21.146 5.739 6.756 1.00 56.50 758 TYR A O 1
ATOM 5535 N N . ASN A 1 759 ? -19.776 7.249 7.663 1.00 55.22 759 ASN A N 1
ATOM 5536 C CA . ASN A 1 759 ? -19.093 7.591 6.402 1.00 55.22 759 ASN A CA 1
ATOM 5537 C C . ASN A 1 759 ? -20.048 7.944 5.237 1.00 55.22 759 ASN A C 1
ATOM 5539 O O . ASN A 1 759 ? -19.815 7.540 4.100 1.00 55.22 759 ASN A O 1
ATOM 5543 N N . GLN A 1 760 ? -21.118 8.705 5.513 1.00 63.06 760 GLN A N 1
ATOM 5544 C CA . GLN A 1 760 ? -22.199 9.044 4.559 1.00 63.06 760 GLN A CA 1
ATOM 5545 C C . GLN A 1 760 ? -23.041 7.842 4.094 1.00 63.06 760 GLN A C 1
ATOM 5547 O O . GLN A 1 760 ? -23.779 7.942 3.113 1.00 63.06 760 GLN A O 1
ATOM 5552 N N . LYS A 1 761 ? -22.924 6.710 4.792 1.00 59.28 761 LYS A N 1
ATOM 5553 C CA . LYS A 1 761 ? -23.685 5.488 4.553 1.00 59.28 761 LYS A CA 1
ATOM 5554 C C . LYS A 1 761 ? -24.733 5.293 5.629 1.00 59.28 761 LYS A C 1
ATOM 5556 O O . LYS A 1 761 ? -24.466 5.529 6.807 1.00 59.28 761 LYS A O 1
ATOM 5561 N N . SER A 1 762 ? -25.915 4.828 5.244 1.00 73.88 762 SER A N 1
ATOM 5562 C CA . SER A 1 762 ? -26.960 4.486 6.212 1.00 73.88 762 SER A CA 1
ATOM 5563 C C . SER A 1 762 ? -26.688 3.097 6.779 1.00 73.88 762 SER A C 1
ATOM 5565 O O . SER A 1 762 ? -26.610 2.130 6.021 1.00 73.88 762 SER A O 1
ATOM 5567 N N . VAL A 1 763 ? -26.537 3.005 8.100 1.00 74.88 763 VAL A N 1
ATOM 5568 C CA . VAL A 1 763 ? -26.330 1.755 8.831 1.00 74.88 763 VAL A CA 1
ATOM 5569 C C . VAL A 1 763 ? -27.528 1.492 9.737 1.00 74.88 763 VAL A C 1
ATOM 5571 O O . VAL A 1 763 ? -27.895 2.334 10.551 1.00 74.88 763 VAL A O 1
ATOM 5574 N N . ALA A 1 764 ? -28.129 0.313 9.618 1.00 79.88 764 ALA A N 1
ATOM 5575 C CA . ALA A 1 764 ? -29.170 -0.168 10.517 1.00 79.88 764 ALA A CA 1
ATOM 5576 C C . ALA A 1 764 ? -28.747 -1.499 11.144 1.00 79.88 764 ALA A C 1
ATOM 5578 O O . ALA A 1 764 ? -28.277 -2.392 10.446 1.00 79.88 764 ALA A O 1
ATOM 5579 N N . VAL A 1 765 ? -28.918 -1.648 12.451 1.00 81.62 765 VAL A N 1
ATOM 5580 C CA . VAL A 1 765 ? -28.600 -2.865 13.204 1.00 81.62 765 VAL A CA 1
ATOM 5581 C C . VAL A 1 765 ? -29.852 -3.310 13.939 1.00 81.62 765 VAL A C 1
ATOM 5583 O O . VAL A 1 765 ? -30.312 -2.590 14.817 1.00 81.62 765 VAL A O 1
ATOM 5586 N N . ASP A 1 766 ? -30.379 -4.485 13.611 1.00 85.75 766 ASP A N 1
ATOM 5587 C CA . ASP A 1 766 ? -31.449 -5.167 14.348 1.00 85.75 766 ASP A CA 1
ATOM 5588 C C . ASP A 1 766 ? -30.864 -6.427 14.996 1.00 85.75 766 ASP A C 1
ATOM 5590 O O . ASP A 1 766 ? -30.569 -7.395 14.306 1.00 85.75 766 ASP A O 1
ATOM 5594 N N . ALA A 1 767 ? -30.600 -6.401 16.299 1.00 84.62 767 ALA A N 1
ATOM 5595 C CA . ALA A 1 767 ? -29.868 -7.445 17.004 1.00 84.62 767 ALA A CA 1
ATOM 5596 C C . ALA A 1 767 ? -30.650 -7.996 18.197 1.00 84.62 767 ALA A C 1
ATOM 5598 O O . ALA A 1 767 ? -30.988 -7.253 19.115 1.00 84.62 767 ALA A O 1
ATOM 5599 N N . GLU A 1 768 ? -30.818 -9.319 18.233 1.00 89.50 768 GLU A N 1
ATOM 5600 C CA . GLU A 1 768 ? -31.286 -10.104 19.377 1.00 89.50 768 GLU A CA 1
ATOM 5601 C C . GLU A 1 768 ? -30.133 -11.001 19.854 1.00 89.50 768 GLU A C 1
ATOM 5603 O O . GLU A 1 768 ? -30.006 -12.170 19.480 1.00 89.50 768 GLU A O 1
ATOM 5608 N N . VAL A 1 769 ? -29.254 -10.439 20.685 1.00 87.00 769 VAL A N 1
ATOM 5609 C CA . VAL A 1 769 ? -28.034 -11.100 21.159 1.00 87.00 769 VAL A CA 1
ATOM 5610 C C . VAL A 1 769 ? -27.987 -11.224 22.674 1.00 87.00 769 VAL A C 1
ATOM 5612 O O . VAL A 1 769 ? -28.526 -10.429 23.440 1.00 87.00 769 VAL A O 1
ATOM 5615 N N . PHE A 1 770 ? -27.299 -12.252 23.135 1.00 87.94 770 PHE A N 1
ATOM 5616 C CA . PHE A 1 770 ? -27.207 -12.626 24.528 1.00 87.94 770 PHE A CA 1
ATOM 5617 C C . PHE A 1 770 ? -25.783 -13.055 24.859 1.00 87.94 770 PHE A C 1
ATOM 5619 O O . PHE A 1 770 ? -25.203 -13.909 24.197 1.00 87.94 770 PHE A O 1
ATOM 5626 N N . TYR A 1 771 ? -25.220 -12.491 25.919 1.00 85.31 771 TYR A N 1
ATOM 5627 C CA . TYR A 1 771 ? -23.896 -12.829 26.415 1.00 85.31 771 TYR A CA 1
ATOM 5628 C C . TYR A 1 771 ? -23.985 -13.490 27.787 1.00 85.31 771 TYR A C 1
ATOM 5630 O O . TYR A 1 771 ? -24.563 -12.940 28.728 1.00 85.31 771 TYR A O 1
ATOM 5638 N N . MET A 1 772 ? -23.346 -14.650 27.926 1.00 83.56 772 MET A N 1
ATOM 5639 C CA . MET A 1 772 ? -23.188 -15.354 29.196 1.00 83.56 772 MET A CA 1
ATOM 5640 C C . MET A 1 772 ? -21.701 -15.537 29.516 1.00 83.56 772 MET A C 1
ATOM 5642 O O . MET A 1 772 ? -20.975 -16.135 28.717 1.00 83.56 772 MET A O 1
ATOM 5646 N N . PRO A 1 773 ? -21.226 -15.126 30.706 1.00 73.25 773 PRO A N 1
ATOM 5647 C CA . PRO A 1 773 ? -19.853 -15.390 31.120 1.00 73.25 773 PRO A CA 1
ATOM 5648 C C . PRO A 1 773 ? -19.514 -16.884 31.051 1.00 73.25 773 PRO A C 1
ATOM 5650 O O . PRO A 1 773 ? -20.149 -17.714 31.702 1.00 73.25 773 PRO A O 1
ATOM 5653 N N . GLY A 1 774 ? -18.501 -17.224 30.252 1.00 74.00 774 GLY A N 1
ATOM 5654 C CA . GLY A 1 774 ? -18.037 -18.597 30.032 1.00 74.00 774 GLY A CA 1
ATOM 5655 C C . GLY A 1 774 ? -18.785 -19.394 28.955 1.00 74.00 774 GLY A C 1
ATOM 5656 O O . GLY A 1 774 ? -18.282 -20.445 28.572 1.00 74.00 774 GLY A O 1
ATOM 5657 N N . ALA A 1 775 ? -19.935 -18.917 28.466 1.00 77.25 775 ALA A N 1
ATOM 5658 C CA . ALA A 1 775 ? -20.593 -19.458 27.270 1.00 77.25 775 ALA A CA 1
ATOM 5659 C C . ALA A 1 775 ? -20.345 -18.580 26.031 1.00 77.25 775 ALA A C 1
ATOM 5661 O O . ALA A 1 775 ? -20.359 -19.091 24.923 1.00 77.25 775 ALA A O 1
ATOM 5662 N N . GLY A 1 776 ? -20.055 -17.289 26.221 1.00 84.75 776 GLY A N 1
ATOM 5663 C CA . GLY A 1 776 ? -19.812 -16.350 25.129 1.00 84.75 776 GLY A CA 1
ATOM 5664 C C . GLY A 1 776 ? -21.075 -15.613 24.684 1.00 84.75 776 GLY A C 1
ATOM 5665 O O . GLY A 1 776 ? -22.083 -15.596 25.396 1.00 84.75 776 GLY A O 1
ATOM 5666 N N . LEU A 1 777 ? -20.982 -14.957 23.531 1.00 86.94 777 LEU A N 1
ATOM 5667 C CA . LEU A 1 777 ? -22.065 -14.256 22.845 1.00 86.94 777 LEU A CA 1
ATOM 5668 C C . LEU A 1 777 ? -22.838 -15.238 21.953 1.00 86.94 777 LEU A C 1
ATOM 5670 O O . LEU A 1 777 ? -22.249 -16.095 21.298 1.00 86.94 777 LEU A O 1
ATOM 5674 N N . SER A 1 778 ? -24.162 -15.151 21.936 1.00 89.81 778 SER A N 1
ATOM 5675 C CA . SER A 1 778 ? -25.034 -15.955 21.077 1.00 89.81 778 SER A CA 1
ATOM 5676 C C . SER A 1 778 ? -26.281 -15.175 20.694 1.00 89.81 778 SER A C 1
ATOM 5678 O O . SER A 1 778 ? -26.738 -14.353 21.480 1.00 89.81 778 SER A O 1
ATOM 5680 N N . GLY A 1 779 ? -26.860 -15.455 19.535 1.00 90.31 779 GLY A N 1
ATOM 5681 C CA . GLY A 1 779 ? -28.071 -14.785 19.058 1.00 90.31 779 GLY A CA 1
ATOM 5682 C C . GLY A 1 779 ? -27.966 -14.401 17.593 1.00 90.31 779 GLY A C 1
ATOM 5683 O O . GLY A 1 779 ? -27.032 -14.823 16.918 1.00 90.31 779 GLY A O 1
ATOM 5684 N N . ASP A 1 780 ? -28.908 -13.601 17.123 1.00 88.94 780 ASP A N 1
ATOM 5685 C CA . ASP A 1 780 ? -29.004 -13.197 15.724 1.00 88.94 780 ASP A CA 1
ATOM 5686 C C . ASP A 1 780 ? -28.912 -11.673 15.613 1.00 88.94 780 ASP A C 1
ATOM 5688 O O . ASP A 1 780 ? -29.327 -10.943 16.514 1.00 88.94 780 ASP A O 1
ATOM 5692 N N . ALA A 1 781 ? -28.352 -11.181 14.515 1.00 86.31 781 ALA A N 1
ATOM 5693 C CA . ALA A 1 781 ? -28.360 -9.772 14.167 1.00 86.31 781 ALA A CA 1
ATOM 5694 C C . ALA A 1 781 ? -28.498 -9.590 12.658 1.00 86.31 781 ALA A C 1
ATOM 5696 O O . ALA A 1 781 ? -27.922 -10.337 11.878 1.00 86.31 781 ALA A O 1
ATOM 5697 N N . ILE A 1 782 ? -29.230 -8.566 12.252 1.00 84.62 782 ILE A N 1
ATOM 5698 C CA . ILE A 1 782 ? -29.372 -8.121 10.878 1.00 84.62 782 ILE A CA 1
ATOM 5699 C C . ILE A 1 782 ? -28.696 -6.758 10.793 1.00 84.62 782 ILE A C 1
ATOM 5701 O O . ILE A 1 782 ? -29.156 -5.782 11.383 1.00 84.62 782 ILE A O 1
ATOM 5705 N N . LEU A 1 783 ? -27.589 -6.692 10.065 1.00 81.62 783 LEU A N 1
ATOM 5706 C CA . LEU A 1 783 ? -26.887 -5.448 9.771 1.00 81.62 783 LEU A CA 1
ATOM 5707 C C . LEU A 1 783 ? -27.268 -5.009 8.358 1.00 81.62 783 LEU A C 1
ATOM 5709 O O . LEU A 1 783 ? -27.146 -5.786 7.425 1.00 81.62 783 LEU A O 1
ATOM 5713 N N . THR A 1 784 ? -27.708 -3.774 8.163 1.00 76.75 784 THR A N 1
ATOM 5714 C CA . THR A 1 784 ? -27.945 -3.195 6.838 1.00 76.75 784 THR A CA 1
ATOM 5715 C C . THR A 1 784 ? -27.020 -2.006 6.637 1.00 76.75 784 THR A C 1
ATOM 5717 O O . THR A 1 784 ? -27.023 -1.109 7.467 1.00 76.75 784 THR A O 1
ATOM 5720 N N . VAL A 1 785 ? -26.240 -1.984 5.557 1.00 75.12 785 VAL A N 1
ATOM 5721 C CA . VAL A 1 785 ? -25.348 -0.875 5.179 1.00 75.12 785 VAL A CA 1
ATOM 5722 C C . VAL A 1 785 ? -25.679 -0.467 3.746 1.00 75.12 785 VAL A C 1
ATOM 5724 O O . VAL A 1 785 ? -25.531 -1.285 2.842 1.00 75.12 785 VAL A O 1
ATOM 5727 N N . ASP A 1 786 ? -26.142 0.765 3.525 1.00 74.06 786 ASP A N 1
ATOM 5728 C CA . ASP A 1 786 ? -26.569 1.270 2.205 1.00 74.06 786 ASP A CA 1
ATOM 5729 C C . ASP A 1 786 ? -27.492 0.295 1.451 1.00 74.06 786 ASP A C 1
ATOM 5731 O O . ASP A 1 786 ? -27.225 -0.103 0.319 1.00 74.06 786 ASP A O 1
ATOM 5735 N N . GLU A 1 787 ? -28.576 -0.132 2.103 1.00 71.06 787 GLU A N 1
ATOM 5736 C CA . GLU A 1 787 ? -29.560 -1.091 1.564 1.00 71.06 787 GLU A CA 1
ATOM 5737 C C . GLU A 1 787 ? -29.052 -2.541 1.386 1.00 71.06 787 GLU A C 1
ATOM 5739 O O . GLU A 1 787 ? -29.859 -3.423 1.086 1.00 71.06 787 GLU A O 1
ATOM 5744 N N . LYS A 1 788 ? -27.762 -2.839 1.622 1.00 72.44 788 LYS A N 1
ATOM 5745 C CA . LYS A 1 788 ? -27.242 -4.219 1.668 1.00 72.44 788 LYS A CA 1
ATOM 5746 C C . LYS A 1 788 ? -27.422 -4.817 3.055 1.00 72.44 788 LYS A C 1
ATOM 5748 O O . LYS A 1 788 ? -26.917 -4.259 4.023 1.00 72.44 788 LYS A O 1
ATOM 5753 N N . THR A 1 789 ? -28.088 -5.964 3.144 1.00 78.25 789 THR A N 1
ATOM 5754 C CA . THR A 1 789 ? -28.369 -6.655 4.409 1.00 78.25 789 THR A CA 1
ATOM 5755 C C . THR A 1 789 ? -27.423 -7.840 4.635 1.00 78.25 789 THR A C 1
ATOM 5757 O O . THR A 1 789 ? -27.146 -8.617 3.722 1.00 78.25 789 THR A O 1
ATOM 5760 N N . PHE A 1 790 ? -26.951 -7.978 5.869 1.00 79.56 790 PHE A N 1
ATOM 5761 C CA . PHE A 1 790 ? -26.104 -9.044 6.377 1.00 79.56 790 PHE A CA 1
ATOM 5762 C C . PHE A 1 790 ? -26.832 -9.741 7.527 1.00 79.56 790 PHE A C 1
ATOM 5764 O O . PHE A 1 790 ? -27.055 -9.142 8.580 1.00 79.56 790 PHE A O 1
ATOM 5771 N N . ASP A 1 791 ? -27.195 -11.003 7.315 1.00 82.62 791 ASP A N 1
ATOM 5772 C CA . ASP A 1 791 ? -27.794 -11.863 8.329 1.00 82.62 791 ASP A CA 1
ATOM 5773 C C . ASP A 1 791 ? -26.679 -12.561 9.111 1.00 82.62 791 ASP A C 1
ATOM 5775 O O . ASP A 1 791 ? -25.987 -13.445 8.593 1.00 82.62 791 ASP A O 1
ATOM 5779 N N . CYS A 1 792 ? -26.507 -12.150 10.362 1.00 85.25 792 CYS A N 1
ATOM 5780 C CA . CYS A 1 792 ? -25.484 -12.625 11.278 1.00 85.25 792 CYS A CA 1
ATOM 5781 C C . CYS A 1 792 ? -26.103 -13.528 12.354 1.00 85.25 792 CYS A C 1
ATOM 5783 O O . CYS A 1 792 ? -27.042 -13.138 13.038 1.00 85.25 792 CYS A O 1
ATOM 5785 N N . THR A 1 793 ? -25.520 -14.701 12.584 1.00 90.56 793 THR A N 1
ATOM 5786 C CA . THR A 1 793 ? -25.845 -15.584 13.712 1.00 90.56 793 THR A CA 1
ATOM 5787 C C . THR A 1 793 ? -24.580 -15.862 14.511 1.00 90.56 793 THR A C 1
ATOM 5789 O O . THR A 1 793 ? -23.582 -16.330 13.966 1.00 90.56 793 THR A O 1
ATOM 5792 N N . PHE A 1 794 ? -24.625 -15.627 15.816 1.00 91.00 794 PHE A N 1
ATOM 5793 C CA . PHE A 1 794 ? -23.550 -15.894 16.764 1.00 91.00 794 PHE A CA 1
ATOM 5794 C C . PHE A 1 794 ? -23.874 -17.153 17.575 1.00 91.00 794 PHE A C 1
ATOM 5796 O O . PHE A 1 794 ? -24.959 -17.269 18.151 1.00 91.00 794 PHE A O 1
ATOM 5803 N N . ASP A 1 795 ? -22.921 -18.074 17.685 1.00 91.75 795 ASP A N 1
ATOM 5804 C CA . ASP A 1 795 ? -23.024 -19.274 18.517 1.00 91.75 795 ASP A CA 1
ATOM 5805 C C . ASP A 1 795 ? -21.791 -19.398 19.421 1.00 91.75 795 ASP A C 1
ATOM 5807 O O . ASP A 1 795 ? -20.697 -19.755 18.983 1.00 91.75 795 ASP A O 1
ATOM 5811 N N . ASN A 1 796 ? -21.989 -19.100 20.708 1.00 89.94 796 ASN A N 1
ATOM 5812 C CA . ASN A 1 796 ? -20.997 -19.194 21.781 1.00 89.94 796 ASN A CA 1
ATOM 5813 C C . ASN A 1 796 ? -19.654 -18.490 21.497 1.00 89.94 796 ASN A C 1
ATOM 5815 O O . ASN A 1 796 ? -18.591 -19.017 21.830 1.00 89.94 796 ASN A O 1
ATOM 5819 N N . ILE A 1 797 ? -19.689 -17.294 20.900 1.00 90.56 797 ILE A N 1
ATOM 5820 C CA . ILE A 1 797 ? -18.477 -16.522 20.600 1.00 90.56 797 ILE A CA 1
ATOM 5821 C C . ILE A 1 797 ? -17.786 -16.093 21.897 1.00 90.56 797 ILE A C 1
ATOM 5823 O O . ILE A 1 797 ? -18.335 -15.312 22.679 1.00 90.56 797 ILE A O 1
ATOM 5827 N N . THR A 1 798 ? -16.572 -16.584 22.133 1.00 87.31 798 THR A N 1
ATOM 5828 C CA . THR A 1 798 ? -15.726 -16.165 23.258 1.00 87.31 798 THR A CA 1
ATOM 5829 C C . THR A 1 798 ? -14.607 -15.261 22.771 1.00 87.31 798 THR A C 1
ATOM 5831 O O . THR A 1 798 ? -14.106 -15.446 21.670 1.00 87.31 798 THR A O 1
ATOM 5834 N N . ILE A 1 799 ? -14.213 -14.289 23.593 1.00 80.94 799 ILE A N 1
ATOM 5835 C CA . ILE A 1 799 ? -13.144 -13.332 23.284 1.00 80.94 799 ILE A CA 1
ATOM 5836 C C . ILE A 1 799 ? -11.956 -13.614 24.199 1.00 80.94 799 ILE A C 1
ATOM 5838 O O . ILE A 1 799 ? -12.137 -13.798 25.410 1.00 80.94 799 ILE A O 1
ATOM 5842 N N . ASP A 1 800 ? -10.748 -13.629 23.638 1.00 77.25 800 ASP A N 1
ATOM 5843 C CA . ASP A 1 800 ? -9.533 -13.689 24.438 1.00 77.25 800 ASP A CA 1
ATOM 5844 C C . ASP A 1 800 ? -9.293 -12.339 25.129 1.00 77.25 800 ASP A C 1
ATOM 5846 O O . ASP A 1 800 ? -9.091 -11.328 24.455 1.00 77.25 800 ASP A O 1
ATOM 5850 N N . PRO A 1 801 ? -9.283 -12.275 26.470 1.00 65.94 801 PRO A N 1
ATOM 5851 C CA . PRO A 1 801 ? -9.095 -11.015 27.176 1.00 65.94 801 PRO A CA 1
ATOM 5852 C C . PRO A 1 801 ? -7.682 -10.425 27.026 1.00 65.94 801 PRO A C 1
ATOM 5854 O O . PRO A 1 801 ? -7.483 -9.283 27.430 1.00 65.94 801 PRO A O 1
ATOM 5857 N N . ALA A 1 802 ? -6.697 -11.176 26.515 1.00 69.19 802 ALA A N 1
ATOM 5858 C CA . ALA A 1 802 ? -5.336 -10.678 26.324 1.00 69.19 802 ALA A CA 1
ATOM 5859 C C . ALA A 1 802 ? -5.175 -9.856 25.037 1.00 69.19 802 ALA A C 1
ATOM 5861 O O . ALA A 1 802 ? -4.439 -8.873 25.049 1.00 69.19 802 ALA A O 1
ATOM 5862 N N . CYS A 1 803 ? -5.844 -10.254 23.952 1.00 71.06 803 CYS A N 1
ATOM 5863 C CA . CYS A 1 803 ? -5.694 -9.625 22.635 1.00 71.06 803 CYS A CA 1
ATOM 5864 C C . CYS A 1 803 ? -7.009 -9.135 22.012 1.00 71.06 803 CYS A C 1
ATOM 5866 O O . CYS A 1 803 ? -6.981 -8.529 20.949 1.00 71.06 803 CYS A O 1
ATOM 5868 N N . GLY A 1 804 ? -8.158 -9.367 22.651 1.00 71.25 804 GLY A N 1
ATOM 5869 C CA . GLY A 1 804 ? -9.447 -8.827 22.212 1.00 71.25 804 GLY A CA 1
ATOM 5870 C C . GLY A 1 804 ? -10.072 -9.519 20.996 1.00 71.25 804 GLY A C 1
ATOM 5871 O O . GLY A 1 804 ? -11.141 -9.099 20.565 1.00 71.25 804 GLY A O 1
ATOM 5872 N N . ILE A 1 805 ? -9.465 -10.586 20.465 1.00 77.44 805 ILE A N 1
ATOM 5873 C CA . ILE A 1 805 ? -10.003 -11.324 19.312 1.00 77.44 805 ILE A CA 1
ATOM 5874 C C . ILE A 1 805 ? -10.922 -12.475 19.749 1.00 77.44 805 ILE A C 1
ATOM 5876 O O . ILE A 1 805 ? -10.723 -13.046 20.831 1.00 77.44 805 ILE A O 1
ATOM 5880 N N . PRO A 1 806 ? -11.898 -12.874 18.916 1.00 82.00 806 PRO A N 1
ATOM 5881 C CA . PRO A 1 806 ? -12.634 -14.112 19.126 1.00 82.00 806 PRO A CA 1
ATOM 5882 C C . PRO A 1 806 ? -11.694 -15.331 19.146 1.00 82.00 806 PRO A C 1
ATOM 5884 O O . PRO A 1 806 ? -10.860 -15.490 18.261 1.00 82.00 806 PRO A O 1
ATOM 5887 N N . ASN A 1 807 ? -11.831 -16.197 20.151 1.00 85.62 807 ASN A N 1
ATOM 5888 C CA . ASN A 1 807 ? -11.004 -17.400 20.346 1.00 85.62 807 ASN A CA 1
ATOM 5889 C C . ASN A 1 807 ? -11.832 -18.679 20.567 1.00 85.62 807 ASN A C 1
ATOM 5891 O O . ASN A 1 807 ? -11.343 -19.690 21.078 1.00 85.62 807 ASN A O 1
ATOM 5895 N N . GLY A 1 808 ? -13.123 -18.618 20.252 1.00 87.44 808 GLY A N 1
ATOM 5896 C CA . GLY A 1 808 ? -14.042 -19.736 20.376 1.00 87.44 808 GLY A CA 1
ATOM 5897 C C . GLY A 1 808 ? -15.430 -19.382 19.871 1.00 87.44 808 GLY A C 1
ATOM 5898 O O . GLY A 1 808 ? -15.773 -18.206 19.768 1.00 87.44 808 GLY A O 1
ATOM 5899 N N . GLY A 1 809 ? -16.213 -20.415 19.562 1.00 90.50 809 GLY A N 1
ATOM 5900 C CA . GLY A 1 809 ? -17.550 -20.285 18.983 1.00 90.50 809 GLY A CA 1
ATOM 5901 C C . GLY A 1 809 ? -17.542 -20.145 17.463 1.00 90.50 809 GLY A C 1
ATOM 5902 O O . GLY A 1 809 ? -16.487 -20.120 16.827 1.00 90.50 809 GLY A O 1
ATOM 5903 N N . THR A 1 810 ? -18.740 -20.055 16.889 1.00 91.00 810 THR A N 1
ATOM 5904 C CA . THR A 1 810 ? -18.935 -19.862 15.450 1.00 91.00 810 THR A CA 1
ATOM 5905 C C . THR A 1 810 ? -19.819 -18.659 15.164 1.00 91.00 810 THR A C 1
ATOM 5907 O O . THR A 1 810 ? -20.793 -18.420 15.875 1.00 91.00 810 THR A O 1
ATOM 5910 N N . MET A 1 811 ? -19.510 -17.921 14.105 1.00 90.75 811 MET A N 1
ATOM 5911 C CA . MET A 1 811 ? -20.319 -16.820 13.591 1.00 90.75 811 MET A CA 1
ATOM 5912 C C . MET A 1 811 ? -20.704 -17.140 12.155 1.00 90.75 811 MET A C 1
ATOM 5914 O O . MET A 1 811 ? -19.847 -17.508 11.367 1.00 90.75 811 MET A O 1
ATOM 5918 N N . THR A 1 812 ? -21.977 -17.025 11.802 1.00 86.88 812 THR A N 1
ATOM 5919 C CA . THR A 1 812 ? -22.441 -17.213 10.425 1.00 86.88 812 THR A CA 1
ATOM 5920 C C . THR A 1 812 ? -22.912 -15.885 9.872 1.00 86.88 812 THR A C 1
ATOM 5922 O O . THR A 1 812 ? -23.758 -15.264 10.497 1.00 86.88 812 THR A O 1
ATOM 5925 N N . ILE A 1 813 ? -22.387 -15.461 8.725 1.00 84.69 813 ILE A N 1
ATOM 5926 C CA . ILE A 1 813 ? -22.776 -14.225 8.038 1.00 84.69 813 ILE A CA 1
ATOM 5927 C C . ILE A 1 813 ? -23.199 -14.605 6.625 1.00 84.69 813 ILE A C 1
ATOM 5929 O O . ILE A 1 813 ? -22.401 -15.178 5.886 1.00 84.69 813 ILE A O 1
ATOM 5933 N N . ASN A 1 814 ? -24.454 -14.345 6.251 1.00 79.50 814 ASN A N 1
ATOM 5934 C CA . ASN A 1 814 ? -24.987 -14.650 4.914 1.00 79.50 814 ASN A CA 1
ATOM 5935 C C . ASN A 1 814 ? -24.704 -16.098 4.442 1.00 79.50 814 ASN A C 1
ATOM 5937 O O . ASN A 1 814 ? -24.478 -16.358 3.263 1.00 79.50 814 ASN A O 1
ATOM 5941 N N . GLY A 1 815 ? -24.700 -17.061 5.373 1.00 73.31 815 GLY A N 1
ATOM 5942 C CA . GLY A 1 815 ? -24.437 -18.479 5.090 1.00 73.31 815 GLY A CA 1
ATOM 5943 C C . GLY A 1 815 ? -22.960 -18.906 5.090 1.00 73.31 815 GLY A C 1
ATOM 5944 O O . GLY A 1 815 ? -22.693 -20.101 4.948 1.00 73.31 815 GLY A O 1
ATOM 5945 N N . VAL A 1 816 ? -22.018 -17.981 5.303 1.00 81.00 816 VAL A N 1
ATOM 5946 C CA . VAL A 1 816 ? -20.598 -18.274 5.553 1.00 81.00 816 VAL A CA 1
ATOM 5947 C C . VAL A 1 816 ? -20.372 -18.414 7.055 1.00 81.00 816 VAL A C 1
ATOM 5949 O O . VAL A 1 816 ? -20.567 -17.462 7.803 1.00 81.00 816 VAL A O 1
ATOM 5952 N N . THR A 1 817 ? -19.962 -19.594 7.508 1.00 87.94 817 THR A N 1
ATOM 5953 C CA . THR A 1 817 ? -19.650 -19.893 8.907 1.00 87.94 817 THR A CA 1
ATOM 5954 C C . THR A 1 817 ? -18.156 -19.744 9.176 1.00 87.94 817 THR A C 1
ATOM 5956 O O . THR A 1 817 ? -17.331 -20.452 8.603 1.00 87.94 817 THR A O 1
ATOM 5959 N N . LEU A 1 818 ? -17.836 -18.854 10.104 1.00 89.81 818 LEU A N 1
ATOM 5960 C CA . LEU A 1 818 ? -16.532 -18.588 10.691 1.00 89.81 818 LEU A CA 1
ATOM 5961 C C . LEU A 1 818 ? -16.426 -19.340 12.019 1.00 89.81 818 LEU A C 1
ATOM 5963 O O . LEU A 1 818 ? -17.248 -19.127 12.907 1.00 89.81 818 LEU A O 1
ATOM 5967 N N . ASP A 1 819 ? -15.440 -20.215 12.165 1.00 91.38 819 ASP A N 1
ATOM 5968 C CA . ASP A 1 819 ? -15.162 -20.976 13.381 1.00 91.38 819 ASP A CA 1
ATOM 5969 C C . ASP A 1 819 ? -13.852 -20.494 14.014 1.00 91.38 819 ASP A C 1
ATOM 5971 O O . ASP A 1 819 ? -12.760 -20.672 13.464 1.00 91.38 819 ASP A O 1
ATOM 5975 N N . PHE A 1 820 ? -13.989 -19.887 15.194 1.00 90.19 820 PHE A N 1
ATOM 5976 C CA . PHE A 1 820 ? -12.898 -19.282 15.957 1.00 90.19 820 PHE A CA 1
ATOM 5977 C C . PHE A 1 820 ? -12.275 -20.240 16.975 1.00 90.19 820 PHE A C 1
ATOM 5979 O O . PHE A 1 820 ? -11.408 -19.849 17.751 1.00 90.19 820 PHE A O 1
ATOM 5986 N N . SER A 1 821 ? -12.708 -21.504 17.018 1.00 85.81 821 SER A N 1
ATOM 5987 C CA . SER A 1 821 ? -12.244 -22.483 18.012 1.00 85.81 821 SER A CA 1
ATOM 5988 C C . SER A 1 821 ? -10.750 -22.810 17.937 1.00 85.81 821 SER A C 1
ATOM 5990 O O . SER A 1 821 ? -10.192 -23.325 18.910 1.00 85.81 821 SER A O 1
ATOM 5992 N N . ALA A 1 822 ? -10.105 -22.513 16.805 1.00 80.56 822 ALA A N 1
ATOM 5993 C CA . ALA A 1 822 ? -8.667 -22.666 16.601 1.00 80.56 822 ALA A CA 1
ATOM 5994 C C . ALA A 1 822 ? -7.890 -21.336 16.630 1.00 80.56 822 ALA A C 1
ATOM 5996 O O . ALA A 1 822 ? -6.662 -21.370 16.595 1.00 80.56 822 ALA A O 1
ATOM 5997 N N . THR A 1 823 ? -8.577 -20.193 16.715 1.00 84.88 823 THR A N 1
ATOM 5998 C CA . THR A 1 823 ? -7.967 -18.860 16.638 1.00 84.88 823 THR A CA 1
ATOM 5999 C C . THR A 1 823 ? -7.203 -18.533 17.921 1.00 84.88 823 THR A C 1
ATOM 6001 O O . THR A 1 823 ? -7.703 -18.739 19.030 1.00 84.88 823 THR A O 1
ATOM 6004 N N . THR A 1 824 ? -5.978 -18.014 17.790 1.00 82.69 824 THR A N 1
ATOM 6005 C CA . THR A 1 824 ? -5.132 -17.627 18.932 1.00 82.69 824 THR A CA 1
ATOM 6006 C C . THR A 1 824 ? -4.503 -16.254 18.718 1.00 82.69 824 THR A C 1
ATOM 6008 O O . THR A 1 824 ? -4.384 -15.804 17.586 1.00 82.69 824 THR A O 1
ATOM 6011 N N . CYS A 1 825 ? -4.060 -15.586 19.789 1.00 76.56 825 CYS A N 1
ATOM 6012 C CA . CYS A 1 825 ? -3.420 -14.268 19.668 1.00 76.56 825 CYS A CA 1
ATOM 6013 C C . CYS A 1 825 ? -2.128 -14.287 18.826 1.00 76.56 825 CYS A C 1
ATOM 6015 O O . CYS A 1 825 ? -1.779 -13.268 18.243 1.00 76.56 825 CYS A O 1
ATOM 6017 N N . ASP A 1 826 ? -1.424 -15.425 18.776 1.00 76.25 826 ASP A N 1
ATOM 6018 C CA . ASP A 1 826 ? -0.175 -15.582 18.014 1.00 76.25 826 ASP A CA 1
ATOM 6019 C C . ASP A 1 826 ? -0.427 -15.976 16.543 1.00 76.25 826 ASP A C 1
ATOM 6021 O O . ASP A 1 826 ? 0.475 -15.880 15.714 1.00 76.25 826 ASP A O 1
ATOM 6025 N N . ASP A 1 827 ? -1.634 -16.456 16.233 1.00 73.88 827 ASP A N 1
ATOM 6026 C CA . ASP A 1 827 ? -2.048 -16.962 14.921 1.00 73.88 827 ASP A CA 1
ATOM 6027 C C . ASP A 1 827 ? -3.544 -16.641 14.721 1.00 73.88 827 ASP A C 1
ATOM 6029 O O . ASP A 1 827 ? -4.412 -17.456 15.076 1.00 73.88 827 ASP A O 1
ATOM 6033 N N . PRO A 1 828 ? -3.865 -15.421 14.244 1.00 78.75 828 PRO A N 1
ATOM 6034 C CA . PRO A 1 828 ? -5.230 -14.934 14.076 1.00 78.75 828 PRO A CA 1
ATOM 6035 C C . PRO A 1 828 ? -5.854 -15.493 12.789 1.00 78.75 828 PRO A C 1
ATOM 6037 O O . PRO A 1 828 ? -6.287 -14.756 11.902 1.00 78.75 828 PRO A O 1
ATOM 6040 N N . THR A 1 829 ? -5.880 -16.817 12.673 1.00 82.69 829 THR A N 1
ATOM 6041 C CA . THR A 1 829 ? -6.535 -17.532 11.580 1.00 82.69 829 THR A CA 1
ATOM 6042 C C . THR A 1 829 ? -7.872 -18.115 12.027 1.00 82.69 829 THR A C 1
ATOM 6044 O O . THR A 1 829 ? -8.076 -18.478 13.189 1.00 82.69 829 THR A O 1
ATOM 6047 N N . VAL A 1 830 ? -8.821 -18.172 11.098 1.00 86.94 830 VAL A N 1
ATOM 6048 C CA . VAL A 1 830 ? -10.214 -18.572 11.316 1.00 86.94 830 VAL A CA 1
ATOM 6049 C C . VAL A 1 830 ? -10.563 -19.655 10.307 1.00 86.94 830 VAL A C 1
ATOM 6051 O O . VAL A 1 830 ? -10.214 -19.560 9.128 1.00 86.94 830 VAL A O 1
ATOM 6054 N N . ALA A 1 831 ? -11.248 -20.707 10.751 1.00 84.06 831 ALA A N 1
ATOM 6055 C CA . ALA A 1 831 ? -11.771 -21.701 9.826 1.00 84.06 831 ALA A CA 1
ATOM 6056 C C . ALA A 1 831 ? -13.062 -21.166 9.196 1.00 84.06 831 ALA A C 1
ATOM 6058 O O . ALA A 1 831 ? -14.045 -20.907 9.881 1.00 84.06 831 ALA A O 1
ATOM 6059 N N . VAL A 1 832 ? -13.055 -20.991 7.882 1.00 84.25 832 VAL A N 1
ATOM 6060 C CA . VAL A 1 832 ? -14.169 -20.452 7.102 1.00 84.25 832 VAL A CA 1
ATOM 6061 C C . VAL A 1 832 ? -14.840 -21.601 6.379 1.00 84.25 832 VAL A C 1
ATOM 6063 O O . VAL A 1 832 ? -14.165 -22.446 5.788 1.00 84.25 832 VAL A O 1
ATOM 6066 N N . SER A 1 833 ? -16.166 -21.653 6.404 1.00 79.12 833 SER A N 1
ATOM 6067 C CA . SER A 1 833 ? -16.926 -22.670 5.691 1.00 79.12 833 SER A CA 1
ATOM 6068 C C . SER A 1 833 ? -18.203 -22.124 5.073 1.00 79.12 833 SER A C 1
ATOM 6070 O O . SER A 1 833 ? -18.905 -21.322 5.675 1.00 79.12 833 SER A O 1
ATOM 6072 N N . ALA A 1 834 ? -18.525 -22.591 3.870 1.00 70.06 834 ALA A N 1
ATOM 6073 C CA . ALA A 1 834 ? -19.807 -22.355 3.216 1.00 70.06 834 ALA A CA 1
ATOM 6074 C C . ALA A 1 834 ? -20.321 -23.705 2.700 1.00 70.06 834 ALA A C 1
ATOM 6076 O O . ALA A 1 834 ? -19.748 -24.324 1.798 1.00 70.06 834 ALA A O 1
ATOM 6077 N N . GLY A 1 835 ? -21.367 -24.235 3.337 1.00 66.56 835 GLY A N 1
ATOM 6078 C CA . GLY A 1 835 ? -21.854 -25.587 3.054 1.00 66.56 835 GLY A CA 1
ATOM 6079 C C . GLY A 1 835 ? -20.826 -26.678 3.397 1.00 66.56 835 GLY A C 1
ATOM 6080 O O . GLY A 1 835 ? -20.542 -26.915 4.566 1.00 66.56 835 GLY A O 1
ATOM 6081 N N . ASN A 1 836 ? -20.306 -27.382 2.382 1.00 57.19 836 ASN A N 1
ATOM 6082 C CA . ASN A 1 836 ? -19.313 -28.461 2.548 1.00 57.19 836 ASN A CA 1
ATOM 6083 C C . ASN A 1 836 ? -17.865 -28.014 2.274 1.00 57.19 836 ASN A C 1
ATOM 6085 O O . ASN A 1 836 ? -16.948 -28.829 2.392 1.00 57.19 836 ASN A O 1
ATOM 6089 N N . LEU A 1 837 ? -17.662 -26.767 1.853 1.00 56.91 837 LEU A N 1
ATOM 6090 C CA . LEU A 1 837 ? -16.339 -26.197 1.616 1.00 56.91 837 LEU A CA 1
ATOM 6091 C C . LEU A 1 837 ? -15.826 -25.627 2.930 1.00 56.91 837 LEU A C 1
ATOM 6093 O O . LEU A 1 837 ? -16.567 -24.927 3.615 1.00 56.91 837 LEU A O 1
ATOM 6097 N N . SER A 1 838 ? -14.583 -25.941 3.284 1.00 71.06 838 SER A N 1
ATOM 6098 C CA . SER A 1 838 ? -13.928 -25.392 4.466 1.00 71.06 838 SER A CA 1
ATOM 6099 C C . SER A 1 838 ? -12.461 -25.120 4.166 1.00 71.06 838 SER A C 1
ATOM 6101 O O . SER A 1 838 ? -11.782 -25.962 3.579 1.00 71.06 838 SER A O 1
ATOM 6103 N N . THR A 1 839 ? -11.996 -23.943 4.564 1.00 78.06 839 THR A N 1
ATOM 6104 C CA . THR A 1 839 ? -10.602 -23.507 4.473 1.00 78.06 839 THR A CA 1
ATOM 6105 C C . THR A 1 839 ? -10.223 -22.742 5.742 1.00 78.06 839 THR A C 1
ATOM 6107 O O . THR A 1 839 ? -11.075 -22.462 6.584 1.00 78.06 839 THR A O 1
ATOM 6110 N N . THR A 1 840 ? -8.947 -22.423 5.903 1.00 81.06 840 THR A N 1
ATOM 6111 C CA . THR A 1 840 ? -8.447 -21.559 6.973 1.00 81.06 840 THR A CA 1
ATOM 6112 C C . THR A 1 840 ? -7.921 -20.283 6.337 1.00 81.06 840 THR A C 1
ATOM 6114 O O . THR A 1 840 ? -7.163 -20.360 5.375 1.00 81.06 840 THR A O 1
ATOM 6117 N N . MET A 1 841 ? -8.351 -19.136 6.852 1.00 77.44 841 MET A N 1
ATOM 6118 C CA . MET A 1 841 ? -8.012 -17.807 6.333 1.00 77.44 841 MET A CA 1
ATOM 6119 C C . MET A 1 841 ? -7.579 -16.912 7.491 1.00 77.44 841 MET A C 1
ATOM 6121 O O . MET A 1 841 ? -7.987 -17.143 8.633 1.00 77.44 841 MET A O 1
ATOM 6125 N N . SER A 1 842 ? -6.760 -15.899 7.226 1.00 80.31 842 SER A N 1
ATOM 6126 C CA . SER A 1 842 ? -6.528 -14.833 8.203 1.00 80.31 842 SER A CA 1
ATOM 6127 C C . SER A 1 842 ? -7.814 -14.026 8.422 1.00 80.31 842 SER A C 1
ATOM 6129 O O . SER A 1 842 ? -8.709 -14.017 7.575 1.00 80.31 842 SER A O 1
ATOM 6131 N N . ILE A 1 843 ? -7.930 -13.334 9.558 1.00 71.62 843 ILE A N 1
ATOM 6132 C CA . ILE A 1 843 ? -9.084 -12.452 9.813 1.00 71.62 843 ILE A CA 1
ATOM 6133 C C . ILE A 1 843 ? -9.236 -11.390 8.704 1.00 71.62 843 ILE A C 1
ATOM 6135 O O . ILE A 1 843 ? -10.359 -11.127 8.277 1.00 71.62 843 ILE A O 1
ATOM 6139 N N . ASP A 1 844 ? -8.138 -10.847 8.177 1.00 69.50 844 ASP A N 1
ATOM 6140 C CA . ASP A 1 844 ? -8.174 -9.836 7.108 1.00 69.50 844 ASP A CA 1
ATOM 6141 C C . ASP A 1 844 ? -8.691 -10.410 5.782 1.00 69.50 844 ASP A C 1
ATOM 6143 O O . ASP A 1 844 ? -9.516 -9.802 5.098 1.00 69.50 844 ASP A O 1
ATOM 6147 N N . GLU A 1 845 ? -8.269 -11.628 5.438 1.00 73.00 845 GLU A N 1
ATOM 6148 C CA . GLU A 1 845 ? -8.777 -12.346 4.268 1.00 73.00 845 GLU A CA 1
ATOM 6149 C C . GLU A 1 845 ? -10.280 -12.637 4.396 1.00 73.00 845 GLU A C 1
ATOM 6151 O O . GLU A 1 845 ? -11.016 -12.545 3.412 1.00 73.00 845 GLU A O 1
ATOM 6156 N N . VAL A 1 846 ? -10.756 -12.947 5.608 1.00 70.94 846 VAL A N 1
ATOM 6157 C CA . VAL A 1 846 ? -12.188 -13.127 5.891 1.00 70.94 846 VAL A CA 1
ATOM 6158 C C . VAL A 1 846 ? -12.963 -11.828 5.702 1.00 70.94 846 VAL A C 1
ATOM 6160 O O . VAL A 1 846 ? -14.044 -11.850 5.116 1.00 70.94 846 VAL A O 1
ATOM 6163 N N . ILE A 1 847 ? -12.434 -10.699 6.177 1.00 68.81 847 ILE A N 1
ATOM 6164 C CA . ILE A 1 847 ? -13.078 -9.390 6.003 1.00 68.81 847 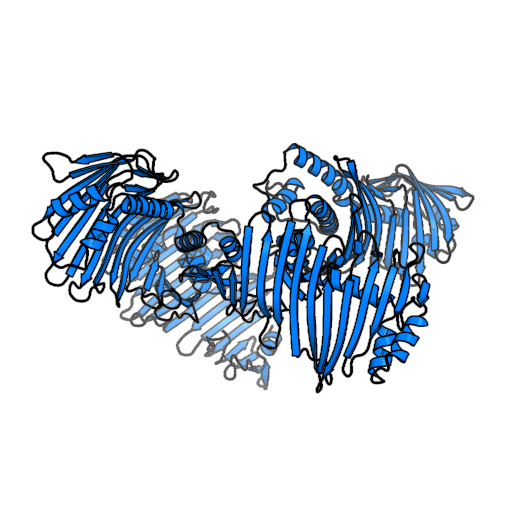ILE A CA 1
ATOM 6165 C C . ILE A 1 847 ? -13.225 -9.085 4.512 1.00 68.81 847 ILE A C 1
ATOM 6167 O O . ILE A 1 847 ? -14.330 -8.793 4.055 1.00 68.81 847 ILE A O 1
ATOM 6171 N N . ASN A 1 848 ? -12.145 -9.243 3.744 1.00 71.50 848 ASN A N 1
ATOM 6172 C CA . ASN A 1 848 ? -12.164 -9.034 2.299 1.00 71.50 848 ASN A CA 1
ATOM 6173 C C . ASN A 1 848 ? -13.174 -9.947 1.600 1.00 71.50 848 ASN A C 1
ATOM 6175 O O . ASN A 1 848 ? -13.925 -9.475 0.749 1.00 71.50 848 ASN A O 1
ATOM 6179 N N . LEU A 1 849 ? -13.246 -11.223 1.995 1.00 70.19 849 LEU A N 1
ATOM 6180 C CA . LEU A 1 849 ? -14.227 -12.170 1.471 1.00 70.19 849 LEU A CA 1
ATOM 6181 C C . LEU A 1 849 ? -15.662 -11.671 1.688 1.00 70.19 849 LEU A C 1
ATOM 6183 O O . LEU A 1 849 ? -16.450 -11.650 0.749 1.00 70.19 849 LEU A O 1
ATOM 6187 N N . LEU A 1 850 ? -15.996 -11.244 2.909 1.00 67.44 850 LEU A N 1
ATOM 6188 C CA . LEU A 1 850 ? -17.344 -10.802 3.286 1.00 67.44 850 LEU A CA 1
ATOM 6189 C C . LEU A 1 850 ? -17.772 -9.482 2.624 1.00 67.44 850 LEU A C 1
ATOM 6191 O O . LEU A 1 850 ? -18.969 -9.198 2.570 1.00 67.44 850 LEU A O 1
ATOM 6195 N N . MET A 1 851 ? -16.823 -8.681 2.126 1.00 63.12 851 MET A N 1
ATOM 6196 C CA . MET A 1 851 ? -17.112 -7.441 1.395 1.00 63.12 851 MET A CA 1
ATOM 6197 C C . MET A 1 851 ? -17.406 -7.661 -0.097 1.00 63.12 851 MET A C 1
ATOM 6199 O O . MET A 1 851 ? -17.867 -6.733 -0.769 1.00 63.12 851 MET A O 1
ATOM 6203 N N . MET A 1 852 ? -17.155 -8.860 -0.630 1.00 63.84 852 MET A N 1
ATOM 6204 C CA . MET A 1 852 ? -17.446 -9.186 -2.028 1.00 63.84 852 MET A CA 1
ATOM 6205 C C . MET A 1 852 ? -18.957 -9.298 -2.267 1.00 63.84 852 MET A C 1
ATOM 6207 O O . MET A 1 852 ? -19.721 -9.629 -1.363 1.00 63.84 852 MET A O 1
ATOM 6211 N N . GLU A 1 853 ? -19.406 -9.037 -3.501 1.00 61.47 853 GLU A N 1
ATOM 6212 C CA . GLU A 1 853 ? -20.830 -9.178 -3.853 1.00 61.47 853 GLU A CA 1
ATOM 6213 C C . GLU A 1 853 ? -21.342 -10.614 -3.689 1.00 61.47 853 GLU A C 1
ATOM 6215 O O . GLU A 1 853 ? -22.521 -10.803 -3.398 1.00 61.47 853 GLU A O 1
ATOM 6220 N N . ASP A 1 854 ? -20.450 -11.602 -3.810 1.00 65.19 854 ASP A N 1
ATOM 6221 C CA . ASP A 1 854 ? -20.751 -13.009 -3.576 1.00 65.19 854 ASP A CA 1
ATOM 6222 C C . ASP A 1 854 ? -19.599 -13.723 -2.835 1.00 65.19 854 ASP A C 1
ATOM 6224 O O . ASP A 1 854 ? -18.693 -14.296 -3.457 1.00 65.19 854 ASP A O 1
ATOM 6228 N N . PRO A 1 855 ? -19.607 -13.699 -1.490 1.00 59.25 855 PRO A N 1
ATOM 6229 C CA . PRO A 1 855 ? -18.560 -14.312 -0.677 1.00 59.25 855 PRO A CA 1
ATOM 6230 C C . PRO A 1 855 ? -18.504 -15.838 -0.835 1.00 59.25 855 PRO A C 1
ATOM 6232 O O . PRO A 1 855 ? -17.456 -16.443 -0.616 1.00 59.25 855 PRO A O 1
ATOM 6235 N N . ILE A 1 856 ? -19.605 -16.489 -1.227 1.00 60.41 856 ILE A N 1
ATOM 6236 C CA . ILE A 1 856 ? -19.643 -17.943 -1.416 1.00 60.41 856 ILE A CA 1
ATOM 6237 C C . ILE A 1 856 ? -18.924 -18.309 -2.717 1.00 60.41 856 ILE A C 1
ATOM 6239 O O . ILE A 1 856 ? -18.097 -19.224 -2.713 1.00 60.41 856 ILE A O 1
ATOM 6243 N N . ASN A 1 857 ? -19.174 -17.571 -3.804 1.00 58.12 857 ASN A N 1
ATOM 6244 C CA . ASN A 1 857 ? -18.468 -17.758 -5.075 1.00 58.12 857 ASN A CA 1
ATOM 6245 C C . ASN A 1 857 ? -16.977 -17.388 -4.980 1.00 58.12 857 ASN A C 1
ATOM 6247 O O . ASN A 1 857 ? -16.137 -18.074 -5.561 1.00 58.12 857 ASN A O 1
ATOM 6251 N N . ALA A 1 858 ? -16.617 -16.389 -4.176 1.00 54.25 858 ALA A N 1
ATOM 6252 C CA . ALA A 1 858 ? -15.218 -16.076 -3.891 1.00 54.25 858 ALA A CA 1
ATOM 6253 C C . ALA A 1 858 ? -14.511 -17.164 -3.059 1.00 54.25 858 ALA A C 1
ATOM 6255 O O . ALA A 1 858 ? -13.369 -17.524 -3.347 1.00 54.25 858 ALA A O 1
ATOM 6256 N N . LEU A 1 859 ? -15.197 -17.759 -2.073 1.00 48.59 859 LEU A N 1
ATOM 6257 C CA . LEU A 1 859 ? -14.669 -18.896 -1.310 1.00 48.59 859 LEU A CA 1
ATOM 6258 C C . LEU A 1 859 ? -14.514 -20.142 -2.203 1.00 48.59 859 LEU A C 1
ATOM 6260 O O . LEU A 1 859 ? -13.557 -20.903 -2.058 1.00 48.59 859 LEU A O 1
ATOM 6264 N N . LEU A 1 860 ? -15.429 -20.335 -3.158 1.00 47.31 860 LEU A N 1
ATOM 6265 C CA . LEU A 1 860 ? -15.330 -21.353 -4.209 1.00 47.31 860 LEU A CA 1
ATOM 6266 C C . LEU A 1 860 ? -14.107 -21.126 -5.114 1.00 47.31 860 LEU A C 1
ATOM 6268 O O . LEU A 1 860 ? -13.409 -22.096 -5.406 1.00 47.31 860 LEU A O 1
ATOM 6272 N N . ALA A 1 861 ? -13.812 -19.878 -5.491 1.00 48.62 861 ALA A N 1
ATOM 6273 C CA . ALA A 1 861 ? -12.630 -19.512 -6.279 1.00 48.62 861 ALA A CA 1
ATOM 6274 C C . ALA A 1 861 ? -11.312 -19.697 -5.496 1.00 48.62 861 ALA A C 1
ATOM 6276 O O . ALA A 1 861 ? -10.327 -20.187 -6.042 1.00 48.62 861 ALA A O 1
ATOM 6277 N N . ALA A 1 862 ? -11.296 -19.385 -4.195 1.00 44.12 862 ALA A N 1
ATOM 6278 C CA . ALA A 1 862 ? -10.117 -19.555 -3.338 1.00 44.12 862 ALA A CA 1
ATOM 6279 C C . ALA A 1 862 ? -9.776 -21.033 -3.056 1.00 44.12 862 ALA A C 1
ATOM 6281 O O . ALA A 1 862 ? -8.608 -21.392 -2.906 1.00 44.12 862 ALA A O 1
ATOM 6282 N N . VAL A 1 863 ? -10.786 -21.911 -2.990 1.00 41.78 863 VAL A N 1
ATOM 6283 C CA . VAL A 1 863 ? -10.607 -23.359 -2.756 1.00 41.78 863 VAL A CA 1
ATOM 6284 C C . VAL A 1 863 ? -10.441 -24.139 -4.072 1.00 41.78 863 VAL A C 1
ATOM 6286 O O . VAL A 1 863 ? -9.866 -25.231 -4.083 1.00 41.78 863 VAL A O 1
ATOM 6289 N N . GLY A 1 864 ? -10.914 -23.594 -5.194 1.00 35.03 864 GLY A N 1
ATOM 6290 C CA . GLY A 1 864 ? -10.821 -24.181 -6.526 1.00 35.03 864 GLY A CA 1
ATOM 6291 C C . GLY A 1 864 ? -9.877 -23.396 -7.428 1.00 35.03 864 GLY A C 1
ATOM 6292 O O . GLY A 1 864 ? -10.338 -22.591 -8.222 1.00 35.03 864 GLY A O 1
ATOM 6293 N N . GLY A 1 865 ? -8.571 -23.667 -7.344 1.00 29.11 865 GLY A N 1
ATOM 6294 C CA . GLY A 1 865 ? -7.582 -23.052 -8.234 1.00 29.11 865 GLY A CA 1
ATOM 6295 C C . GLY A 1 865 ? -7.990 -23.096 -9.716 1.00 29.11 865 GLY A C 1
ATOM 6296 O O . GLY A 1 865 ? -8.372 -24.156 -10.227 1.00 29.11 865 GLY A O 1
ATOM 6297 N N . ASP A 1 866 ? -7.898 -21.926 -10.357 1.00 33.59 866 ASP A N 1
ATOM 6298 C CA . ASP A 1 866 ? -7.932 -21.634 -11.797 1.00 33.59 866 ASP A CA 1
ATOM 6299 C C . ASP A 1 866 ? -8.654 -22.671 -12.675 1.00 33.59 866 ASP A C 1
ATOM 6301 O O . ASP A 1 866 ? -8.018 -23.572 -13.228 1.00 33.59 866 ASP A O 1
ATOM 6305 N N . ASN A 1 867 ? -9.970 -22.536 -12.894 1.00 32.16 867 ASN A N 1
ATOM 6306 C CA . ASN A 1 867 ? -10.652 -23.255 -13.985 1.00 32.16 867 ASN A CA 1
ATOM 6307 C C . ASN A 1 867 ? -11.800 -22.449 -14.633 1.00 32.16 867 ASN A C 1
ATOM 6309 O O . ASN A 1 867 ? -12.994 -22.693 -14.428 1.00 32.16 867 ASN A O 1
ATOM 6313 N N . SER A 1 868 ? -11.406 -21.566 -15.555 1.00 43.25 868 SER A N 1
ATOM 6314 C CA . SER A 1 868 ? -12.219 -20.660 -16.386 1.00 43.25 868 SER A CA 1
ATOM 6315 C C . SER A 1 868 ? -13.104 -21.332 -17.460 1.00 43.25 868 SER A C 1
ATOM 6317 O O . SER A 1 868 ? -13.133 -20.961 -18.634 1.00 43.25 868 SER A O 1
ATOM 6319 N N . THR A 1 869 ? -13.894 -22.344 -17.103 1.00 35.69 869 THR A N 1
ATOM 6320 C CA . THR A 1 869 ? -14.940 -22.886 -18.009 1.00 35.69 869 THR A CA 1
ATOM 6321 C C . THR A 1 869 ? -16.218 -23.279 -17.273 1.00 35.69 869 THR A C 1
ATOM 6323 O O . THR A 1 869 ? -17.301 -23.272 -17.858 1.00 35.69 869 THR A O 1
ATOM 6326 N N . GLN A 1 870 ? -16.115 -23.592 -15.981 1.00 38.62 870 GLN A N 1
ATOM 6327 C CA . GLN A 1 870 ? -17.254 -23.967 -15.147 1.00 38.62 870 GLN A CA 1
ATOM 6328 C C . GLN A 1 870 ? -17.888 -22.741 -14.476 1.00 38.62 870 GLN A C 1
ATOM 6330 O O . GLN A 1 870 ? -19.108 -22.680 -14.384 1.00 38.62 870 GLN A O 1
ATOM 6335 N N . GLU A 1 871 ? -17.080 -21.738 -14.126 1.00 38.94 871 GLU A N 1
ATOM 6336 C CA . GLU A 1 871 ? -17.483 -20.498 -13.445 1.00 38.94 871 GLU A CA 1
ATOM 6337 C C . GLU A 1 871 ? -18.374 -19.596 -14.301 1.00 38.94 871 GLU A C 1
ATOM 6339 O O . GLU A 1 871 ? -19.403 -19.134 -13.832 1.00 38.94 871 GLU A O 1
ATOM 6344 N N . ALA A 1 872 ? -18.068 -19.418 -15.589 1.00 38.03 872 ALA A N 1
ATOM 6345 C CA . ALA A 1 872 ? -18.903 -18.603 -16.476 1.00 38.03 872 ALA A CA 1
ATOM 6346 C C . ALA A 1 872 ? -20.292 -19.225 -16.724 1.00 38.03 872 ALA A C 1
ATOM 6348 O O . ALA A 1 872 ? -21.275 -18.515 -16.919 1.00 38.03 872 ALA A O 1
ATOM 6349 N N . ILE A 1 873 ? -20.389 -20.561 -16.722 1.00 40.28 873 ILE A N 1
ATOM 6350 C CA . ILE A 1 873 ? -21.672 -21.271 -16.826 1.00 40.28 873 ILE A CA 1
ATOM 6351 C C . ILE A 1 873 ? -22.371 -21.299 -15.463 1.00 40.28 873 ILE A C 1
ATOM 6353 O O . ILE A 1 873 ? -23.587 -21.159 -15.424 1.00 40.28 873 ILE A O 1
ATOM 6357 N N . ALA A 1 874 ? -21.629 -21.463 -14.365 1.00 43.94 874 ALA A N 1
ATOM 6358 C CA . ALA A 1 874 ? -22.164 -21.404 -13.011 1.00 43.94 874 ALA A CA 1
ATOM 6359 C C . ALA A 1 874 ? -22.760 -20.022 -12.726 1.00 43.94 874 ALA A C 1
ATOM 6361 O O . ALA A 1 874 ? -23.942 -19.975 -12.424 1.00 43.94 874 ALA A O 1
ATOM 6362 N N . GLY A 1 875 ? -22.031 -18.930 -12.974 1.00 43.31 875 GLY A N 1
ATOM 6363 C CA . GLY A 1 875 ? -22.512 -17.555 -12.806 1.00 43.31 875 GLY A CA 1
ATOM 6364 C C . GLY A 1 875 ? -23.750 -17.239 -13.651 1.00 43.31 875 GLY A C 1
ATOM 6365 O O . GLY A 1 875 ? -24.750 -16.770 -13.120 1.00 43.31 875 GLY A O 1
ATOM 6366 N N . LEU A 1 876 ? -23.768 -17.622 -14.937 1.00 40.69 876 LEU A N 1
ATOM 6367 C CA . LEU A 1 876 ? -24.958 -17.450 -15.791 1.00 40.69 876 LEU A CA 1
ATOM 6368 C C . LEU A 1 876 ? -26.167 -18.298 -15.342 1.00 40.69 876 LEU A C 1
ATOM 6370 O O . LEU A 1 876 ? -27.312 -17.950 -15.636 1.00 40.69 876 LEU A O 1
ATOM 6374 N N . LEU A 1 877 ? -25.938 -19.445 -14.692 1.00 45.47 877 LEU A N 1
ATOM 6375 C CA . LEU A 1 877 ? -26.999 -20.298 -14.139 1.00 45.47 877 LEU A CA 1
ATOM 6376 C C . LEU A 1 877 ? -27.438 -19.848 -12.735 1.00 45.47 877 LEU A C 1
ATOM 6378 O O . LEU A 1 877 ? -28.580 -20.111 -12.351 1.00 45.47 877 LEU A O 1
ATOM 6382 N N . ASP A 1 878 ? -26.558 -19.178 -11.998 1.00 47.12 878 ASP A N 1
ATOM 6383 C CA . ASP A 1 878 ? -26.791 -18.632 -10.664 1.00 47.12 878 ASP A CA 1
ATOM 6384 C C . ASP A 1 878 ? -27.625 -17.345 -10.737 1.00 47.12 878 ASP A C 1
ATOM 6386 O O . ASP A 1 878 ? -28.688 -17.267 -10.126 1.00 47.12 878 ASP A O 1
ATOM 6390 N N . GLU A 1 879 ? -27.292 -16.426 -11.654 1.00 46.16 879 GLU A N 1
ATOM 6391 C CA . GLU A 1 879 ? -28.131 -15.259 -11.993 1.00 46.16 879 GLU A CA 1
ATOM 6392 C C . GLU A 1 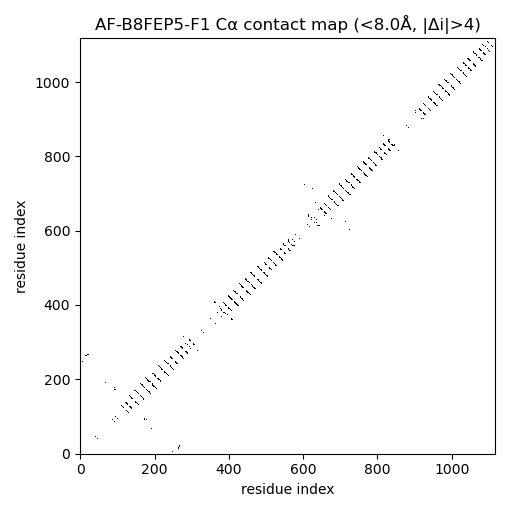879 ? -29.516 -15.659 -12.534 1.00 46.16 879 GLU A C 1
ATOM 6394 O O . GLU A 1 879 ? -30.511 -14.941 -12.393 1.00 46.16 879 GLU A O 1
ATOM 6399 N N . ALA A 1 880 ? -29.603 -16.837 -13.158 1.00 40.53 880 ALA A N 1
ATOM 6400 C CA . ALA A 1 880 ? -30.852 -17.445 -13.602 1.00 40.53 880 ALA A CA 1
ATOM 6401 C C . ALA A 1 880 ? -31.642 -18.138 -12.470 1.00 40.53 880 ALA A C 1
ATOM 6403 O O . ALA A 1 880 ? -32.733 -18.653 -12.730 1.00 40.53 880 ALA A O 1
ATOM 6404 N N . GLY A 1 881 ? -31.107 -18.190 -11.245 1.00 43.03 881 GLY A N 1
ATOM 6405 C CA . GLY A 1 881 ? -31.720 -18.787 -10.056 1.00 43.03 881 GLY A CA 1
ATOM 6406 C C . GLY A 1 881 ? -31.820 -20.316 -10.084 1.00 43.03 881 GLY A C 1
ATOM 6407 O O . GLY A 1 881 ? -32.670 -20.881 -9.392 1.00 43.03 881 GLY A O 1
ATOM 6408 N N . LEU A 1 882 ? -31.048 -21.017 -10.929 1.00 46.12 882 LEU A N 1
ATOM 6409 C CA . LEU A 1 882 ? -31.113 -22.485 -11.110 1.00 46.12 882 LEU A CA 1
ATOM 6410 C C . LEU A 1 882 ? -30.501 -23.276 -9.959 1.00 46.12 882 LEU A C 1
ATOM 6412 O O . LEU A 1 882 ? -31.050 -24.320 -9.595 1.00 46.12 882 LEU A O 1
ATOM 6416 N N . TRP A 1 883 ? -29.452 -22.745 -9.340 1.00 47.69 883 TRP A N 1
ATOM 6417 C CA . TRP A 1 883 ? -28.805 -23.364 -8.187 1.00 47.69 883 TRP A CA 1
ATOM 6418 C C . TRP A 1 883 ? -29.621 -23.212 -6.902 1.00 47.69 883 TRP A C 1
ATOM 6420 O O . TRP A 1 883 ? -29.896 -24.218 -6.252 1.00 47.69 883 TRP A O 1
ATOM 6430 N N . GLU A 1 884 ? -30.152 -22.021 -6.602 1.00 46.22 884 GLU A N 1
ATOM 6431 C CA . GLU A 1 884 ? -31.075 -21.820 -5.470 1.00 46.22 884 GLU A CA 1
ATOM 6432 C C . GLU A 1 884 ? -32.300 -22.746 -5.529 1.00 46.22 884 GLU A C 1
ATOM 6434 O O . GLU A 1 884 ? -32.775 -23.263 -4.510 1.00 46.22 884 GLU A O 1
ATOM 6439 N N . ALA A 1 885 ? -32.838 -22.973 -6.729 1.00 43.66 885 ALA A N 1
ATOM 6440 C CA . ALA A 1 885 ? -33.966 -23.871 -6.917 1.00 43.66 885 ALA A CA 1
ATOM 6441 C C . ALA A 1 885 ? -33.574 -25.345 -6.704 1.00 43.66 885 ALA A C 1
ATOM 6443 O O . ALA A 1 885 ? -34.362 -26.110 -6.134 1.00 43.66 885 ALA A O 1
ATOM 6444 N N . GLU A 1 886 ? -32.363 -25.744 -7.110 1.00 45.03 886 GLU A N 1
ATOM 6445 C CA . GLU A 1 886 ? -31.802 -27.067 -6.828 1.00 45.03 886 GLU A CA 1
ATOM 6446 C C . GLU A 1 886 ? -31.534 -27.261 -5.328 1.00 45.03 886 GLU A C 1
ATOM 6448 O O . GLU A 1 886 ? -31.938 -28.284 -4.771 1.00 45.03 886 GLU A O 1
ATOM 6453 N N . ASP A 1 887 ? -30.956 -26.277 -4.640 1.00 46.69 887 ASP A N 1
ATOM 6454 C CA . ASP A 1 887 ? -30.674 -26.343 -3.204 1.00 46.69 887 ASP A CA 1
ATOM 6455 C C . ASP A 1 887 ? -31.948 -26.340 -2.357 1.00 46.69 887 ASP A C 1
ATOM 6457 O O . ASP A 1 887 ? -32.077 -27.123 -1.410 1.00 46.69 887 ASP A O 1
ATOM 6461 N N . ARG A 1 888 ? -32.983 -25.593 -2.758 1.00 43.28 888 ARG A N 1
ATOM 6462 C CA . ARG A 1 888 ? -34.319 -25.691 -2.143 1.00 43.28 888 ARG A CA 1
ATOM 6463 C C . ARG A 1 888 ? -34.992 -27.042 -2.411 1.00 43.28 888 ARG A C 1
ATOM 6465 O O . ARG A 1 888 ? -35.726 -27.543 -1.550 1.00 43.28 888 ARG A O 1
ATOM 6472 N N . LEU A 1 889 ? -34.739 -27.670 -3.563 1.00 40.31 889 LEU A N 1
ATOM 6473 C CA . LEU A 1 889 ? -35.189 -29.035 -3.867 1.00 40.31 889 LEU A CA 1
ATOM 6474 C C . LEU A 1 889 ? -34.405 -30.095 -3.071 1.00 40.31 889 LEU A C 1
ATOM 6476 O O . LEU A 1 889 ? -35.012 -31.068 -2.617 1.00 40.31 889 LEU A O 1
ATOM 6480 N N . ARG A 1 890 ? -33.100 -29.893 -2.836 1.00 43.75 890 ARG A N 1
ATOM 6481 C CA . ARG A 1 890 ? -32.253 -30.735 -1.970 1.00 43.75 890 ARG A CA 1
ATOM 6482 C C . ARG A 1 890 ? -32.662 -30.619 -0.500 1.00 43.75 890 ARG A C 1
ATOM 6484 O O . ARG A 1 890 ? -32.790 -31.643 0.176 1.00 43.75 890 ARG A O 1
ATOM 6491 N N . ALA A 1 891 ? -32.964 -29.406 -0.029 1.00 37.75 891 ALA A N 1
ATOM 6492 C CA . ALA A 1 891 ? -33.477 -29.139 1.315 1.00 37.75 891 ALA A CA 1
ATOM 6493 C C . ALA A 1 891 ? -34.863 -29.777 1.541 1.00 37.75 891 ALA A C 1
ATOM 6495 O O . ALA A 1 891 ? -35.152 -30.319 2.612 1.00 37.75 891 ALA A O 1
ATOM 6496 N N . ARG A 1 892 ? -35.722 -29.822 0.511 1.00 39.62 892 ARG A N 1
ATOM 6497 C CA . ARG A 1 892 ? -37.005 -30.546 0.537 1.00 39.62 892 ARG A CA 1
ATOM 6498 C C . ARG A 1 892 ? -36.832 -32.011 0.141 1.00 39.62 892 ARG A C 1
ATOM 6500 O O . ARG A 1 892 ? -37.408 -32.488 -0.835 1.00 39.62 892 ARG A O 1
ATOM 6507 N N . LYS A 1 893 ? -36.127 -32.773 0.979 1.00 38.94 893 LYS A N 1
ATOM 6508 C CA . LYS A 1 893 ? -35.844 -34.209 0.784 1.00 38.94 893 LYS A CA 1
ATOM 6509 C C . LYS A 1 893 ? -37.084 -35.116 0.609 1.00 38.94 893 LYS A C 1
ATOM 6511 O O . LYS A 1 893 ? -36.937 -36.309 0.370 1.00 38.94 893 LYS A O 1
ATOM 6516 N N . ILE A 1 894 ? -38.316 -34.614 0.737 1.00 39.50 894 ILE A N 1
ATOM 6517 C CA . ILE A 1 894 ? -39.554 -35.394 0.614 1.00 39.50 894 ILE A CA 1
ATOM 6518 C C . ILE A 1 894 ? -40.669 -34.467 0.074 1.00 39.50 894 ILE A C 1
ATOM 6520 O O . ILE A 1 894 ? -41.164 -33.634 0.822 1.00 39.50 894 ILE A O 1
ATOM 6524 N N . ALA A 1 895 ? -41.093 -34.644 -1.189 1.00 37.53 895 ALA A N 1
ATOM 6525 C CA . ALA A 1 895 ? -42.321 -34.100 -1.827 1.00 37.53 895 ALA A CA 1
ATOM 6526 C C . ALA A 1 895 ? -42.254 -32.913 -2.826 1.00 37.53 895 ALA A C 1
ATOM 6528 O O . ALA A 1 895 ? -43.318 -32.461 -3.238 1.00 37.53 895 ALA A O 1
ATOM 6529 N N . GLY A 1 896 ? -41.090 -32.466 -3.310 1.00 48.66 896 GLY A N 1
ATOM 6530 C CA . GLY A 1 896 ? -41.044 -31.521 -4.443 1.00 48.66 896 GLY A CA 1
ATOM 6531 C C . GLY A 1 896 ? -41.426 -32.190 -5.774 1.00 48.66 896 GLY A C 1
ATOM 6532 O O . GLY A 1 896 ? -40.749 -33.115 -6.237 1.00 48.66 896 GLY A O 1
ATOM 6533 N N . THR A 1 897 ? -42.526 -31.767 -6.389 1.00 58.44 897 THR A N 1
ATOM 6534 C CA . THR A 1 897 ? -42.879 -32.120 -7.769 1.00 58.44 897 THR A CA 1
ATOM 6535 C C . THR A 1 897 ? -42.149 -31.194 -8.741 1.00 58.44 897 THR A C 1
ATOM 6537 O O . THR A 1 897 ? -41.825 -30.065 -8.402 1.00 58.44 897 THR A O 1
ATOM 6540 N N . VAL A 1 898 ? -41.942 -31.630 -9.988 1.00 59.88 898 VAL A N 1
ATOM 6541 C CA . VAL A 1 898 ? -41.447 -30.759 -11.076 1.00 59.88 898 VAL A CA 1
ATOM 6542 C C . VAL A 1 898 ? -42.307 -29.483 -11.225 1.00 59.88 898 VAL A C 1
ATOM 6544 O O . VAL A 1 898 ? -41.821 -28.474 -11.712 1.00 59.88 898 VAL A O 1
ATOM 6547 N N . SER A 1 899 ? -43.562 -29.501 -10.754 1.00 61.41 899 SER A N 1
ATOM 6548 C CA . SER A 1 899 ? -44.438 -28.323 -10.697 1.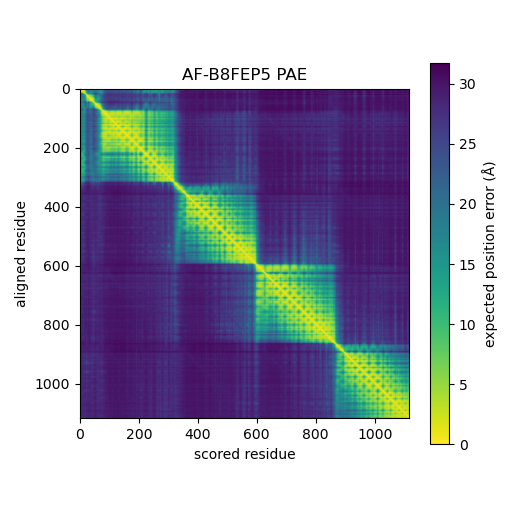00 61.41 899 SER A CA 1
ATOM 6549 C C . SER A 1 899 ? -43.930 -27.242 -9.740 1.00 61.41 899 SER A C 1
ATOM 6551 O O . SER A 1 899 ? -44.018 -26.073 -10.082 1.00 61.41 899 SER A O 1
ATOM 6553 N N . ASP A 1 900 ? -43.361 -27.617 -8.590 1.00 63.34 900 ASP A N 1
ATOM 6554 C CA . ASP A 1 900 ? -42.900 -26.656 -7.577 1.00 63.34 900 ASP A CA 1
ATOM 6555 C C . ASP A 1 900 ? -41.680 -25.855 -8.067 1.00 63.34 900 ASP A C 1
ATOM 6557 O O . ASP A 1 900 ? -41.509 -24.699 -7.693 1.00 63.34 900 ASP A O 1
ATOM 6561 N N . LEU A 1 901 ? -40.859 -26.459 -8.939 1.00 63.78 901 LEU A N 1
ATOM 6562 C CA . LEU A 1 901 ? -39.756 -25.780 -9.625 1.00 63.78 901 LEU A CA 1
ATOM 6563 C C . LEU A 1 901 ? -40.284 -24.687 -10.562 1.00 63.78 901 LEU A C 1
ATOM 6565 O O . LEU A 1 901 ? -39.782 -23.570 -10.561 1.00 63.78 901 LEU A O 1
ATOM 6569 N N . PHE A 1 902 ? -41.319 -24.988 -11.348 1.00 68.62 902 PHE A N 1
ATOM 6570 C CA . PHE A 1 902 ? -41.899 -24.007 -12.266 1.00 68.62 902 PHE A CA 1
ATOM 6571 C C . PHE A 1 902 ? -42.703 -22.920 -11.543 1.00 68.62 902 PHE A C 1
ATOM 6573 O O . PHE A 1 902 ? -42.681 -21.780 -11.993 1.00 68.62 902 PHE A O 1
ATOM 6580 N N . ASP A 1 903 ? -43.351 -23.236 -10.418 1.00 66.56 903 ASP A N 1
ATOM 6581 C CA . ASP A 1 903 ? -44.057 -22.246 -9.592 1.00 66.56 903 ASP A CA 1
ATOM 6582 C C . ASP A 1 903 ? -43.088 -21.226 -8.957 1.00 66.56 903 ASP A C 1
ATOM 6584 O O . ASP A 1 903 ? -43.460 -20.069 -8.770 1.00 66.56 903 ASP A O 1
ATOM 6588 N N . PHE A 1 904 ? -41.842 -21.623 -8.658 1.00 65.88 904 PHE A N 1
ATOM 6589 C CA . PHE A 1 904 ? -40.788 -20.701 -8.212 1.00 65.88 904 PHE A CA 1
ATOM 6590 C C . PHE A 1 904 ? -40.417 -19.699 -9.313 1.00 65.88 904 PHE A C 1
ATOM 6592 O O . PHE A 1 904 ? -40.450 -18.491 -9.085 1.00 65.88 904 PHE A O 1
ATOM 6599 N N . TYR A 1 905 ? -40.146 -20.185 -10.527 1.00 63.22 905 TYR A N 1
ATOM 6600 C CA . TYR A 1 905 ? -39.753 -19.309 -11.632 1.00 63.22 905 TYR A CA 1
ATOM 6601 C C . TYR A 1 905 ? -40.876 -18.426 -12.171 1.00 63.22 905 TYR A C 1
ATOM 6603 O O . TYR A 1 905 ? -40.586 -17.383 -12.744 1.00 63.22 905 TYR A O 1
ATOM 6611 N N . ASP A 1 906 ? -42.149 -18.804 -12.003 1.00 68.19 906 ASP A N 1
ATOM 6612 C CA . ASP A 1 906 ? -43.282 -17.977 -12.453 1.00 68.19 906 ASP A CA 1
ATOM 6613 C C . ASP A 1 906 ? -43.365 -16.646 -11.674 1.00 68.19 906 ASP A C 1
ATOM 6615 O O . ASP A 1 906 ? -43.961 -15.680 -12.147 1.00 68.19 906 ASP A O 1
ATOM 6619 N N . GLY A 1 907 ? -42.740 -16.580 -10.489 1.00 59.44 907 GLY A N 1
ATOM 6620 C CA . GLY A 1 907 ? -42.604 -15.368 -9.675 1.00 59.44 907 GLY A CA 1
ATOM 6621 C C . GLY A 1 907 ? -41.209 -14.731 -9.681 1.00 59.44 907 GLY A C 1
ATOM 6622 O O . GLY A 1 907 ? -41.031 -13.701 -9.030 1.00 59.44 907 GLY A O 1
ATOM 6623 N N . PHE A 1 908 ? -40.229 -15.319 -10.373 1.00 63.88 908 PHE A N 1
ATOM 6624 C CA . PHE A 1 908 ? -38.844 -14.846 -10.364 1.00 63.88 908 PHE A CA 1
ATOM 6625 C C . PHE A 1 908 ? -38.659 -13.687 -11.347 1.00 63.88 908 PHE A C 1
ATOM 6627 O O . PHE A 1 908 ? -39.023 -13.781 -12.521 1.00 63.88 908 PHE A O 1
ATOM 6634 N N . THR A 1 909 ? -38.091 -12.581 -10.866 1.00 67.44 909 THR A N 1
ATOM 6635 C CA . THR A 1 909 ? -37.770 -11.428 -11.715 1.00 67.44 909 THR A CA 1
ATOM 6636 C C . THR A 1 909 ? -36.319 -11.546 -12.148 1.00 67.44 909 THR A C 1
ATOM 6638 O O . THR A 1 909 ? -35.423 -11.451 -11.320 1.00 67.44 909 THR A O 1
ATOM 6641 N N . PHE A 1 910 ? -36.092 -11.763 -13.441 1.00 70.31 910 PHE A N 1
ATOM 6642 C CA . PHE A 1 910 ? -34.752 -11.861 -14.010 1.00 70.31 910 PHE A CA 1
ATOM 6643 C C . PHE A 1 910 ? -34.285 -10.476 -14.467 1.00 70.31 910 PHE A C 1
ATOM 6645 O O . PHE A 1 910 ? -34.877 -9.904 -15.381 1.00 70.31 910 PHE A O 1
ATOM 6652 N N . ALA A 1 911 ? -33.255 -9.928 -13.817 1.00 65.94 911 ALA A N 1
ATOM 6653 C CA . ALA A 1 911 ? -32.787 -8.559 -14.054 1.00 65.94 911 ALA A CA 1
ATOM 6654 C C . ALA A 1 911 ? -32.150 -8.359 -15.441 1.00 65.94 911 ALA A C 1
ATOM 6656 O O . ALA A 1 911 ? -32.161 -7.254 -15.968 1.00 65.94 911 ALA A O 1
ATOM 6657 N N . CYS A 1 912 ? -31.658 -9.435 -16.056 1.00 63.22 912 CYS A N 1
ATOM 6658 C CA . CYS A 1 912 ? -30.827 -9.392 -17.260 1.00 63.22 912 CYS A CA 1
ATOM 6659 C C . CYS A 1 912 ? -31.562 -9.679 -18.573 1.00 63.22 912 CYS A C 1
ATOM 6661 O O . CYS A 1 912 ? -30.958 -10.035 -19.592 1.00 63.22 912 CYS A O 1
ATOM 6663 N N . GLY A 1 913 ? -32.890 -9.593 -18.539 1.00 77.81 913 GLY A N 1
ATOM 6664 C CA . GLY A 1 913 ? -33.732 -9.751 -19.710 1.00 77.81 913 GLY A CA 1
ATOM 6665 C C . GLY A 1 913 ? -35.099 -10.315 -19.363 1.00 77.81 913 GLY A C 1
ATOM 6666 O O . GLY A 1 913 ? -35.816 -9.792 -18.514 1.00 77.81 913 GLY A O 1
ATOM 6667 N N . ASN A 1 914 ? -35.512 -11.371 -20.063 1.00 81.12 914 ASN A N 1
ATOM 6668 C CA . ASN A 1 914 ? -36.843 -11.949 -19.905 1.00 81.12 914 ASN A CA 1
ATOM 6669 C C . ASN A 1 914 ? -36.777 -13.437 -19.579 1.00 81.12 914 ASN A C 1
ATOM 6671 O O . ASN A 1 914 ? -36.133 -14.208 -20.289 1.00 81.12 914 ASN A O 1
ATOM 6675 N N . LEU A 1 915 ? -37.532 -13.843 -18.563 1.00 80.62 915 LEU A N 1
ATOM 6676 C CA . LEU A 1 915 ? -37.722 -15.235 -18.196 1.00 80.62 915 LEU A CA 1
ATOM 6677 C C . LEU A 1 915 ? -39.160 -15.653 -18.518 1.00 80.62 915 LEU A C 1
ATOM 6679 O O . LEU A 1 915 ? -40.131 -15.053 -18.062 1.00 80.62 915 LEU A O 1
ATOM 6683 N N . GLN A 1 916 ? -39.308 -16.698 -19.329 1.00 83.06 916 GLN A N 1
ATOM 6684 C CA . GLN A 1 916 ? -40.594 -17.290 -19.681 1.00 83.06 916 GLN A CA 1
ATOM 6685 C C . GLN A 1 916 ? -40.691 -18.707 -19.137 1.00 83.06 916 GLN A C 1
ATOM 6687 O O . GLN A 1 916 ? -39.970 -19.610 -19.569 1.00 83.06 916 GLN A O 1
ATOM 6692 N N . VAL A 1 917 ? -41.651 -18.921 -18.244 1.00 79.06 917 VAL A N 1
ATOM 6693 C CA . VAL A 1 917 ? -41.975 -20.247 -17.724 1.00 79.06 917 VAL A CA 1
ATOM 6694 C C . VAL A 1 917 ? -43.129 -20.844 -18.518 1.00 79.06 917 VAL A C 1
ATOM 6696 O O . VAL A 1 917 ? -44.189 -20.241 -18.684 1.00 79.06 917 VAL A O 1
ATOM 6699 N N . ALA A 1 918 ? -42.949 -22.071 -18.997 1.00 80.56 918 ALA A N 1
ATOM 6700 C CA . ALA A 1 918 ? -43.993 -22.877 -19.613 1.00 80.56 918 ALA A CA 1
ATOM 6701 C C . ALA A 1 918 ? -44.174 -24.182 -18.813 1.00 80.56 918 ALA A C 1
ATOM 6703 O O . ALA A 1 918 ? -43.729 -25.248 -19.256 1.00 80.56 918 ALA A O 1
ATOM 6704 N N . PRO A 1 919 ? -44.876 -24.149 -17.659 1.00 70.81 919 PRO A N 1
ATOM 6705 C CA . PRO A 1 919 ? -44.964 -25.288 -16.736 1.00 70.81 919 PRO A CA 1
ATOM 6706 C C . PRO A 1 919 ? -45.555 -26.546 -17.391 1.00 70.81 919 PRO A C 1
ATOM 6708 O O . PRO A 1 919 ? -45.117 -27.667 -17.151 1.00 70.81 919 PRO A O 1
ATOM 6711 N N . VAL A 1 920 ? -46.525 -26.366 -18.299 1.00 72.62 920 VAL A N 1
ATOM 6712 C CA . VAL A 1 920 ? -47.168 -27.461 -19.055 1.00 72.62 920 VAL A CA 1
ATOM 6713 C C . VAL A 1 920 ? -46.191 -28.156 -20.009 1.00 72.62 920 VAL A C 1
ATOM 6715 O O . VAL A 1 920 ? -46.350 -29.340 -20.302 1.00 72.62 920 VAL A O 1
ATOM 6718 N N . GLN A 1 921 ? -45.193 -27.424 -20.504 1.00 71.38 921 GLN A N 1
ATOM 6719 C CA . GLN A 1 921 ? -44.151 -27.932 -21.397 1.00 71.38 921 GLN A CA 1
ATOM 6720 C C . GLN A 1 921 ? -42.897 -28.378 -20.635 1.00 71.38 921 GLN A C 1
ATOM 6722 O O . GLN A 1 921 ? -41.973 -28.875 -21.266 1.00 71.38 921 GLN A O 1
ATOM 6727 N N . LYS A 1 922 ? -42.881 -28.222 -19.303 1.00 78.88 922 LYS A N 1
ATOM 6728 C CA . LYS A 1 922 ? -41.716 -28.418 -18.435 1.00 78.88 922 LYS A CA 1
ATOM 6729 C C . LYS A 1 922 ? -40.464 -27.677 -18.925 1.00 78.88 922 LYS A C 1
ATOM 6731 O O . LYS A 1 922 ? -39.366 -28.233 -18.945 1.00 78.88 922 LYS A O 1
ATOM 6736 N N . LYS A 1 923 ? -40.660 -26.427 -19.343 1.00 82.12 923 LYS A N 1
ATOM 6737 C CA . LYS A 1 923 ? -39.647 -25.619 -20.017 1.00 82.12 923 LYS A CA 1
ATOM 6738 C C . LYS A 1 923 ? -39.558 -24.224 -19.399 1.00 82.12 923 LYS A C 1
ATOM 6740 O O . LYS A 1 923 ? -40.592 -23.586 -19.208 1.00 82.12 923 LYS A O 1
ATOM 6745 N N . ILE A 1 924 ? -38.341 -23.749 -19.151 1.00 80.31 924 ILE A N 1
ATOM 6746 C CA . ILE A 1 924 ? -38.016 -22.345 -18.861 1.00 80.31 924 ILE A CA 1
ATOM 6747 C C . ILE A 1 924 ? -37.185 -21.818 -20.029 1.00 80.31 924 ILE A C 1
ATOM 6749 O O . ILE A 1 924 ? -36.344 -22.527 -20.576 1.00 80.31 924 ILE A O 1
ATOM 6753 N N . THR A 1 925 ? -37.471 -20.602 -20.474 1.00 84.06 925 THR A N 1
ATOM 6754 C CA . THR A 1 925 ? -36.710 -19.913 -21.520 1.00 84.06 925 THR A CA 1
ATOM 6755 C C . THR A 1 925 ? -36.227 -18.587 -20.970 1.00 84.06 925 THR A C 1
ATOM 6757 O O . THR A 1 925 ? -37.042 -17.773 -20.547 1.00 84.06 925 THR A O 1
ATOM 6760 N N . ILE A 1 926 ? -34.918 -18.389 -20.976 1.00 83.25 926 ILE A N 1
ATOM 6761 C CA . ILE A 1 926 ? -34.238 -17.194 -20.492 1.00 83.25 926 ILE A CA 1
ATOM 6762 C C . ILE A 1 926 ? -33.691 -16.483 -21.719 1.00 83.25 926 ILE A C 1
ATOM 6764 O O . ILE A 1 926 ? -32.966 -17.079 -22.512 1.00 83.25 926 ILE A O 1
ATOM 6768 N N . THR A 1 927 ? -34.085 -15.235 -21.924 1.00 86.25 927 THR A N 1
ATOM 6769 C CA . THR A 1 927 ? -33.617 -14.402 -23.031 1.00 86.25 927 THR A CA 1
ATOM 6770 C C . THR A 1 927 ? -32.847 -13.230 -22.456 1.00 86.25 927 THR A C 1
ATOM 6772 O O . THR A 1 927 ? -33.433 -12.432 -21.728 1.00 86.25 927 THR A O 1
ATOM 6775 N N . PHE A 1 928 ? -31.572 -13.119 -22.812 1.00 82.38 928 PHE A N 1
ATOM 6776 C CA . PHE A 1 928 ? -30.718 -12.011 -22.403 1.00 82.38 928 PHE A CA 1
ATOM 6777 C C . PHE A 1 928 ? -30.851 -10.852 -23.394 1.00 82.38 928 PHE A C 1
ATOM 6779 O O . PHE A 1 928 ? -30.892 -11.075 -24.612 1.00 82.38 928 PHE A O 1
ATOM 6786 N N . ASP A 1 929 ? -30.945 -9.623 -22.889 1.00 80.12 929 ASP A N 1
ATOM 6787 C CA . ASP A 1 929 ? -31.254 -8.438 -23.700 1.00 80.12 929 ASP A CA 1
ATOM 6788 C C . ASP A 1 929 ? -30.052 -7.537 -24.030 1.00 80.12 929 ASP A C 1
ATOM 6790 O O . ASP A 1 929 ? -30.195 -6.599 -24.819 1.00 80.12 929 ASP A O 1
ATOM 6794 N N . GLY A 1 930 ? -28.866 -7.864 -23.514 1.00 69.62 930 GLY A N 1
ATOM 6795 C CA . GLY A 1 930 ? -27.618 -7.140 -23.756 1.00 69.62 930 GLY A CA 1
ATOM 6796 C C . GLY A 1 930 ? -27.401 -5.921 -22.866 1.00 69.62 930 GLY A C 1
ATOM 6797 O O . GLY A 1 930 ? -26.487 -5.150 -23.153 1.00 69.62 930 GLY A O 1
ATOM 6798 N N . THR A 1 931 ? -28.230 -5.717 -21.841 1.00 67.44 931 THR A N 1
ATOM 6799 C CA . THR A 1 931 ? -28.132 -4.574 -20.921 1.00 67.44 931 THR A CA 1
ATOM 6800 C C . THR A 1 931 ? -27.493 -4.949 -19.577 1.00 67.44 931 THR A C 1
ATOM 6802 O O . THR A 1 931 ? -27.249 -6.127 -19.300 1.00 67.44 931 THR A O 1
ATOM 6805 N N . GLU A 1 932 ? -27.149 -3.942 -18.767 1.00 50.56 932 GLU A N 1
ATOM 6806 C CA . GLU A 1 932 ? -26.686 -4.148 -17.390 1.00 50.56 932 GLU A CA 1
ATOM 6807 C C . GLU A 1 932 ? -27.742 -4.887 -16.548 1.00 50.56 932 GLU A C 1
ATOM 6809 O O . GLU A 1 932 ? -28.937 -4.625 -16.714 1.00 50.56 932 GLU A O 1
ATOM 6814 N N . PRO A 1 933 ? -27.326 -5.764 -15.615 1.00 56.22 933 PRO A N 1
ATOM 6815 C CA . PRO A 1 933 ? -25.933 -6.021 -15.217 1.00 56.22 933 PRO A CA 1
ATOM 6816 C C . PRO A 1 933 ? -25.209 -7.110 -16.032 1.00 56.22 933 PRO A C 1
ATOM 6818 O O . PRO A 1 933 ? -23.990 -7.196 -15.968 1.00 56.22 933 PRO A O 1
ATOM 6821 N N . CYS A 1 934 ? -25.907 -7.920 -16.834 1.00 54.75 934 CYS A N 1
ATOM 6822 C CA . CYS A 1 934 ? -25.306 -9.156 -17.359 1.00 54.75 934 CYS A CA 1
ATOM 6823 C C . CYS A 1 934 ? -24.489 -9.028 -18.651 1.00 54.75 934 CYS A C 1
ATOM 6825 O O . CYS A 1 934 ? -23.770 -9.963 -19.001 1.00 54.75 934 CYS A O 1
ATOM 6827 N N . TYR A 1 935 ? -24.638 -7.948 -19.430 1.00 67.25 935 TYR A N 1
ATOM 6828 C CA . TYR A 1 935 ? -23.886 -7.746 -20.685 1.00 67.25 935 TYR A CA 1
ATOM 6829 C C . TYR A 1 935 ? -23.897 -8.953 -21.653 1.00 67.25 935 TYR A C 1
ATOM 6831 O O . TYR A 1 935 ? -22.955 -9.178 -22.420 1.00 67.25 935 TYR A O 1
ATOM 6839 N N . ALA A 1 936 ? -24.975 -9.740 -21.626 1.00 71.00 936 ALA A N 1
ATOM 6840 C CA . ALA A 1 936 ? -25.136 -10.954 -22.412 1.00 71.00 936 ALA A CA 1
ATOM 6841 C C . ALA A 1 936 ? -26.309 -10.811 -23.385 1.00 71.00 936 ALA A C 1
ATOM 6843 O O . ALA A 1 936 ? -27.308 -10.164 -23.091 1.00 71.00 936 ALA A O 1
ATOM 6844 N N . THR A 1 937 ? -26.223 -11.436 -24.555 1.00 78.88 937 THR A N 1
ATOM 6845 C CA . THR A 1 937 ? -27.335 -11.543 -25.514 1.00 78.88 937 THR A CA 1
ATOM 6846 C C . THR A 1 937 ? -27.580 -13.004 -25.857 1.00 78.88 937 THR A C 1
ATOM 6848 O O . THR A 1 937 ? -26.679 -13.817 -25.710 1.00 78.88 937 THR A O 1
ATOM 6851 N N . GLY A 1 938 ? -28.779 -13.361 -26.319 1.00 85.31 938 GLY A N 1
ATOM 6852 C CA . GLY A 1 938 ? -29.099 -14.729 -26.749 1.00 85.31 938 GLY A CA 1
ATOM 6853 C C . GLY A 1 938 ? -30.136 -15.410 -25.861 1.00 85.31 938 GLY A C 1
ATOM 6854 O O . GLY A 1 938 ? -30.865 -14.750 -25.122 1.00 85.31 938 GLY A O 1
ATOM 6855 N N . GLU A 1 939 ? -30.261 -16.732 -25.977 1.00 86.25 939 GLU A N 1
ATOM 6856 C CA . GLU A 1 939 ? -31.321 -17.488 -25.301 1.00 86.25 939 GLU A CA 1
ATOM 6857 C C . GLU A 1 939 ? -30.800 -18.795 -24.687 1.00 86.25 939 GLU A C 1
ATOM 6859 O O . GLU A 1 939 ? -30.091 -19.558 -25.343 1.00 86.25 939 GLU A O 1
ATOM 6864 N N . VAL A 1 940 ? -31.205 -19.081 -23.447 1.00 83.69 940 VAL A N 1
ATOM 6865 C CA . VAL A 1 940 ? -31.012 -20.373 -22.777 1.00 83.69 940 VAL A CA 1
ATOM 6866 C C . VAL A 1 940 ? -32.366 -21.022 -22.539 1.00 83.69 940 VAL A C 1
ATOM 6868 O O . VAL A 1 940 ? -33.284 -20.423 -21.984 1.00 83.69 940 VAL A O 1
ATOM 6871 N N . ILE A 1 941 ? -32.499 -22.276 -22.949 1.00 83.25 941 ILE A N 1
ATOM 6872 C CA . ILE A 1 941 ? -33.692 -23.086 -22.722 1.00 83.25 941 ILE A CA 1
ATOM 6873 C C . ILE A 1 941 ? -33.350 -24.189 -21.728 1.00 83.25 941 ILE A C 1
ATOM 6875 O O . ILE A 1 941 ? -32.486 -25.018 -22.003 1.00 83.25 941 ILE A O 1
ATOM 6879 N N . VAL A 1 942 ? -34.086 -24.233 -20.622 1.00 81.69 942 VAL A N 1
ATOM 6880 C CA . VAL A 1 942 ? -34.008 -25.286 -19.610 1.00 81.69 942 VAL A CA 1
ATOM 6881 C C . VAL A 1 942 ? -35.228 -26.189 -19.743 1.00 81.69 942 VAL A C 1
ATOM 6883 O O . VAL A 1 942 ? -36.362 -25.738 -19.582 1.00 81.69 942 VAL A O 1
ATOM 6886 N N . GLU A 1 943 ? -35.017 -27.470 -20.021 1.00 82.31 943 GLU A N 1
ATOM 6887 C CA . GLU A 1 943 ? -36.062 -28.496 -20.000 1.00 82.31 943 GLU A CA 1
ATOM 6888 C C . GLU A 1 943 ? -35.777 -29.480 -18.869 1.00 82.31 943 GLU A C 1
ATOM 6890 O O . GLU A 1 943 ? -34.685 -30.040 -18.790 1.00 82.31 943 GLU A O 1
ATOM 6895 N N . VAL A 1 944 ? -36.755 -29.700 -17.991 1.00 76.19 944 VAL A N 1
ATOM 6896 C CA . VAL A 1 944 ? -36.592 -30.567 -16.816 1.00 76.19 944 VAL A CA 1
ATOM 6897 C C . VAL A 1 944 ? -37.566 -31.731 -16.894 1.00 76.19 944 VAL A C 1
ATOM 6899 O O . VAL A 1 944 ? -38.762 -31.545 -17.123 1.00 76.19 944 VAL A O 1
ATOM 6902 N N . ASP A 1 945 ? -37.085 -32.946 -16.656 1.00 78.06 945 ASP A N 1
ATOM 6903 C CA . ASP A 1 945 ? -37.920 -34.131 -16.519 1.00 78.06 945 ASP A CA 1
ATOM 6904 C C . ASP A 1 945 ? -37.554 -34.944 -15.274 1.00 78.06 945 ASP A C 1
ATOM 6906 O O . ASP A 1 945 ? -36.427 -34.921 -14.789 1.00 78.06 945 ASP A O 1
ATOM 6910 N N . LYS A 1 946 ? -38.532 -35.676 -14.740 1.00 71.38 946 LYS A N 1
ATOM 6911 C CA . LYS A 1 946 ? -38.338 -36.563 -13.587 1.00 71.38 946 LYS A CA 1
ATOM 6912 C C . LYS A 1 946 ? -39.021 -37.913 -13.815 1.00 71.38 946 LYS A C 1
ATOM 6914 O O . LYS A 1 946 ? -40.113 -38.139 -13.280 1.00 71.38 946 LYS A O 1
ATOM 6919 N N . PRO A 1 947 ? -38.466 -38.782 -14.676 1.00 73.00 947 PRO A N 1
ATOM 6920 C CA . PRO A 1 947 ? -38.926 -40.158 -14.786 1.00 73.00 947 PRO A CA 1
ATOM 6921 C C . PRO A 1 947 ? -38.468 -40.966 -13.559 1.00 73.00 947 PRO A C 1
ATOM 6923 O O . PRO A 1 947 ? -37.276 -41.172 -13.355 1.00 73.00 947 PRO A O 1
ATOM 6926 N N . ASP A 1 948 ? -39.420 -41.447 -12.756 1.00 72.56 948 ASP A N 1
ATOM 6927 C CA . ASP A 1 948 ? -39.174 -42.278 -11.565 1.00 72.56 948 ASP A CA 1
ATOM 6928 C C . ASP A 1 948 ? -38.138 -41.654 -10.589 1.00 72.56 948 ASP A C 1
ATOM 6930 O O . ASP A 1 948 ? -38.340 -40.529 -10.122 1.00 72.56 948 ASP A O 1
ATOM 6934 N N . ASP A 1 949 ? -37.044 -42.369 -10.286 1.00 67.31 949 ASP A N 1
ATOM 6935 C CA . ASP A 1 949 ? -35.940 -41.954 -9.398 1.00 67.31 949 ASP A CA 1
ATOM 6936 C C . ASP A 1 949 ? -34.798 -41.245 -10.155 1.00 67.31 949 ASP A C 1
ATOM 6938 O O . ASP A 1 949 ? -33.652 -41.232 -9.708 1.00 67.31 949 ASP A O 1
ATOM 6942 N N . THR A 1 950 ? -35.072 -40.697 -11.342 1.00 69.19 950 THR A N 1
ATOM 6943 C CA . THR A 1 950 ? -34.092 -39.946 -12.139 1.00 69.19 950 THR A CA 1
ATOM 6944 C C . THR A 1 950 ? -34.569 -38.516 -12.344 1.00 69.19 950 THR A C 1
ATOM 6946 O O . THR A 1 950 ? -35.693 -38.296 -12.783 1.00 69.19 950 THR A O 1
ATOM 6949 N N . PHE A 1 951 ? -33.720 -37.537 -12.046 1.00 71.12 951 PHE A N 1
ATOM 6950 C CA . PHE A 1 951 ? -33.940 -36.131 -12.388 1.00 71.12 951 PHE A CA 1
ATOM 6951 C C . PHE A 1 951 ? -33.055 -35.798 -13.579 1.00 71.12 951 PHE A C 1
ATOM 6953 O O . PHE A 1 951 ? -31.853 -36.025 -13.515 1.00 71.12 951 PHE A O 1
ATOM 6960 N N . ILE A 1 952 ? -33.640 -35.307 -14.665 1.00 74.88 952 ILE A N 1
ATOM 6961 C CA . ILE A 1 952 ? -32.940 -34.973 -15.905 1.00 74.88 952 ILE A CA 1
ATOM 6962 C C . ILE A 1 952 ? -33.176 -33.496 -16.177 1.00 74.88 952 ILE A C 1
ATOM 6964 O O . ILE A 1 952 ? -34.321 -33.050 -16.179 1.00 74.88 952 ILE A O 1
ATOM 6968 N N . TYR A 1 953 ? -32.115 -32.753 -16.457 1.00 76.94 953 TYR A N 1
ATOM 6969 C CA . TYR A 1 953 ? -32.208 -31.388 -16.949 1.00 76.94 953 TYR A CA 1
ATOM 6970 C C . TYR A 1 953 ? -31.426 -31.260 -18.252 1.00 76.94 953 TYR A C 1
ATOM 6972 O O . TYR A 1 953 ? -30.361 -31.843 -18.431 1.00 76.94 953 TYR A O 1
ATOM 6980 N N . THR A 1 954 ? -31.987 -30.523 -19.196 1.00 80.06 954 THR A N 1
ATOM 6981 C CA . THR A 1 954 ? -31.386 -30.231 -20.491 1.00 80.06 954 THR A CA 1
ATOM 6982 C C . THR A 1 954 ? -31.274 -28.727 -20.632 1.00 80.06 954 THR A C 1
ATOM 6984 O O . THR A 1 954 ? -32.277 -28.029 -20.525 1.00 80.06 954 THR A O 1
ATOM 6987 N N . LEU A 1 955 ? -30.066 -28.242 -20.897 1.00 80.31 955 LEU A N 1
ATOM 6988 C CA . LEU A 1 955 ? -29.782 -26.844 -21.190 1.00 80.31 955 LEU A CA 1
ATOM 6989 C C . LEU A 1 955 ? -29.460 -26.726 -22.678 1.00 80.31 955 LEU A C 1
ATOM 6991 O O . LEU A 1 955 ? -28.575 -27.417 -23.183 1.00 80.31 955 LEU A O 1
ATOM 6995 N N . THR A 1 956 ? -30.183 -25.868 -23.386 1.00 85.12 956 THR A N 1
ATOM 6996 C CA . THR A 1 956 ? -29.887 -25.513 -24.777 1.00 85.12 956 THR A CA 1
ATOM 6997 C C . THR A 1 956 ? -29.514 -24.042 -24.834 1.00 85.12 956 THR A C 1
ATOM 6999 O O . THR A 1 956 ? -30.341 -23.193 -24.517 1.00 85.12 956 THR A O 1
ATOM 7002 N N . PHE A 1 957 ? -28.288 -23.752 -25.252 1.00 84.44 957 PHE A N 1
ATOM 7003 C CA . PHE A 1 957 ? -27.763 -22.409 -25.467 1.00 84.44 957 PHE A CA 1
ATOM 7004 C C . PHE A 1 957 ? -27.923 -22.054 -26.946 1.00 84.44 957 PHE A C 1
ATOM 7006 O O . PHE A 1 957 ? -27.402 -22.756 -27.813 1.00 84.44 957 PHE A O 1
ATOM 7013 N N . ASN A 1 958 ? -28.633 -20.969 -27.237 1.00 84.94 958 ASN A N 1
ATOM 7014 C CA . ASN A 1 958 ? -28.877 -20.458 -28.580 1.00 84.94 958 ASN A CA 1
ATOM 7015 C C . ASN A 1 958 ? -28.158 -19.114 -28.744 1.00 84.94 958 ASN A C 1
ATOM 7017 O O . ASN A 1 958 ? -28.729 -18.064 -28.441 1.00 84.94 958 ASN A O 1
ATOM 7021 N N . ASN A 1 959 ? -26.924 -19.159 -29.262 1.00 81.62 959 ASN A N 1
ATOM 7022 C CA . ASN A 1 959 ? -26.070 -17.984 -29.496 1.00 81.62 959 ASN A CA 1
ATOM 7023 C C . ASN A 1 959 ? -25.996 -17.040 -28.285 1.00 81.62 959 ASN A C 1
ATOM 7025 O O . ASN A 1 959 ? -26.252 -15.844 -28.420 1.00 81.62 959 ASN A O 1
ATOM 7029 N N . VAL A 1 960 ? -25.689 -17.585 -27.109 1.00 80.50 960 VAL A N 1
ATOM 7030 C CA . VAL A 1 960 ? -25.477 -16.766 -25.918 1.00 80.50 960 VAL A CA 1
ATOM 7031 C C . VAL A 1 960 ? -24.118 -16.091 -26.051 1.00 80.50 960 VAL A C 1
ATOM 7033 O O . VAL A 1 960 ? -23.101 -16.776 -26.064 1.00 80.50 960 VAL A O 1
ATOM 7036 N N . ALA A 1 961 ? -24.097 -14.775 -26.219 1.00 71.94 961 ALA A N 1
ATOM 7037 C CA . ALA A 1 961 ? -22.888 -13.989 -26.415 1.00 71.94 961 ALA A CA 1
ATOM 7038 C C . ALA A 1 961 ? -22.665 -13.072 -25.213 1.00 71.94 961 ALA A C 1
ATOM 7040 O O . ALA A 1 961 ? -23.522 -12.235 -24.935 1.00 71.94 961 ALA A O 1
ATOM 7041 N N . THR A 1 962 ? -21.529 -13.215 -24.539 1.00 70.25 962 THR A N 1
ATOM 7042 C CA . THR A 1 962 ? -20.989 -12.248 -23.572 1.00 70.25 962 THR A CA 1
ATOM 7043 C C . THR A 1 962 ? -19.911 -11.399 -24.253 1.00 70.25 962 THR A C 1
ATOM 7045 O O . THR A 1 962 ? -19.530 -11.684 -25.393 1.00 70.25 962 THR A O 1
ATOM 7048 N N . GLN A 1 963 ? -19.383 -10.370 -23.578 1.00 59.16 963 GLN A N 1
ATOM 7049 C CA . GLN A 1 963 ? -18.332 -9.508 -24.146 1.00 59.16 963 GLN A CA 1
ATOM 7050 C C . GLN A 1 963 ? -17.102 -10.291 -24.651 1.00 59.16 963 GLN A C 1
ATOM 7052 O O . GLN A 1 963 ? -16.494 -9.899 -25.645 1.00 59.16 963 GLN A O 1
ATOM 7057 N N . ALA A 1 964 ? -16.778 -11.426 -24.022 1.00 56.69 964 ALA A N 1
ATOM 7058 C CA . ALA A 1 964 ? -15.592 -12.224 -24.335 1.00 56.69 964 ALA A CA 1
ATOM 7059 C C . ALA A 1 964 ? -15.884 -13.556 -25.056 1.00 56.69 964 ALA A C 1
ATOM 7061 O O . ALA A 1 964 ? -14.959 -14.208 -25.542 1.00 56.69 964 ALA A O 1
ATOM 7062 N N . CYS A 1 965 ? -17.142 -14.013 -25.115 1.00 65.94 965 CYS A N 1
ATOM 7063 C CA . CYS A 1 965 ? -17.420 -15.414 -25.427 1.00 65.94 965 CYS A CA 1
ATOM 7064 C C . CYS A 1 965 ? -18.767 -15.664 -26.108 1.00 65.94 965 CYS A C 1
ATOM 7066 O O . CYS A 1 965 ? -19.783 -15.087 -25.743 1.00 65.94 965 CYS A O 1
ATOM 7068 N N . ASN A 1 966 ? -18.792 -16.616 -27.047 1.00 75.12 966 ASN A N 1
ATOM 7069 C CA . ASN A 1 966 ? -20.027 -17.177 -27.597 1.00 75.12 966 ASN A CA 1
ATOM 7070 C C . ASN A 1 966 ? -20.235 -18.614 -27.109 1.00 75.12 966 ASN A C 1
ATOM 7072 O O . ASN A 1 966 ? -19.349 -19.459 -27.272 1.00 75.12 966 ASN A O 1
ATOM 7076 N N . ILE A 1 967 ? -21.431 -18.890 -26.591 1.00 79.12 967 ILE A N 1
ATOM 7077 C CA . ILE A 1 967 ? -21.899 -20.197 -26.136 1.00 79.12 967 ILE A CA 1
ATOM 7078 C C . ILE A 1 967 ? -23.066 -20.648 -27.017 1.00 79.12 967 ILE A C 1
ATOM 7080 O O . ILE A 1 967 ? -24.050 -19.930 -27.212 1.00 79.12 967 ILE A O 1
ATOM 7084 N N . ASN A 1 968 ? -22.975 -21.854 -27.566 1.00 82.75 968 ASN A N 1
ATOM 7085 C CA . ASN A 1 968 ? -24.017 -22.412 -28.421 1.00 82.75 968 ASN A CA 1
ATOM 7086 C C . ASN A 1 968 ? -24.042 -23.936 -28.316 1.00 82.75 968 ASN A C 1
ATOM 7088 O O . ASN A 1 968 ? -22.992 -24.550 -28.211 1.00 82.75 968 ASN A O 1
ATOM 7092 N N . GLY A 1 969 ? -25.206 -24.572 -28.393 1.00 84.44 969 GLY A N 1
ATOM 7093 C CA . GLY A 1 969 ? -25.324 -26.033 -28.340 1.00 84.44 969 GLY A CA 1
ATOM 7094 C C . GLY A 1 969 ? -26.071 -26.531 -27.111 1.00 84.44 969 GLY A C 1
ATOM 7095 O O . GLY A 1 969 ? -26.846 -25.796 -26.507 1.00 84.44 969 GLY A O 1
ATOM 7096 N N . GLN A 1 970 ? -25.905 -27.808 -26.771 1.00 84.88 970 GLN A N 1
ATOM 7097 C CA . GLN A 1 970 ? -26.758 -28.469 -25.785 1.00 84.88 970 GLN A CA 1
ATOM 7098 C C . GLN A 1 970 ? -25.939 -29.260 -24.769 1.00 84.88 970 GLN A C 1
ATOM 7100 O O . GLN A 1 970 ? -25.000 -29.972 -25.131 1.00 84.88 970 GLN A O 1
ATOM 7105 N N . THR A 1 971 ? -26.351 -29.195 -23.507 1.00 81.19 971 THR A N 1
ATOM 7106 C CA . THR A 1 971 ? -25.920 -30.136 -22.474 1.00 81.19 971 THR A CA 1
ATOM 7107 C C . THR A 1 971 ? -27.116 -30.765 -21.765 1.00 81.19 971 THR A C 1
ATOM 7109 O O . THR A 1 971 ? -28.208 -30.203 -21.702 1.00 81.19 971 THR A O 1
ATOM 7112 N N . THR A 1 972 ? -26.941 -31.984 -21.275 1.00 80.00 972 THR A N 1
ATOM 7113 C CA . THR A 1 972 ? -27.929 -32.731 -20.504 1.00 80.00 972 THR A CA 1
ATOM 7114 C C . THR A 1 972 ? -27.266 -33.298 -19.263 1.00 80.00 972 THR A C 1
ATOM 7116 O O . THR A 1 972 ? -26.326 -34.083 -19.369 1.00 80.00 972 THR A O 1
ATOM 7119 N N . GLY A 1 973 ? -27.773 -32.926 -18.092 1.00 76.81 973 GLY A N 1
ATOM 7120 C CA . GLY A 1 973 ? -27.407 -33.530 -16.822 1.00 76.81 973 GLY A CA 1
ATOM 7121 C C . GLY A 1 973 ? -28.494 -34.479 -16.325 1.00 76.81 973 GLY A C 1
ATOM 7122 O O . GLY A 1 973 ? -29.685 -34.280 -16.572 1.00 76.81 973 GLY A O 1
ATOM 7123 N N . SER A 1 974 ? -28.101 -35.529 -15.613 1.00 77.44 974 SER A N 1
ATOM 7124 C CA . SER A 1 974 ? -29.030 -36.416 -14.926 1.00 77.44 974 SER A CA 1
ATOM 7125 C C . SER A 1 974 ? -28.486 -36.884 -13.588 1.00 77.44 974 SER A C 1
ATOM 7127 O O . SER A 1 974 ? -27.331 -37.298 -13.505 1.00 77.44 974 SER A O 1
ATOM 7129 N N . PHE A 1 975 ? -29.349 -36.912 -12.582 1.00 71.69 975 PHE A N 1
ATOM 7130 C CA . PHE A 1 975 ? -29.098 -37.530 -11.289 1.00 71.69 975 PHE A CA 1
ATOM 7131 C C . PHE A 1 975 ? -29.922 -38.806 -11.177 1.00 71.69 975 PHE A C 1
ATOM 7133 O O . PHE A 1 975 ? -31.142 -38.775 -11.346 1.00 71.69 975 PHE A O 1
ATOM 7140 N N . VAL A 1 976 ? -29.259 -39.920 -10.881 1.00 77.75 976 VAL A N 1
ATOM 7141 C CA . VAL A 1 976 ? -29.895 -41.207 -10.588 1.00 77.75 976 VAL A CA 1
ATOM 7142 C C . VAL A 1 976 ? -29.581 -41.562 -9.140 1.00 77.75 976 VAL A C 1
ATOM 7144 O O . VAL A 1 976 ? -28.418 -41.779 -8.793 1.00 77.75 976 VAL A O 1
ATOM 7147 N N . TRP A 1 977 ? -30.609 -41.627 -8.296 1.00 70.81 977 TRP A N 1
ATOM 7148 C CA . TRP A 1 977 ? -30.463 -42.043 -6.901 1.00 70.81 977 TRP A CA 1
ATOM 7149 C C . TRP A 1 977 ? -30.589 -43.567 -6.801 1.00 70.81 977 TRP A C 1
ATOM 7151 O O . TRP A 1 977 ? -31.630 -44.137 -7.120 1.00 70.81 977 TRP A O 1
ATOM 7161 N N . GLY A 1 978 ? -29.517 -44.231 -6.375 1.00 73.88 978 GLY A N 1
ATOM 7162 C CA . GLY A 1 978 ? -29.511 -45.639 -5.981 1.00 73.88 978 GLY A CA 1
ATOM 7163 C C . GLY A 1 978 ? -29.716 -45.820 -4.473 1.00 73.88 978 GLY A C 1
ATOM 7164 O O . GLY A 1 978 ? -29.833 -44.856 -3.722 1.00 73.88 978 GLY A O 1
ATOM 7165 N N . ASP A 1 979 ? -29.711 -47.076 -4.012 1.00 73.62 979 ASP A N 1
ATOM 7166 C CA . ASP A 1 979 ? -29.926 -47.415 -2.593 1.00 73.62 979 ASP A CA 1
ATOM 7167 C C . ASP A 1 979 ? -28.838 -46.847 -1.652 1.00 73.62 979 ASP A C 1
ATOM 7169 O O . ASP A 1 979 ? -29.102 -46.621 -0.471 1.00 73.62 979 ASP A O 1
ATOM 7173 N N . SER A 1 980 ? -27.612 -46.640 -2.150 1.00 76.56 980 SER A N 1
ATOM 7174 C CA . SER A 1 980 ? -26.473 -46.115 -1.374 1.00 76.56 980 SER A CA 1
ATOM 7175 C C . SER A 1 980 ? -25.509 -45.237 -2.181 1.00 76.56 980 SER A C 1
ATOM 7177 O O . SER A 1 980 ? -24.423 -44.917 -1.697 1.00 76.56 980 SER A O 1
ATOM 7179 N N . THR A 1 981 ? -25.869 -44.887 -3.416 1.00 75.56 981 THR A N 1
ATOM 7180 C CA . THR A 1 981 ? -25.044 -44.065 -4.305 1.00 75.56 981 THR A CA 1
ATOM 7181 C C . THR A 1 981 ? -25.906 -43.081 -5.082 1.00 75.56 981 THR A C 1
ATOM 7183 O O . THR A 1 981 ? -27.073 -43.349 -5.366 1.00 75.56 981 THR A O 1
ATOM 7186 N N . VAL A 1 982 ? -25.333 -41.940 -5.448 1.00 72.19 982 VAL A N 1
ATOM 7187 C CA . VAL A 1 982 ? -25.900 -41.024 -6.441 1.00 72.19 982 VAL A CA 1
ATOM 7188 C C . VAL A 1 982 ? -24.977 -41.020 -7.642 1.00 72.19 982 VAL A C 1
ATOM 7190 O O . VAL A 1 982 ? -23.771 -40.839 -7.501 1.00 72.19 982 VAL A O 1
ATOM 7193 N N . THR A 1 983 ? -25.549 -41.247 -8.823 1.00 73.25 983 THR A N 1
ATOM 7194 C CA . THR A 1 983 ? -24.830 -41.101 -10.089 1.00 73.25 983 THR A CA 1
ATOM 7195 C C . THR A 1 983 ? -25.238 -39.790 -10.740 1.00 73.25 983 THR A C 1
ATOM 7197 O O . THR A 1 983 ? -26.400 -39.628 -11.113 1.00 73.25 983 THR A O 1
ATOM 7200 N N . PHE A 1 984 ? -24.290 -38.872 -10.890 1.00 75.81 984 PHE A N 1
ATOM 7201 C CA . PHE A 1 984 ? -24.445 -37.663 -11.690 1.00 75.81 984 PHE A CA 1
ATOM 7202 C C . PHE A 1 984 ? -23.840 -37.914 -13.068 1.00 75.81 984 PHE A C 1
ATOM 7204 O O . PHE A 1 984 ? -22.677 -38.281 -13.163 1.00 75.81 984 PHE A O 1
ATOM 7211 N N . THR A 1 985 ? -24.616 -37.767 -14.136 1.00 74.81 985 THR A N 1
ATOM 7212 C CA . THR A 1 985 ? -24.128 -37.881 -15.518 1.00 74.81 985 THR A CA 1
ATOM 7213 C C . THR A 1 985 ? -24.355 -36.567 -16.235 1.00 74.81 985 THR A C 1
ATOM 7215 O O . THR A 1 985 ? -25.471 -36.066 -16.234 1.00 74.81 985 THR A O 1
ATOM 7218 N N . HIS A 1 986 ? -23.329 -36.045 -16.885 1.00 75.50 986 HIS A N 1
ATOM 7219 C CA . HIS A 1 986 ? -23.388 -34.885 -17.757 1.00 75.50 986 HIS A CA 1
ATOM 7220 C C . HIS A 1 986 ? -23.062 -35.328 -19.184 1.00 75.50 986 HIS A C 1
ATOM 7222 O O . HIS A 1 986 ? -22.192 -36.171 -19.389 1.00 75.50 986 HIS A O 1
ATOM 7228 N N . THR A 1 987 ? -23.786 -34.822 -20.178 1.00 79.88 987 THR A N 1
ATOM 7229 C CA . THR A 1 987 ? -23.560 -35.114 -21.598 1.00 79.88 987 THR A CA 1
ATOM 7230 C C . THR A 1 987 ? -23.677 -33.838 -22.414 1.00 79.88 987 THR A C 1
ATOM 7232 O O . THR A 1 987 ? -24.755 -33.257 -22.489 1.00 79.88 987 THR A O 1
ATOM 7235 N N . SER A 1 988 ? -22.598 -33.449 -23.085 1.00 80.12 988 SER A N 1
ATOM 7236 C CA . SER A 1 988 ? -22.570 -32.316 -24.008 1.00 80.12 988 SER A CA 1
ATOM 7237 C C . SER A 1 988 ? -22.677 -32.797 -25.454 1.00 80.12 988 SER A C 1
ATOM 7239 O O . SER A 1 988 ? -22.008 -33.752 -25.861 1.00 80.12 988 SER A O 1
ATOM 7241 N N . SER A 1 989 ? -23.500 -32.116 -26.252 1.00 78.00 989 SER A N 1
ATOM 7242 C CA . SER A 1 989 ? -23.620 -32.332 -27.693 1.00 78.00 989 SER A CA 1
ATOM 7243 C C . SER A 1 989 ? -23.499 -31.009 -28.441 1.00 78.00 989 SER A C 1
ATOM 7245 O O . SER A 1 989 ? -24.348 -30.126 -28.329 1.00 78.00 989 SER A O 1
ATOM 7247 N N . ASN A 1 990 ? -22.435 -30.902 -29.236 1.00 74.38 990 ASN A N 1
ATOM 7248 C CA . ASN A 1 990 ? -22.036 -29.725 -30.000 1.00 74.38 990 ASN A CA 1
ATOM 7249 C C . ASN A 1 990 ? -22.011 -28.448 -29.152 1.00 74.38 990 ASN A C 1
ATOM 7251 O O . ASN A 1 990 ? -22.385 -27.389 -29.649 1.00 74.38 990 ASN A O 1
ATOM 7255 N N . LEU A 1 991 ? -21.604 -28.555 -27.883 1.00 78.38 991 LEU A N 1
ATOM 7256 C CA . LEU A 1 991 ? -21.500 -27.399 -27.005 1.00 78.38 991 LEU A CA 1
ATOM 7257 C C . LEU A 1 991 ? -20.257 -26.604 -27.403 1.00 78.38 991 LEU A C 1
ATOM 7259 O O . LEU A 1 991 ? -19.132 -27.024 -27.153 1.00 78.38 991 LEU A O 1
ATOM 7263 N N . GLN A 1 992 ? -20.465 -25.491 -28.084 1.00 76.81 992 GLN A N 1
ATOM 7264 C CA . GLN A 1 992 ? -19.456 -24.501 -28.403 1.00 76.81 992 GLN A CA 1
ATOM 7265 C C . GLN A 1 992 ? -19.361 -23.490 -27.266 1.00 76.81 992 GLN A C 1
ATOM 7267 O O . GLN A 1 992 ? -20.389 -22.983 -26.827 1.00 76.81 992 GLN A O 1
ATOM 7272 N N . PHE A 1 993 ? -18.148 -23.196 -26.813 1.00 72.94 993 PHE A N 1
ATOM 7273 C CA . PHE A 1 993 ? -17.858 -22.230 -25.758 1.00 72.94 993 PHE A CA 1
ATOM 7274 C C . PHE A 1 993 ? -16.549 -21.509 -26.100 1.00 72.94 993 PHE A C 1
ATOM 7276 O O . PHE A 1 993 ? -15.516 -22.161 -26.238 1.00 72.94 993 PHE A O 1
ATOM 7283 N N . CYS A 1 994 ? -16.607 -20.193 -26.317 1.00 61.62 994 CYS A N 1
ATOM 7284 C CA . CYS A 1 994 ? -15.466 -19.316 -26.631 1.00 61.62 994 CYS A CA 1
ATOM 7285 C C . CYS A 1 994 ? -14.492 -19.927 -27.666 1.00 61.62 994 CYS A C 1
ATOM 7287 O O . CYS A 1 994 ? -13.296 -20.034 -27.426 1.00 61.62 994 CYS A O 1
ATOM 7289 N N . ALA A 1 995 ? -15.027 -20.390 -28.805 1.00 66.50 995 ALA A N 1
ATOM 7290 C CA . ALA A 1 995 ? -14.334 -21.098 -29.901 1.00 66.50 995 ALA A CA 1
ATOM 7291 C C . ALA A 1 995 ? -13.985 -22.588 -29.681 1.00 66.50 995 ALA A C 1
ATOM 7293 O O . ALA A 1 995 ? -13.727 -23.297 -30.658 1.00 66.50 995 ALA A O 1
ATOM 7294 N N . SER A 1 996 ? -14.079 -23.110 -28.459 1.00 70.06 996 SER A N 1
ATOM 7295 C CA . SER A 1 996 ? -13.913 -24.541 -28.178 1.00 70.06 996 SER A CA 1
ATOM 7296 C C . SER A 1 996 ? -15.207 -25.317 -28.424 1.00 70.06 996 SER A C 1
ATOM 7298 O O . SER A 1 996 ? -16.295 -24.785 -28.247 1.00 70.06 996 SER A O 1
ATOM 7300 N N . THR A 1 997 ? -15.120 -26.579 -28.845 1.00 76.56 997 THR A N 1
ATOM 7301 C CA . THR A 1 997 ? -16.269 -27.488 -28.988 1.00 76.56 997 THR A CA 1
ATOM 7302 C C . THR A 1 997 ? -16.109 -28.683 -28.057 1.00 76.56 997 THR A C 1
ATOM 7304 O O . THR A 1 997 ? -15.128 -29.419 -28.155 1.00 76.56 997 THR A O 1
ATOM 7307 N N . PHE A 1 998 ? -17.110 -28.908 -27.211 1.00 74.62 998 PHE A N 1
ATOM 7308 C CA . PHE A 1 998 ? -17.196 -30.001 -26.254 1.00 74.62 998 PHE A CA 1
ATOM 7309 C C . PHE A 1 998 ? -18.287 -30.986 -26.679 1.00 74.62 998 PHE A C 1
ATOM 7311 O O . PHE A 1 998 ? -19.472 -30.651 -26.782 1.00 74.62 998 PHE A O 1
ATOM 7318 N N . ASN A 1 999 ? -17.882 -32.229 -26.905 1.00 78.19 999 ASN A N 1
ATOM 7319 C CA . ASN A 1 999 ? -18.769 -33.366 -27.095 1.00 78.19 999 ASN A CA 1
ATOM 7320 C C . ASN A 1 999 ? -18.391 -34.453 -26.099 1.00 78.19 999 ASN A C 1
ATOM 7322 O O . ASN A 1 999 ? -17.213 -34.670 -25.847 1.00 78.19 999 ASN A O 1
ATOM 7326 N N . GLY A 1 1000 ? -19.371 -35.169 -25.563 1.00 80.50 1000 GLY A N 1
ATOM 7327 C CA . GLY A 1 1000 ? -19.095 -36.341 -24.739 1.00 80.50 1000 GLY A CA 1
ATOM 7328 C C . GLY A 1 1000 ? -19.869 -36.369 -23.442 1.00 80.50 1000 GLY A C 1
ATOM 7329 O O . GLY A 1 1000 ? -20.779 -35.573 -23.235 1.00 80.50 1000 GLY A O 1
ATOM 7330 N N . SER A 1 1001 ? -19.519 -37.315 -22.583 1.00 79.44 1001 SER A N 1
ATOM 7331 C CA . SER A 1 1001 ? -20.184 -37.558 -21.318 1.00 79.44 1001 SER A CA 1
ATOM 7332 C C . SER A 1 1001 ? -19.184 -37.719 -20.184 1.00 79.44 1001 SER A C 1
ATOM 7334 O O . SER A 1 1001 ? -18.149 -38.363 -20.338 1.00 79.44 1001 SER A O 1
ATOM 7336 N N . SER A 1 1002 ? -19.521 -37.157 -19.030 1.00 77.06 1002 SER A N 1
ATOM 7337 C CA . SER A 1 1002 ? -18.882 -37.467 -17.760 1.00 77.06 1002 SER A CA 1
ATOM 7338 C C . SER A 1 1002 ? -19.907 -38.054 -16.796 1.00 77.06 1002 SER A C 1
ATOM 7340 O O . SER A 1 1002 ? -21.077 -37.676 -16.814 1.00 77.06 1002 SER A O 1
ATOM 7342 N N . ALA A 1 1003 ? -19.490 -39.005 -15.968 1.00 74.38 1003 ALA A N 1
ATOM 7343 C CA . ALA A 1 1003 ? -20.326 -39.595 -14.934 1.00 74.38 1003 ALA A CA 1
ATOM 7344 C C . ALA A 1 1003 ? -19.553 -39.709 -13.621 1.00 74.38 1003 ALA A C 1
ATOM 7346 O O . ALA A 1 1003 ? -18.434 -40.210 -13.609 1.00 74.38 1003 ALA A O 1
ATOM 7347 N N . PHE A 1 1004 ? -20.169 -39.281 -12.527 1.00 74.62 1004 PHE A N 1
ATOM 7348 C CA . PHE A 1 1004 ? -19.629 -39.298 -11.173 1.00 74.62 1004 PHE A CA 1
ATOM 7349 C C . PHE A 1 1004 ? -20.520 -40.189 -10.318 1.00 74.62 1004 PHE A C 1
ATOM 7351 O O . PHE A 1 1004 ? -21.740 -40.020 -10.315 1.00 74.62 1004 PHE A O 1
ATOM 7358 N N . VAL A 1 1005 ? -19.925 -41.129 -9.592 1.00 76.38 1005 VAL A N 1
ATOM 7359 C CA . VAL A 1 1005 ? -20.635 -41.994 -8.644 1.00 76.38 1005 VAL A CA 1
ATOM 7360 C C . VAL A 1 1005 ? -20.175 -41.634 -7.242 1.00 76.38 1005 VAL A C 1
ATOM 7362 O O . VAL A 1 1005 ? -18.993 -41.767 -6.935 1.00 76.38 1005 VAL A O 1
ATOM 7365 N N . ILE A 1 1006 ? -21.102 -41.179 -6.403 1.00 69.25 1006 ILE A N 1
ATOM 7366 C CA . ILE A 1 1006 ? -20.833 -40.710 -5.040 1.00 69.25 1006 ILE A CA 1
ATOM 7367 C C . ILE A 1 1006 ? -21.570 -41.611 -4.054 1.00 69.25 1006 ILE A C 1
ATOM 7369 O O . ILE A 1 1006 ? -22.761 -41.880 -4.232 1.00 69.25 1006 ILE A O 1
ATOM 7373 N N . ASN A 1 1007 ? -20.892 -42.056 -3.000 1.00 71.31 1007 ASN A N 1
ATOM 7374 C CA . ASN A 1 1007 ? -21.512 -42.789 -1.907 1.00 71.31 1007 ASN A CA 1
ATOM 7375 C C . ASN A 1 1007 ? -22.345 -41.839 -1.040 1.00 71.31 1007 ASN A C 1
ATOM 7377 O O . ASN A 1 1007 ? -21.852 -40.847 -0.507 1.00 71.31 1007 ASN A O 1
ATOM 7381 N N . THR A 1 1008 ? -23.629 -42.139 -0.859 1.00 70.25 1008 THR A N 1
ATOM 7382 C CA . THR A 1 1008 ? -24.538 -41.233 -0.139 1.00 70.25 1008 THR A CA 1
ATOM 7383 C C . THR A 1 1008 ? -24.373 -41.264 1.378 1.00 70.25 1008 THR A C 1
ATOM 7385 O O . THR A 1 1008 ? -25.011 -40.464 2.059 1.00 70.25 1008 THR A O 1
ATOM 7388 N N . ASN A 1 1009 ? -23.608 -42.213 1.927 1.00 68.25 1009 ASN A N 1
ATOM 7389 C CA . ASN A 1 1009 ? -23.453 -42.357 3.377 1.00 68.25 1009 ASN A CA 1
ATOM 7390 C C . ASN A 1 1009 ? -22.331 -41.485 3.939 1.00 68.25 1009 ASN A C 1
ATOM 7392 O O . ASN A 1 1009 ? -22.469 -40.981 5.049 1.00 68.25 1009 ASN A O 1
ATOM 7396 N N . ASP A 1 1010 ? -21.234 -41.340 3.198 1.00 64.69 1010 ASP A N 1
ATOM 7397 C CA . ASP A 1 1010 ? -20.035 -40.613 3.628 1.00 64.69 1010 ASP A CA 1
ATOM 7398 C C . ASP A 1 1010 ? -19.597 -39.521 2.640 1.00 64.69 1010 ASP A C 1
ATOM 7400 O O . ASP A 1 1010 ? -18.630 -38.817 2.910 1.00 64.69 1010 ASP A O 1
ATOM 7404 N N . GLY A 1 1011 ? -20.306 -39.356 1.517 1.00 60.88 1011 GLY A N 1
ATOM 7405 C CA . GLY A 1 1011 ? -19.989 -38.357 0.497 1.00 60.88 1011 GLY A CA 1
ATOM 7406 C C . GLY A 1 1011 ? -18.764 -38.699 -0.352 1.00 60.88 1011 GLY A C 1
ATOM 7407 O O . GLY A 1 1011 ? -18.359 -37.883 -1.176 1.00 60.88 1011 GLY A O 1
ATOM 7408 N N . SER A 1 1012 ? -18.170 -39.885 -0.182 1.00 62.59 1012 SER A N 1
ATOM 7409 C CA . SER A 1 1012 ? -16.959 -40.266 -0.908 1.00 62.59 1012 SER A CA 1
ATOM 7410 C C . SER A 1 1012 ? -17.224 -40.498 -2.399 1.00 62.59 1012 SER A C 1
ATOM 7412 O O . SER A 1 1012 ? -18.245 -41.063 -2.803 1.00 62.59 1012 SER A O 1
ATOM 7414 N N . LEU A 1 1013 ? -16.283 -40.059 -3.236 1.00 66.75 1013 LEU A N 1
ATOM 7415 C CA . LEU A 1 1013 ? -16.297 -40.293 -4.678 1.00 66.75 1013 LEU A CA 1
ATOM 7416 C C . LEU A 1 1013 ? -15.849 -41.735 -4.970 1.00 66.75 1013 LEU A C 1
ATOM 7418 O O . LEU A 1 1013 ? -14.694 -42.084 -4.743 1.00 66.75 1013 LEU A O 1
ATOM 7422 N N . GLU A 1 1014 ? -16.751 -42.574 -5.483 1.00 74.50 1014 GLU A N 1
ATOM 7423 C CA . GLU A 1 1014 ? -16.459 -43.981 -5.796 1.00 74.50 1014 GLU A CA 1
ATOM 7424 C C . GLU A 1 1014 ? -15.836 -44.154 -7.185 1.00 74.50 1014 GLU A C 1
ATOM 7426 O O . GLU A 1 1014 ? -14.947 -44.986 -7.367 1.00 74.50 1014 GLU A O 1
ATOM 7431 N N . SER A 1 1015 ? -16.312 -43.397 -8.181 1.00 79.88 1015 SER A N 1
ATOM 7432 C CA . SER A 1 1015 ? -15.720 -43.405 -9.523 1.00 79.88 1015 SER A CA 1
ATOM 7433 C C . SER A 1 1015 ? -16.071 -42.168 -10.346 1.00 79.88 1015 SER A C 1
ATOM 7435 O O . SER A 1 1015 ? -17.129 -41.563 -10.158 1.00 79.88 1015 SER A O 1
ATOM 7437 N N . VAL A 1 1016 ? -15.200 -41.840 -11.302 1.00 75.62 1016 VAL A N 1
ATOM 7438 C CA . VAL A 1 1016 ? -15.449 -40.864 -12.371 1.00 75.62 1016 VAL A CA 1
ATOM 7439 C C . VAL A 1 1016 ? -15.212 -41.541 -13.711 1.00 75.62 1016 VAL A C 1
ATOM 7441 O O . VAL A 1 1016 ? -14.184 -42.175 -13.914 1.00 75.62 1016 VAL A O 1
ATOM 7444 N N . THR A 1 1017 ? -16.143 -41.412 -14.646 1.00 76.44 1017 THR A N 1
ATOM 7445 C CA . THR A 1 1017 ? -15.960 -41.819 -16.044 1.00 76.44 1017 THR A CA 1
ATOM 7446 C C . THR A 1 1017 ? -16.000 -40.580 -16.921 1.00 76.44 1017 THR A C 1
ATOM 7448 O O . THR A 1 1017 ? -16.913 -39.776 -16.785 1.00 76.44 1017 THR A O 1
ATOM 7451 N N . VAL A 1 1018 ? -15.038 -40.439 -17.827 1.00 77.94 1018 VAL A N 1
ATOM 7452 C CA . VAL A 1 1018 ? -14.949 -39.353 -18.808 1.00 77.94 1018 VAL A CA 1
ATOM 7453 C C . VAL A 1 1018 ? -14.847 -39.981 -20.194 1.00 77.94 1018 VAL A C 1
ATOM 7455 O O . VAL A 1 1018 ? -13.946 -40.774 -20.444 1.00 77.94 1018 VAL A O 1
ATOM 7458 N N . ASP A 1 1019 ? -15.778 -39.657 -21.083 1.00 82.81 1019 ASP A N 1
ATOM 7459 C CA . ASP A 1 1019 ? -15.800 -40.070 -22.490 1.00 82.81 1019 ASP A CA 1
ATOM 7460 C C . ASP A 1 1019 ? -16.039 -38.815 -23.335 1.00 82.81 1019 ASP A C 1
ATOM 7462 O O . ASP A 1 1019 ? -17.185 -38.425 -23.554 1.00 82.81 1019 ASP A O 1
ATOM 7466 N N . THR A 1 1020 ? -14.968 -38.109 -23.700 1.00 78.75 1020 THR A N 1
ATOM 7467 C CA . THR A 1 1020 ? -15.036 -36.754 -24.261 1.00 78.75 1020 THR A CA 1
ATOM 7468 C C . THR A 1 1020 ? -14.222 -36.586 -25.535 1.00 78.75 1020 THR A C 1
ATOM 7470 O O . THR A 1 1020 ? -13.119 -37.100 -25.673 1.00 78.75 1020 THR A O 1
ATOM 7473 N N . ASP A 1 1021 ? -14.783 -35.804 -26.452 1.00 78.94 1021 ASP A N 1
ATOM 7474 C CA . ASP A 1 1021 ? -14.169 -35.267 -27.656 1.00 78.94 1021 ASP A CA 1
ATOM 7475 C C . ASP A 1 1021 ? -14.170 -33.735 -27.532 1.00 78.94 1021 ASP A C 1
ATOM 7477 O O . ASP A 1 1021 ? -15.205 -33.077 -27.686 1.00 78.94 1021 ASP A O 1
ATOM 7481 N N . ILE A 1 1022 ? -13.007 -33.162 -27.242 1.00 78.44 1022 ILE A N 1
ATOM 7482 C CA . ILE A 1 1022 ? -12.802 -31.723 -27.065 1.00 78.44 1022 ILE A CA 1
ATOM 7483 C C . ILE A 1 1022 ? -11.995 -31.198 -28.249 1.00 78.44 1022 ILE A C 1
ATOM 7485 O O . ILE A 1 1022 ? -11.025 -31.819 -28.675 1.00 78.44 1022 ILE A O 1
ATOM 7489 N N . SER A 1 1023 ? -12.391 -30.060 -28.807 1.00 75.75 1023 SER A N 1
ATOM 7490 C CA . SER A 1 1023 ? -11.605 -29.311 -29.793 1.00 75.75 1023 SER A CA 1
ATOM 7491 C C . SER A 1 1023 ? -11.422 -27.886 -29.295 1.00 75.75 1023 SER A C 1
ATOM 7493 O O . SER A 1 1023 ? -12.417 -27.229 -29.020 1.00 75.75 1023 SER A O 1
ATOM 7495 N N . LEU A 1 1024 ? -10.183 -27.422 -29.185 1.00 76.06 1024 LEU A N 1
ATOM 7496 C CA . LEU A 1 1024 ? -9.813 -26.104 -28.664 1.00 76.06 1024 LEU A CA 1
ATOM 7497 C C . LEU A 1 1024 ? -8.691 -25.490 -29.514 1.00 76.06 1024 LEU A C 1
ATOM 7499 O O . LEU A 1 1024 ? -8.040 -26.198 -30.285 1.00 76.06 1024 LEU A O 1
ATOM 7503 N N . GLU A 1 1025 ? -8.495 -24.178 -29.435 1.00 64.56 1025 GLU A N 1
ATOM 7504 C CA . GLU A 1 1025 ? -7.428 -23.457 -30.141 1.00 64.56 1025 GLU A CA 1
ATOM 7505 C C . GLU A 1 1025 ? -6.395 -22.981 -29.113 1.00 64.56 1025 GLU A C 1
ATOM 7507 O O . GLU A 1 1025 ? -6.742 -22.277 -28.172 1.00 64.56 1025 GLU A O 1
ATOM 7512 N N . MET A 1 1026 ? -5.139 -23.407 -29.258 1.00 59.97 1026 MET A N 1
ATOM 7513 C CA . MET A 1 1026 ? -4.015 -22.999 -28.405 1.00 59.97 1026 MET A CA 1
ATOM 7514 C C . MET A 1 1026 ? -2.893 -22.489 -29.298 1.00 59.97 1026 MET A C 1
ATOM 7516 O O . MET A 1 1026 ? -2.498 -23.187 -30.233 1.00 59.97 1026 MET A O 1
ATOM 7520 N N . ASP A 1 1027 ? -2.375 -21.295 -29.020 1.00 66.44 1027 ASP A N 1
ATOM 7521 C CA . ASP A 1 1027 ? -1.281 -20.669 -29.781 1.00 66.44 1027 ASP A CA 1
ATOM 7522 C C . ASP A 1 1027 ? -1.579 -20.520 -31.293 1.00 66.44 1027 ASP A C 1
ATOM 7524 O O . ASP A 1 1027 ? -0.682 -20.612 -32.133 1.00 66.44 1027 ASP A O 1
ATOM 7528 N N . GLY A 1 1028 ? -2.855 -20.358 -31.670 1.00 67.50 1028 GLY A N 1
ATOM 7529 C CA . GLY A 1 1028 ? -3.300 -20.329 -33.074 1.00 67.50 1028 GLY A CA 1
ATOM 7530 C C . GLY A 1 1028 ? -3.307 -21.697 -33.777 1.00 67.50 1028 GLY A C 1
ATOM 7531 O O . GLY A 1 1028 ? -3.466 -21.773 -35.000 1.00 67.50 1028 GLY A O 1
ATOM 7532 N N . GLU A 1 1029 ? -3.128 -22.796 -33.036 1.00 67.00 1029 GLU A N 1
ATOM 7533 C CA . GLU A 1 1029 ? -3.248 -24.166 -33.534 1.00 67.00 1029 GLU A CA 1
ATOM 7534 C C . GLU A 1 1029 ? -4.465 -24.887 -32.938 1.00 67.00 1029 GLU A C 1
ATOM 7536 O O . GLU A 1 1029 ? -4.719 -24.859 -31.736 1.00 67.00 1029 GLU A O 1
ATOM 7541 N N . SER A 1 1030 ? -5.196 -25.625 -33.779 1.00 75.31 1030 SER A N 1
ATOM 7542 C CA . SER A 1 1030 ? -6.273 -26.497 -33.305 1.00 75.31 1030 SER A CA 1
ATOM 7543 C C . SER A 1 1030 ? -5.701 -27.724 -32.589 1.00 75.31 1030 SER A C 1
ATOM 7545 O O . SER A 1 1030 ? -4.900 -28.483 -33.155 1.00 75.31 1030 SER A O 1
ATOM 7547 N N . VAL A 1 1031 ? -6.154 -27.922 -31.353 1.00 75.94 1031 VAL A N 1
ATOM 7548 C CA . VAL A 1 1031 ? -5.906 -29.095 -30.521 1.00 75.94 1031 VAL A CA 1
ATOM 7549 C C . VAL A 1 1031 ? -7.206 -29.881 -30.377 1.00 75.94 1031 VAL A C 1
ATOM 7551 O O . VAL A 1 1031 ? -8.234 -29.326 -30.000 1.00 75.94 1031 VAL A O 1
ATOM 7554 N N . THR A 1 1032 ? -7.182 -31.184 -30.656 1.00 80.62 1032 THR A N 1
ATOM 7555 C CA . THR A 1 1032 ? -8.324 -32.075 -30.395 1.00 80.62 1032 THR A CA 1
ATOM 7556 C C . THR A 1 1032 ? -7.936 -33.174 -29.420 1.00 80.62 1032 THR A C 1
ATOM 7558 O O . THR A 1 1032 ? -6.952 -33.870 -29.670 1.00 80.62 1032 THR A O 1
ATOM 7561 N N . ILE A 1 1033 ? -8.718 -33.364 -28.363 1.00 79.94 1033 ILE A N 1
ATOM 7562 C CA . ILE A 1 1033 ? -8.518 -34.377 -27.325 1.00 79.94 1033 ILE A CA 1
ATOM 7563 C C . ILE A 1 1033 ? -9.699 -35.342 -27.376 1.00 79.94 1033 ILE A C 1
ATOM 7565 O O . ILE A 1 1033 ? -10.836 -34.922 -27.192 1.00 79.94 1033 ILE A O 1
ATOM 7569 N N . GLN A 1 1034 ? -9.433 -36.622 -27.613 1.00 84.94 1034 GLN A N 1
ATOM 7570 C CA . GLN A 1 1034 ? -10.421 -37.696 -27.521 1.00 84.94 1034 GLN A CA 1
ATOM 7571 C C . GLN A 1 1034 ? -10.043 -38.599 -26.349 1.00 84.94 1034 GLN A C 1
ATOM 7573 O O . GLN A 1 1034 ? -9.111 -39.390 -26.460 1.00 84.94 1034 GLN A O 1
ATOM 7578 N N . ALA A 1 1035 ? -10.727 -38.465 -25.217 1.00 81.81 1035 ALA A N 1
ATOM 7579 C CA . ALA A 1 1035 ? -10.408 -39.152 -23.974 1.00 81.81 1035 ALA A CA 1
ATOM 7580 C C . ALA A 1 1035 ? -11.519 -40.121 -23.564 1.00 81.81 1035 ALA A C 1
ATOM 7582 O O . ALA A 1 1035 ? -12.698 -39.789 -23.581 1.00 81.81 1035 ALA A O 1
ATOM 7583 N N . LYS A 1 1036 ? -11.122 -41.319 -23.139 1.00 86.06 1036 LYS A N 1
ATOM 7584 C CA . LYS A 1 1036 ? -11.982 -42.318 -22.511 1.00 86.06 1036 LYS A CA 1
ATOM 7585 C C . LYS A 1 1036 ? -11.283 -42.830 -21.258 1.00 86.06 1036 LYS A C 1
ATOM 7587 O O . LYS A 1 1036 ? -10.497 -43.775 -21.334 1.00 86.06 1036 LYS A O 1
ATOM 7592 N N . LEU A 1 1037 ? -11.541 -42.175 -20.132 1.00 83.31 1037 LEU A N 1
ATOM 7593 C CA . LEU A 1 1037 ? -10.867 -42.389 -18.853 1.00 83.31 1037 LEU A CA 1
ATOM 7594 C C . LEU A 1 1037 ? -11.862 -42.812 -17.772 1.00 83.31 1037 LEU A C 1
ATOM 7596 O O . LEU A 1 1037 ? -13.010 -42.376 -17.750 1.00 83.31 1037 LEU A O 1
ATOM 7600 N N . VAL A 1 1038 ? -11.406 -43.664 -16.863 1.00 82.81 1038 VAL A N 1
ATOM 7601 C CA . VAL A 1 1038 ? -12.118 -44.080 -15.657 1.00 82.81 1038 VAL A CA 1
ATOM 7602 C C . VAL A 1 1038 ? -11.176 -43.887 -14.481 1.00 82.81 1038 VAL A C 1
ATOM 7604 O O . VAL A 1 1038 ? -10.088 -44.453 -14.467 1.00 82.81 1038 VAL A O 1
ATOM 7607 N N . TYR A 1 1039 ? -11.594 -43.096 -13.505 1.00 82.75 1039 TYR A N 1
ATOM 7608 C CA . TYR A 1 1039 ? -10.967 -43.006 -12.198 1.00 82.75 1039 TYR A CA 1
ATOM 7609 C C . TYR A 1 1039 ? -11.774 -43.844 -11.210 1.00 82.75 1039 TYR A C 1
ATOM 7611 O O . TYR A 1 1039 ? -12.987 -43.665 -11.091 1.00 82.75 1039 TYR A O 1
ATOM 7619 N N . ASP A 1 1040 ? -11.107 -44.762 -10.520 1.00 81.25 1040 ASP A N 1
ATOM 7620 C CA . ASP A 1 1040 ? -11.680 -45.541 -9.426 1.00 81.25 1040 ASP A CA 1
ATOM 7621 C C . ASP A 1 1040 ? -10.647 -45.732 -8.303 1.00 81.25 1040 ASP A C 1
ATOM 7623 O O . ASP A 1 1040 ? -9.573 -45.130 -8.310 1.00 81.25 1040 ASP A O 1
ATOM 7627 N N . SER A 1 1041 ? -10.947 -46.592 -7.327 1.00 75.69 1041 SER A N 1
ATOM 7628 C CA . SER A 1 1041 ? -10.046 -46.898 -6.206 1.00 75.69 1041 SER A CA 1
ATOM 7629 C C . SER A 1 1041 ? -8.651 -47.418 -6.606 1.00 75.69 1041 SER A C 1
ATOM 7631 O O . SER A 1 1041 ? -7.774 -47.505 -5.752 1.00 75.69 1041 SER A O 1
ATOM 7633 N N . ASN A 1 1042 ? -8.444 -47.816 -7.864 1.00 76.12 1042 ASN A N 1
ATOM 7634 C CA . ASN A 1 1042 ? -7.165 -48.272 -8.413 1.00 76.12 1042 ASN A CA 1
ATOM 7635 C C . ASN A 1 1042 ? -6.438 -47.178 -9.222 1.00 76.12 1042 ASN A C 1
ATOM 7637 O O . ASN A 1 1042 ? -5.402 -47.466 -9.819 1.00 76.12 1042 ASN A O 1
ATOM 7641 N N . GLY A 1 1043 ? -6.960 -45.947 -9.257 1.00 82.19 1043 GLY A N 1
ATOM 7642 C CA . GLY A 1 1043 ? -6.414 -44.824 -10.020 1.00 82.19 1043 GLY A CA 1
ATOM 7643 C C . GLY A 1 1043 ? -7.079 -44.630 -11.386 1.00 82.19 1043 GLY A C 1
ATOM 7644 O O . GLY A 1 1043 ? -8.154 -45.160 -11.671 1.00 82.19 1043 GLY A O 1
ATOM 7645 N N . ILE A 1 1044 ? -6.438 -43.835 -12.241 1.00 85.69 1044 ILE A N 1
ATOM 7646 C CA . ILE A 1 1044 ? -6.912 -43.478 -13.581 1.00 85.69 1044 ILE A CA 1
ATOM 7647 C C . ILE A 1 1044 ? -6.520 -44.573 -14.578 1.00 85.69 1044 ILE A C 1
ATOM 7649 O O . ILE A 1 1044 ? -5.354 -44.963 -14.682 1.00 85.69 1044 ILE A O 1
ATOM 7653 N N . ASN A 1 1045 ? -7.501 -45.041 -15.344 1.00 86.75 1045 ASN A N 1
ATOM 7654 C CA . ASN A 1 1045 ? -7.361 -46.057 -16.376 1.00 86.75 1045 ASN A CA 1
ATOM 7655 C C . ASN A 1 1045 ? -8.047 -45.609 -17.668 1.00 86.75 1045 ASN A C 1
ATOM 7657 O O . ASN A 1 1045 ? -9.152 -45.075 -17.626 1.00 86.75 1045 ASN A O 1
ATOM 7661 N N . GLY A 1 1046 ? -7.446 -45.878 -18.826 1.00 89.88 1046 GLY A N 1
ATOM 7662 C CA . GLY A 1 1046 ? -8.096 -45.623 -20.112 1.00 89.88 1046 GLY A CA 1
ATOM 7663 C C . GLY A 1 1046 ? -7.158 -45.111 -21.193 1.00 89.88 1046 GLY A C 1
ATOM 7664 O O . GLY A 1 1046 ? -5.960 -45.381 -21.169 1.00 89.88 1046 GLY A O 1
ATOM 7665 N N . THR A 1 1047 ? -7.711 -44.399 -22.170 1.00 88.31 1047 THR A N 1
ATOM 7666 C CA . THR A 1 1047 ? -6.961 -43.896 -23.328 1.00 88.31 1047 THR A CA 1
ATOM 7667 C C . THR A 1 1047 ? -7.298 -42.444 -23.621 1.00 88.31 1047 THR A C 1
ATOM 7669 O O . THR A 1 1047 ? -8.452 -42.051 -23.466 1.00 88.31 1047 THR A O 1
ATOM 7672 N N . ALA A 1 1048 ? -6.328 -41.674 -24.105 1.00 86.25 1048 ALA A N 1
ATOM 7673 C CA . ALA A 1 1048 ? -6.566 -40.344 -24.650 1.00 86.25 1048 ALA A CA 1
ATOM 7674 C C . ALA A 1 1048 ? -5.740 -40.118 -25.920 1.00 86.25 1048 ALA A C 1
ATOM 7676 O O . ALA A 1 1048 ? -4.527 -40.285 -25.901 1.00 86.25 1048 ALA A O 1
ATOM 7677 N N . ASP A 1 1049 ? -6.387 -39.699 -27.001 1.00 85.00 1049 ASP A N 1
ATOM 7678 C CA . ASP A 1 1049 ? -5.727 -39.298 -28.239 1.00 85.00 1049 ASP A CA 1
ATOM 7679 C C . ASP A 1 1049 ? -5.710 -37.770 -28.326 1.00 85.00 1049 ASP A C 1
ATOM 7681 O O . ASP A 1 1049 ? -6.752 -37.134 -28.491 1.00 85.00 1049 ASP A O 1
ATOM 7685 N N . ILE A 1 1050 ? -4.522 -37.171 -28.240 1.00 83.75 1050 ILE A N 1
ATOM 7686 C CA . ILE A 1 1050 ? -4.325 -35.719 -28.332 1.00 83.75 1050 ILE A CA 1
ATOM 7687 C C . ILE A 1 1050 ? -3.730 -35.395 -29.702 1.00 83.75 1050 ILE A C 1
ATOM 7689 O O . ILE A 1 1050 ? -2.676 -35.908 -30.073 1.00 83.75 1050 ILE A O 1
ATOM 7693 N N . LYS A 1 1051 ? -4.369 -34.527 -30.485 1.00 81.12 1051 LYS A N 1
ATOM 7694 C CA . LYS A 1 1051 ? -3.828 -34.027 -31.758 1.00 81.12 1051 LYS A CA 1
ATOM 7695 C C . LYS A 1 1051 ? -3.567 -32.539 -31.640 1.00 81.12 1051 LYS A C 1
ATOM 7697 O O . LYS A 1 1051 ? -4.512 -31.809 -31.398 1.00 81.12 1051 LYS A O 1
ATOM 7702 N N . LYS A 1 1052 ? -2.325 -32.103 -31.863 1.00 77.38 1052 LYS A N 1
ATOM 7703 C CA . LYS A 1 1052 ? -1.929 -30.686 -31.978 1.00 77.38 1052 LYS A CA 1
ATOM 7704 C C . LYS A 1 1052 ? -1.287 -30.481 -33.352 1.00 77.38 1052 LYS A C 1
ATOM 7706 O O . LYS A 1 1052 ? -0.297 -31.144 -33.689 1.00 77.38 1052 LYS A O 1
ATOM 7711 N N . GLY A 1 1053 ? -1.903 -29.653 -34.196 1.00 76.88 1053 GLY A N 1
ATOM 7712 C CA . GLY A 1 1053 ? -1.450 -29.422 -35.571 1.00 76.88 1053 GLY A CA 1
ATOM 7713 C C . GLY A 1 1053 ? -1.382 -30.711 -36.413 1.00 76.88 1053 GLY A C 1
ATOM 7714 O O . GLY A 1 1053 ? -2.400 -31.314 -36.750 1.00 76.88 1053 GLY A O 1
ATOM 7715 N N . ARG A 1 1054 ? -0.169 -31.144 -36.798 1.00 73.38 1054 ARG A N 1
ATOM 7716 C CA . ARG A 1 1054 ? 0.065 -32.400 -37.556 1.00 73.38 1054 ARG A CA 1
ATOM 7717 C C . ARG A 1 1054 ? 0.458 -33.601 -36.688 1.00 73.38 1054 ARG A C 1
ATOM 7719 O O . ARG A 1 1054 ? 0.622 -34.692 -37.237 1.00 73.38 1054 ARG A O 1
ATOM 7726 N N . LYS A 1 1055 ? 0.677 -33.412 -35.385 1.00 76.81 1055 LYS A N 1
ATOM 7727 C CA . LYS A 1 1055 ? 1.109 -34.475 -34.468 1.00 76.81 1055 LYS A CA 1
ATOM 7728 C C . LYS A 1 1055 ? -0.106 -35.140 -33.814 1.00 76.81 1055 LYS A C 1
ATOM 7730 O O . LYS A 1 1055 ? -1.131 -34.504 -33.589 1.00 76.81 1055 LYS A O 1
ATOM 7735 N N . THR A 1 1056 ? 0.011 -36.432 -33.521 1.00 82.69 1056 THR A N 1
ATOM 7736 C CA . THR A 1 1056 ? -0.961 -37.203 -32.734 1.00 82.69 1056 THR A CA 1
ATOM 7737 C C . THR A 1 1056 ? -0.199 -37.914 -31.623 1.00 82.69 1056 THR A C 1
ATOM 7739 O O . THR A 1 1056 ? 0.857 -38.497 -31.877 1.00 82.69 1056 THR A O 1
ATOM 7742 N N . TYR A 1 1057 ? -0.719 -37.815 -30.409 1.00 83.69 1057 TYR A N 1
ATOM 7743 C CA . TYR A 1 1057 ? -0.198 -38.416 -29.196 1.00 83.69 1057 TYR A CA 1
ATOM 7744 C C . TYR A 1 1057 ? -1.245 -39.408 -28.697 1.00 83.69 1057 TYR A C 1
ATOM 7746 O O . TYR A 1 1057 ? -2.309 -39.005 -28.237 1.00 83.69 1057 TYR A O 1
ATOM 7754 N N . GLU A 1 1058 ? -0.962 -40.696 -28.864 1.00 87.25 1058 GLU A N 1
ATOM 7755 C CA . GLU A 1 1058 ? -1.799 -41.789 -28.369 1.00 87.25 1058 GLU A CA 1
ATOM 7756 C C . GLU A 1 1058 ? -1.350 -42.117 -26.941 1.00 87.25 1058 GLU A C 1
ATOM 7758 O O . GLU A 1 1058 ? -0.247 -42.642 -26.743 1.00 87.25 1058 GLU A O 1
ATOM 7763 N N . CYS A 1 1059 ? -2.176 -41.777 -25.954 1.00 87.75 1059 CYS A N 1
ATOM 7764 C CA . CYS A 1 1059 ? -1.905 -41.968 -24.534 1.00 87.75 1059 CYS A CA 1
ATOM 7765 C C . CYS A 1 1059 ? -2.724 -43.141 -23.977 1.00 87.75 1059 CYS A C 1
ATOM 7767 O O . CYS A 1 1059 ? -3.930 -43.232 -24.204 1.00 87.75 1059 CYS A O 1
ATOM 7769 N N . VAL A 1 1060 ? -2.091 -44.016 -23.197 1.00 90.31 1060 VAL A N 1
ATOM 7770 C CA . VAL A 1 1060 ? -2.740 -45.099 -22.440 1.00 90.31 1060 VAL A CA 1
ATOM 7771 C C . VAL A 1 1060 ? -2.373 -44.954 -20.969 1.00 90.31 1060 VAL A C 1
ATOM 7773 O O . VAL A 1 1060 ? -1.190 -44.874 -20.652 1.00 90.31 1060 VAL A O 1
ATOM 7776 N N . PHE A 1 1061 ? -3.371 -44.935 -20.091 1.00 90.56 1061 PHE A N 1
ATOM 7777 C CA . PHE A 1 1061 ? -3.228 -44.792 -18.642 1.00 90.56 1061 PHE A CA 1
ATOM 7778 C C . PHE A 1 1061 ? -3.541 -46.130 -17.974 1.00 90.56 1061 PHE A C 1
ATOM 7780 O O . PHE A 1 1061 ? -4.606 -46.705 -18.225 1.00 90.56 1061 PHE A O 1
ATOM 7787 N N . GLU A 1 1062 ? -2.642 -46.615 -17.119 1.00 91.12 1062 GLU A N 1
ATOM 7788 C CA . GLU A 1 1062 ? -2.833 -47.843 -16.345 1.00 91.12 1062 GLU A CA 1
ATOM 7789 C C . GLU A 1 1062 ? -2.547 -47.585 -14.857 1.00 91.12 1062 GLU A C 1
ATOM 7791 O O . GLU A 1 1062 ? -1.397 -47.425 -14.444 1.00 91.12 1062 GLU A O 1
ATOM 7796 N N . ASN A 1 1063 ? -3.609 -47.593 -14.043 1.00 89.31 1063 ASN A N 1
ATOM 7797 C CA . ASN A 1 1063 ? -3.584 -47.407 -12.585 1.00 89.31 1063 ASN A CA 1
ATOM 7798 C C . ASN A 1 1063 ? -2.828 -46.154 -12.119 1.00 89.31 1063 ASN A C 1
ATOM 7800 O O . ASN A 1 1063 ? -2.060 -46.210 -11.157 1.00 89.31 1063 ASN A O 1
ATOM 7804 N N . VAL A 1 1064 ? -3.003 -45.035 -12.823 1.00 87.38 1064 VAL A N 1
ATOM 7805 C CA . VAL A 1 1064 ? -2.282 -43.801 -12.501 1.00 87.38 1064 VAL A CA 1
ATOM 7806 C C . VAL A 1 1064 ? -2.876 -43.160 -11.251 1.00 87.38 1064 VAL A C 1
ATOM 7808 O O . VAL A 1 1064 ? -4.056 -42.815 -11.237 1.00 87.38 1064 VAL A O 1
ATOM 7811 N N . THR A 1 1065 ? -2.077 -42.993 -10.203 1.00 85.81 1065 THR A N 1
ATOM 7812 C CA . THR A 1 1065 ? -2.477 -42.290 -8.973 1.00 85.81 1065 THR A CA 1
ATOM 7813 C C . THR A 1 1065 ? -1.827 -40.916 -8.924 1.00 85.81 1065 THR A C 1
ATOM 7815 O O . THR A 1 1065 ? -0.717 -40.750 -9.426 1.00 85.81 1065 THR A O 1
ATOM 7818 N N . ILE A 1 1066 ? -2.518 -39.937 -8.341 1.00 80.88 1066 ILE A N 1
ATOM 7819 C CA . ILE A 1 1066 ? -2.045 -38.556 -8.200 1.00 80.88 1066 ILE A CA 1
ATOM 7820 C C . ILE A 1 1066 ? -1.751 -38.287 -6.725 1.00 80.88 1066 ILE A C 1
ATOM 7822 O O . ILE A 1 1066 ? -2.529 -38.683 -5.856 1.00 80.88 1066 ILE A O 1
ATOM 7826 N N . ASP A 1 1067 ? -0.626 -37.634 -6.453 1.00 76.25 1067 ASP A N 1
ATOM 7827 C CA . ASP A 1 1067 ? -0.316 -37.102 -5.132 1.00 76.25 1067 ASP A CA 1
ATOM 7828 C C . ASP A 1 1067 ? -1.137 -35.833 -4.889 1.00 76.25 1067 ASP A C 1
ATOM 7830 O O . ASP A 1 1067 ? -1.009 -34.864 -5.638 1.00 76.25 1067 ASP A O 1
ATOM 7834 N N . THR A 1 1068 ? -2.003 -35.838 -3.878 1.00 71.44 1068 THR A N 1
ATOM 7835 C CA . THR A 1 1068 ? -2.895 -34.706 -3.593 1.00 71.44 1068 THR A CA 1
ATOM 7836 C C . THR A 1 1068 ? -2.146 -33.467 -3.119 1.00 71.44 1068 THR A C 1
ATOM 7838 O O . THR A 1 1068 ? -2.664 -32.371 -3.290 1.00 71.44 1068 THR A O 1
ATOM 7841 N N . ASP A 1 1069 ? -0.934 -33.621 -2.576 1.00 69.69 1069 ASP A N 1
ATOM 7842 C CA . ASP A 1 1069 ? -0.185 -32.507 -1.986 1.00 69.69 1069 ASP A CA 1
ATOM 7843 C C . ASP A 1 1069 ? 0.511 -31.642 -3.050 1.00 69.69 1069 ASP A C 1
ATOM 7845 O O . ASP A 1 1069 ? 0.779 -30.468 -2.819 1.00 69.69 1069 ASP A O 1
ATOM 7849 N N . CYS A 1 1070 ? 0.831 -32.211 -4.217 1.00 72.38 1070 CYS A N 1
ATOM 7850 C CA . CYS A 1 1070 ? 1.562 -31.497 -5.273 1.00 72.38 1070 CYS A CA 1
ATOM 7851 C C . CYS A 1 1070 ? 1.053 -31.748 -6.700 1.00 72.38 1070 CYS A C 1
ATOM 7853 O O . CYS A 1 1070 ? 1.669 -31.287 -7.660 1.00 72.38 1070 CYS A O 1
ATOM 7855 N N . GLY A 1 1071 ? -0.034 -32.502 -6.873 1.00 74.88 1071 GLY A N 1
ATOM 7856 C CA . GLY A 1 1071 ? -0.719 -32.672 -8.158 1.00 74.88 1071 GLY A CA 1
ATOM 7857 C C . GLY A 1 1071 ? 0.016 -33.514 -9.208 1.00 74.88 1071 GLY A C 1
ATOM 7858 O O . GLY A 1 1071 ? -0.445 -33.593 -10.347 1.00 74.88 1071 GLY A O 1
ATOM 7859 N N . ILE A 1 1072 ? 1.135 -34.169 -8.875 1.00 80.81 1072 ILE A N 1
ATOM 7860 C CA . ILE A 1 1072 ? 1.879 -35.012 -9.828 1.00 80.81 1072 ILE A CA 1
ATOM 7861 C C . ILE A 1 1072 ? 1.465 -36.485 -9.726 1.00 80.81 1072 ILE A C 1
ATOM 7863 O O . ILE A 1 1072 ? 1.119 -36.956 -8.637 1.00 80.81 1072 ILE A O 1
ATOM 7867 N N . PRO A 1 1073 ? 1.562 -37.271 -10.814 1.00 83.12 1073 PRO A N 1
ATOM 7868 C CA . PRO A 1 1073 ? 1.368 -38.706 -10.710 1.00 83.12 1073 PRO A CA 1
ATOM 7869 C C . PRO A 1 1073 ? 2.451 -39.366 -9.841 1.00 83.12 1073 PRO A C 1
ATOM 7871 O O . PRO A 1 1073 ? 3.643 -39.131 -10.046 1.00 83.12 1073 PRO A O 1
ATOM 7874 N N . ASN A 1 1074 ? 2.040 -40.209 -8.891 1.00 86.06 1074 ASN A N 1
ATOM 7875 C CA . ASN A 1 1074 ? 2.913 -40.908 -7.931 1.00 86.06 1074 ASN A CA 1
ATOM 7876 C C . ASN A 1 1074 ? 2.785 -42.444 -7.980 1.00 86.06 1074 ASN A C 1
ATOM 7878 O O . ASN A 1 1074 ? 3.331 -43.164 -7.141 1.00 86.06 1074 ASN A O 1
ATOM 7882 N N . GLY A 1 1075 ? 2.062 -42.958 -8.973 1.00 87.81 1075 GLY A N 1
ATOM 7883 C CA . GLY A 1 1075 ? 1.877 -44.384 -9.199 1.00 87.81 1075 GLY A CA 1
ATOM 7884 C C . GLY A 1 1075 ? 1.294 -44.666 -10.576 1.00 87.81 1075 GLY A C 1
ATOM 7885 O O . GLY A 1 1075 ? 0.736 -43.774 -11.212 1.00 87.81 1075 GLY A O 1
ATOM 7886 N N . GLY A 1 1076 ? 1.451 -45.907 -11.039 1.00 91.12 1076 GLY A N 1
ATOM 7887 C CA . GLY A 1 1076 ? 0.947 -46.363 -12.337 1.00 91.12 1076 GLY A CA 1
ATOM 7888 C C . GLY A 1 1076 ? 1.839 -46.000 -13.521 1.00 91.12 1076 GLY A C 1
ATOM 7889 O O . GLY A 1 1076 ? 2.959 -45.506 -13.362 1.00 91.12 1076 GLY A O 1
ATOM 7890 N N . THR A 1 1077 ? 1.342 -46.276 -14.728 1.00 90.00 1077 THR A N 1
ATOM 7891 C CA . THR A 1 1077 ? 2.066 -46.021 -15.978 1.00 90.00 1077 THR A CA 1
ATOM 7892 C C . THR A 1 1077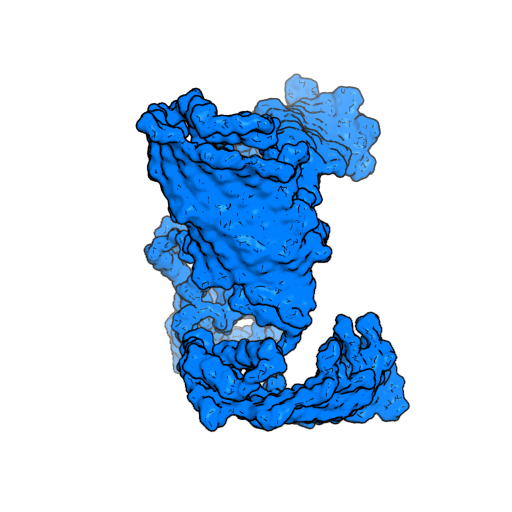 ? 1.233 -45.212 -16.968 1.00 90.00 1077 THR A C 1
ATOM 7894 O O . THR A 1 1077 ? 0.023 -45.401 -17.108 1.00 90.00 1077 THR A O 1
ATOM 7897 N N . ILE A 1 1078 ? 1.903 -44.312 -17.693 1.00 90.38 1078 ILE A N 1
ATOM 7898 C CA . ILE A 1 1078 ? 1.346 -43.631 -18.866 1.00 90.38 1078 ILE A CA 1
ATOM 7899 C C . ILE A 1 1078 ? 2.191 -44.010 -20.073 1.00 90.38 1078 ILE A C 1
ATOM 7901 O O . ILE A 1 1078 ? 3.398 -43.788 -20.095 1.00 90.38 1078 ILE A O 1
ATOM 7905 N N . THR A 1 1079 ? 1.565 -44.573 -21.100 1.00 88.06 1079 THR A N 1
ATOM 7906 C CA . THR A 1 1079 ? 2.225 -44.854 -22.376 1.00 88.06 1079 THR A CA 1
ATOM 7907 C C . THR A 1 1079 ? 1.834 -43.808 -23.402 1.00 88.06 1079 THR A C 1
ATOM 7909 O O . THR A 1 1079 ? 0.666 -43.742 -23.757 1.00 88.06 1079 THR A O 1
ATOM 7912 N N . VAL A 1 1080 ? 2.796 -43.051 -23.930 1.00 87.62 1080 VAL A N 1
ATOM 7913 C CA . VAL A 1 1080 ? 2.582 -42.046 -24.984 1.00 87.62 1080 VAL A CA 1
ATOM 7914 C C . VAL A 1 1080 ? 3.302 -42.488 -26.253 1.00 87.62 1080 VAL A C 1
ATOM 7916 O O . VAL A 1 1080 ? 4.522 -42.653 -26.257 1.00 87.62 1080 VAL A O 1
ATOM 7919 N N . ASN A 1 1081 ? 2.571 -42.719 -27.347 1.00 84.81 1081 ASN A N 1
ATOM 7920 C CA . ASN A 1 1081 ? 3.136 -43.154 -28.635 1.00 84.81 1081 ASN A CA 1
ATOM 7921 C C . ASN A 1 1081 ? 4.074 -44.385 -28.521 1.00 84.81 1081 ASN A C 1
ATOM 7923 O O . ASN A 1 1081 ? 5.064 -44.522 -29.249 1.00 84.81 1081 ASN A O 1
ATOM 7927 N N . GLY A 1 1082 ? 3.774 -45.294 -27.585 1.00 80.81 1082 GLY A N 1
ATOM 7928 C CA . GLY A 1 1082 ? 4.566 -46.498 -27.304 1.00 80.81 1082 GLY A CA 1
ATOM 7929 C C . GLY A 1 1082 ? 5.816 -46.282 -26.436 1.00 80.81 1082 GLY A C 1
ATOM 7930 O O . GLY A 1 1082 ? 6.640 -47.198 -26.338 1.00 80.81 1082 GLY A O 1
ATOM 7931 N N . VAL A 1 1083 ? 5.980 -45.100 -25.836 1.00 85.19 1083 VAL A N 1
ATOM 7932 C CA . VAL A 1 1083 ? 6.947 -44.818 -24.765 1.00 85.19 1083 VAL A CA 1
ATOM 7933 C C . VAL A 1 1083 ? 6.225 -44.912 -23.428 1.00 85.19 1083 VAL A C 1
ATOM 7935 O O . VAL A 1 1083 ? 5.296 -44.155 -23.187 1.00 85.19 1083 VAL A O 1
ATOM 7938 N N . GLU A 1 1084 ? 6.638 -45.844 -22.577 1.00 90.38 1084 GLU A N 1
ATOM 7939 C CA . GLU A 1 1084 ? 6.031 -46.074 -21.262 1.00 90.38 1084 GLU A CA 1
ATOM 7940 C C . GLU A 1 1084 ? 6.748 -45.225 -20.207 1.00 90.38 1084 GLU A C 1
ATOM 7942 O O . GLU A 1 1084 ? 7.974 -45.262 -20.126 1.00 90.38 1084 GLU A O 1
ATOM 7947 N N . VAL A 1 1085 ? 6.003 -44.468 -19.409 1.00 90.50 1085 VAL A N 1
ATOM 7948 C CA . VAL A 1 1085 ? 6.492 -43.696 -18.262 1.00 90.50 1085 VAL A CA 1
ATOM 7949 C C . VAL A 1 1085 ? 5.882 -44.288 -17.004 1.00 90.50 1085 VAL A C 1
ATOM 7951 O O . VAL A 1 1085 ? 4.663 -44.298 -16.860 1.00 90.50 1085 VAL A O 1
ATOM 7954 N N . ASP A 1 1086 ? 6.724 -44.795 -16.111 1.00 91.44 1086 ASP A N 1
ATOM 7955 C CA . ASP A 1 1086 ? 6.327 -45.363 -14.824 1.00 91.44 1086 ASP A CA 1
ATOM 7956 C C . ASP A 1 1086 ? 6.564 -44.348 -13.698 1.00 91.44 1086 ASP A C 1
ATOM 7958 O O . ASP A 1 1086 ? 7.697 -43.893 -13.481 1.00 91.44 1086 ASP A O 1
ATOM 7962 N N . PHE A 1 1087 ? 5.479 -44.017 -12.995 1.00 91.06 1087 PHE A N 1
ATOM 7963 C CA . PHE A 1 1087 ? 5.410 -43.034 -11.914 1.00 91.06 1087 PHE A CA 1
ATOM 7964 C C . PHE A 1 1087 ? 5.490 -43.667 -10.521 1.00 91.06 1087 PHE A C 1
ATOM 7966 O O . PHE A 1 1087 ? 5.471 -42.967 -9.516 1.00 91.06 1087 PHE A O 1
ATOM 7973 N N . SER A 1 1088 ? 5.642 -44.991 -10.427 1.00 87.56 1088 SER A N 1
ATOM 7974 C CA . SER A 1 1088 ? 5.669 -45.727 -9.151 1.00 87.56 1088 SER A CA 1
ATOM 7975 C C . SER A 1 1088 ? 6.830 -45.341 -8.219 1.00 87.56 1088 SER A C 1
ATOM 7977 O O . SER A 1 1088 ? 6.864 -45.766 -7.065 1.00 87.56 1088 SER A O 1
ATOM 7979 N N . SER A 1 1089 ? 7.820 -44.587 -8.713 1.00 81.69 1089 SER A N 1
ATOM 7980 C CA . SER A 1 1089 ? 8.948 -44.061 -7.928 1.00 81.69 1089 SER A CA 1
ATOM 7981 C C . SER A 1 1089 ? 8.899 -42.548 -7.699 1.00 81.69 1089 SER A C 1
ATOM 7983 O O . SER A 1 1089 ? 9.875 -41.988 -7.195 1.00 81.69 1089 SER A O 1
ATOM 7985 N N . THR A 1 1090 ? 7.824 -41.892 -8.126 1.00 87.62 1090 THR A N 1
ATOM 7986 C CA . THR A 1 1090 ? 7.691 -40.435 -8.151 1.00 87.62 1090 THR A CA 1
ATOM 7987 C C . THR A 1 1090 ? 7.072 -39.936 -6.846 1.00 87.62 1090 THR A C 1
ATOM 7989 O O . THR A 1 1090 ? 6.153 -40.548 -6.311 1.00 87.62 1090 THR A O 1
ATOM 7992 N N . SER A 1 1091 ? 7.595 -38.834 -6.309 1.00 84.88 1091 SER A N 1
ATOM 7993 C CA . SER A 1 1091 ? 7.019 -38.123 -5.161 1.00 84.88 1091 SER A CA 1
ATOM 7994 C C . SER A 1 1091 ? 7.283 -36.624 -5.272 1.00 84.88 1091 SER A C 1
ATOM 7996 O O . SER A 1 1091 ? 8.184 -36.221 -6.010 1.00 84.88 1091 SER A O 1
ATOM 7998 N N . CYS A 1 1092 ? 6.559 -35.800 -4.508 1.00 79.69 1092 CYS A N 1
ATOM 7999 C CA . CYS A 1 1092 ? 6.734 -34.341 -4.519 1.00 79.69 1092 CYS A CA 1
ATOM 8000 C C . CYS A 1 1092 ? 8.183 -33.906 -4.229 1.00 79.69 1092 CYS A C 1
ATOM 8002 O O . CYS A 1 1092 ? 8.695 -32.961 -4.817 1.00 79.69 1092 CYS A O 1
ATOM 8004 N N . VAL A 1 1093 ? 8.883 -34.644 -3.361 1.00 80.44 1093 VAL A N 1
ATOM 8005 C CA . VAL A 1 1093 ? 10.284 -34.365 -2.987 1.00 80.44 1093 VAL A CA 1
ATOM 8006 C C . VAL A 1 1093 ? 11.279 -34.921 -4.017 1.00 80.44 1093 VAL A C 1
ATOM 8008 O O . VAL A 1 1093 ? 12.440 -34.518 -4.055 1.00 80.44 1093 VAL A O 1
ATOM 8011 N N . ASN A 1 1094 ? 10.856 -35.879 -4.842 1.00 79.06 1094 ASN A N 1
ATOM 8012 C CA . ASN A 1 1094 ? 11.714 -36.562 -5.801 1.00 79.06 1094 ASN A CA 1
ATOM 8013 C C . ASN A 1 1094 ? 10.937 -36.874 -7.093 1.00 79.06 1094 ASN A C 1
ATOM 8015 O O . ASN A 1 1094 ? 10.529 -38.025 -7.304 1.00 79.06 1094 ASN A O 1
ATOM 8019 N N . PRO A 1 1095 ? 10.742 -35.875 -7.975 1.00 84.81 1095 PRO A N 1
ATOM 8020 C CA . PRO A 1 1095 ? 9.932 -36.008 -9.180 1.00 84.81 1095 PRO A CA 1
ATOM 8021 C C . PRO A 1 1095 ? 10.721 -36.730 -10.284 1.00 84.81 1095 PRO A C 1
ATOM 8023 O O . PRO A 1 1095 ? 11.050 -36.154 -11.315 1.00 84.81 1095 PRO A O 1
ATOM 8026 N N . TYR A 1 1096 ? 11.084 -37.993 -10.054 1.00 87.75 1096 TYR A N 1
ATOM 8027 C CA . TYR A 1 1096 ? 11.759 -38.850 -11.030 1.00 87.75 1096 TYR A CA 1
ATOM 8028 C C . TYR A 1 1096 ? 10.834 -39.970 -11.492 1.00 87.75 1096 TYR A C 1
ATOM 8030 O O . TYR A 1 1096 ? 10.162 -40.616 -10.684 1.00 87.75 1096 TYR A O 1
ATOM 8038 N N . VAL A 1 1097 ? 10.872 -40.246 -12.790 1.00 90.25 1097 VAL A N 1
ATOM 8039 C CA . VAL A 1 1097 ? 10.090 -41.294 -13.453 1.00 90.25 1097 VAL A CA 1
ATOM 8040 C C . VAL A 1 1097 ? 11.009 -42.285 -14.152 1.00 90.25 1097 VAL A C 1
ATOM 8042 O O . VAL A 1 1097 ? 12.161 -41.976 -14.475 1.00 90.25 1097 VAL A O 1
ATOM 8045 N N . THR A 1 1098 ? 10.503 -43.488 -14.411 1.00 89.69 1098 THR A N 1
ATOM 8046 C CA . THR A 1 1098 ? 11.202 -44.469 -15.246 1.00 89.69 1098 THR A CA 1
ATOM 8047 C C . THR A 1 1098 ? 10.600 -44.474 -16.645 1.00 89.69 1098 THR A C 1
ATOM 8049 O O . THR A 1 1098 ? 9.482 -44.933 -16.844 1.00 89.69 1098 THR A O 1
ATOM 8052 N N . VAL A 1 1099 ? 11.357 -44.001 -17.635 1.00 88.50 1099 VAL A N 1
ATOM 8053 C CA . VAL A 1 1099 ? 10.931 -43.964 -19.040 1.00 88.50 1099 VAL A CA 1
ATOM 8054 C C . VAL A 1 1099 ? 11.476 -45.182 -19.779 1.00 88.50 1099 VAL A C 1
ATOM 8056 O O . VAL A 1 1099 ? 12.691 -45.384 -19.862 1.00 88.50 1099 VAL A O 1
ATOM 8059 N N . THR A 1 1100 ? 10.590 -45.993 -20.352 1.00 86.62 1100 THR A N 1
ATOM 8060 C CA . THR A 1 1100 ? 10.906 -47.192 -21.126 1.00 86.62 1100 THR A CA 1
ATOM 8061 C C . THR A 1 1100 ? 10.615 -46.985 -22.611 1.00 86.62 1100 THR A C 1
ATOM 8063 O O . THR A 1 1100 ? 9.472 -46.911 -23.054 1.00 86.62 1100 THR A O 1
ATOM 8066 N N . VAL A 1 1101 ? 11.674 -46.988 -23.425 1.00 83.50 1101 VAL A N 1
ATOM 8067 C CA . VAL A 1 1101 ? 11.585 -46.896 -24.890 1.00 83.50 1101 VAL A CA 1
ATOM 8068 C C . VAL A 1 1101 ? 12.086 -48.191 -25.509 1.00 83.50 1101 VAL A C 1
ATOM 8070 O O . VAL A 1 1101 ? 13.251 -48.565 -25.351 1.00 83.50 1101 VAL A O 1
ATOM 8073 N N . ARG A 1 1102 ? 11.222 -48.889 -26.258 1.00 78.75 1102 ARG A N 1
ATOM 8074 C CA . ARG A 1 1102 ? 11.573 -50.147 -26.957 1.00 78.75 1102 ARG A CA 1
ATOM 8075 C C . ARG A 1 1102 ? 12.221 -51.191 -26.024 1.00 78.75 1102 ARG A C 1
ATOM 8077 O O . ARG A 1 1102 ? 13.167 -51.879 -26.417 1.00 78.75 1102 ARG A O 1
ATOM 8084 N N . GLY A 1 1103 ? 11.725 -51.290 -24.789 1.00 78.62 1103 GLY A N 1
ATOM 8085 C CA . GLY A 1 1103 ? 12.196 -52.241 -23.775 1.00 78.62 1103 GLY A CA 1
ATOM 8086 C C . GLY A 1 1103 ? 13.506 -51.858 -23.076 1.00 78.62 1103 GLY A C 1
ATOM 8087 O O . GLY A 1 1103 ? 14.151 -52.727 -22.490 1.00 78.62 1103 GLY A O 1
ATOM 8088 N N . ARG A 1 1104 ? 13.939 -50.594 -23.163 1.00 75.38 1104 ARG A N 1
ATOM 8089 C CA . ARG A 1 1104 ? 15.058 -50.052 -22.378 1.00 75.38 1104 ARG A CA 1
ATOM 8090 C C . ARG A 1 1104 ? 14.562 -48.938 -21.472 1.00 75.38 1104 ARG A C 1
ATOM 8092 O O . ARG A 1 1104 ? 13.999 -47.979 -21.988 1.00 75.38 1104 ARG A O 1
ATOM 8099 N N . SER A 1 1105 ? 14.826 -49.067 -20.178 1.00 88.50 1105 SER A N 1
ATOM 8100 C CA . SER A 1 1105 ? 14.368 -48.136 -19.148 1.00 88.50 1105 SER A CA 1
ATOM 8101 C C . SER A 1 1105 ? 15.492 -47.204 -18.698 1.00 88.50 1105 SER A C 1
ATOM 8103 O O . SER A 1 1105 ? 16.631 -47.647 -18.518 1.00 88.50 1105 SER A O 1
ATOM 8105 N N . VAL A 1 1106 ? 15.173 -45.925 -18.523 1.00 88.31 1106 VAL A N 1
ATOM 8106 C CA . VAL A 1 1106 ? 16.056 -44.889 -17.973 1.00 88.31 1106 VAL A CA 1
ATOM 8107 C C . VAL A 1 1106 ? 15.271 -44.109 -16.927 1.00 88.31 1106 VAL A C 1
ATOM 8109 O O . VAL A 1 1106 ? 14.128 -43.743 -17.172 1.00 88.31 1106 VAL A O 1
ATOM 8112 N N . GLN A 1 1107 ? 15.886 -43.861 -15.773 1.00 91.00 1107 GLN A N 1
ATOM 8113 C CA . GLN A 1 1107 ? 15.330 -42.951 -14.779 1.00 91.00 1107 GLN A CA 1
ATOM 8114 C C . GLN A 1 1107 ? 15.759 -41.520 -15.120 1.00 91.00 1107 GLN A C 1
ATOM 8116 O O . GLN A 1 1107 ? 16.943 -41.290 -15.375 1.00 91.00 1107 GLN A O 1
ATOM 8121 N N . MET A 1 1108 ? 14.817 -40.585 -15.142 1.00 89.38 1108 MET A N 1
ATOM 8122 C CA . MET A 1 1108 ? 15.062 -39.162 -15.408 1.00 89.38 1108 MET A CA 1
ATOM 8123 C C . MET A 1 1108 ? 14.072 -38.301 -14.622 1.00 89.38 1108 MET A C 1
ATOM 8125 O O . MET A 1 1108 ? 13.125 -38.844 -14.045 1.00 89.38 1108 MET A O 1
ATOM 8129 N N . SER A 1 1109 ? 14.317 -36.991 -14.551 1.00 88.50 1109 SER A N 1
ATOM 8130 C CA . SER A 1 1109 ? 13.360 -36.074 -13.932 1.00 88.50 1109 SER A CA 1
ATOM 8131 C C . SER A 1 1109 ? 12.045 -36.090 -14.717 1.00 88.50 1109 SER A C 1
ATOM 8133 O O . SER A 1 1109 ? 12.012 -36.411 -15.908 1.00 88.50 1109 SER A O 1
ATOM 8135 N N . LEU A 1 1110 ? 10.944 -35.773 -14.042 1.00 83.44 1110 LEU A N 1
ATOM 8136 C CA . LEU A 1 1110 ? 9.629 -35.658 -14.659 1.00 83.44 1110 LEU A CA 1
ATOM 8137 C C . LEU A 1 1110 ? 9.642 -34.601 -15.772 1.00 83.44 1110 LEU A C 1
ATOM 8139 O O . LEU A 1 1110 ? 9.106 -34.849 -16.845 1.00 83.44 1110 LEU A O 1
ATOM 8143 N N . GLU A 1 1111 ? 10.325 -33.479 -15.546 1.00 84.44 1111 GLU A N 1
ATOM 8144 C CA . GLU A 1 1111 ? 10.523 -32.418 -16.538 1.00 84.44 1111 GLU A CA 1
ATOM 8145 C C . GLU A 1 1111 ? 11.234 -32.934 -17.800 1.00 84.44 1111 GLU A C 1
ATOM 8147 O O . GLU A 1 1111 ? 10.724 -32.764 -18.907 1.00 84.44 1111 GLU A O 1
ATOM 8152 N N . ASP A 1 1112 ? 12.349 -33.659 -17.645 1.00 84.38 1112 ASP A N 1
ATOM 8153 C CA . ASP A 1 1112 ? 13.082 -34.249 -18.772 1.00 84.38 1112 ASP A CA 1
ATOM 8154 C C . ASP A 1 1112 ? 12.234 -35.292 -19.515 1.00 84.38 1112 ASP A C 1
ATOM 8156 O O . ASP A 1 1112 ? 12.282 -35.390 -20.745 1.00 84.38 1112 ASP A O 1
ATOM 8160 N N . ALA A 1 1113 ? 11.446 -36.083 -18.779 1.00 81.69 1113 ALA A N 1
ATOM 8161 C CA . ALA A 1 1113 ? 10.546 -37.069 -19.364 1.00 81.69 1113 ALA A CA 1
ATOM 8162 C C . ALA A 1 1113 ? 9.428 -36.407 -20.176 1.00 81.69 1113 ALA A C 1
ATOM 8164 O O . ALA A 1 1113 ? 9.125 -36.871 -21.274 1.00 81.69 1113 ALA A O 1
ATOM 8165 N N . VAL A 1 1114 ? 8.849 -35.313 -19.677 1.00 79.56 1114 VAL A N 1
ATOM 8166 C CA . VAL A 1 1114 ? 7.852 -34.515 -20.400 1.00 79.56 1114 VAL A CA 1
ATOM 8167 C C . VAL A 1 1114 ? 8.490 -33.902 -21.648 1.00 79.56 1114 VAL A C 1
ATOM 8169 O O . VAL A 1 1114 ? 7.997 -34.136 -22.750 1.00 79.56 1114 VAL A O 1
ATOM 8172 N N . ALA A 1 1115 ? 9.636 -33.228 -21.521 1.00 78.38 1115 ALA A N 1
ATOM 8173 C CA . ALA A 1 1115 ? 10.358 -32.636 -22.651 1.00 78.38 1115 ALA A CA 1
ATOM 8174 C C . ALA A 1 1115 ? 10.736 -33.664 -23.733 1.00 78.38 1115 ALA A C 1
ATOM 8176 O O . ALA A 1 1115 ? 10.776 -33.347 -24.919 1.00 78.38 1115 ALA A O 1
ATOM 8177 N N . MET A 1 1116 ? 10.993 -34.915 -23.345 1.00 77.81 1116 MET A N 1
ATOM 8178 C CA . MET A 1 1116 ? 11.278 -36.006 -24.274 1.00 77.81 1116 MET A CA 1
ATOM 8179 C C . MET A 1 1116 ? 10.041 -36.487 -25.061 1.00 77.81 1116 MET A C 1
ATOM 8181 O O . MET A 1 1116 ? 10.196 -37.047 -26.152 1.00 77.81 1116 MET A O 1
ATOM 8185 N N . LEU A 1 1117 ? 8.836 -36.334 -24.508 1.00 73.69 1117 LEU A N 1
ATOM 8186 C CA . LEU A 1 1117 ? 7.588 -36.832 -25.096 1.00 73.69 1117 LEU A CA 1
ATOM 8187 C C . LEU A 1 1117 ? 6.895 -35.826 -26.027 1.00 73.69 1117 LEU A C 1
ATOM 8189 O O . LEU A 1 1117 ? 6.174 -36.261 -26.931 1.00 73.69 1117 LEU A O 1
ATOM 8193 N N . TRP A 1 1118 ? 7.112 -34.524 -25.821 1.00 65.56 1118 TRP A N 1
ATOM 8194 C CA . TRP A 1 1118 ? 6.534 -33.424 -26.611 1.00 65.56 1118 TRP A CA 1
ATOM 8195 C C . TRP A 1 1118 ? 7.286 -33.164 -27.931 1.00 65.56 1118 TRP A C 1
ATOM 8197 O O . TRP A 1 1118 ? 6.612 -32.982 -28.992 1.00 65.56 1118 TRP A O 1
#

Sequence (1118 aa):
MKKAIVAILVLLTFLSTAHGAVIGDIDGDGQITLNEAIYALQTVAGFSGQGLTQEEQGDYQQSTDQTILYMNDPNGETAVENLLAVFDALGLIAAVESGDAYAYLANASNFSCGSVADNGANTVTFTLSGCGMVGTIVVTVSTDGQYTVFSMTFTDVNYNGCVINGAATVKVAVSGDTATIIIQSTALSVCGAALNGSITIVMDKNTGEIDTVTVANTTSFTMDDGTVVDITAEITYNPDGTIDGTATTSMDGQDYSFVINGVTVDPACGIPNSGTISINGFVMDFSNTTCDDPTVVVYIRGVPVEMNLEDALNLVLGEEAVNFLMEELASMVSGVEDMNDAVEMLNLDNAMDDSRKVLGDPDTIYNNLRTADFACGSVSVGLLARQVVFDFDPASECGVDGVITVTVTKPESAIIFEMDYDQVTVGTCTIDGQASSTLSFDSGNITYTHTSSNLTACGATLNGTFSVTVDATDGSLESASMANAVTYDTGNGQITVVSDLTRDSQGVSGNVDLTTDDGYYECTLYNIIIDWACGIPNGGILVVNGVVLDFSNTTCDNPVVTATVRGVSAQLSLEDAVNLLKAEDPATYMLNFLSGADQVTEGLEGLQEVMEQTGIQEAQEKYGFGDRKAYTVDEVLNEIATTFGCGDIAIIIGAPALSLEFDGTCGITGTLTITGTQTQDGIDWAMDFNQIVVEGCVIDGQTQSTLIFGDGAVLFQHTSSNLSLCGNELAGTFTVSVDSTTGSLNYIAVDTVAEFEYNQKSVAVDAEVFYMPGAGLSGDAILTVDEKTFDCTFDNITIDPACGIPNGGTMTINGVTLDFSATTCDDPTVAVSAGNLSTTMSIDEVINLLMMEDPINALLAAVGGDNSTQEAIAGLLDEAGLWEAEDRLRARKIAGTVSDLFDFYDGFTFACGNLQVAPVQKKITITFDGTEPCYATGEVIVEVDKPDDTFIYTLTFNNVATQACNINGQTTGSFVWGDSTVTFTHTSSNLQFCASTFNGSSAFVINTNDGSLESVTVDTDISLEMDGESVTIQAKLVYDSNGINGTADIKKGRKTYECVFENVTIDTDCGIPNGGTITVNGVEVDFSSTSCVNPYVTVTVRGRSVQMSLEDAVAMLW

Solvent-accessible surface area (backbone atoms only — not comparable to full-atom values): 57056 Å² total; per-residue (Å²): 92,79,70,58,53,48,56,48,51,53,51,47,58,66,57,30,68,78,45,88,66,80,67,51,51,82,88,69,81,85,58,67,44,72,69,32,51,49,47,48,50,32,59,74,65,68,52,85,80,70,87,73,52,78,64,55,52,51,50,48,49,53,56,48,48,58,57,36,68,59,54,70,40,82,52,48,66,47,39,54,49,52,52,48,50,52,40,57,60,60,32,53,68,64,14,58,74,66,77,44,40,51,66,44,59,53,35,53,90,68,37,85,32,47,50,60,44,71,74,53,94,48,27,33,37,39,41,36,70,31,88,70,30,36,32,36,40,40,37,34,55,48,76,56,91,82,25,43,31,36,44,34,37,36,44,65,28,30,45,91,85,33,42,29,36,36,38,38,37,37,33,40,32,78,58,92,61,38,31,40,41,36,41,38,26,83,55,22,28,46,64,78,34,73,46,44,32,38,40,37,38,35,26,36,66,85,80,68,48,67,57,35,41,35,43,34,40,57,50,74,52,68,48,95,90,65,48,52,38,39,38,40,35,40,39,34,42,42,76,87,61,30,34,32,35,39,35,37,42,35,46,88,87,46,76,46,46,37,40,36,43,57,27,28,53,36,43,49,67,38,45,54,37,23,31,34,44,26,52,78,80,42,35,37,32,18,67,78,18,39,88,93,51,51,36,30,34,36,26,64,97,79,38,78,42,79,36,48,49,65,57,49,49,44,61,79,53,47,78,70,67,73,39,52,66,52,41,55,59,44,44,56,46,47,57,48,44,52,50,44,48,60,42,50,67,63,50,45,57,66,37,47,58,61,27,71,78,42,89,60,54,65,68,54,44,46,50,42,59,62,64,50,87,45,82,40,42,46,70,45,76,46,98,52,90,54,27,35,32,39,41,38,31,58,89,29,95,67,48,29,32,37,33,41,38,38,35,58,47,68,62,101,56,34,42,35,39,39,37,41,35,49,60,28,28,51,83,92,33,44,29,33,35,31,35,34,40,34,45,34,62,53,99,63,32,39,34,42,34,41,36,32,53,68,22,30,46,61,75,28,39,39,40,30,39,40,36,39,32,26,36,66,85,80,64,48,79,59,36,37,37,36,41,35,39,39,39,41,70,74,88,85,45,56,39,36,41,40,36,42,38,37,35,46,95,70,24,35,29,35,40,39,39,40,36,45,82,91,47,78,43,50,32,40,38,42,36,36,28,64,37,84,84,69,74,44,57,42,21,32,34,42,32,47,78,73,36,37,37,37,18,69,76,15,40,86,95,46,60,37,31,41,38,29,40,96,84,50,73,45,81,28,47,59,65,55,49,51,52,41,72,69,40,97,50,39,58,59,48,52,50,42,68,75,62,76,41,64,60,57,52,53,29,50,50,42,50,46,50,53,31,53,53,38,20,48,46,58,44,45,63,71,64,37,100,79,55,100,63,92,76,52,53,68,62,50,54,51,48,22,66,70,52,44,76,46,60,51,80,46,75,46,89,93,52,64,33,42,37,40,39,28,73,42,85,72,61,33,31,33,34,42,36,41,37,45,45,75,50,99,54,37,42,36,37,38,38,40,35,46,61,27,33,40,92,83,37,42,33,32,36,38,36,37,39,36,40,37,63,54,99,62,33,36,37,43,36,38,35,29,76,51,27,27,31,51,81,23,44,35,27,31,39,42,36,40,33,26,29,64,82,78,69,43,73,56,34,39,39,38,40,36,41,38,40,42,79,53,98,95,31,51,33,36,38,43,30,48,36,36,35,30,80,95,53,22,35,28,38,40,33,40,40,29,50,68,90,45,74,40,50,34,38,38,42,37,37,29,64,36,90,90,72,71,45,60,39,21,33,35,39,30,48,74,71,39,35,37,35,19,66,78,19,40,90,92,48,59,38,32,39,38,28,47,88,90,49,72,51,75,38,43,56,68,56,49,52,58,39,68,71,42,98,50,39,64,62,50,51,49,48,73,76,45,74,89,61,97,67,57,54,69,53,46,53,61,36,46,74,66,46,53,53,62,54,48,52,55,48,62,71,39,79,76,84,77,49,81,62,57,59,40,59,51,54,70,72,56,82,48,79,41,46,49,71,46,69,37,66,94,74,36,33,38,39,39,35,35,68,50,42,75,86,62,46,25,32,34,32,40,35,41,38,56,49,65,67,84,67,29,44,36,41,33,42,36,34,50,59,30,33,43,93,87,34,46,31,30,35,30,38,36,40,34,42,39,66,55,100,58,34,38,37,42,36,40,37,33,50,65,25,31,46,61,85,22,37,38,32,35,37,38,36,38,34,29,32,69,86,78,68,47,78,56,34,39,38,38,40,34,43,38,37,38,74,54,96,92,32,58,32,37,39,41,33,42,39,36,37,41,96,65,24,33,32,40,39,34,40,38,32,50,75,93,48,75,41,48,34,39,36,45,40,32,31,66,37,86,91,70,71,44,59,36,22,32,33,42,27,48,73,76,34,37,36,34,18,68,71,20,42,90,93,45,52,33,29,40,40,28,53,90,90,45,74,47,79,43,43,46,67,58,53,51,66,72,73,111

Secondary structure (DSSP, 8-state):
-HHHHHHHHHHHHHHHTTS---S--SS-SSS--HHHHHHHHHHHTTGGGS---HHHHHHHHHHHHHHHTTTSSTHHHHHHHHHHHHHHHHTHHHHHHTS-HHHHHH-GGG--SEEEEEEETTEEEEEE-STTEEEEEEEEEEEETTEEEEEEEEEEEEETTEEEEEEEEEEEEEETTEEEEEEEEEEEEETTEEEEEEEEEEEETTT--EEEEEEEEEEEEE-TTS-EEEEEEEEEE-TTS-EEEEEEEEETTEEEEEEEEEEEE-TTT--EEEEEEEETTEEEE-TT--SSS-EEEEEETTEEEEEEHHHHHHHHH--SSHHHHHHHHHHHHHHHHHHHHHHHTTTHHHHHHHHHTTT--HHHHHHHHHT---TTEEEEE-SSTTEEEEEE-TTSTT-EEEEEEEEEE--TTEEEEEEEEEEEEETTEEEEEEEEEEEEEETTEEEEEEEEEEEEETTEEEEEEEEEEEETTT--EEEEEEEEEEEEE-SS-EEEEEEEEEEETTEEEEEEEEE-SS-EEEEEEEEEEE-TTTSSEEEEEEEETTEEEE-TT--SSS-EEEEEETTEEEEEEHHHHHHHHHSSSHHHHHHHHHHS-HHHHHHHHHHHHHHHHTTHHHHHHHHSSS------HHHHHHHHHHH--SEEEEE-TTSSEEEEEEESTTSEEEEEEEEEEE-SSEEEEEEEEEEEEETTEEEEEEEEEEEEE-SSEEEEEEEEEEEEETTEEEEEEEEEEEETTT--EEEEEEEEEEEEEETTEEEEEEEEEEEETTTEEEEEEEEEETTEEEEEEEEEEEE-TTT-SEEEEEEEETTEEEE-TT-BTTB-EEEEEETTEEEEEEHHHHHHHHHSS-HHHHHHHHHS---TTTHHHHHHHHTTTHHHHHHHHHH-TTT--HHHHHHHHTT---TTEEEEEEGGGTEEEEEEES-TTT--EEEEEEEEE--TTEEEEEEEEEEEE-SS-EEEEEEEEEEEE-SSEEEEEEEEEEEEETTEEEEEEEEEEEETTT--EEEEEEEEEEEEEETTEEEEEEEEEEEETTEEEEEEEEEETTEEEEEEEEEEEE-TTT--EEEEEEEETTEEEE-TT-BTTB-EEEEEETTEEEEEEHHHHHHHH-

Mean predicted aligned error: 24.12 Å

Nearest PDB structures (foldseek):
  9eag-assembly1_A  TM=1.643E-01  e=3.940E-05  Homo sapiens
  9e9r-assembly1_A  TM=1.101E-01  e=2.689E-05  Homo sapiens
  7nie-assembly1_C  TM=2.369E-01  e=3.443E-01  Sus scrofa

Foldseek 3Di:
DVVVVVVVVLVLVLQLLPFDDDDQCPVPPRDCDPVRLVVVVCVVLVVPPDDDDPVNVVLVCVVVCVSCVQRVPPCPVVLVVVVVVVCVLLVQVVLVVVVHNLVQSQDQVNHDQAGWDDPDQQKIKGAGDHPQWGFIKIWHWDDDVQWIKTWIATGQIDHPNKGKGGIWIWTWHDDDQKIKIKIADCAIAISRHGFHFIWIWIAGNVVRHTAKIWTWGWDWDARPVRKIKIKTWIWMAGPVQFIFTWMWIATPRDIKIKGWARWHADNHSSHTQAGWIDIPRWIWGNVHADPVFGWIFIQDVHFTDIDHPSVVCCVVVVCPDPVVVVVVVVVVVVLVVVVVVVVVLLVQVVLVVVCLVPVDDLCSSLVCSQPDPRQQADWDADPDPSKIKGAGDCPGPQNKGFIKIWHWDDDPFKIKIKIATGQIDRPQKTWGAIKMWMWGDPDQKTKIKIAGDQIQIRQKGKGWIWMWIAGNPPRHTAKIWIAIWIWHDPVVWIKIWGWTWMQHPQAIFGWIWIDIPVDIKTKTWASFDADPSQRHGQATWIAIPNWIWGNVHADNVRRWIWIAHPRDTDTDHPVLVVVLNVDPDSVVSSVCVVVQAVQVVVLVVLVVVVCVLQCVVVLCVVVPLPDPDDDDLLVSLVRSVVRHPAQDKDDDPPFSKIKDAGPCPPQKGFIKIWGWDDDPFWIKIKIATGQIDHPRWTWGAIKMWIWGHDDFKIKIKMAGCFIQTSNKTKGWMWMWIAGSPPRHTQKIWTQIWIWDAHPNKIKIKGWGWMQGVPQGIFGWMWIAINNDIKTKTWGSFDADPVQGHTQAGWMAIPQKIWGNVHADPVHQWIWIDHVPDIDIDHPVVVVVLNPDPHSPVVSVPVRDDDDPPVSVVVVVCVLVVNVVLVVVVVVCPPDDDLLVSLVVQVPDDRPQADWDGDSVQQKIKDAGDCDPPQNKGFIWMWHWDDDDQKTKIKIATGQIDHPQKTWGFIKMWMWHDDPFKIKIKIATDQTDINNKGKGWMKIWIAGNPPRDTAKIWTQIWIWDADPNWIKIKGWTWMQHPQGIFGWIWIDTHPDIWTKTWDSFDADPVAGHTQAGWIAIPNWIWGNVHADPVAQWIWIADPRDTDIDHPVVVVVVRD

Radius of gyration: 42.14 Å; Cα contacts (8 Å, |Δi|>4): 2434; chains: 1; bounding box: 103×88×114 Å

Organism: Desulfatibacillum aliphaticivorans (NCBI:txid218208)

pLDDT: mean 70.25, std 16.22, range [26.89, 94.62]